Protein AF-A0A5M3WM70-F1 (afdb_monomer_lite)

InterPro domains:
  IPR003540 ADP ribosyltransferase [PF03496] (918-1071)
  IPR009319 Lactococcus phage , Structural protein [PF06152] (4-349)

Foldseek 3Di:
DFLALQQLLQLLQQLLQLVLLLLLLLLQLLLVLCLPQLVDDDPVSVVVSLVLSLVLNVVSLVLSVVPNLVSLLSSLVSLLVSLLVQQLVQCPPQPVLNVLLVPDDRDPQLSVVLSVVLVVVLVVLSLQSSVLSSVLSVQLSVQLVVCVVVVPDHSQVSSLVSNLVCLLQESSWDADPVRDIDHSSRVSSLSSSLSSQVSSQVSSLSSCVSSVQFKKAKDADQLDDPQCVVRHLAIAGQDDDAAWDWDAAQNDPPDTDTDHHHYHPVVSVVSPPSHGPDSMGMYGDGHPPDDGDPDSYDPVVNVLVVVLQVLLSQLQSLVSQLSNRSDPVSNVVSVVSNVVSVVVNVVSCVVPVVDDDDVQSNHHSDHDRHNHPDPDDDDRSPDDSPVVSVVVVVVVVVVVVVVVVVVVVVVVVVVVVVCVVVVVPPVVPVVPPPPDDPPVPPPVVVVVVVVVVVVVVVCVVVVVVVVVVVVVVVVVVVVVVVVVVVVVVVVVVVVVVVVVVVVVVVVVVVVVVVVVVVVVVVVVVVVVVVVVVVVVVVVVVVVVVVVVPPQPPQAAQQQWAFDADDDDDFFWGWTAHPVGFIWTKGADPALVLLLQFQLLQLLCVLLVAAEWHKGWYANNPPGDGHIMIITTDDAFAQDQLVLCQVQVLLQQLSCLLQVQLQQCPPRSVQWGQHPVRHIYRYGRSCGHQAHPVGDGPPCVLALARPSLPQLCDCVRRVRSVSRRHPDFLLSLLSSLVSLVSQDLVNLQVSSVVSPHDNVSSVSSVSHNVNSVVVNVVSVVLLVVLVVVVVVVPPPPDPPDLVNVLCVVLVPDDDPVVNVVVVVLSVVVVVVVVPDDPPVVVVVLVVCLLPDPCSVVSCCVVSVPDDDDPVVVVSVSSSSSSLVCCCVVFLFNALSFAAAALFQVVQLVCCVPQFAQFDADPLLLVLVQCCLRDCVVQLQVCLVVNHDPDPVSNVVSVSSLVSPVVSLVGGWHQFKHKWKDADAQVVCVVLVAGLVDVVRQQVLAFDKDWRSGKDKTATHNYFPDDAAMEIEIDGGGFRWGQCLVRHPCHCVRNIIIHDGGWMKGWQDWDFDADSNDTHIYTYIYTGDNPRDGDPPDHRRHPVPRCNVVD

pLDDT: mean 76.97, std 16.87, range [31.73, 97.75]

Structure (mmCIF, N/CA/C/O backbone):
data_AF-A0A5M3WM70-F1
#
_entry.id   AF-A0A5M3WM70-F1
#
loop_
_atom_site.group_PDB
_atom_site.id
_atom_site.type_symbol
_atom_site.label_atom_id
_atom_site.label_alt_id
_atom_site.label_comp_id
_atom_site.label_asym_id
_atom_site.label_entity_id
_atom_site.label_seq_id
_atom_site.pdbx_PDB_ins_code
_atom_site.Cartn_x
_atom_site.Cartn_y
_atom_site.Cartn_z
_atom_site.occupancy
_atom_site.B_iso_or_equiv
_atom_site.auth_seq_id
_atom_site.auth_comp_id
_atom_site.auth_asym_id
_atom_site.auth_atom_id
_atom_site.pdbx_PDB_model_num
ATOM 1 N N . MET A 1 1 ? 26.117 14.681 -32.549 1.00 55.19 1 MET A N 1
ATOM 2 C CA . MET A 1 1 ? 27.162 14.791 -31.514 1.00 55.19 1 MET A CA 1
ATOM 3 C C . MET A 1 1 ? 26.660 14.063 -30.281 1.00 55.19 1 MET A C 1
ATOM 5 O O . MET A 1 1 ? 25.442 14.039 -30.114 1.00 55.19 1 MET A O 1
ATOM 9 N N . PRO A 1 2 ? 27.534 13.544 -29.400 1.00 67.50 2 PRO A N 1
ATOM 10 C CA . PRO A 1 2 ? 27.094 12.917 -28.154 1.00 67.50 2 PRO A CA 1
ATOM 11 C C . PRO A 1 2 ? 26.206 13.860 -27.340 1.00 67.50 2 PRO A C 1
ATOM 13 O O . PRO A 1 2 ? 26.405 15.078 -27.382 1.00 67.50 2 PRO A O 1
ATOM 16 N N . ALA A 1 3 ? 25.258 13.305 -26.577 1.00 72.94 3 ALA A N 1
ATOM 17 C CA . ALA A 1 3 ? 24.491 14.079 -25.605 1.00 72.94 3 ALA A CA 1
ATOM 18 C C . ALA A 1 3 ? 25.455 14.860 -24.697 1.00 72.94 3 ALA A C 1
ATOM 20 O O . ALA A 1 3 ? 26.377 14.270 -24.123 1.00 72.94 3 ALA A O 1
ATOM 21 N N . ASP A 1 4 ? 25.261 16.181 -24.614 1.00 82.44 4 ASP A N 1
ATOM 22 C CA . ASP A 1 4 ? 26.166 17.087 -23.906 1.00 82.44 4 ASP A CA 1
ATOM 23 C C . ASP A 1 4 ? 26.180 16.757 -22.399 1.00 82.44 4 ASP A C 1
ATOM 25 O O . ASP A 1 4 ? 25.160 16.922 -21.718 1.00 82.44 4 ASP A O 1
ATOM 29 N N . PRO A 1 5 ? 27.321 16.310 -21.839 1.00 79.94 5 PRO A N 1
ATOM 30 C CA . PRO A 1 5 ? 27.406 15.962 -20.426 1.00 79.94 5 PRO A CA 1
ATOM 31 C C . PRO A 1 5 ? 27.168 17.143 -19.478 1.00 79.94 5 PRO A C 1
ATOM 33 O O . PRO A 1 5 ? 26.804 16.912 -18.324 1.00 79.94 5 PRO A O 1
ATOM 36 N N . ASP A 1 6 ? 27.405 18.384 -19.917 1.00 82.62 6 ASP A N 1
ATOM 37 C CA . ASP A 1 6 ? 27.127 19.579 -19.112 1.00 82.62 6 ASP A CA 1
ATOM 38 C C . ASP A 1 6 ? 25.626 19.924 -19.116 1.00 82.62 6 ASP A C 1
ATOM 40 O O . ASP A 1 6 ? 25.099 20.362 -18.091 1.00 82.62 6 ASP A O 1
ATOM 44 N N . LEU A 1 7 ? 24.910 19.639 -20.210 1.00 83.69 7 LEU A N 1
ATOM 45 C CA . LEU A 1 7 ? 23.447 19.740 -20.265 1.00 83.69 7 LEU A CA 1
ATOM 46 C C . LEU A 1 7 ? 22.784 18.709 -19.343 1.00 83.69 7 LEU A C 1
ATOM 48 O O . LEU A 1 7 ? 21.906 19.061 -18.560 1.00 83.69 7 LEU A O 1
ATOM 52 N N . LEU A 1 8 ? 23.236 17.451 -19.381 1.00 85.06 8 LEU A N 1
ATOM 53 C CA . LEU A 1 8 ? 22.729 16.407 -18.480 1.00 85.06 8 LEU A CA 1
ATOM 54 C C . LEU A 1 8 ? 23.004 16.738 -17.005 1.00 85.06 8 LEU A C 1
ATOM 56 O O . LEU A 1 8 ? 22.190 16.420 -16.138 1.00 85.06 8 LEU A O 1
ATOM 60 N N . ASP A 1 9 ? 24.119 17.420 -16.723 1.00 85.00 9 ASP A N 1
ATOM 61 C CA . ASP A 1 9 ? 24.401 17.959 -15.394 1.00 85.00 9 ASP A CA 1
ATOM 62 C C . ASP A 1 9 ? 23.407 19.042 -14.991 1.00 85.00 9 ASP A C 1
ATOM 64 O O . ASP A 1 9 ? 22.893 18.994 -13.877 1.00 85.00 9 ASP A O 1
ATOM 68 N N . ALA A 1 10 ? 23.089 19.985 -15.879 1.00 82.06 10 ALA A N 1
ATOM 69 C CA . ALA A 1 10 ? 22.080 21.003 -15.601 1.00 82.06 10 ALA A CA 1
ATOM 70 C C . ALA A 1 10 ? 20.700 20.379 -15.322 1.00 82.06 10 ALA A C 1
ATOM 72 O O . ALA A 1 10 ? 20.076 20.713 -14.317 1.00 82.06 10 ALA A O 1
ATOM 73 N N . ILE A 1 11 ? 20.276 19.411 -16.142 1.00 82.56 11 ILE A N 1
ATOM 74 C CA . ILE A 1 11 ? 18.997 18.697 -15.996 1.00 82.56 11 ILE A CA 1
ATOM 75 C C . ILE A 1 11 ? 18.923 17.970 -14.640 1.00 82.56 11 ILE A C 1
ATOM 77 O O . ILE A 1 11 ? 17.954 18.116 -13.892 1.00 82.56 11 ILE A O 1
ATOM 81 N N . ALA A 1 12 ? 19.978 17.239 -14.262 1.00 84.69 12 ALA A N 1
ATOM 82 C CA . ALA A 1 12 ? 20.059 16.560 -12.964 1.00 84.69 12 ALA A CA 1
ATOM 83 C C . ALA A 1 12 ? 20.189 17.526 -11.766 1.00 84.69 12 ALA A C 1
ATOM 85 O O . ALA A 1 12 ? 19.861 17.167 -10.629 1.00 84.69 12 ALA A O 1
ATOM 86 N N . GLY A 1 13 ? 20.663 18.752 -12.006 1.00 82.25 13 GLY A N 1
ATOM 87 C CA . GLY A 1 13 ? 20.879 19.783 -10.993 1.00 82.25 13 GLY A CA 1
ATOM 88 C C . GLY A 1 13 ? 19.603 20.198 -10.268 1.00 82.25 13 GLY A C 1
ATOM 89 O O . GLY A 1 13 ? 19.628 20.318 -9.044 1.00 82.25 13 GLY A O 1
ATOM 90 N N . SER A 1 14 ? 18.483 20.316 -10.986 1.00 76.75 14 SER A N 1
ATOM 91 C CA . SER A 1 14 ? 17.190 20.738 -10.429 1.00 76.75 14 SER A CA 1
ATOM 92 C C . SER A 1 14 ? 16.712 19.832 -9.289 1.00 76.75 14 SER A C 1
ATOM 94 O O . SER A 1 14 ? 16.309 20.313 -8.230 1.00 76.75 14 SER A O 1
ATOM 96 N N . LEU A 1 15 ? 16.817 18.510 -9.462 1.00 83.56 15 LEU A N 1
ATOM 97 C CA . LEU A 1 15 ? 16.434 17.542 -8.431 1.00 83.56 15 LEU A CA 1
ATOM 98 C C . LEU A 1 15 ? 17.432 17.531 -7.266 1.00 83.56 15 LEU A C 1
ATOM 100 O O . LEU A 1 15 ? 17.027 17.481 -6.106 1.00 83.56 15 LEU A O 1
ATOM 104 N N . ALA A 1 16 ? 18.734 17.619 -7.551 1.00 84.19 16 ALA A N 1
ATOM 105 C CA . ALA A 1 16 ? 19.756 17.686 -6.509 1.00 84.19 16 ALA A CA 1
ATOM 106 C C . ALA A 1 16 ? 19.601 18.946 -5.634 1.00 84.19 16 ALA A C 1
ATOM 108 O O . ALA A 1 16 ? 19.763 18.870 -4.414 1.00 84.19 16 ALA A O 1
ATOM 109 N N . ASP A 1 17 ? 19.249 20.088 -6.229 1.00 82.50 17 ASP A N 1
ATOM 110 C CA . ASP A 1 17 ? 19.095 21.371 -5.538 1.00 82.50 17 ASP A CA 1
ATOM 111 C C . ASP A 1 17 ? 17.986 21.359 -4.479 1.00 82.50 17 ASP A C 1
ATOM 113 O O . ASP A 1 17 ? 18.212 21.858 -3.371 1.00 82.50 17 ASP A O 1
ATOM 117 N N . LEU A 1 18 ? 16.865 20.677 -4.739 1.00 83.50 18 LEU A N 1
ATOM 118 C CA . LEU A 1 18 ? 15.799 20.474 -3.749 1.00 83.50 18 LEU A CA 1
ATOM 119 C C . LEU A 1 18 ? 16.333 19.842 -2.453 1.00 83.50 18 LEU A C 1
ATOM 121 O O . LEU A 1 18 ? 16.070 20.319 -1.347 1.00 83.50 18 LEU A O 1
ATOM 125 N N . TYR A 1 19 ? 17.145 18.792 -2.579 1.00 85.81 19 TYR A N 1
ATOM 126 C CA . TYR A 1 19 ? 17.695 18.070 -1.430 1.00 85.81 19 TYR A CA 1
ATOM 127 C C . TYR A 1 19 ? 18.839 18.817 -0.746 1.00 85.81 19 TYR A C 1
ATOM 129 O O . TYR A 1 19 ? 18.999 18.719 0.474 1.00 85.81 19 TYR A O 1
ATOM 137 N N . ARG A 1 20 ? 19.619 19.600 -1.503 1.00 84.88 20 ARG A N 1
ATOM 138 C CA . ARG A 1 20 ? 20.634 20.507 -0.944 1.00 84.88 20 ARG A CA 1
ATOM 139 C C . ARG A 1 20 ? 19.997 21.532 -0.010 1.00 84.88 20 ARG A C 1
ATOM 141 O O . ARG A 1 20 ? 20.533 21.790 1.070 1.00 84.88 20 ARG A O 1
ATOM 148 N N . ASP A 1 21 ? 18.854 22.085 -0.403 1.00 81.44 21 ASP A N 1
ATOM 149 C CA . ASP A 1 21 ? 18.134 23.068 0.403 1.00 81.44 21 ASP A CA 1
ATOM 150 C C . ASP A 1 21 ? 17.490 22.445 1.646 1.00 81.44 21 ASP A C 1
ATOM 152 O O . ASP A 1 21 ? 17.527 23.050 2.724 1.00 81.44 21 ASP A O 1
ATOM 156 N N . VAL A 1 22 ? 16.964 21.220 1.537 1.00 84.19 22 VAL A N 1
ATOM 157 C CA . VAL A 1 22 ? 16.446 20.471 2.692 1.00 84.19 22 VAL A CA 1
ATOM 158 C C . VAL A 1 22 ? 17.559 20.199 3.704 1.00 84.19 22 VAL A C 1
ATOM 160 O O . VAL A 1 22 ? 17.396 20.528 4.878 1.00 84.19 22 VAL A O 1
ATOM 163 N N . GLU A 1 23 ? 18.717 19.679 3.282 1.00 84.12 23 GLU A N 1
ATOM 164 C CA . GLU A 1 23 ? 19.832 19.387 4.198 1.00 84.12 23 GLU A CA 1
ATOM 165 C C . GLU A 1 23 ? 20.335 20.657 4.909 1.00 84.12 23 GLU A C 1
ATOM 167 O O . GLU A 1 23 ? 20.511 20.664 6.131 1.00 84.12 23 GLU A O 1
ATOM 172 N N . ALA A 1 24 ? 20.485 21.767 4.177 1.00 84.12 24 ALA A N 1
ATOM 173 C CA . ALA A 1 24 ? 20.852 23.054 4.765 1.00 84.12 24 ALA A CA 1
ATOM 174 C C . ALA A 1 24 ? 19.796 23.571 5.763 1.00 84.12 24 ALA A C 1
ATOM 176 O O . ALA A 1 24 ? 20.148 24.118 6.814 1.00 84.12 24 ALA A O 1
ATOM 177 N N . SER A 1 25 ? 18.509 23.384 5.462 1.00 84.12 25 SER A N 1
ATOM 178 C CA . SER A 1 25 ? 17.402 23.778 6.339 1.00 84.12 25 SER A CA 1
ATOM 179 C C . SER A 1 25 ? 17.363 22.943 7.619 1.00 84.12 25 SER A C 1
ATOM 181 O O . SER A 1 25 ? 17.198 23.502 8.702 1.00 84.12 25 SER A O 1
ATOM 183 N N . LEU A 1 26 ? 17.611 21.633 7.532 1.00 85.62 26 LEU A N 1
ATOM 184 C CA . LEU A 1 26 ? 17.696 20.751 8.700 1.00 85.62 26 LEU A CA 1
ATOM 185 C C . LEU A 1 26 ? 18.837 21.160 9.640 1.00 85.62 26 LEU A C 1
ATOM 187 O O . LEU A 1 26 ? 18.613 21.276 10.847 1.00 85.62 26 LEU A O 1
ATOM 191 N N . ILE A 1 27 ? 20.029 21.462 9.100 1.00 86.31 27 ILE A N 1
ATOM 192 C CA . ILE A 1 27 ? 21.161 21.978 9.894 1.00 86.31 27 ILE A CA 1
ATOM 193 C C . ILE A 1 27 ? 20.737 23.234 10.667 1.00 86.31 27 ILE A C 1
ATOM 195 O O . ILE A 1 27 ? 20.966 23.317 11.875 1.00 86.31 27 ILE A O 1
ATOM 199 N N . LYS A 1 28 ? 20.103 24.202 9.989 1.00 84.75 28 LYS A N 1
ATOM 200 C CA . LYS A 1 28 ? 19.659 25.465 10.600 1.00 84.75 28 LYS A CA 1
ATOM 201 C C . LYS A 1 28 ? 18.609 25.236 11.691 1.00 84.75 28 LYS A C 1
ATOM 203 O O . LYS A 1 28 ? 18.764 25.757 12.792 1.00 84.75 28 LYS A O 1
ATOM 208 N N . VAL A 1 29 ? 17.563 24.458 11.405 1.00 83.19 29 VAL A N 1
ATOM 209 C CA . VAL A 1 29 ? 16.443 24.210 12.332 1.00 83.19 29 VAL A CA 1
ATOM 210 C C . VAL A 1 29 ? 16.922 23.492 13.594 1.00 83.19 29 VAL A C 1
ATOM 212 O O . VAL A 1 29 ? 16.581 23.906 14.704 1.00 83.19 29 VAL A O 1
ATOM 215 N N . ILE A 1 30 ? 17.751 22.455 13.445 1.00 85.94 30 ILE A N 1
ATOM 216 C CA . ILE A 1 30 ? 18.275 21.699 14.587 1.00 85.94 30 ILE A CA 1
ATOM 217 C C . ILE A 1 30 ? 19.238 22.564 15.406 1.00 85.94 30 ILE A C 1
ATOM 219 O O . ILE A 1 30 ? 19.105 22.617 16.629 1.00 85.94 30 ILE A O 1
ATOM 223 N N . ALA A 1 31 ? 20.161 23.290 14.763 1.00 84.38 31 ALA A N 1
ATOM 224 C CA . ALA A 1 31 ? 21.087 24.183 15.462 1.00 84.38 31 ALA A CA 1
ATOM 225 C C . ALA A 1 31 ? 20.350 25.299 16.224 1.00 84.38 31 ALA A C 1
ATOM 227 O O . ALA A 1 31 ? 20.677 25.574 17.379 1.00 84.38 31 ALA A O 1
ATOM 228 N N . TYR A 1 32 ? 19.317 25.890 15.614 1.00 82.69 32 TYR A N 1
ATOM 229 C CA . TYR A 1 32 ? 18.468 26.905 16.239 1.00 82.69 32 TYR A CA 1
ATOM 230 C C . TYR A 1 32 ? 17.766 26.373 17.496 1.00 82.69 32 TYR A C 1
ATOM 232 O O . TYR A 1 32 ? 17.844 26.995 18.557 1.00 82.69 32 TYR A O 1
ATOM 240 N N . ARG A 1 33 ? 17.129 25.195 17.408 1.00 79.56 33 ARG A N 1
ATOM 241 C CA . ARG A 1 33 ? 16.437 24.572 18.550 1.00 79.56 33 ARG A CA 1
ATOM 242 C C . ARG A 1 33 ? 17.418 24.174 19.655 1.00 79.56 33 ARG A C 1
ATOM 244 O O . ARG A 1 33 ? 17.219 24.540 20.810 1.00 79.56 33 ARG A O 1
ATOM 251 N N . LEU A 1 34 ? 18.534 23.528 19.307 1.00 81.62 34 LEU A N 1
ATOM 252 C CA . LEU A 1 34 ? 19.590 23.193 20.270 1.00 81.62 34 LEU A CA 1
ATOM 253 C C . LEU A 1 34 ? 20.120 24.438 20.997 1.00 81.62 34 LEU A C 1
ATOM 255 O O . LEU A 1 34 ? 20.295 24.403 22.213 1.00 81.62 34 LEU A O 1
ATOM 259 N N . GLY A 1 35 ? 20.327 25.554 20.293 1.00 76.75 35 GLY A N 1
ATOM 260 C CA . GLY A 1 35 ? 20.764 26.812 20.904 1.00 76.75 35 GLY A CA 1
ATOM 261 C C . GLY A 1 35 ? 19.817 27.336 21.994 1.00 76.75 35 GLY A C 1
ATOM 262 O O . GLY A 1 35 ? 20.287 27.887 22.991 1.00 76.75 35 GLY A O 1
ATOM 263 N N . ARG A 1 36 ? 18.502 27.121 21.842 1.00 73.94 36 ARG A N 1
ATOM 264 C CA . ARG A 1 36 ? 17.467 27.556 22.799 1.00 73.94 36 ARG A CA 1
ATOM 265 C C . ARG A 1 36 ? 17.259 26.583 23.958 1.00 73.94 36 ARG A C 1
ATOM 267 O O . ARG A 1 36 ? 17.057 27.034 25.081 1.00 73.94 36 ARG A O 1
ATOM 274 N N . ASP A 1 37 ? 17.339 25.278 23.704 1.00 71.94 37 ASP A N 1
ATOM 275 C CA . ASP A 1 37 ? 16.954 24.248 24.682 1.00 71.94 37 ASP A CA 1
ATOM 276 C C . ASP A 1 37 ? 18.111 23.797 25.590 1.00 71.94 37 ASP A C 1
ATOM 278 O O . ASP A 1 37 ? 17.905 23.329 26.715 1.00 71.94 37 ASP A O 1
ATOM 282 N N . LEU A 1 38 ? 19.360 23.943 25.134 1.00 69.12 38 LEU A N 1
ATOM 283 C CA . LEU A 1 38 ? 20.545 23.542 25.900 1.00 69.12 38 LEU A CA 1
ATOM 284 C C . LEU A 1 38 ? 20.707 24.239 27.268 1.00 69.12 38 LEU A C 1
ATOM 286 O O . LEU A 1 38 ? 21.192 23.573 28.187 1.00 69.12 38 LEU A O 1
ATOM 290 N N . PRO A 1 39 ? 20.327 25.519 27.458 1.00 65.19 39 PRO A N 1
ATOM 291 C CA . PRO A 1 39 ? 20.372 26.180 28.763 1.00 65.19 39 PRO A CA 1
ATOM 292 C C . PRO A 1 39 ? 19.335 25.685 29.786 1.00 65.19 39 PRO A C 1
ATOM 294 O O . PRO A 1 39 ? 19.473 25.996 30.964 1.00 65.19 39 PRO A O 1
ATOM 297 N N . THR A 1 40 ? 18.294 24.945 29.387 1.00 60.84 40 THR A N 1
ATOM 298 C CA . THR A 1 40 ? 17.169 24.605 30.279 1.00 60.84 40 THR A CA 1
ATOM 299 C C . THR A 1 40 ? 17.359 23.250 30.987 1.00 60.84 40 THR A C 1
ATOM 301 O O . THR A 1 40 ? 17.824 22.264 30.399 1.00 60.84 40 THR A O 1
ATOM 304 N N . GLU A 1 41 ? 16.987 23.170 32.272 1.00 56.97 41 GLU A N 1
ATOM 305 C CA . GLU A 1 41 ? 17.084 21.943 33.093 1.00 56.97 41 GLU A CA 1
ATOM 306 C C . GLU A 1 41 ? 15.773 21.145 33.191 1.00 56.97 41 GLU A C 1
ATOM 308 O O . GLU A 1 41 ? 15.793 19.946 33.461 1.00 56.97 41 GLU A O 1
ATOM 313 N N . ARG A 1 42 ? 14.629 21.768 32.885 1.00 58.31 42 ARG A N 1
ATOM 314 C CA . ARG A 1 42 ? 13.301 21.143 32.999 1.00 58.31 42 ARG A CA 1
ATOM 315 C C . ARG A 1 42 ? 13.052 20.097 31.908 1.00 58.31 42 ARG A C 1
ATOM 317 O O . ARG A 1 42 ? 13.097 20.412 30.721 1.00 58.31 42 ARG A O 1
ATOM 324 N N . GLN A 1 43 ? 12.683 18.878 32.303 1.00 54.41 43 GLN A N 1
ATOM 325 C CA . GLN A 1 43 ? 12.333 17.783 31.382 1.00 54.41 43 GLN A CA 1
ATOM 326 C C . GLN A 1 43 ? 11.151 18.129 30.453 1.00 54.41 43 GLN A C 1
ATOM 328 O O . GLN A 1 43 ? 11.194 17.805 29.269 1.00 54.41 43 GLN A O 1
ATOM 333 N N . ALA A 1 44 ? 10.154 18.879 30.939 1.00 47.28 44 ALA A N 1
ATOM 334 C CA . ALA A 1 44 ? 9.011 19.326 30.132 1.00 47.28 44 ALA A CA 1
ATOM 335 C C . ALA A 1 44 ? 9.403 20.263 28.967 1.00 47.28 44 ALA A C 1
ATOM 337 O O . ALA A 1 44 ? 8.788 20.224 27.901 1.00 47.28 44 ALA A O 1
ATOM 338 N N . ALA A 1 45 ? 10.454 21.077 29.135 1.00 55.97 45 ALA A N 1
ATOM 339 C CA . ALA A 1 45 ? 10.982 21.918 28.058 1.00 55.97 45 ALA A CA 1
ATOM 340 C C . ALA A 1 45 ? 11.681 21.069 26.980 1.00 55.97 45 ALA A C 1
ATOM 342 O O . ALA A 1 45 ? 11.509 21.317 25.790 1.00 55.97 45 ALA A O 1
ATOM 343 N N . LYS A 1 46 ? 12.379 20.000 27.394 1.00 60.03 46 LYS A N 1
ATOM 344 C CA . LYS A 1 46 ? 13.062 19.061 26.490 1.00 60.03 46 LYS A CA 1
ATOM 345 C C . LYS A 1 46 ? 12.083 18.252 25.634 1.00 60.03 46 LYS A C 1
ATOM 347 O O . LYS A 1 46 ? 12.343 18.057 24.450 1.00 60.03 46 LYS A O 1
ATOM 352 N N . LEU A 1 47 ? 10.953 17.819 26.205 1.00 62.41 47 LEU A N 1
ATOM 353 C CA . LEU A 1 47 ? 9.909 17.092 25.468 1.00 62.41 47 LEU A CA 1
ATOM 354 C C . LEU A 1 47 ? 9.223 17.991 24.421 1.00 62.41 47 LEU A C 1
ATOM 356 O O . LEU A 1 47 ? 9.020 17.576 23.281 1.00 62.41 47 LEU A O 1
ATOM 360 N N . GLY A 1 48 ? 8.943 19.250 24.785 1.00 67.56 48 GLY A N 1
ATOM 361 C CA . GLY A 1 48 ? 8.385 20.244 23.863 1.00 67.56 48 GLY A CA 1
ATOM 362 C C . GLY A 1 48 ? 9.317 20.575 22.691 1.00 67.56 48 GLY A C 1
ATOM 363 O O . GLY A 1 48 ? 8.847 20.686 21.560 1.00 67.56 48 GLY A O 1
ATOM 364 N N . GLY A 1 49 ? 10.631 20.659 22.930 1.00 69.44 49 GLY A N 1
ATOM 365 C CA . GLY A 1 49 ? 11.627 20.898 21.878 1.00 69.44 49 GLY A CA 1
ATOM 366 C C . GLY A 1 49 ? 11.672 19.789 20.818 1.00 69.44 49 GLY A C 1
ATOM 367 O O . GLY A 1 49 ? 11.735 20.080 19.624 1.00 69.44 49 GLY A O 1
ATOM 368 N N . VAL A 1 50 ? 11.534 18.517 21.223 1.00 78.81 50 VAL A N 1
ATOM 369 C CA . VAL A 1 50 ? 11.457 17.373 20.287 1.00 78.81 50 VAL A CA 1
ATOM 370 C C . VAL A 1 50 ? 10.193 17.433 19.427 1.00 78.81 50 VAL A C 1
ATOM 372 O O . VAL A 1 50 ? 10.264 17.223 18.215 1.00 78.81 50 VAL A O 1
ATOM 375 N N . GLN A 1 51 ? 9.039 17.733 20.028 1.00 77.19 51 GLN A N 1
ATOM 376 C CA . GLN A 1 51 ? 7.771 17.847 19.297 1.00 77.19 51 GLN A CA 1
ATOM 377 C C . GLN A 1 51 ? 7.816 18.987 18.271 1.00 77.19 51 GLN A C 1
ATOM 379 O O . GLN A 1 51 ? 7.403 18.812 17.126 1.00 77.19 51 GLN A O 1
ATOM 384 N N . GLN A 1 52 ? 8.366 20.141 18.653 1.00 73.38 52 GLN A N 1
ATOM 385 C CA . GLN A 1 52 ? 8.515 21.293 17.761 1.00 73.38 52 GLN A CA 1
ATOM 386 C C . GLN A 1 52 ? 9.506 21.027 16.623 1.00 73.38 52 GLN A C 1
ATOM 388 O O . GLN A 1 52 ? 9.236 21.396 15.480 1.00 73.38 52 GLN A O 1
ATOM 393 N N . LEU A 1 53 ? 10.632 20.364 16.912 1.00 82.94 53 LEU A N 1
ATOM 394 C CA . LEU A 1 53 ? 11.567 19.926 15.878 1.00 82.94 53 LEU A CA 1
ATOM 395 C C . LEU A 1 53 ? 10.880 18.976 14.892 1.00 82.94 53 LEU A C 1
ATOM 397 O O . LEU A 1 53 ? 10.993 19.173 13.687 1.00 82.94 53 LEU A O 1
ATOM 401 N N . SER A 1 54 ? 10.132 17.994 15.398 1.00 83.62 54 SER A N 1
ATOM 402 C CA . SER A 1 54 ? 9.430 17.014 14.560 1.00 83.62 54 SER A CA 1
ATOM 403 C C . SER A 1 54 ? 8.444 17.699 13.610 1.00 83.62 54 SER A C 1
ATOM 405 O O . SER A 1 54 ? 8.475 17.429 12.413 1.00 83.62 54 SER A O 1
ATOM 407 N N . LYS A 1 55 ? 7.654 18.666 14.104 1.00 80.00 55 LYS A N 1
ATOM 408 C CA . LYS A 1 55 ? 6.750 19.479 13.268 1.00 80.00 55 LYS A CA 1
ATOM 409 C C . LYS A 1 55 ? 7.501 20.267 12.188 1.00 80.00 55 LYS A C 1
ATOM 411 O O . LYS A 1 55 ? 7.100 20.256 11.028 1.00 80.00 55 LYS A O 1
ATOM 416 N N . ALA A 1 56 ? 8.604 20.927 12.546 1.00 78.00 56 ALA A N 1
ATOM 417 C CA . ALA A 1 56 ? 9.399 21.700 11.591 1.00 78.00 56 ALA A CA 1
ATOM 418 C C . ALA A 1 56 ? 10.004 20.815 10.484 1.00 78.00 56 ALA A C 1
ATOM 420 O O . ALA A 1 56 ? 9.999 21.195 9.315 1.00 78.00 56 ALA A O 1
ATOM 421 N N . VAL A 1 57 ? 10.483 19.619 10.839 1.00 82.81 57 VAL A N 1
ATOM 422 C CA . VAL A 1 57 ? 11.030 18.646 9.881 1.00 82.81 57 VAL A CA 1
ATOM 423 C C . VAL A 1 57 ? 9.928 18.062 8.987 1.00 82.81 57 VAL A C 1
ATOM 425 O O . VAL A 1 57 ? 10.134 17.942 7.784 1.00 82.81 57 VAL A O 1
ATOM 428 N N . GLN A 1 58 ? 8.739 17.779 9.526 1.00 82.81 58 GLN A N 1
ATOM 429 C CA . GLN A 1 58 ? 7.589 17.304 8.743 1.00 82.81 58 GLN A CA 1
ATOM 430 C C . GLN A 1 58 ? 7.134 18.313 7.680 1.00 82.81 58 GLN A C 1
ATOM 432 O O . GLN A 1 58 ? 6.816 17.912 6.563 1.00 82.81 58 GLN A O 1
ATOM 437 N N . ILE A 1 59 ? 7.158 19.619 7.977 1.00 79.12 59 ILE A N 1
ATOM 438 C CA . ILE A 1 59 ? 6.862 20.667 6.983 1.00 79.12 59 ILE A CA 1
ATOM 439 C C . ILE A 1 59 ? 7.863 20.610 5.817 1.00 79.12 59 ILE A C 1
ATOM 441 O O . ILE A 1 59 ? 7.462 20.698 4.655 1.00 79.12 59 ILE A O 1
ATOM 445 N N . LEU A 1 60 ? 9.156 20.428 6.115 1.00 79.94 60 LEU A N 1
ATOM 446 C CA . LEU A 1 60 ? 10.197 20.294 5.091 1.00 79.94 60 LEU A CA 1
ATOM 447 C C . LEU A 1 60 ? 10.000 19.028 4.242 1.00 79.94 60 LEU A C 1
ATOM 449 O O . LEU A 1 60 ? 10.099 19.109 3.020 1.00 79.94 60 LEU A O 1
ATOM 453 N N . ILE A 1 61 ? 9.663 17.893 4.865 1.00 83.38 61 ILE A N 1
ATOM 454 C CA . ILE A 1 61 ? 9.373 16.631 4.161 1.00 83.38 61 ILE A CA 1
ATOM 455 C C . ILE A 1 61 ? 8.139 16.778 3.264 1.00 83.38 61 ILE A C 1
ATOM 457 O O . ILE A 1 61 ? 8.189 16.386 2.103 1.00 83.38 61 ILE A O 1
ATOM 461 N N . LYS A 1 62 ? 7.052 17.396 3.749 1.00 80.75 62 LYS A N 1
ATOM 462 C CA . LYS A 1 62 ? 5.830 17.610 2.955 1.00 80.75 62 LYS A CA 1
ATOM 463 C C . LYS A 1 62 ? 6.098 18.474 1.721 1.00 80.75 62 LYS A C 1
ATOM 465 O O . LYS A 1 62 ? 5.625 18.158 0.631 1.00 80.75 62 LYS A O 1
ATOM 470 N N . ARG A 1 63 ? 6.892 19.543 1.871 1.00 79.94 63 ARG A N 1
ATOM 471 C CA . ARG A 1 63 ? 7.301 20.392 0.741 1.00 79.94 63 ARG A CA 1
ATOM 472 C C . ARG A 1 63 ? 8.166 19.620 -0.259 1.00 79.94 63 ARG A C 1
ATOM 474 O O . ARG A 1 63 ? 7.929 19.727 -1.458 1.00 79.94 63 ARG A O 1
ATOM 481 N N . LEU A 1 64 ? 9.121 18.826 0.228 1.00 83.50 64 LEU A N 1
ATOM 482 C CA . LEU A 1 64 ? 9.968 17.974 -0.608 1.00 83.50 64 LEU A CA 1
ATOM 483 C C . LEU A 1 64 ? 9.136 16.944 -1.390 1.00 83.50 64 LEU A C 1
ATOM 485 O O . LEU A 1 64 ? 9.300 16.823 -2.602 1.00 83.50 64 LEU A O 1
ATOM 489 N N . ALA A 1 65 ? 8.205 16.258 -0.722 1.00 79.69 65 ALA A N 1
ATOM 490 C CA . ALA A 1 65 ? 7.335 15.255 -1.330 1.00 79.69 65 ALA A CA 1
ATOM 491 C C . ALA A 1 65 ? 6.469 15.836 -2.461 1.00 79.69 65 ALA A C 1
ATOM 493 O O . ALA A 1 65 ? 6.334 15.207 -3.508 1.00 79.69 65 ALA A O 1
ATOM 494 N N . GLY A 1 66 ? 5.950 17.059 -2.293 1.00 77.31 66 GLY A N 1
ATOM 495 C CA . GLY A 1 66 ? 5.169 17.741 -3.331 1.00 77.31 66 GLY A CA 1
ATOM 496 C C . GLY A 1 66 ? 5.984 18.185 -4.554 1.00 77.31 66 GLY A C 1
ATOM 497 O O . GLY A 1 66 ? 5.429 18.308 -5.641 1.00 77.31 66 GLY A O 1
ATOM 498 N N . GLN A 1 67 ? 7.293 18.413 -4.404 1.00 79.56 67 GLN A N 1
ATOM 499 C CA . GLN A 1 67 ? 8.155 18.921 -5.482 1.00 79.56 67 GLN A CA 1
ATOM 500 C C . GLN A 1 67 ? 8.955 17.818 -6.194 1.00 79.56 67 GLN A C 1
ATOM 502 O O . GLN A 1 67 ? 9.265 17.959 -7.377 1.00 79.56 67 GLN A O 1
ATOM 507 N N . LYS A 1 68 ? 9.273 16.706 -5.514 1.00 81.56 68 LYS A N 1
ATOM 508 C CA . LYS A 1 68 ? 10.180 15.673 -6.045 1.00 81.56 68 LYS A CA 1
ATOM 509 C C . LYS A 1 68 ? 9.631 14.926 -7.261 1.00 81.56 68 LYS A C 1
ATOM 511 O O . LYS A 1 68 ? 10.381 14.689 -8.198 1.00 81.56 68 LYS A O 1
ATOM 516 N N . GLY A 1 69 ? 8.345 14.563 -7.254 1.00 77.62 69 GLY A N 1
ATOM 517 C CA . GLY A 1 69 ? 7.734 13.761 -8.320 1.00 77.62 69 GLY A CA 1
ATOM 518 C C . GLY A 1 69 ? 7.752 14.497 -9.662 1.00 77.62 69 GLY A C 1
ATOM 519 O O . GLY A 1 69 ? 8.327 13.986 -10.625 1.00 77.62 69 GLY A O 1
ATOM 520 N N . PRO A 1 70 ? 7.216 15.733 -9.722 1.00 78.44 70 PRO A N 1
ATOM 521 C CA . PRO A 1 70 ? 7.333 16.580 -10.904 1.00 78.44 70 PRO A CA 1
ATOM 522 C C . PRO A 1 70 ? 8.789 16.817 -11.324 1.00 78.44 70 PRO A C 1
ATOM 524 O O . PRO A 1 70 ? 9.107 16.666 -12.499 1.00 78.44 70 PRO A O 1
ATOM 527 N N . ALA A 1 71 ? 9.690 17.112 -10.378 1.00 80.62 71 ALA A N 1
ATOM 528 C CA . ALA A 1 71 ? 11.098 17.359 -10.688 1.00 80.62 71 ALA A CA 1
ATOM 529 C C . ALA A 1 71 ? 11.810 16.128 -11.282 1.00 80.62 71 ALA A C 1
ATOM 531 O O . ALA A 1 71 ? 12.584 16.273 -12.223 1.00 80.62 71 ALA A O 1
ATOM 532 N N . ALA A 1 72 ? 11.533 14.920 -10.779 1.00 83.81 72 ALA A N 1
ATOM 533 C CA . ALA A 1 72 ? 12.097 13.679 -11.307 1.00 83.81 72 ALA A CA 1
ATOM 534 C C . ALA A 1 72 ? 11.588 13.377 -12.723 1.00 83.81 72 ALA A C 1
ATOM 536 O O . ALA A 1 72 ? 12.386 13.042 -13.597 1.00 83.81 72 ALA A O 1
ATOM 537 N N . ARG A 1 73 ? 10.284 13.552 -12.977 1.00 82.94 73 ARG A N 1
ATOM 538 C CA . ARG A 1 73 ? 9.705 13.370 -14.319 1.00 82.94 73 ARG A CA 1
ATOM 539 C C . ARG A 1 73 ? 10.263 14.369 -15.324 1.00 82.94 73 ARG A C 1
ATOM 541 O O . ARG A 1 73 ? 10.661 13.959 -16.408 1.00 82.94 73 ARG A O 1
ATOM 548 N N . VAL A 1 74 ? 10.335 15.650 -14.956 1.00 83.50 74 VAL A N 1
ATOM 549 C CA . VAL A 1 74 ? 10.918 16.699 -15.808 1.00 83.50 74 VAL A CA 1
ATOM 550 C C . VAL A 1 74 ? 12.380 16.384 -16.109 1.00 83.50 74 VAL A C 1
ATOM 552 O O . VAL A 1 74 ? 12.753 16.350 -17.275 1.00 83.50 74 VAL A O 1
ATOM 555 N N . MET A 1 75 ? 13.177 16.044 -15.091 1.00 88.00 75 MET A N 1
ATOM 556 C CA . MET A 1 75 ? 14.583 15.665 -15.265 1.00 88.00 75 MET A CA 1
ATOM 557 C C . MET A 1 75 ? 14.746 14.506 -16.260 1.00 88.00 75 MET A C 1
ATOM 559 O O . MET A 1 75 ? 15.566 14.574 -17.173 1.00 88.00 75 MET A O 1
ATOM 563 N N . VAL A 1 76 ? 13.980 13.426 -16.096 1.00 88.00 76 VAL A N 1
ATOM 564 C CA . VAL A 1 76 ? 14.083 12.254 -16.977 1.00 88.00 76 VAL A CA 1
ATOM 565 C C . VAL A 1 76 ? 13.591 12.573 -18.385 1.00 88.00 76 VAL A C 1
ATOM 567 O O . VAL A 1 76 ? 14.244 12.182 -19.349 1.00 88.00 76 VAL A O 1
ATOM 570 N N . ALA A 1 77 ? 12.483 13.303 -18.519 1.00 83.25 77 ALA A N 1
ATOM 571 C CA . ALA A 1 77 ? 11.937 13.685 -19.815 1.00 83.25 77 ALA A CA 1
ATOM 572 C C . ALA A 1 77 ? 12.895 14.601 -20.588 1.00 83.25 77 ALA A C 1
ATOM 574 O O . ALA A 1 77 ? 13.148 14.368 -21.767 1.00 83.25 77 ALA A O 1
ATOM 575 N N . GLU A 1 78 ? 13.478 15.607 -19.934 1.00 86.31 78 GLU A N 1
ATOM 576 C CA . GLU A 1 78 ? 14.480 16.488 -20.539 1.00 86.31 78 GLU A CA 1
ATOM 577 C C . GLU A 1 78 ? 15.738 15.718 -20.942 1.00 86.31 78 GLU A C 1
ATOM 579 O O . GLU A 1 78 ? 16.238 15.903 -22.051 1.00 86.31 78 GLU A O 1
ATOM 584 N N . ALA A 1 79 ? 16.223 14.812 -20.087 1.00 89.50 79 ALA A N 1
ATOM 585 C CA . ALA A 1 79 ? 17.394 13.997 -20.393 1.00 89.50 79 ALA A CA 1
ATOM 586 C C . ALA A 1 79 ? 17.138 13.027 -21.558 1.00 89.50 79 ALA A C 1
ATOM 588 O O . ALA A 1 79 ? 17.976 12.903 -22.453 1.00 89.50 79 ALA A O 1
ATOM 589 N N . TYR A 1 80 ? 15.966 12.388 -21.588 1.00 88.62 80 TYR A N 1
ATOM 590 C CA . TYR A 1 80 ? 15.542 11.524 -22.688 1.00 88.62 80 TYR A CA 1
ATOM 591 C C . TYR A 1 80 ? 15.420 12.325 -23.989 1.00 88.62 80 TYR A C 1
ATOM 593 O O . TYR A 1 80 ? 15.974 11.928 -25.008 1.00 88.62 80 TYR A O 1
ATOM 601 N N . ASN A 1 81 ? 14.790 13.503 -23.959 1.00 84.38 81 ASN A N 1
ATOM 602 C CA . ASN A 1 81 ? 14.682 14.386 -25.124 1.00 84.38 81 ASN A CA 1
ATOM 603 C C . ASN A 1 81 ? 16.052 14.879 -25.618 1.00 84.38 81 ASN A C 1
ATOM 605 O O . ASN A 1 81 ? 16.290 14.946 -26.828 1.00 84.38 81 ASN A O 1
ATOM 609 N N . ALA A 1 82 ? 16.978 15.192 -24.710 1.00 86.19 82 ALA A N 1
ATOM 610 C CA . ALA A 1 82 ? 18.348 15.560 -25.060 1.00 86.19 82 ALA A CA 1
ATOM 611 C C . ALA A 1 82 ? 19.082 14.395 -25.751 1.00 86.19 82 ALA A C 1
ATOM 613 O O . ALA A 1 82 ? 19.693 14.585 -26.803 1.00 86.19 82 ALA A O 1
ATOM 614 N N . GLY A 1 83 ? 18.961 13.174 -25.220 1.00 86.19 83 GLY A N 1
ATOM 615 C CA . GLY A 1 83 ? 19.478 11.962 -25.863 1.00 86.19 83 GLY A CA 1
ATOM 616 C C . GLY A 1 83 ? 18.856 11.724 -27.240 1.00 86.19 83 GLY A C 1
ATOM 617 O O . GLY A 1 83 ? 19.571 11.601 -28.236 1.00 86.19 83 GLY A O 1
ATOM 618 N N . TRP A 1 84 ? 17.528 11.779 -27.320 1.00 84.56 84 TRP A N 1
ATOM 619 C CA . TRP A 1 84 ? 16.754 11.595 -28.544 1.00 84.56 84 TRP A CA 1
ATOM 620 C C . TRP A 1 84 ? 17.187 12.561 -29.649 1.00 84.56 84 TRP A C 1
ATOM 622 O O . TRP A 1 84 ? 17.452 12.148 -30.777 1.00 84.56 84 TRP A O 1
ATOM 632 N N . THR A 1 85 ? 17.290 13.855 -29.341 1.00 82.56 85 THR A N 1
ATOM 633 C CA . THR A 1 85 ? 17.701 14.889 -30.307 1.00 82.56 85 THR A CA 1
ATOM 634 C C . THR A 1 85 ? 19.171 14.773 -30.707 1.00 82.56 85 THR A C 1
ATOM 636 O O . THR A 1 85 ? 19.496 14.981 -31.876 1.00 82.56 85 THR A O 1
ATOM 639 N N . SER A 1 86 ? 20.055 14.387 -29.783 1.00 82.44 86 SER A N 1
ATOM 640 C CA . SER A 1 86 ? 21.487 14.233 -30.066 1.00 82.44 86 SER A CA 1
ATOM 641 C C . SER A 1 86 ? 21.783 13.154 -31.117 1.00 82.44 86 SER A C 1
ATOM 643 O O . SER A 1 86 ? 22.635 13.371 -31.980 1.00 82.44 86 SER A O 1
ATOM 645 N N . ALA A 1 87 ? 21.011 12.058 -31.123 1.00 79.75 87 ALA A N 1
ATOM 646 C CA . ALA A 1 87 ? 21.164 10.964 -32.082 1.00 79.75 87 ALA A CA 1
ATOM 647 C C . ALA A 1 87 ? 20.921 11.406 -33.540 1.00 79.75 87 ALA A C 1
ATOM 649 O O . ALA A 1 87 ? 21.627 10.962 -34.440 1.00 79.75 87 ALA A O 1
ATOM 650 N N . LEU A 1 88 ? 19.999 12.350 -33.784 1.00 75.62 88 LEU A N 1
ATOM 651 C CA . LEU A 1 88 ? 19.794 12.949 -35.116 1.00 75.62 88 LEU A CA 1
ATOM 652 C C . LEU A 1 88 ? 21.033 13.711 -35.597 1.00 75.62 88 LEU A C 1
ATOM 654 O O . LEU A 1 88 ? 21.398 13.644 -36.768 1.00 75.62 88 LEU A O 1
ATOM 658 N N . ALA A 1 89 ? 21.679 14.444 -34.688 1.00 73.06 89 ALA A N 1
ATOM 659 C CA . ALA A 1 89 ? 22.831 15.274 -35.012 1.00 73.06 89 ALA A CA 1
ATOM 660 C C . ALA A 1 89 ? 24.091 14.457 -35.355 1.00 73.06 89 ALA A C 1
ATOM 662 O O . ALA A 1 89 ? 25.079 15.040 -35.803 1.00 73.06 89 ALA A O 1
ATOM 663 N N . ASP A 1 90 ? 24.097 13.142 -35.117 1.00 72.50 90 ASP A N 1
ATOM 664 C CA . ASP A 1 90 ? 25.173 12.232 -35.539 1.00 72.50 90 ASP A CA 1
ATOM 665 C C . ASP A 1 90 ? 24.977 11.673 -36.957 1.00 72.50 90 ASP A C 1
ATOM 667 O O . ASP A 1 90 ? 25.934 11.196 -37.556 1.00 72.50 90 ASP A O 1
ATOM 671 N N . LEU A 1 91 ? 23.774 11.774 -37.534 1.00 74.31 91 LEU A N 1
ATOM 672 C CA . LEU A 1 91 ? 23.445 11.212 -38.855 1.00 74.31 91 LEU A CA 1
ATOM 673 C C . LEU A 1 91 ? 23.726 12.181 -40.020 1.00 74.31 91 LEU A C 1
ATOM 675 O O . LEU A 1 91 ? 23.349 11.922 -41.166 1.00 74.31 91 LEU A O 1
ATOM 679 N N . HIS A 1 92 ? 24.370 13.321 -39.748 1.00 63.72 92 HIS A N 1
ATOM 680 C CA . HIS A 1 92 ? 24.685 14.331 -40.757 1.00 63.72 92 HIS A CA 1
ATOM 681 C C . HIS A 1 92 ? 25.541 13.734 -41.888 1.00 63.72 92 HIS A C 1
ATOM 683 O O . HIS A 1 92 ? 26.696 13.374 -41.685 1.00 63.72 92 HIS A O 1
ATOM 689 N N . GLY A 1 93 ? 24.966 13.663 -43.092 1.00 61.53 93 GLY A N 1
ATOM 690 C CA . GLY A 1 93 ? 25.602 13.091 -44.285 1.00 61.53 93 GLY A CA 1
ATOM 691 C C . GLY A 1 93 ? 24.796 11.961 -44.931 1.00 61.53 93 GLY A C 1
ATOM 692 O O . GLY A 1 93 ? 24.872 11.805 -46.146 1.00 61.53 93 GLY A O 1
ATOM 693 N N . ASN A 1 94 ? 23.948 11.255 -44.171 1.00 69.12 94 ASN A N 1
ATOM 694 C CA . ASN A 1 94 ? 23.084 10.190 -44.689 1.00 69.12 94 ASN A CA 1
ATOM 695 C C . ASN A 1 94 ? 21.602 10.615 -44.637 1.00 69.12 94 ASN A C 1
ATOM 697 O O . ASN A 1 94 ? 20.910 10.464 -43.630 1.00 69.12 94 ASN A O 1
ATOM 701 N N . LYS A 1 95 ? 21.110 11.192 -45.745 1.00 72.38 95 LYS A N 1
ATOM 702 C CA . LYS A 1 95 ? 19.742 11.744 -45.849 1.00 72.38 95 LYS A CA 1
ATOM 703 C C . LYS A 1 95 ? 18.642 10.695 -45.632 1.00 72.38 95 LYS A C 1
ATOM 705 O O . LYS A 1 95 ? 17.577 11.054 -45.139 1.00 72.38 95 LYS A O 1
ATOM 710 N N . ALA A 1 96 ? 18.893 9.432 -45.983 1.00 70.44 96 ALA A N 1
ATOM 711 C CA . ALA A 1 96 ? 17.926 8.346 -45.836 1.00 70.44 96 ALA A CA 1
ATOM 712 C C . ALA A 1 96 ? 17.715 7.971 -44.359 1.00 70.44 96 ALA A C 1
ATOM 714 O O . ALA A 1 96 ? 16.575 7.862 -43.908 1.00 70.44 96 ALA A O 1
ATOM 715 N N . LEU A 1 97 ? 18.800 7.866 -43.584 1.00 70.25 97 LEU A N 1
ATOM 716 C CA . LEU A 1 97 ? 18.728 7.607 -42.142 1.00 70.25 97 LEU A CA 1
ATOM 717 C C . LEU A 1 97 ? 18.082 8.767 -41.376 1.00 70.25 97 LEU A C 1
ATOM 719 O O . LEU A 1 97 ? 17.290 8.534 -40.467 1.00 70.25 97 LEU A O 1
ATOM 723 N N . VAL A 1 98 ? 18.358 10.016 -41.769 1.00 72.25 98 VAL A N 1
ATOM 724 C CA . VAL A 1 98 ? 17.697 11.191 -41.174 1.00 72.25 98 VAL A CA 1
ATOM 725 C C . VAL A 1 98 ? 16.182 11.153 -41.402 1.00 72.25 98 VAL A C 1
ATOM 727 O O . VAL A 1 98 ? 15.435 11.434 -40.469 1.00 72.25 98 VAL A O 1
ATOM 730 N N . ALA A 1 99 ? 15.718 10.774 -42.599 1.00 70.12 99 ALA A N 1
ATOM 731 C CA . ALA A 1 99 ? 14.288 10.660 -42.892 1.00 70.12 99 ALA A CA 1
ATOM 732 C C . ALA A 1 99 ? 13.607 9.591 -42.017 1.00 70.12 99 ALA A C 1
ATOM 734 O O . ALA A 1 99 ? 12.632 9.907 -41.336 1.00 70.12 99 ALA A O 1
ATOM 735 N N . LYS A 1 100 ? 14.183 8.380 -41.933 1.00 71.00 100 LYS A N 1
ATOM 736 C CA . LYS A 1 100 ? 13.693 7.315 -41.036 1.00 71.00 100 LYS A CA 1
ATOM 737 C C . LYS A 1 100 ? 13.684 7.752 -39.563 1.00 71.00 100 LYS A C 1
ATOM 739 O O . LYS A 1 100 ? 12.731 7.494 -38.836 1.00 71.00 100 LYS A O 1
ATOM 744 N N . ALA A 1 101 ? 14.722 8.462 -39.116 1.00 66.00 101 ALA A N 1
ATOM 745 C CA . ALA A 1 101 ? 14.846 8.900 -37.726 1.00 66.00 101 ALA A CA 1
ATOM 746 C C . ALA A 1 101 ? 13.800 9.949 -37.329 1.00 66.00 101 ALA A C 1
ATOM 748 O O . ALA A 1 101 ? 13.476 10.054 -36.145 1.00 66.00 101 ALA A O 1
ATOM 749 N N . VAL A 1 102 ? 13.314 10.763 -38.274 1.00 68.81 102 VAL A N 1
ATOM 750 C CA . VAL A 1 102 ? 12.265 11.774 -38.041 1.00 68.81 102 VAL A CA 1
ATOM 751 C C . VAL A 1 102 ? 10.885 11.131 -37.869 1.00 68.81 102 VAL A C 1
ATOM 753 O O . VAL A 1 102 ? 10.070 11.674 -37.129 1.00 68.81 102 VAL A O 1
ATOM 756 N N . GLU A 1 103 ? 10.641 9.975 -38.488 1.00 67.94 103 GLU A N 1
ATOM 757 C CA . GLU A 1 103 ? 9.379 9.226 -38.372 1.00 67.94 103 GLU A CA 1
ATOM 758 C C . GLU A 1 103 ? 9.257 8.441 -37.052 1.00 67.94 103 GLU A C 1
ATOM 760 O O . GLU A 1 103 ? 8.148 8.136 -36.613 1.00 67.94 103 GLU A O 1
ATOM 765 N N . ALA A 1 104 ? 10.378 8.150 -36.383 1.00 67.81 104 ALA A N 1
ATOM 766 C CA . ALA A 1 104 ? 10.386 7.478 -35.087 1.00 67.81 104 ALA A CA 1
ATOM 767 C C . ALA A 1 104 ? 9.775 8.358 -33.976 1.00 67.81 104 ALA A C 1
ATOM 769 O O . ALA A 1 104 ? 10.073 9.551 -33.862 1.00 67.81 104 ALA A O 1
ATOM 770 N N . ILE A 1 105 ? 8.956 7.752 -33.110 1.00 68.38 105 ILE A N 1
ATOM 771 C CA . ILE A 1 105 ? 8.269 8.434 -32.001 1.00 68.38 105 ILE A CA 1
ATOM 772 C C . ILE A 1 105 ? 8.993 8.133 -30.673 1.00 68.38 105 ILE A C 1
ATOM 774 O O . ILE A 1 105 ? 9.303 6.969 -30.413 1.00 68.38 105 ILE A O 1
ATOM 778 N N . PRO A 1 106 ? 9.236 9.141 -29.808 1.00 69.06 106 PRO A N 1
ATOM 779 C CA . PRO A 1 106 ? 9.820 8.940 -28.481 1.00 69.06 106 PRO A CA 1
ATOM 780 C C . PRO A 1 106 ? 9.031 7.947 -27.614 1.00 69.06 106 PRO A C 1
ATOM 782 O O . PRO A 1 106 ? 7.802 8.022 -27.523 1.00 69.06 106 PRO A O 1
ATOM 785 N N . ASN A 1 107 ? 9.735 7.057 -26.910 1.00 73.94 107 ASN A N 1
ATOM 786 C CA . ASN A 1 107 ? 9.110 6.051 -26.055 1.00 73.94 107 ASN A CA 1
ATOM 787 C C . ASN A 1 107 ? 8.708 6.634 -24.686 1.00 73.94 107 ASN A C 1
ATOM 789 O O . ASN A 1 107 ? 9.492 6.651 -23.735 1.00 73.94 107 ASN A O 1
ATOM 793 N N . ALA A 1 108 ? 7.453 7.072 -24.562 1.00 66.94 108 ALA A N 1
ATOM 794 C CA . ALA A 1 108 ? 6.910 7.608 -23.309 1.00 66.94 108 ALA A CA 1
ATOM 795 C C . ALA A 1 108 ? 6.984 6.611 -22.130 1.00 66.94 108 ALA A C 1
ATOM 797 O O . ALA A 1 108 ? 7.190 7.025 -20.988 1.00 66.94 108 ALA A O 1
ATOM 798 N N . ALA A 1 109 ? 6.901 5.302 -22.397 1.00 69.38 109 ALA A N 1
ATOM 799 C CA . ALA A 1 109 ? 7.020 4.262 -21.374 1.00 69.38 109 ALA A CA 1
ATOM 800 C C . ALA A 1 109 ? 8.458 4.119 -20.839 1.00 69.38 109 ALA A C 1
ATOM 802 O O . ALA A 1 109 ? 8.662 3.660 -19.715 1.00 69.38 109 ALA A O 1
ATOM 803 N N . ALA A 1 110 ? 9.484 4.516 -21.603 1.00 68.81 110 ALA A N 1
ATOM 804 C CA . ALA A 1 110 ? 10.865 4.548 -21.116 1.00 68.81 110 ALA A CA 1
ATOM 805 C C . ALA A 1 110 ? 11.089 5.697 -20.117 1.00 68.81 110 ALA A C 1
ATOM 807 O O . ALA A 1 110 ? 11.740 5.496 -19.090 1.00 68.81 110 ALA A O 1
ATOM 808 N N . ILE A 1 111 ? 10.490 6.865 -20.377 1.00 73.25 111 ILE A N 1
ATOM 809 C CA . ILE A 1 111 ? 10.542 8.035 -19.486 1.00 73.25 111 ILE A CA 1
ATOM 810 C C . ILE A 1 111 ? 9.882 7.713 -18.139 1.00 73.25 111 ILE A C 1
ATOM 812 O O . ILE A 1 111 ? 10.504 7.920 -17.095 1.00 73.25 111 ILE A O 1
ATOM 816 N N . GLU A 1 112 ? 8.667 7.151 -18.133 1.00 75.25 112 GLU A N 1
ATOM 817 C CA . GLU A 1 112 ? 7.963 6.882 -16.868 1.00 75.25 112 GLU A CA 1
ATOM 818 C C . GLU A 1 112 ? 8.637 5.770 -16.049 1.00 75.25 112 GLU A C 1
ATOM 820 O O . GLU A 1 112 ? 8.683 5.859 -14.822 1.00 75.25 112 GLU A O 1
ATOM 825 N N . ARG A 1 113 ? 9.264 4.778 -16.703 1.00 77.38 113 ARG A N 1
ATOM 826 C CA . ARG A 1 113 ? 10.077 3.742 -16.035 1.00 77.38 113 ARG A CA 1
ATOM 827 C C . ARG A 1 113 ? 11.251 4.332 -15.265 1.00 77.38 113 ARG A C 1
ATOM 829 O O . ARG A 1 113 ? 11.434 4.038 -14.084 1.00 77.38 113 ARG A O 1
ATOM 836 N N . VAL A 1 114 ? 12.045 5.174 -15.929 1.00 74.94 114 VAL A N 1
ATOM 837 C CA . VAL A 1 114 ? 13.224 5.787 -15.305 1.00 74.94 114 VAL A CA 1
ATOM 838 C C . VAL A 1 114 ? 12.792 6.785 -14.223 1.00 74.94 114 VAL A C 1
ATOM 840 O O . VAL A 1 114 ? 13.385 6.805 -13.146 1.00 74.94 114 VAL A O 1
ATOM 843 N N . ALA A 1 115 ? 11.718 7.553 -14.441 1.00 73.94 115 ALA A N 1
ATOM 844 C CA . ALA A 1 115 ? 11.179 8.478 -13.439 1.00 73.94 115 ALA A CA 1
ATOM 845 C C . ALA A 1 115 ? 10.623 7.760 -12.193 1.00 73.94 115 ALA A C 1
ATOM 847 O O . ALA A 1 115 ? 10.855 8.206 -11.062 1.00 73.94 115 ALA A O 1
ATOM 848 N N . SER A 1 116 ? 9.939 6.630 -12.384 1.00 76.19 116 SER A N 1
ATOM 849 C CA . SER A 1 116 ? 9.434 5.785 -11.297 1.00 76.19 116 SER A CA 1
ATOM 850 C C . SER A 1 116 ? 10.576 5.153 -10.500 1.00 76.19 116 SER A C 1
ATOM 852 O O . SER A 1 116 ? 10.566 5.217 -9.271 1.00 76.19 116 SER A O 1
ATOM 854 N N . SER A 1 117 ? 11.617 4.646 -11.174 1.00 76.50 117 SER A N 1
ATOM 855 C CA . SER A 1 117 ? 12.823 4.116 -10.517 1.00 76.50 117 SER A CA 1
ATOM 856 C C . SER A 1 117 ? 13.541 5.177 -9.677 1.00 76.50 117 SER A C 1
ATOM 858 O O . SER A 1 117 ? 13.899 4.905 -8.532 1.00 76.50 117 SER A O 1
ATOM 860 N N . VAL A 1 118 ? 13.696 6.401 -10.199 1.00 78.44 118 VAL A N 1
ATOM 861 C CA . VAL A 1 118 ? 14.265 7.529 -9.440 1.00 78.44 118 VAL A CA 1
ATOM 862 C C . VAL A 1 118 ? 13.412 7.837 -8.209 1.00 78.44 118 VAL A C 1
ATOM 864 O O . VAL A 1 118 ? 13.948 8.033 -7.120 1.00 78.44 118 VAL A O 1
ATOM 867 N N . SER A 1 119 ? 12.087 7.858 -8.355 1.00 79.19 119 SER A N 1
ATOM 868 C CA . SER A 1 119 ? 11.174 8.155 -7.246 1.00 79.19 119 SER A CA 1
ATOM 869 C C . SER A 1 119 ? 11.214 7.081 -6.151 1.00 79.19 119 SER A C 1
ATOM 871 O O . SER A 1 119 ? 11.221 7.423 -4.966 1.00 79.19 119 SER A O 1
ATOM 873 N N . ALA A 1 120 ? 11.305 5.803 -6.530 1.00 74.00 120 ALA A N 1
ATOM 874 C CA . ALA A 1 120 ? 11.428 4.677 -5.604 1.00 74.00 120 ALA A CA 1
ATOM 875 C C . ALA A 1 120 ? 12.771 4.678 -4.849 1.00 74.00 120 ALA A C 1
ATOM 877 O O . ALA A 1 120 ? 12.803 4.497 -3.628 1.00 74.00 120 ALA A O 1
ATOM 878 N N . ASP A 1 121 ? 13.882 4.938 -5.546 1.00 76.25 121 ASP A N 1
ATOM 879 C CA . ASP A 1 121 ? 15.213 5.019 -4.932 1.00 76.25 121 ASP A CA 1
ATOM 880 C C . ASP A 1 121 ? 15.312 6.159 -3.916 1.00 76.25 121 ASP A C 1
ATOM 882 O O . ASP A 1 121 ? 15.896 5.993 -2.842 1.00 76.25 121 ASP A O 1
ATOM 886 N N . LEU A 1 122 ? 14.703 7.307 -4.221 1.00 81.12 122 LEU A N 1
ATOM 887 C CA . LEU A 1 122 ? 14.685 8.451 -3.314 1.00 81.12 122 LEU A CA 1
ATOM 888 C C . LEU A 1 122 ? 13.750 8.230 -2.116 1.00 81.12 122 LEU A C 1
ATOM 890 O O . LEU A 1 122 ? 14.147 8.521 -0.986 1.00 81.12 122 LEU A O 1
ATOM 894 N N . GLY A 1 123 ? 12.574 7.624 -2.321 1.00 76.25 123 GLY A N 1
ATOM 895 C CA . GLY A 1 123 ? 11.611 7.339 -1.249 1.00 76.25 123 GLY A CA 1
ATOM 896 C C . GLY A 1 123 ? 12.202 6.529 -0.089 1.00 76.25 123 GLY A C 1
ATOM 897 O O . GLY A 1 123 ? 11.994 6.880 1.074 1.00 76.25 123 GLY A O 1
ATOM 898 N N . ARG A 1 124 ? 13.023 5.512 -0.394 1.00 71.50 124 ARG A N 1
ATOM 899 C CA . ARG A 1 124 ? 13.713 4.676 0.611 1.00 71.50 124 ARG A CA 1
ATOM 900 C C . ARG A 1 124 ? 14.674 5.472 1.499 1.00 71.50 124 ARG A C 1
ATOM 902 O O . ARG A 1 124 ? 14.822 5.186 2.685 1.00 71.50 124 ARG A O 1
ATOM 909 N N . VAL A 1 125 ? 15.335 6.480 0.937 1.00 72.19 125 VAL A N 1
ATOM 910 C CA . VAL A 1 125 ? 16.300 7.309 1.672 1.00 72.19 125 VAL A CA 1
ATOM 911 C C . VAL A 1 125 ? 15.600 8.435 2.440 1.00 72.19 125 VAL A C 1
ATOM 913 O O . VAL A 1 125 ? 16.025 8.799 3.539 1.00 72.19 125 VAL A O 1
ATOM 916 N N . GLU A 1 126 ? 14.504 8.965 1.898 1.00 78.00 126 GLU A N 1
ATOM 917 C CA . GLU A 1 126 ? 13.720 10.044 2.503 1.00 78.00 126 GLU A CA 1
ATOM 918 C C . GLU A 1 126 ? 13.013 9.643 3.802 1.00 78.00 126 GLU A C 1
ATOM 920 O O . GLU A 1 126 ? 12.910 10.469 4.714 1.00 78.00 126 GLU A O 1
ATOM 925 N N . ALA A 1 127 ? 12.567 8.389 3.923 1.00 75.44 127 ALA A N 1
ATOM 926 C CA . ALA A 1 127 ? 11.867 7.910 5.116 1.00 75.44 127 ALA A CA 1
ATOM 927 C C . ALA A 1 127 ? 12.685 8.166 6.401 1.00 75.44 127 ALA A C 1
ATOM 929 O O . ALA A 1 127 ? 12.163 8.603 7.429 1.00 75.44 127 ALA A O 1
ATOM 930 N N . ASN A 1 128 ? 14.013 8.092 6.307 1.00 77.50 128 ASN A N 1
ATOM 931 C CA . ASN A 1 128 ? 14.916 8.305 7.432 1.00 77.50 128 ASN A CA 1
ATOM 932 C C . ASN A 1 128 ? 15.184 9.781 7.798 1.00 77.50 128 ASN A C 1
ATOM 934 O O . ASN A 1 128 ? 15.864 10.026 8.802 1.00 77.50 128 ASN A O 1
ATOM 938 N N . ILE A 1 129 ? 14.661 10.772 7.055 1.00 82.75 129 ILE A N 1
ATOM 939 C CA . ILE A 1 129 ? 14.885 12.212 7.316 1.00 82.75 129 ILE A CA 1
ATOM 940 C C . ILE A 1 129 ? 14.385 12.618 8.706 1.00 82.75 129 ILE A C 1
ATOM 942 O O . ILE A 1 129 ? 15.134 13.228 9.479 1.00 82.75 129 ILE A O 1
ATOM 946 N N . LEU A 1 130 ? 13.134 12.282 9.037 1.00 83.25 130 LEU A N 1
ATOM 947 C CA . LEU A 1 130 ? 12.521 12.667 10.309 1.00 83.25 130 LEU A CA 1
ATOM 948 C C . LEU A 1 130 ? 13.241 12.006 11.486 1.00 83.25 130 LEU A C 1
ATOM 950 O O . LEU A 1 130 ? 13.675 12.692 12.416 1.00 83.25 130 LEU A O 1
ATOM 954 N N . ARG A 1 131 ? 13.420 10.684 11.405 1.00 84.31 131 ARG A N 1
ATOM 955 C CA . ARG A 1 131 ? 14.078 9.878 12.436 1.00 84.31 131 ARG A CA 1
ATOM 956 C C . ARG A 1 131 ? 15.498 10.366 12.709 1.00 84.31 131 ARG A C 1
ATOM 958 O O . ARG A 1 131 ? 15.806 10.719 13.844 1.00 84.31 131 ARG A O 1
ATOM 965 N N . SER A 1 132 ? 16.330 10.473 11.674 1.00 84.94 132 SER A N 1
ATOM 966 C CA . SER A 1 132 ? 17.734 10.878 11.826 1.00 84.94 132 SER A CA 1
ATOM 967 C C . SER A 1 132 ? 17.870 12.292 12.401 1.00 84.94 132 SER A C 1
ATOM 969 O O . SER A 1 132 ? 18.742 12.547 13.230 1.00 84.94 132 SER A O 1
ATOM 971 N N . SER A 1 133 ? 16.961 13.204 12.039 1.00 84.94 133 SER A N 1
ATOM 972 C CA . SER A 1 133 ? 16.932 14.570 12.582 1.00 84.94 133 SER A CA 1
ATOM 973 C C . SER A 1 133 ? 16.592 14.599 14.078 1.00 84.94 133 SER A C 1
ATOM 975 O O . SER A 1 133 ? 17.245 15.303 14.855 1.00 84.94 133 SER A O 1
ATOM 977 N N . VAL A 1 134 ? 15.591 13.818 14.499 1.00 84.94 134 VAL A N 1
ATOM 978 C CA . VAL A 1 134 ? 15.189 13.698 15.910 1.00 84.94 134 VAL A CA 1
ATOM 979 C C . VAL A 1 134 ? 16.267 12.988 16.732 1.00 84.94 134 VAL A C 1
ATOM 981 O O . VAL A 1 134 ? 16.596 13.442 17.831 1.00 84.94 134 VAL A O 1
ATOM 984 N N . ASP A 1 135 ? 16.858 11.921 16.198 1.00 85.19 135 ASP A N 1
ATOM 985 C CA . ASP A 1 135 ? 17.922 11.162 16.857 1.00 85.19 135 ASP A CA 1
ATOM 986 C C . ASP A 1 135 ? 19.197 11.998 17.006 1.00 85.19 135 ASP A C 1
ATOM 988 O O . ASP A 1 135 ? 19.792 12.017 18.085 1.00 85.19 135 ASP A O 1
ATOM 992 N N . ALA A 1 136 ? 19.569 12.781 15.987 1.00 85.19 136 ALA A N 1
ATOM 993 C CA . ALA A 1 136 ? 20.672 13.733 16.078 1.00 85.19 136 ALA A CA 1
ATOM 994 C C . ALA A 1 136 ? 20.440 14.761 17.199 1.00 85.19 136 ALA A C 1
ATOM 996 O O . ALA A 1 136 ? 21.325 15.003 18.023 1.00 85.19 136 ALA A O 1
ATOM 997 N N . TYR A 1 137 ? 19.234 15.326 17.285 1.00 85.06 137 TYR A N 1
ATOM 998 C CA . TYR A 1 137 ? 18.874 16.275 18.338 1.00 85.06 137 TYR A CA 1
ATOM 999 C C . TYR A 1 137 ? 18.916 15.636 19.741 1.00 85.06 137 TYR A C 1
ATOM 1001 O O . TYR A 1 137 ? 19.502 16.206 20.668 1.00 85.06 137 TYR A O 1
ATOM 1009 N N . ARG A 1 138 ? 18.376 14.419 19.900 1.00 84.88 138 ARG A N 1
ATOM 1010 C CA . ARG A 1 138 ? 18.428 13.652 21.160 1.00 84.88 138 ARG A CA 1
ATOM 1011 C C . ARG A 1 138 ? 19.860 13.301 21.564 1.00 84.88 138 ARG A C 1
ATOM 1013 O O . ARG A 1 138 ? 20.218 13.474 22.729 1.00 84.88 138 ARG A O 1
ATOM 1020 N N . ALA A 1 139 ? 20.692 12.870 20.619 1.00 86.31 139 ALA A N 1
ATOM 1021 C CA . ALA A 1 139 ? 22.090 12.522 20.863 1.00 86.31 139 ALA A CA 1
ATOM 1022 C C . ALA A 1 139 ? 22.901 13.725 21.365 1.00 86.31 139 ALA A C 1
ATOM 1024 O O . ALA A 1 139 ? 23.703 13.589 22.293 1.00 86.31 139 ALA A O 1
ATOM 1025 N N . VAL A 1 140 ? 22.665 14.921 20.811 1.00 84.75 140 VAL A N 1
ATOM 1026 C CA . VAL A 1 140 ? 23.302 16.154 21.299 1.00 84.75 140 VAL A CA 1
ATOM 1027 C C . VAL A 1 140 ? 22.851 16.491 22.721 1.00 84.75 140 VAL A C 1
ATOM 1029 O O . VAL A 1 140 ? 23.695 16.792 23.568 1.00 84.75 140 VAL A O 1
ATOM 1032 N N . GLN A 1 141 ? 21.550 16.393 23.017 1.00 81.12 141 GLN A N 1
ATOM 1033 C CA . GLN A 1 141 ? 21.045 16.621 24.374 1.00 81.12 141 GLN A CA 1
ATOM 1034 C C . GLN A 1 141 ? 21.630 15.633 25.394 1.00 81.12 141 GLN A C 1
ATOM 1036 O O . GLN A 1 141 ? 22.047 16.045 26.480 1.00 81.12 141 GLN A O 1
ATOM 1041 N N . ALA A 1 142 ? 21.699 14.347 25.041 1.00 81.25 142 ALA A N 1
ATOM 1042 C CA . ALA A 1 142 ? 22.266 13.302 25.889 1.00 81.25 142 ALA A CA 1
ATOM 1043 C C . ALA A 1 142 ? 23.766 13.527 26.148 1.00 81.25 142 ALA A C 1
ATOM 1045 O O . ALA A 1 142 ? 24.220 13.434 27.289 1.00 81.25 142 ALA A O 1
ATOM 1046 N N . ALA A 1 143 ? 24.530 13.910 25.118 1.00 78.38 143 ALA A N 1
ATOM 1047 C CA . ALA A 1 143 ? 25.954 14.220 25.247 1.00 78.38 143 ALA A CA 1
ATOM 1048 C C . ALA A 1 143 ? 26.220 15.410 26.184 1.00 78.38 143 ALA A C 1
ATOM 1050 O O . ALA A 1 143 ? 27.195 15.399 26.940 1.00 78.38 143 ALA A O 1
ATOM 1051 N N . GLY A 1 144 ? 25.344 16.421 26.159 1.00 71.25 144 GLY A N 1
ATOM 1052 C CA . GLY A 1 144 ? 25.389 17.545 27.090 1.00 71.25 144 GLY A CA 1
ATOM 1053 C C . GLY A 1 144 ? 25.151 17.134 28.548 1.00 71.25 144 GLY A C 1
ATOM 1054 O O . GLY A 1 144 ? 25.779 17.704 29.436 1.00 71.25 144 GLY A O 1
ATOM 1055 N N . ALA A 1 145 ? 24.286 16.143 28.797 1.00 68.31 145 ALA A N 1
ATOM 1056 C CA . ALA A 1 145 ? 23.970 15.651 30.140 1.00 68.31 145 ALA A CA 1
ATOM 1057 C C . ALA A 1 145 ? 25.058 14.721 30.711 1.00 68.31 145 ALA A C 1
ATOM 1059 O O . ALA A 1 145 ? 25.481 14.894 31.851 1.00 68.31 145 ALA A O 1
ATOM 1060 N N . ALA A 1 146 ? 25.562 13.775 29.911 1.00 61.56 146 ALA A N 1
ATOM 1061 C CA . ALA A 1 146 ? 26.511 12.753 30.364 1.00 61.56 146 ALA A CA 1
ATOM 1062 C C . ALA A 1 146 ? 27.872 13.320 30.813 1.00 61.56 146 ALA A C 1
ATOM 1064 O O . ALA A 1 146 ? 28.502 12.784 31.721 1.00 61.56 146 ALA A O 1
ATOM 1065 N N . ARG A 1 147 ? 28.343 14.419 30.206 1.00 63.38 147 ARG A N 1
ATOM 1066 C CA . ARG A 1 147 ? 29.660 15.004 30.527 1.00 63.38 147 ARG A CA 1
ATOM 1067 C C . ARG A 1 147 ? 29.669 15.938 31.737 1.00 63.38 147 ARG A C 1
ATOM 1069 O O . ARG A 1 147 ? 30.749 16.205 32.256 1.00 63.38 147 ARG A O 1
ATOM 1076 N N . ILE A 1 148 ? 28.500 16.365 32.223 1.00 58.84 148 ILE A N 1
ATOM 1077 C CA . ILE A 1 148 ? 28.369 17.065 33.514 1.00 58.84 148 ILE A CA 1
ATOM 1078 C C . ILE A 1 148 ? 28.790 16.132 34.655 1.00 58.84 148 ILE A C 1
ATOM 1080 O O . ILE A 1 148 ? 29.534 16.543 35.536 1.00 58.84 148 ILE A O 1
ATOM 1084 N N . LEU A 1 149 ? 28.399 14.856 34.577 1.00 57.66 149 LEU A N 1
ATOM 1085 C CA . LEU A 1 149 ? 28.753 13.828 35.563 1.00 57.66 149 LEU A CA 1
ATOM 1086 C C . LEU A 1 149 ? 30.256 13.496 35.573 1.00 57.66 149 LEU A C 1
ATOM 1088 O O . LEU A 1 149 ? 30.764 12.992 36.566 1.00 57.66 149 LEU A O 1
ATOM 1092 N N . ALA A 1 150 ? 30.967 13.794 34.480 1.00 60.84 150 ALA A N 1
ATOM 1093 C CA . ALA A 1 150 ? 32.385 13.486 34.308 1.00 60.84 150 ALA A CA 1
ATOM 1094 C C . ALA A 1 150 ? 33.330 14.688 34.533 1.00 60.84 150 ALA A C 1
ATOM 1096 O O . ALA A 1 150 ? 34.540 14.517 34.419 1.00 60.84 150 ALA A O 1
ATOM 1097 N N . GLY A 1 151 ? 32.820 15.905 34.784 1.00 58.16 151 GLY A N 1
ATOM 1098 C CA . GLY A 1 151 ? 33.609 17.092 35.175 1.00 58.16 151 GLY A CA 1
ATOM 1099 C C . GLY A 1 151 ? 34.605 17.672 34.148 1.00 58.16 151 GLY A C 1
ATOM 1100 O O . GLY A 1 151 ? 35.299 18.636 34.451 1.00 58.16 151 GLY A O 1
ATOM 1101 N N . THR A 1 152 ? 34.696 17.126 32.931 1.00 63.16 152 THR A N 1
ATOM 1102 C CA . THR A 1 152 ? 35.771 17.435 31.957 1.00 63.16 152 THR A CA 1
ATOM 1103 C C . THR A 1 152 ? 35.444 18.531 30.934 1.00 63.16 152 THR A C 1
ATOM 1105 O O . THR A 1 152 ? 36.335 18.979 30.214 1.00 63.16 152 THR A O 1
ATOM 1108 N N . SER A 1 153 ? 34.183 18.961 30.803 1.00 71.94 153 SER A N 1
ATOM 1109 C CA . SER A 1 153 ? 33.778 20.014 29.850 1.00 71.94 153 SER A CA 1
ATOM 1110 C C . SER A 1 153 ? 32.425 20.632 30.206 1.00 71.94 153 SER A C 1
ATOM 1112 O O . SER A 1 153 ? 31.606 20.007 30.877 1.00 71.94 153 SER A O 1
ATOM 1114 N N . THR A 1 154 ? 32.152 21.848 29.720 1.00 75.44 154 THR A N 1
ATOM 1115 C CA . THR A 1 154 ? 30.832 22.479 29.900 1.00 75.44 154 THR A CA 1
ATOM 1116 C C . THR A 1 154 ? 29.768 21.827 29.006 1.00 75.44 154 THR A C 1
ATOM 1118 O O . THR A 1 154 ? 30.060 21.367 27.897 1.00 75.44 154 THR A O 1
ATOM 1121 N N . ARG A 1 155 ? 28.495 21.854 29.432 1.00 72.44 155 ARG A N 1
ATOM 1122 C CA . ARG A 1 155 ? 27.342 21.330 28.665 1.00 72.44 155 ARG A CA 1
ATOM 1123 C C . ARG A 1 155 ? 27.306 21.840 27.222 1.00 72.44 155 ARG A C 1
ATOM 1125 O O . ARG A 1 155 ? 27.061 21.064 26.298 1.00 72.44 155 ARG A O 1
ATOM 1132 N N . ARG A 1 156 ? 27.579 23.135 27.017 1.00 77.19 156 ARG A N 1
ATOM 1133 C CA . ARG A 1 156 ? 27.609 23.756 25.682 1.00 77.19 156 ARG A CA 1
ATOM 1134 C C . ARG A 1 156 ? 28.756 23.218 24.829 1.00 77.19 156 ARG A C 1
ATOM 1136 O O . ARG A 1 156 ? 28.520 22.873 23.678 1.00 77.19 156 ARG A O 1
ATOM 1143 N N . GLN A 1 157 ? 29.960 23.072 25.386 1.00 79.75 157 GLN A N 1
ATOM 1144 C CA . GLN A 1 157 ? 31.107 22.502 24.665 1.00 79.75 157 GLN A CA 1
ATOM 1145 C C . GLN A 1 157 ? 30.870 21.034 24.285 1.00 79.75 157 GLN A C 1
ATOM 1147 O O . GLN A 1 157 ? 31.129 20.642 23.148 1.00 79.75 157 GLN A O 1
ATOM 1152 N N . ALA A 1 158 ? 30.320 20.232 25.201 1.00 79.94 158 ALA A N 1
ATOM 1153 C CA . ALA A 1 158 ? 29.983 18.834 24.945 1.00 79.94 158 ALA A CA 1
ATOM 1154 C C . ALA A 1 158 ? 28.939 18.681 23.826 1.00 79.94 158 ALA A C 1
ATOM 1156 O O . ALA A 1 158 ? 29.121 17.874 22.911 1.00 79.94 158 ALA A O 1
ATOM 1157 N N . SER A 1 159 ? 27.888 19.502 23.879 1.00 83.88 159 SER A N 1
ATOM 1158 C CA . SER A 1 159 ? 26.809 19.525 22.887 1.00 83.88 159 SER A CA 1
ATOM 1159 C C . SER A 1 159 ? 27.310 20.011 21.525 1.00 83.88 159 SER A C 1
ATOM 1161 O O . SER A 1 159 ? 27.025 19.394 20.504 1.00 83.88 159 SER A O 1
ATOM 1163 N N . GLN A 1 160 ? 28.144 21.055 21.504 1.00 87.44 160 GLN A N 1
ATOM 1164 C CA . GLN A 1 160 ? 28.777 21.570 20.291 1.00 87.44 160 GLN A CA 1
ATOM 1165 C C . GLN A 1 160 ? 29.690 20.532 19.625 1.00 87.44 160 GLN A C 1
ATOM 1167 O O . GLN A 1 160 ? 29.677 20.415 18.399 1.00 87.44 160 GLN A O 1
ATOM 1172 N N . ALA A 1 161 ? 30.466 19.775 20.407 1.00 84.69 161 ALA A N 1
ATOM 1173 C CA . ALA A 1 161 ? 31.336 18.722 19.891 1.00 84.69 161 ALA A CA 1
ATOM 1174 C C . ALA A 1 161 ? 30.537 17.543 19.309 1.00 84.69 161 ALA A C 1
ATOM 1176 O O . ALA A 1 161 ? 30.882 17.037 18.241 1.00 84.69 161 ALA A O 1
ATOM 1177 N N . MET A 1 162 ? 29.451 17.127 19.975 1.00 86.50 162 MET A N 1
ATOM 1178 C CA . MET A 1 162 ? 28.563 16.083 19.448 1.00 86.50 162 MET A CA 1
ATOM 1179 C C . MET A 1 162 ? 27.863 16.545 18.166 1.00 86.50 162 MET A C 1
ATOM 1181 O O . MET A 1 162 ? 27.857 15.829 17.168 1.00 86.50 162 MET A O 1
ATOM 1185 N N . TRP A 1 163 ? 27.349 17.774 18.159 1.00 89.00 163 TRP A N 1
ATOM 1186 C CA . TRP A 1 163 ? 26.682 18.345 16.995 1.00 89.00 163 TRP A CA 1
ATOM 1187 C C . TRP A 1 163 ? 27.610 18.466 15.780 1.00 89.00 163 TRP A C 1
ATOM 1189 O O . TRP A 1 163 ? 27.215 18.134 14.664 1.00 89.00 163 TRP A O 1
ATOM 1199 N N . GLN A 1 164 ? 28.874 18.850 15.989 1.00 86.75 164 GLN A N 1
ATOM 1200 C CA . GLN A 1 164 ? 29.879 18.859 14.919 1.00 86.75 164 GLN A CA 1
ATOM 1201 C C . GLN A 1 164 ? 30.117 17.465 14.343 1.00 86.75 164 GLN A C 1
ATOM 1203 O O . GLN A 1 164 ? 30.158 17.320 13.125 1.00 86.75 164 GLN A O 1
ATOM 1208 N N . ARG A 1 165 ? 30.229 16.440 15.198 1.00 85.25 165 ARG A N 1
ATOM 1209 C CA . ARG A 1 165 ? 30.410 15.054 14.749 1.00 85.25 165 ARG A CA 1
ATOM 1210 C C . ARG A 1 165 ? 29.234 14.577 13.893 1.00 85.25 165 ARG A C 1
ATOM 1212 O O . ARG A 1 165 ? 29.467 13.947 12.868 1.00 85.25 165 ARG A O 1
ATOM 1219 N N . LEU A 1 166 ? 28.004 14.892 14.293 1.00 85.50 166 LEU A N 1
ATOM 1220 C CA . LEU A 1 166 ? 26.796 14.530 13.542 1.00 85.50 166 LEU A CA 1
ATOM 1221 C C . LEU A 1 166 ? 26.698 15.297 12.217 1.00 85.50 166 LEU A C 1
ATOM 1223 O O . LEU A 1 166 ? 26.423 14.706 11.179 1.00 85.50 166 LEU A O 1
ATOM 1227 N N . THR A 1 167 ? 27.027 16.590 12.224 1.00 84.38 167 THR A N 1
ATOM 1228 C CA . THR A 1 167 ? 27.080 17.409 11.000 1.00 84.38 167 THR A CA 1
ATOM 1229 C C . THR A 1 167 ? 28.127 16.873 10.013 1.00 84.38 167 THR A C 1
ATOM 1231 O O . THR A 1 167 ? 27.863 16.771 8.818 1.00 84.38 167 THR A O 1
ATOM 1234 N N . ASP A 1 168 ? 29.301 16.454 10.503 1.00 83.19 168 ASP A N 1
ATOM 1235 C CA . ASP A 1 168 ? 30.359 15.866 9.670 1.00 83.19 168 ASP A CA 1
ATOM 1236 C C . ASP A 1 168 ? 29.945 14.546 9.011 1.00 83.19 168 ASP A C 1
ATOM 1238 O O . ASP A 1 168 ? 30.374 14.252 7.893 1.00 83.19 168 ASP A O 1
ATOM 1242 N N . GLN A 1 169 ? 29.149 13.743 9.718 1.00 78.00 169 GLN A N 1
ATOM 1243 C CA . GLN A 1 169 ? 28.648 12.453 9.247 1.00 78.00 169 GLN A CA 1
ATOM 1244 C C . GLN A 1 169 ? 27.453 12.597 8.290 1.00 78.00 169 GLN A C 1
ATOM 1246 O O . GLN A 1 169 ? 27.163 11.656 7.557 1.00 78.00 169 GLN A O 1
ATOM 1251 N N . GLY A 1 170 ? 26.831 13.780 8.242 1.00 78.12 170 GLY A N 1
ATOM 1252 C CA . GLY A 1 170 ? 25.549 14.018 7.586 1.00 78.12 170 GLY A CA 1
ATOM 1253 C C . GLY A 1 170 ? 24.408 13.724 8.556 1.00 78.12 170 GLY A C 1
ATOM 1254 O O . GLY A 1 170 ? 24.262 12.597 9.018 1.00 78.12 170 GLY A O 1
ATOM 1255 N N . ILE A 1 171 ? 23.593 14.738 8.864 1.00 76.31 171 ILE A N 1
ATOM 1256 C CA . ILE A 1 171 ? 22.469 14.606 9.812 1.00 76.31 171 ILE A CA 1
ATOM 1257 C C . ILE A 1 171 ? 21.458 13.570 9.321 1.00 76.31 171 ILE A C 1
ATOM 1259 O O . ILE A 1 171 ? 20.913 12.829 10.127 1.00 76.31 171 ILE A O 1
ATOM 1263 N N . VAL A 1 172 ? 21.249 13.509 8.003 1.00 72.00 172 VAL A N 1
ATOM 1264 C CA . VAL A 1 172 ? 20.446 12.483 7.321 1.00 72.00 172 VAL A CA 1
ATOM 1265 C C . VAL A 1 172 ? 21.357 11.563 6.505 1.00 72.00 172 VAL A C 1
ATOM 1267 O O . VAL A 1 172 ? 21.131 11.283 5.329 1.00 72.00 172 VAL A O 1
ATOM 1270 N N . GLY A 1 173 ? 22.490 11.193 7.093 1.00 75.31 173 GLY A N 1
ATOM 1271 C CA . GLY A 1 173 ? 23.406 10.254 6.474 1.00 75.31 173 GLY A CA 1
ATOM 1272 C C . GLY A 1 173 ? 22.907 8.822 6.623 1.00 75.31 173 GLY A C 1
ATOM 1273 O O . GLY A 1 173 ? 22.329 8.463 7.646 1.00 75.31 173 GLY A O 1
ATOM 1274 N N . PHE A 1 174 ? 23.177 7.986 5.629 1.00 80.31 174 PHE A N 1
ATOM 1275 C CA . PHE A 1 174 ? 22.895 6.555 5.697 1.00 80.31 174 PHE A CA 1
ATOM 1276 C C . PHE A 1 174 ? 24.081 5.754 5.164 1.00 80.31 174 PHE A C 1
ATOM 1278 O O . PHE A 1 174 ? 25.016 6.301 4.571 1.00 80.31 174 PHE A O 1
ATOM 1285 N N . THR A 1 175 ? 24.073 4.452 5.433 1.00 82.12 175 THR A N 1
ATOM 1286 C CA . THR A 1 175 ? 25.070 3.522 4.899 1.00 82.12 175 THR A CA 1
ATOM 1287 C C . THR A 1 175 ? 24.376 2.629 3.887 1.00 82.12 175 THR A C 1
ATOM 1289 O O . THR A 1 175 ? 23.324 2.079 4.197 1.00 82.12 175 THR A O 1
ATOM 1292 N N . ASP A 1 176 ? 24.921 2.527 2.679 1.00 78.88 176 ASP A N 1
ATOM 1293 C CA . ASP A 1 176 ? 24.372 1.620 1.672 1.00 78.88 176 ASP A CA 1
ATOM 1294 C C . ASP A 1 176 ? 24.776 0.158 1.930 1.00 78.88 176 ASP A C 1
ATOM 1296 O O . ASP A 1 176 ? 25.601 -0.134 2.799 1.00 78.88 176 ASP A O 1
ATOM 1300 N N . SER A 1 177 ? 24.215 -0.773 1.156 1.00 74.75 177 SER A N 1
ATOM 1301 C CA . SER A 1 177 ? 24.524 -2.209 1.246 1.00 74.75 177 SER A CA 1
ATOM 1302 C C . SER A 1 177 ? 26.004 -2.539 1.012 1.00 74.75 177 SER A C 1
ATOM 1304 O O . SER A 1 177 ? 26.494 -3.556 1.493 1.00 74.75 177 SER A O 1
ATOM 1306 N N . ALA A 1 178 ? 26.744 -1.660 0.330 1.00 78.31 178 ALA A N 1
ATOM 1307 C CA . ALA A 1 178 ? 28.183 -1.780 0.109 1.00 78.31 178 ALA A CA 1
ATOM 1308 C C . ALA A 1 178 ? 29.025 -1.163 1.248 1.00 78.31 178 ALA A C 1
ATOM 1310 O O . ALA A 1 178 ? 30.245 -1.040 1.123 1.00 78.31 178 ALA A O 1
ATOM 1311 N N . GLY A 1 179 ? 28.401 -0.739 2.353 1.00 78.25 179 GLY A N 1
ATOM 1312 C CA . GLY A 1 179 ? 29.079 -0.157 3.513 1.00 78.25 179 GLY A CA 1
ATOM 1313 C C . GLY A 1 179 ? 29.552 1.289 3.314 1.00 78.25 179 GLY A C 1
ATOM 1314 O O . GLY A 1 179 ? 30.276 1.829 4.159 1.00 78.25 179 GLY A O 1
ATOM 1315 N N . ARG A 1 180 ? 29.172 1.947 2.212 1.00 81.88 180 ARG A N 1
ATOM 1316 C CA . ARG A 1 180 ? 29.559 3.333 1.920 1.00 81.88 180 ARG A CA 1
ATOM 1317 C C . ARG A 1 180 ? 28.631 4.286 2.659 1.00 81.88 180 ARG A C 1
ATOM 1319 O O . ARG A 1 180 ? 27.415 4.135 2.641 1.00 81.88 180 ARG A O 1
ATOM 1326 N N . LYS A 1 181 ? 29.219 5.304 3.288 1.00 83.31 181 LYS A N 1
ATOM 1327 C CA . LYS A 1 181 ? 28.482 6.343 4.015 1.00 83.31 181 LYS A CA 1
ATOM 1328 C C . LYS A 1 181 ? 28.132 7.487 3.079 1.00 83.31 181 LYS A C 1
ATOM 1330 O O . LYS A 1 181 ? 29.029 8.118 2.515 1.00 83.31 181 LYS A O 1
ATOM 1335 N N . TRP A 1 182 ? 26.846 7.771 2.966 1.00 84.00 182 TRP A N 1
ATOM 1336 C CA . TRP A 1 182 ? 26.302 8.794 2.091 1.00 84.00 182 TRP A CA 1
ATOM 1337 C C . TRP A 1 182 ? 25.706 9.938 2.893 1.00 84.00 182 TRP A C 1
ATOM 1339 O O . TRP A 1 182 ? 25.031 9.718 3.893 1.00 84.00 182 TRP A O 1
ATOM 1349 N N . LYS A 1 183 ? 25.923 11.165 2.411 1.00 85.19 183 LYS A N 1
ATOM 1350 C CA . LYS A 1 183 ? 25.056 12.299 2.741 1.00 85.19 183 LYS A CA 1
ATOM 1351 C C . LYS A 1 183 ? 23.893 12.325 1.762 1.00 85.19 183 LYS A C 1
ATOM 1353 O O . LYS A 1 183 ? 24.107 12.042 0.582 1.00 85.19 183 LYS A O 1
ATOM 1358 N N . LEU A 1 184 ? 22.718 12.737 2.232 1.00 85.00 184 LEU A N 1
ATOM 1359 C CA . LEU A 1 184 ? 21.491 12.782 1.439 1.00 85.00 184 LEU A CA 1
ATOM 1360 C C . LEU A 1 184 ? 21.680 13.523 0.106 1.00 85.00 184 LEU A C 1
ATOM 1362 O O . LEU A 1 184 ? 21.512 12.922 -0.950 1.00 85.00 184 LEU A O 1
ATOM 1366 N N . SER A 1 185 ? 22.129 14.783 0.134 1.00 83.69 185 SER A N 1
ATOM 1367 C CA . SER A 1 185 ? 22.340 15.589 -1.082 1.00 83.69 185 SER A CA 1
ATOM 1368 C C . SER A 1 185 ? 23.332 14.966 -2.071 1.00 83.69 185 SER A C 1
ATOM 1370 O O . SER A 1 185 ? 23.146 15.043 -3.282 1.00 83.69 185 SER A O 1
ATOM 1372 N N . THR A 1 186 ? 24.382 14.311 -1.566 1.00 84.94 186 THR A N 1
ATOM 1373 C CA . THR A 1 186 ? 25.416 13.677 -2.400 1.00 84.94 186 THR A CA 1
ATOM 1374 C C . THR A 1 186 ? 24.915 12.385 -3.043 1.00 84.94 186 THR A C 1
ATOM 1376 O O . THR A 1 186 ? 25.289 12.083 -4.174 1.00 84.94 186 THR A O 1
ATOM 1379 N N . TYR A 1 187 ? 24.076 11.626 -2.336 1.00 87.00 187 TYR A N 1
ATOM 1380 C CA . TYR A 1 187 ? 23.435 10.440 -2.890 1.00 87.00 187 TYR A CA 1
ATOM 1381 C C . TYR A 1 187 ? 22.395 10.812 -3.943 1.00 87.00 187 TYR A C 1
ATOM 1383 O O . TYR A 1 187 ? 22.444 10.273 -5.043 1.00 87.00 187 TYR A O 1
ATOM 1391 N N . VAL A 1 188 ? 21.522 11.781 -3.647 1.00 87.56 188 VAL A N 1
ATOM 1392 C CA . VAL A 1 188 ? 20.511 12.250 -4.605 1.00 87.56 188 VAL A CA 1
ATOM 1393 C C . VAL A 1 188 ? 21.166 12.768 -5.875 1.00 87.56 188 VAL A C 1
ATOM 1395 O O . VAL A 1 188 ? 20.714 12.430 -6.959 1.00 87.56 188 VAL A O 1
ATOM 1398 N N . GLU A 1 189 ? 22.257 13.529 -5.775 1.00 88.50 189 GLU A N 1
ATOM 1399 C CA . GLU A 1 189 ? 22.981 13.975 -6.966 1.00 88.50 189 GLU A CA 1
ATOM 1400 C C . GLU A 1 189 ? 23.509 12.800 -7.801 1.00 88.50 189 GLU A C 1
ATOM 1402 O O . GLU A 1 189 ? 23.397 12.809 -9.027 1.00 88.50 189 GLU A O 1
ATOM 1407 N N . MET A 1 190 ? 24.061 11.775 -7.143 1.00 89.00 190 MET A N 1
ATOM 1408 C CA . MET A 1 190 ? 24.516 10.562 -7.818 1.00 89.00 190 MET A CA 1
ATOM 1409 C C . MET A 1 190 ? 23.362 9.856 -8.533 1.00 89.00 190 MET A C 1
ATOM 1411 O O . MET A 1 190 ? 23.507 9.526 -9.712 1.00 89.00 190 MET A O 1
ATOM 1415 N N . VAL A 1 191 ? 22.225 9.671 -7.858 1.00 88.50 191 VAL A N 1
ATOM 1416 C CA . VAL A 1 191 ? 21.022 9.042 -8.424 1.00 88.50 191 VAL A CA 1
ATOM 1417 C C . VAL A 1 191 ? 20.484 9.864 -9.595 1.00 88.50 191 VAL A C 1
ATOM 1419 O O . VAL A 1 191 ? 20.268 9.311 -10.671 1.00 88.50 191 VAL A O 1
ATOM 1422 N N . ALA A 1 192 ? 20.326 11.177 -9.417 1.00 88.75 192 ALA A N 1
ATOM 1423 C CA . ALA A 1 192 ? 19.809 12.095 -10.427 1.00 88.75 192 ALA A CA 1
ATOM 1424 C C . ALA A 1 192 ? 20.670 12.070 -11.694 1.00 88.75 192 ALA A C 1
ATOM 1426 O O . ALA A 1 192 ? 20.164 11.804 -12.782 1.00 88.75 192 ALA A O 1
ATOM 1427 N N . ARG A 1 193 ? 21.991 12.246 -11.559 1.00 88.94 193 ARG A N 1
ATOM 1428 C CA . ARG A 1 193 ? 22.909 12.240 -12.707 1.00 88.94 193 ARG A CA 1
ATOM 1429 C C . ARG A 1 193 ? 22.946 10.892 -13.410 1.00 88.94 193 ARG A C 1
ATOM 1431 O O . ARG A 1 193 ? 22.935 10.836 -14.634 1.00 88.94 193 ARG A O 1
ATOM 1438 N N . THR A 1 194 ? 23.028 9.808 -12.640 1.00 89.94 194 THR A N 1
ATOM 1439 C CA . THR A 1 194 ? 23.128 8.457 -13.205 1.00 89.94 194 THR A CA 1
ATOM 1440 C C . THR A 1 194 ? 21.870 8.122 -14.000 1.00 89.94 194 THR A C 1
ATOM 1442 O O . THR A 1 194 ? 21.971 7.597 -15.104 1.00 89.94 194 THR A O 1
ATOM 1445 N N . ASN A 1 195 ? 20.692 8.483 -13.489 1.00 89.25 195 ASN A N 1
ATOM 1446 C CA . ASN A 1 195 ? 19.437 8.239 -14.191 1.00 89.25 195 ASN A CA 1
ATOM 1447 C C . ASN A 1 195 ? 19.200 9.204 -15.359 1.00 89.25 195 ASN A C 1
ATOM 1449 O O . ASN A 1 195 ? 18.697 8.762 -16.385 1.00 89.25 195 ASN A O 1
ATOM 1453 N N . ALA A 1 196 ? 19.633 10.466 -15.275 1.00 90.00 196 ALA A N 1
ATOM 1454 C CA . ALA A 1 196 ? 19.634 11.372 -16.426 1.00 90.00 196 ALA A CA 1
ATOM 1455 C C . ALA A 1 196 ? 20.530 10.836 -17.561 1.00 90.00 196 ALA A C 1
ATOM 1457 O O . ALA A 1 196 ? 20.107 10.772 -18.712 1.00 90.00 196 ALA A O 1
ATOM 1458 N N . ALA A 1 197 ? 21.740 10.363 -17.239 1.00 89.25 197 ALA A N 1
ATOM 1459 C CA . ALA A 1 197 ? 22.633 9.750 -18.222 1.00 89.25 197 ALA A CA 1
ATOM 1460 C C . ALA A 1 197 ? 22.032 8.474 -18.835 1.00 89.25 197 ALA A C 1
ATOM 1462 O O . ALA A 1 197 ? 22.049 8.317 -20.052 1.00 89.25 197 ALA A O 1
ATOM 1463 N N . ARG A 1 198 ? 21.442 7.593 -18.015 1.00 89.25 198 ARG A N 1
ATOM 1464 C CA . ARG A 1 198 ? 20.745 6.389 -18.497 1.00 89.25 198 ARG A CA 1
ATOM 1465 C C . ARG A 1 198 ? 19.565 6.723 -19.402 1.00 89.25 198 ARG A C 1
ATOM 1467 O O . ARG A 1 198 ? 19.430 6.093 -20.440 1.00 89.25 198 ARG A O 1
ATOM 1474 N N . ALA A 1 199 ? 18.749 7.716 -19.046 1.00 90.00 199 ALA A N 1
ATOM 1475 C CA . ALA A 1 199 ? 17.628 8.163 -19.870 1.00 90.00 199 ALA A CA 1
ATOM 1476 C C . ALA A 1 199 ? 18.103 8.676 -21.235 1.00 90.00 199 ALA A C 1
ATOM 1478 O O . ALA A 1 199 ? 17.542 8.299 -22.260 1.00 90.00 199 ALA A O 1
ATOM 1479 N N . ALA A 1 200 ? 19.167 9.484 -21.255 1.00 90.75 200 ALA A N 1
ATOM 1480 C CA . ALA A 1 200 ? 19.747 9.988 -22.495 1.00 90.75 200 ALA A CA 1
ATOM 1481 C C . ALA A 1 200 ? 20.326 8.862 -23.367 1.00 90.75 200 ALA A C 1
ATOM 1483 O O . ALA A 1 200 ? 20.062 8.826 -24.565 1.00 90.75 200 ALA A O 1
ATOM 1484 N N . ILE A 1 201 ? 21.068 7.923 -22.771 1.00 90.31 201 ILE A N 1
ATOM 1485 C CA . ILE A 1 201 ? 21.635 6.769 -23.486 1.00 90.31 201 ILE A CA 1
ATOM 1486 C C . ILE A 1 201 ? 20.518 5.872 -24.023 1.00 90.31 201 ILE A C 1
ATOM 1488 O O . ILE A 1 201 ? 20.561 5.499 -25.189 1.00 90.31 201 ILE A O 1
ATOM 1492 N N . GLN A 1 202 ? 19.492 5.576 -23.221 1.00 89.12 202 GLN A N 1
ATOM 1493 C CA . GLN A 1 202 ? 18.350 4.776 -23.666 1.00 89.12 202 GLN A CA 1
ATOM 1494 C C . GLN A 1 202 ? 17.636 5.439 -24.846 1.00 89.12 202 GLN A C 1
ATOM 1496 O O . GLN A 1 202 ? 17.329 4.764 -25.817 1.00 89.12 202 GLN A O 1
ATOM 1501 N N . ALA A 1 203 ? 17.432 6.758 -24.808 1.00 88.00 203 ALA A N 1
ATOM 1502 C CA . ALA A 1 203 ? 16.833 7.488 -25.922 1.00 88.00 203 ALA A CA 1
ATOM 1503 C C . ALA A 1 203 ? 17.676 7.417 -27.204 1.00 88.00 203 ALA A C 1
ATOM 1505 O O . ALA A 1 203 ? 17.129 7.336 -28.302 1.00 88.00 203 ALA A O 1
ATOM 1506 N N . GLN A 1 204 ? 19.006 7.456 -27.071 1.00 89.88 204 GLN A N 1
ATOM 1507 C CA . GLN A 1 204 ? 19.918 7.273 -28.199 1.00 89.88 204 GLN A CA 1
ATOM 1508 C C . GLN A 1 204 ? 19.821 5.846 -28.753 1.00 89.88 204 GLN A C 1
ATOM 1510 O O . GLN A 1 204 ? 19.685 5.691 -29.961 1.00 89.88 204 GLN A O 1
ATOM 1515 N N . VAL A 1 205 ? 19.825 4.824 -27.892 1.00 90.38 205 VAL A N 1
ATOM 1516 C CA . VAL A 1 205 ? 19.657 3.416 -28.292 1.00 90.38 205 VAL A CA 1
ATOM 1517 C C . VAL A 1 205 ? 18.315 3.206 -28.991 1.00 90.38 205 VAL A C 1
ATOM 1519 O O . VAL A 1 205 ? 18.303 2.749 -30.126 1.00 90.38 205 VAL A O 1
ATOM 1522 N N . ASP A 1 206 ? 17.203 3.612 -28.370 1.00 87.56 206 ASP A N 1
ATOM 1523 C CA . ASP A 1 206 ? 15.849 3.468 -28.922 1.00 87.56 206 ASP A CA 1
ATOM 1524 C C . ASP A 1 206 ? 15.763 4.061 -30.334 1.00 87.56 206 ASP A C 1
ATOM 1526 O O . ASP A 1 206 ? 15.213 3.449 -31.251 1.00 87.56 206 ASP A O 1
ATOM 1530 N N . ARG A 1 207 ? 16.342 5.253 -30.523 1.00 86.62 207 ARG A N 1
ATOM 1531 C CA . ARG A 1 207 ? 16.302 5.949 -31.807 1.00 86.62 207 ARG A CA 1
ATOM 1532 C C . ARG A 1 207 ? 17.204 5.321 -32.863 1.00 86.62 207 ARG A C 1
ATOM 1534 O O . ARG A 1 207 ? 16.814 5.291 -34.026 1.00 86.62 207 ARG A O 1
ATOM 1541 N N . LEU A 1 208 ? 18.398 4.867 -32.487 1.00 88.38 208 LEU A N 1
ATOM 1542 C CA . LEU A 1 208 ? 19.340 4.233 -33.412 1.00 88.38 208 LEU A CA 1
ATOM 1543 C C . LEU A 1 208 ? 18.844 2.846 -33.841 1.00 88.38 208 LEU A C 1
ATOM 1545 O O . LEU A 1 208 ? 18.859 2.542 -35.031 1.00 88.38 208 LEU A O 1
ATOM 1549 N N . THR A 1 209 ? 18.284 2.067 -32.915 1.00 88.12 209 THR A N 1
ATOM 1550 C CA . THR A 1 209 ? 17.627 0.792 -33.227 1.00 88.12 209 THR A CA 1
ATOM 1551 C C . THR A 1 209 ? 16.433 0.989 -34.163 1.00 88.12 209 THR A C 1
ATOM 1553 O O . THR A 1 209 ? 16.275 0.227 -35.109 1.00 88.12 209 THR A O 1
ATOM 1556 N N . ALA A 1 210 ? 15.624 2.040 -33.970 1.00 84.00 210 ALA A N 1
ATOM 1557 C CA . ALA A 1 210 ? 14.468 2.327 -34.830 1.00 84.00 210 ALA A CA 1
ATOM 1558 C C . ALA A 1 210 ? 14.825 2.634 -36.299 1.00 84.00 210 ALA A C 1
ATOM 1560 O O . ALA A 1 210 ? 13.943 2.625 -37.156 1.00 84.00 210 ALA A O 1
ATOM 1561 N N . ILE A 1 211 ? 16.094 2.929 -36.594 1.00 84.62 211 ILE A N 1
ATOM 1562 C CA . ILE A 1 211 ? 16.588 3.176 -37.955 1.00 84.62 211 ILE A CA 1
ATOM 1563 C C . ILE A 1 211 ? 17.579 2.110 -38.434 1.00 84.62 211 ILE A C 1
ATOM 1565 O O . ILE A 1 211 ? 18.284 2.352 -39.413 1.00 84.62 211 ILE A O 1
ATOM 1569 N N . ASP A 1 212 ? 17.627 0.962 -37.754 1.00 85.06 212 ASP A N 1
ATOM 1570 C CA . ASP A 1 212 ? 18.523 -0.165 -38.038 1.00 85.06 212 ASP A CA 1
ATOM 1571 C C . ASP A 1 212 ? 20.023 0.187 -37.944 1.00 85.06 212 ASP A C 1
ATOM 1573 O O . ASP A 1 212 ? 20.861 -0.413 -38.617 1.00 85.06 212 ASP A O 1
ATOM 1577 N N . GLN A 1 213 ? 20.385 1.164 -37.103 1.00 88.19 213 GLN A N 1
ATOM 1578 C CA . GLN A 1 213 ? 21.773 1.569 -36.882 1.00 88.19 213 GLN A CA 1
ATOM 1579 C C . GLN A 1 213 ? 22.342 0.907 -35.622 1.00 88.19 213 GLN A C 1
ATOM 1581 O O . GLN A 1 213 ? 22.102 1.360 -34.505 1.00 88.19 213 GLN A O 1
ATOM 1586 N N . ASP A 1 214 ? 23.137 -0.148 -35.807 1.00 91.00 214 ASP A N 1
ATOM 1587 C CA . ASP A 1 214 ? 23.637 -0.988 -34.707 1.00 91.00 214 ASP A CA 1
ATOM 1588 C C . ASP A 1 214 ? 24.993 -0.539 -34.128 1.00 91.00 214 ASP A C 1
ATOM 1590 O O . ASP A 1 214 ? 25.309 -0.846 -32.980 1.00 91.00 214 ASP A O 1
ATOM 1594 N N . LEU A 1 215 ? 25.806 0.209 -34.882 1.00 92.94 215 LEU A N 1
ATOM 1595 C CA . LEU A 1 215 ? 27.143 0.610 -34.432 1.00 92.94 215 LEU A CA 1
ATOM 1596 C C . LEU A 1 215 ? 27.139 1.978 -33.747 1.00 92.94 215 LEU A C 1
ATOM 1598 O O . LEU A 1 215 ? 26.679 2.983 -34.301 1.00 92.94 215 LEU A O 1
ATOM 1602 N N . VAL A 1 216 ? 27.744 2.031 -32.561 1.00 93.81 216 VAL A N 1
ATOM 1603 C CA . VAL A 1 216 ? 27.917 3.248 -31.762 1.00 93.81 216 VAL A CA 1
ATOM 1604 C C . VAL A 1 216 ? 29.371 3.437 -31.350 1.00 93.81 216 VAL A C 1
ATOM 1606 O O . VAL A 1 216 ? 30.137 2.488 -31.241 1.00 93.81 216 VAL A O 1
ATOM 1609 N N . ILE A 1 217 ? 29.767 4.679 -31.101 1.00 91.94 217 ILE A N 1
ATOM 1610 C CA . ILE A 1 217 ? 31.080 5.033 -30.562 1.00 91.94 217 ILE A CA 1
ATOM 1611 C C . ILE A 1 217 ? 30.912 5.696 -29.198 1.00 91.94 217 ILE A C 1
ATOM 1613 O O . ILE A 1 217 ? 30.037 6.544 -29.005 1.00 91.94 217 ILE A O 1
ATOM 1617 N N . VAL A 1 218 ? 31.749 5.306 -28.241 1.00 91.38 218 VAL A N 1
ATOM 1618 C CA . VAL A 1 218 ? 31.767 5.908 -26.902 1.00 91.38 218 VAL A CA 1
ATOM 1619 C C . VAL A 1 218 ? 32.515 7.237 -26.943 1.00 91.38 218 VAL A C 1
ATOM 1621 O O . VAL A 1 218 ? 33.588 7.343 -27.545 1.00 91.38 218 VAL A O 1
ATOM 1624 N N . SER A 1 219 ? 31.967 8.250 -26.271 1.00 87.50 219 SER A N 1
ATOM 1625 C CA . SER A 1 219 ? 32.594 9.565 -26.168 1.00 87.50 219 SER A CA 1
ATOM 1626 C C . SER A 1 219 ? 33.983 9.501 -25.518 1.00 87.50 219 SER A C 1
ATOM 1628 O O . SER A 1 219 ? 34.304 8.600 -24.745 1.00 87.50 219 SER A O 1
ATOM 1630 N N . ASP A 1 220 ? 34.818 10.487 -25.827 1.00 81.81 220 ASP A N 1
ATOM 1631 C CA . ASP A 1 220 ? 36.143 10.647 -25.234 1.00 81.81 220 ASP A CA 1
ATOM 1632 C C . ASP A 1 220 ? 36.156 11.869 -24.308 1.00 81.81 220 ASP A C 1
ATOM 1634 O O . ASP A 1 220 ? 35.732 12.970 -24.689 1.00 81.81 220 ASP A O 1
ATOM 1638 N N . HIS A 1 221 ? 36.608 11.686 -23.066 1.00 71.25 221 HIS A N 1
ATOM 1639 C CA . HIS A 1 221 ? 36.620 12.742 -22.064 1.00 71.25 221 HIS A CA 1
ATOM 1640 C C . HIS A 1 221 ? 37.898 12.693 -21.231 1.00 71.25 221 HIS A C 1
ATOM 1642 O O . HIS A 1 221 ? 38.052 11.827 -20.383 1.00 71.25 221 HIS A O 1
ATOM 1648 N N . GLY A 1 222 ? 38.720 13.751 -21.280 1.00 61.16 222 GLY A N 1
ATOM 1649 C CA . GLY A 1 222 ? 39.963 13.849 -20.486 1.00 61.16 222 GLY A CA 1
ATOM 1650 C C . GLY A 1 222 ? 39.801 13.847 -18.949 1.00 61.16 222 GLY A C 1
ATOM 1651 O O . GLY A 1 222 ? 40.761 14.109 -18.223 1.00 61.16 222 GLY A O 1
ATOM 1652 N N . GLY A 1 223 ? 38.585 13.613 -18.439 1.00 63.47 223 GLY A N 1
ATOM 1653 C CA . GLY A 1 223 ? 38.212 13.375 -17.045 1.00 63.47 223 GLY A CA 1
ATOM 1654 C C . GLY A 1 223 ? 37.909 11.906 -16.716 1.00 63.47 223 GLY A C 1
ATOM 1655 O O . GLY A 1 223 ? 37.195 11.666 -15.742 1.00 63.47 223 GLY A O 1
ATOM 1656 N N . GLU A 1 224 ? 38.390 10.964 -17.525 1.00 69.62 224 GLU A N 1
ATOM 1657 C CA . GLU A 1 224 ? 38.071 9.537 -17.458 1.00 69.62 224 GLU A CA 1
ATOM 1658 C C . GLU A 1 224 ? 38.459 8.867 -16.122 1.00 69.62 224 GLU A C 1
ATOM 1660 O O . GLU A 1 224 ? 39.412 9.257 -15.437 1.00 69.62 224 GLU A O 1
ATOM 1665 N N . CYS A 1 225 ? 37.723 7.818 -15.753 1.00 75.44 225 CYS A N 1
ATOM 1666 C CA . CYS A 1 225 ? 38.085 6.936 -14.649 1.00 75.44 225 CYS A CA 1
ATOM 1667 C C . CYS A 1 225 ? 38.739 5.651 -15.187 1.00 75.44 225 CYS A C 1
ATOM 1669 O O . CYS A 1 225 ? 38.638 5.329 -16.371 1.00 75.44 225 CYS A O 1
ATOM 1671 N N . ALA A 1 226 ? 39.353 4.864 -14.301 1.00 79.12 226 ALA A N 1
ATOM 1672 C CA . ALA A 1 226 ? 39.985 3.599 -14.681 1.00 79.12 226 ALA A CA 1
ATOM 1673 C C . ALA A 1 226 ? 39.022 2.582 -15.335 1.00 79.12 226 ALA A C 1
ATOM 1675 O O . ALA A 1 226 ? 39.470 1.774 -16.140 1.00 79.12 226 ALA A O 1
ATOM 1676 N N . LEU A 1 227 ? 37.724 2.625 -15.003 1.00 83.56 227 LEU A N 1
ATOM 1677 C CA . LEU A 1 227 ? 36.710 1.705 -15.539 1.00 83.56 227 LEU A CA 1
ATOM 1678 C C . LEU A 1 227 ? 36.309 2.051 -16.980 1.00 83.56 227 LEU A C 1
ATOM 1680 O O . LEU A 1 227 ? 36.155 1.150 -17.802 1.00 83.56 227 LEU A O 1
ATOM 1684 N N . CYS A 1 228 ? 36.161 3.344 -17.289 1.00 83.06 228 CYS A N 1
ATOM 1685 C CA . CYS A 1 228 ? 35.727 3.805 -18.609 1.00 83.06 228 CYS A CA 1
ATOM 1686 C C . CYS A 1 228 ? 36.863 3.900 -19.624 1.00 83.06 228 CYS A C 1
ATOM 1688 O O . CYS A 1 228 ? 36.604 3.740 -20.809 1.00 83.06 228 CYS A O 1
ATOM 1690 N N . ARG A 1 229 ? 38.107 4.123 -19.177 1.00 83.12 229 ARG A N 1
ATOM 1691 C CA . ARG A 1 229 ? 39.268 4.366 -20.052 1.00 83.12 229 ARG A CA 1
ATOM 1692 C C . ARG A 1 229 ? 39.403 3.366 -21.202 1.00 83.12 229 ARG A C 1
ATOM 1694 O O . ARG A 1 229 ? 39.771 3.749 -22.301 1.00 83.12 229 ARG A O 1
ATOM 1701 N N . ARG A 1 230 ? 39.135 2.078 -20.962 1.00 84.06 230 ARG A N 1
ATOM 1702 C CA . ARG A 1 230 ? 39.290 1.044 -22.003 1.00 84.06 230 ARG A CA 1
ATOM 1703 C C . ARG A 1 230 ? 38.261 1.137 -23.133 1.00 84.06 230 ARG A C 1
ATOM 1705 O O . ARG A 1 230 ? 38.475 0.544 -24.176 1.00 84.06 230 ARG A O 1
ATOM 1712 N N . PHE A 1 231 ? 37.144 1.819 -22.896 1.00 89.12 231 PHE A N 1
ATOM 1713 C CA . PHE A 1 231 ? 36.051 1.942 -23.852 1.00 89.12 231 PHE A CA 1
ATOM 1714 C C . PHE A 1 231 ? 36.036 3.301 -24.545 1.00 89.12 231 PHE A C 1
ATOM 1716 O O . PHE A 1 231 ? 35.214 3.506 -25.424 1.00 89.12 231 PHE A O 1
ATOM 1723 N N . GLU A 1 232 ? 36.902 4.243 -24.170 1.00 87.75 232 GLU A N 1
ATOM 1724 C CA . GLU A 1 232 ? 36.924 5.558 -24.811 1.00 87.75 232 GLU A CA 1
ATOM 1725 C C . GLU A 1 232 ? 37.306 5.443 -26.281 1.00 87.75 232 GLU A C 1
ATOM 1727 O O . GLU A 1 232 ? 38.298 4.804 -26.631 1.00 87.75 232 GLU A O 1
ATOM 1732 N N . SER A 1 233 ? 36.508 6.075 -27.145 1.00 88.62 233 SER A N 1
ATOM 1733 C CA . SER A 1 233 ? 36.617 5.953 -28.605 1.00 88.62 233 SER A CA 1
ATOM 1734 C C . SER A 1 233 ? 36.446 4.527 -29.152 1.00 88.62 233 SER A C 1
ATOM 1736 O O . SER A 1 233 ? 36.654 4.321 -30.349 1.00 88.62 233 SER A O 1
ATOM 1738 N N . ALA A 1 234 ? 36.063 3.551 -28.319 1.00 90.62 234 ALA A N 1
ATOM 1739 C CA . ALA A 1 234 ? 35.769 2.200 -28.770 1.00 90.62 234 ALA A CA 1
ATOM 1740 C C . ALA A 1 234 ? 34.450 2.184 -29.547 1.00 90.62 234 ALA A C 1
ATOM 1742 O O . ALA A 1 234 ? 33.479 2.852 -29.169 1.00 90.62 234 ALA A O 1
ATOM 1743 N N . VAL A 1 235 ? 34.431 1.408 -30.630 1.00 93.56 235 VAL A N 1
ATOM 1744 C CA . VAL A 1 235 ? 33.207 1.104 -31.370 1.00 93.56 235 VAL A CA 1
ATOM 1745 C C . VAL A 1 235 ? 32.537 -0.077 -30.682 1.00 93.56 235 VAL A C 1
ATOM 1747 O O . VAL A 1 235 ? 33.167 -1.110 -30.455 1.00 93.56 235 VAL A O 1
ATOM 1750 N N . LEU A 1 236 ? 31.272 0.102 -30.325 1.00 95.12 236 LEU A N 1
ATOM 1751 C CA . LEU A 1 236 ? 30.420 -0.909 -29.722 1.00 95.12 236 LEU A CA 1
ATOM 1752 C C . LEU A 1 236 ? 29.268 -1.226 -30.671 1.00 95.12 236 LEU A C 1
ATOM 1754 O O . LEU A 1 236 ? 28.854 -0.385 -31.469 1.00 95.12 236 LEU A O 1
ATOM 1758 N N . SER A 1 237 ? 28.736 -2.430 -30.545 1.00 94.81 237 SER A N 1
ATOM 1759 C CA . SER A 1 237 ? 27.502 -2.840 -31.210 1.00 94.81 237 SER A CA 1
ATOM 1760 C C . SER A 1 237 ? 26.339 -2.822 -30.210 1.00 94.81 237 SER A C 1
ATOM 1762 O O . SER A 1 237 ? 26.542 -3.088 -29.022 1.00 94.81 237 SER A O 1
ATOM 1764 N N . LEU A 1 238 ? 25.127 -2.477 -30.648 1.00 92.62 238 LEU A N 1
ATOM 1765 C CA . LEU A 1 238 ? 23.934 -2.525 -29.798 1.00 92.62 238 LEU A CA 1
ATOM 1766 C C . LEU A 1 238 ? 23.465 -3.968 -29.562 1.00 92.62 238 LEU A C 1
ATOM 1768 O O . LEU A 1 238 ? 23.051 -4.284 -28.449 1.00 92.62 238 LEU A O 1
ATOM 1772 N N . SER A 1 239 ? 23.544 -4.832 -30.578 1.00 85.94 239 SER A N 1
ATOM 1773 C CA . SER A 1 239 ? 23.008 -6.207 -30.534 1.00 85.94 239 SER A CA 1
ATOM 1774 C C . SER A 1 239 ? 23.725 -7.231 -31.433 1.00 85.94 239 SER A C 1
ATOM 1776 O O . SER A 1 239 ? 23.422 -8.423 -31.384 1.00 85.94 239 SER A O 1
ATOM 1778 N N . GLY A 1 240 ? 24.654 -6.777 -32.268 1.00 84.19 240 GLY A N 1
ATOM 1779 C CA . GLY A 1 240 ? 25.377 -7.547 -33.275 1.00 84.19 240 GLY A CA 1
ATOM 1780 C C . GLY A 1 240 ? 26.715 -8.162 -32.820 1.00 84.19 240 GLY A C 1
ATOM 1781 O O . GLY A 1 240 ? 27.078 -8.135 -31.641 1.00 84.19 240 GLY A O 1
ATOM 1782 N N . PRO A 1 241 ? 27.456 -8.776 -33.764 1.00 85.19 241 PRO A N 1
ATOM 1783 C CA . PRO A 1 241 ? 28.692 -9.503 -33.480 1.00 85.19 241 PRO A CA 1
ATOM 1784 C C . PRO A 1 241 ? 29.849 -8.587 -33.048 1.00 85.19 241 PRO A C 1
ATOM 1786 O O . PRO A 1 241 ? 29.988 -7.458 -33.518 1.00 85.19 241 PRO A O 1
ATOM 1789 N N . THR A 1 242 ? 30.714 -9.109 -32.175 1.00 91.75 242 THR A N 1
ATOM 1790 C CA . THR A 1 242 ? 31.940 -8.446 -31.699 1.00 91.75 242 THR A CA 1
ATOM 1791 C C . THR A 1 242 ? 33.179 -8.946 -32.453 1.00 91.75 242 THR A C 1
ATOM 1793 O O . THR A 1 242 ? 33.158 -10.008 -33.078 1.00 91.75 242 THR A O 1
ATOM 1796 N N . GLY A 1 243 ? 34.276 -8.187 -32.403 1.00 91.19 243 GLY A N 1
ATOM 1797 C CA . GLY A 1 243 ? 35.501 -8.447 -33.163 1.00 91.19 243 GLY A CA 1
ATOM 1798 C C . GLY A 1 243 ? 35.529 -7.733 -34.516 1.00 91.19 243 GLY A C 1
ATOM 1799 O O . GLY A 1 243 ? 34.895 -6.695 -34.697 1.00 91.19 243 GLY A O 1
ATOM 1800 N N . ASP A 1 244 ? 36.301 -8.261 -35.465 1.00 92.81 244 ASP A N 1
ATOM 1801 C CA . ASP A 1 244 ? 36.406 -7.678 -36.805 1.00 92.81 244 ASP A CA 1
ATOM 1802 C C . ASP A 1 244 ? 35.181 -8.060 -37.644 1.00 92.81 244 ASP A C 1
ATOM 1804 O O . ASP A 1 244 ? 35.021 -9.216 -38.043 1.00 92.81 244 ASP A O 1
ATOM 1808 N N . VAL A 1 245 ? 34.323 -7.079 -37.923 1.00 91.44 245 VAL A N 1
ATOM 1809 C CA . VAL A 1 245 ? 33.094 -7.253 -38.704 1.00 91.44 245 VAL A CA 1
ATOM 1810 C C . VAL A 1 245 ? 33.199 -6.520 -40.038 1.00 91.44 245 VAL A C 1
ATOM 1812 O O . VAL A 1 245 ? 33.732 -5.413 -40.118 1.00 91.44 245 VAL A O 1
ATOM 1815 N N . GLN A 1 246 ? 32.703 -7.153 -41.103 1.00 90.25 246 GLN A N 1
ATOM 1816 C CA . GLN A 1 246 ? 32.557 -6.520 -42.414 1.00 90.25 246 GLN A CA 1
ATOM 1817 C C . GLN A 1 246 ? 31.214 -5.800 -42.456 1.00 90.25 246 GLN A C 1
ATOM 1819 O O . GLN A 1 246 ? 30.171 -6.441 -42.339 1.00 90.25 246 GLN A O 1
ATOM 1824 N N . VAL A 1 247 ? 31.246 -4.484 -42.629 1.00 88.69 247 VAL A N 1
ATOM 1825 C CA . VAL A 1 247 ? 30.053 -3.637 -42.722 1.00 88.69 247 VAL A CA 1
ATOM 1826 C C . VAL A 1 247 ? 30.146 -2.742 -43.947 1.00 88.69 247 VAL A C 1
ATOM 1828 O O . VAL A 1 247 ? 31.238 -2.350 -44.353 1.00 88.69 247 VAL A O 1
ATOM 1831 N N . GLU A 1 248 ? 29.007 -2.430 -44.550 1.00 86.69 248 GLU A N 1
ATOM 1832 C CA . GLU A 1 248 ? 28.952 -1.534 -45.702 1.00 86.69 248 GLU A CA 1
ATOM 1833 C C . GLU A 1 248 ? 29.295 -0.093 -45.294 1.00 86.69 248 GLU A C 1
ATOM 1835 O O . GLU A 1 248 ? 28.970 0.368 -44.193 1.00 86.69 248 GLU A O 1
ATOM 1840 N N . HIS A 1 249 ? 29.981 0.627 -46.176 1.00 87.88 249 HIS A N 1
ATOM 1841 C CA . HIS A 1 249 ? 30.329 2.024 -45.989 1.00 87.88 249 HIS A CA 1
ATOM 1842 C C . HIS A 1 249 ? 29.060 2.887 -45.934 1.00 87.88 249 HIS A C 1
ATOM 1844 O O . HIS A 1 249 ? 28.209 2.842 -46.812 1.00 87.88 249 HIS A O 1
ATOM 1850 N N . ALA A 1 250 ? 28.957 3.793 -44.959 1.00 82.00 250 ALA A N 1
ATOM 1851 C CA . ALA A 1 250 ? 27.714 4.521 -44.663 1.00 82.00 250 ALA A CA 1
ATOM 1852 C C . ALA A 1 250 ? 27.208 5.503 -45.750 1.00 82.00 250 ALA A C 1
ATOM 1854 O O . ALA A 1 250 ? 26.166 6.134 -45.556 1.00 82.00 250 ALA A O 1
ATOM 1855 N N . ILE A 1 251 ? 27.972 5.707 -46.828 1.00 80.56 251 ILE A N 1
ATOM 1856 C CA . ILE A 1 251 ? 27.695 6.674 -47.911 1.00 80.56 251 ILE A CA 1
ATOM 1857 C C . ILE A 1 251 ? 28.162 6.195 -49.297 1.00 80.56 251 ILE A C 1
ATOM 1859 O O . ILE A 1 251 ? 27.869 6.876 -50.277 1.00 80.56 251 ILE A O 1
ATOM 1863 N N . ASN A 1 252 ? 28.895 5.080 -49.380 1.00 80.12 252 ASN A N 1
ATOM 1864 C CA . ASN A 1 252 ? 29.374 4.512 -50.636 1.00 80.12 252 ASN A CA 1
ATOM 1865 C C . ASN A 1 252 ? 28.752 3.121 -50.762 1.00 80.12 252 ASN A C 1
ATOM 1867 O O . ASN A 1 252 ? 29.151 2.209 -50.040 1.00 80.12 252 ASN A O 1
ATOM 1871 N N . ASP A 1 253 ? 27.768 2.989 -51.646 1.00 77.56 253 ASP A N 1
ATOM 1872 C CA . ASP A 1 253 ? 27.070 1.721 -51.869 1.00 77.56 253 ASP A CA 1
ATOM 1873 C C . ASP A 1 253 ? 28.050 0.649 -52.395 1.00 77.56 253 ASP A C 1
ATOM 1875 O O . ASP A 1 253 ? 28.981 0.965 -53.146 1.00 77.56 253 ASP A O 1
ATOM 1879 N N . ASP A 1 254 ? 27.844 -0.611 -51.998 1.00 79.75 254 ASP A N 1
ATOM 1880 C CA . ASP A 1 254 ? 28.640 -1.791 -52.387 1.00 79.75 254 ASP A CA 1
ATOM 1881 C C . ASP A 1 254 ? 30.119 -1.796 -51.918 1.00 79.75 254 ASP A C 1
ATOM 1883 O O . ASP A 1 254 ? 30.902 -2.676 -52.299 1.00 79.75 254 ASP A O 1
ATOM 1887 N N . GLU A 1 255 ? 30.535 -0.855 -51.062 1.00 88.75 255 GLU A N 1
ATOM 1888 C CA . GLU A 1 255 ? 31.874 -0.830 -50.458 1.00 88.75 255 GLU A CA 1
ATOM 1889 C C . GLU A 1 255 ? 31.853 -1.437 -49.046 1.00 88.75 255 GLU A C 1
ATOM 1891 O O . GLU A 1 255 ? 31.349 -0.833 -48.102 1.00 88.75 255 GLU A O 1
ATOM 1896 N N . MET A 1 256 ? 32.449 -2.620 -48.868 1.00 88.44 256 MET A N 1
ATOM 1897 C CA . MET A 1 256 ? 32.600 -3.249 -47.548 1.00 88.44 256 MET A CA 1
ATOM 1898 C C . MET A 1 256 ? 33.882 -2.782 -46.856 1.00 88.44 256 MET A C 1
ATOM 1900 O O . MET A 1 256 ? 34.968 -2.833 -47.440 1.00 88.44 256 MET A O 1
ATOM 1904 N N . ILE A 1 257 ? 33.771 -2.389 -45.589 1.00 91.38 257 ILE A N 1
ATOM 1905 C CA . ILE A 1 257 ? 34.907 -2.030 -44.743 1.00 91.38 257 ILE A CA 1
ATOM 1906 C C . ILE A 1 257 ? 34.947 -2.883 -43.472 1.00 91.38 257 ILE A C 1
ATOM 1908 O O . ILE A 1 257 ? 33.921 -3.227 -42.883 1.00 91.38 257 ILE A O 1
ATOM 1912 N N . THR A 1 258 ? 36.160 -3.176 -43.005 1.00 91.81 258 THR A N 1
ATOM 1913 C CA . THR A 1 258 ? 36.365 -3.855 -41.722 1.00 91.81 258 THR A CA 1
ATOM 1914 C C . THR A 1 258 ? 36.297 -2.849 -40.575 1.00 91.81 258 THR A C 1
ATOM 1916 O O . THR A 1 258 ? 37.106 -1.919 -40.516 1.00 91.81 258 THR A O 1
ATOM 1919 N N . VAL A 1 259 ? 35.382 -3.062 -39.631 1.00 91.81 259 VAL A N 1
ATOM 1920 C CA . VAL A 1 259 ? 35.282 -2.301 -38.378 1.00 91.81 259 VAL A CA 1
ATOM 1921 C C . VAL A 1 259 ? 35.553 -3.244 -37.211 1.00 91.81 259 VAL A C 1
ATOM 1923 O O . VAL A 1 259 ? 34.994 -4.333 -37.149 1.00 91.81 259 VAL A O 1
ATOM 1926 N N . HIS A 1 260 ? 36.413 -2.828 -36.281 1.00 92.75 260 HIS A N 1
ATOM 1927 C CA . HIS A 1 260 ? 36.659 -3.578 -35.051 1.00 92.75 260 HIS A CA 1
ATOM 1928 C C . HIS A 1 260 ? 35.651 -3.167 -33.973 1.00 92.75 260 HIS A C 1
ATOM 1930 O O . HIS A 1 260 ? 35.676 -2.022 -33.515 1.00 92.75 260 HIS A O 1
ATOM 1936 N N . VAL A 1 261 ? 34.784 -4.093 -33.570 1.00 94.31 261 VAL A N 1
ATOM 1937 C CA . VAL A 1 261 ? 33.789 -3.914 -32.506 1.00 94.31 261 VAL A CA 1
ATOM 1938 C C . VAL A 1 261 ? 34.340 -4.493 -31.204 1.00 94.31 261 VAL A C 1
ATOM 1940 O O . VAL A 1 261 ? 34.504 -5.704 -31.075 1.00 94.31 261 VAL A O 1
ATOM 1943 N N . GLU A 1 262 ? 34.611 -3.633 -30.223 1.00 93.56 262 GLU A N 1
ATOM 1944 C CA . GLU A 1 262 ? 35.272 -4.009 -28.960 1.00 93.56 262 GLU A CA 1
ATOM 1945 C C . GLU A 1 262 ? 34.385 -4.906 -28.079 1.00 93.56 262 GLU A C 1
ATOM 1947 O O . GLU A 1 262 ? 34.858 -5.850 -27.443 1.00 93.56 262 GLU A O 1
ATOM 1952 N N . ALA A 1 263 ? 33.095 -4.580 -28.003 1.00 93.94 263 ALA A N 1
ATOM 1953 C CA . ALA A 1 263 ? 32.097 -5.293 -27.215 1.00 93.94 263 ALA A CA 1
ATOM 1954 C C . ALA A 1 263 ? 30.687 -4.880 -27.655 1.00 93.94 263 ALA A C 1
ATOM 1956 O O . ALA A 1 263 ? 30.503 -3.859 -28.326 1.00 93.94 263 ALA A O 1
ATOM 1957 N N . THR A 1 264 ? 29.683 -5.626 -27.212 1.00 94.81 264 THR A N 1
ATOM 1958 C CA . THR A 1 264 ? 28.314 -5.099 -27.204 1.00 94.81 264 THR A CA 1
ATOM 1959 C C . THR A 1 264 ? 28.170 -3.997 -26.145 1.00 94.81 264 THR A C 1
ATOM 1961 O O . THR A 1 264 ? 28.939 -3.928 -25.176 1.00 94.81 264 THR A O 1
ATOM 1964 N N . LEU A 1 265 ? 27.180 -3.114 -26.304 1.00 93.50 265 LEU A N 1
ATOM 1965 C CA . LEU A 1 265 ? 26.881 -2.055 -25.336 1.00 93.50 265 LEU A CA 1
ATOM 1966 C C . LEU A 1 265 ? 26.597 -2.632 -23.942 1.00 93.50 265 LEU A C 1
ATOM 1968 O O . LEU A 1 265 ? 27.081 -2.099 -22.941 1.00 93.50 265 LEU A O 1
ATOM 1972 N N . GLU A 1 266 ? 25.857 -3.737 -23.886 1.00 92.12 266 GLU A N 1
ATOM 1973 C CA . GLU A 1 266 ? 25.524 -4.447 -22.652 1.00 92.12 266 GLU A CA 1
ATOM 1974 C C . GLU A 1 266 ? 26.771 -5.039 -21.979 1.00 92.12 266 GLU A C 1
ATOM 1976 O O . GLU A 1 266 ? 27.020 -4.795 -20.796 1.00 92.12 266 GLU A O 1
ATOM 1981 N N . GLU A 1 267 ? 27.632 -5.736 -22.725 1.00 91.50 267 GLU A N 1
ATOM 1982 C CA . GLU A 1 267 ? 28.902 -6.241 -22.189 1.00 91.50 267 GLU A CA 1
ATOM 1983 C C . GLU A 1 267 ? 29.800 -5.104 -21.688 1.00 91.50 267 GLU A C 1
ATOM 1985 O O . GLU A 1 267 ? 30.458 -5.227 -20.647 1.00 91.50 267 GLU A O 1
ATOM 1990 N N . ALA A 1 268 ? 29.832 -3.975 -22.401 1.00 92.06 268 ALA A N 1
ATOM 1991 C CA . ALA A 1 268 ? 30.602 -2.815 -21.982 1.00 92.06 268 ALA A CA 1
ATOM 1992 C C . ALA A 1 268 ? 30.077 -2.239 -20.656 1.00 92.06 268 ALA A C 1
ATOM 1994 O O . ALA A 1 268 ? 30.869 -1.942 -19.750 1.00 92.06 268 ALA A O 1
ATOM 1995 N N . GLN A 1 269 ? 28.753 -2.146 -20.507 1.00 91.88 269 GLN A N 1
ATOM 1996 C CA . GLN A 1 269 ? 28.081 -1.739 -19.271 1.00 91.88 269 GLN A CA 1
ATOM 1997 C C . GLN A 1 269 ? 28.382 -2.693 -18.112 1.00 91.88 269 GLN A C 1
ATOM 1999 O O . GLN A 1 269 ? 28.815 -2.239 -17.050 1.00 91.88 269 GLN A O 1
ATOM 2004 N N . LEU A 1 270 ? 28.255 -4.007 -18.324 1.00 89.44 270 LEU A N 1
ATOM 2005 C CA . LEU A 1 270 ? 28.558 -5.035 -17.320 1.00 89.44 270 LEU A CA 1
ATOM 2006 C C . LEU A 1 270 ? 30.001 -4.957 -16.829 1.00 89.44 270 LEU A C 1
ATOM 2008 O O . LEU A 1 270 ? 30.289 -5.161 -15.649 1.00 89.44 270 LEU A O 1
ATOM 2012 N N . ARG A 1 271 ? 30.930 -4.613 -17.721 1.00 90.06 271 ARG A N 1
ATOM 2013 C CA . ARG A 1 271 ? 32.331 -4.451 -17.346 1.00 90.06 271 ARG A CA 1
ATOM 2014 C C . ARG A 1 271 ? 32.620 -3.080 -16.702 1.00 90.06 271 ARG A C 1
ATOM 2016 O O . ARG A 1 271 ? 33.741 -2.881 -16.227 1.00 90.06 271 ARG A O 1
ATOM 2023 N N . GLY A 1 272 ? 31.667 -2.145 -16.654 1.00 87.88 272 GLY A N 1
ATOM 2024 C CA . GLY A 1 272 ? 31.756 -0.895 -15.883 1.00 87.88 272 GLY A CA 1
ATOM 2025 C C . GLY A 1 272 ? 31.637 0.412 -16.676 1.00 87.88 272 GLY A C 1
ATOM 2026 O O . GLY A 1 272 ? 31.878 1.478 -16.099 1.00 87.88 272 GLY A O 1
ATOM 2027 N N . LEU A 1 273 ? 31.288 0.367 -17.968 1.00 90.06 273 LEU A N 1
ATOM 2028 C CA . LEU A 1 273 ? 30.908 1.567 -18.723 1.00 90.06 273 LEU A CA 1
ATOM 2029 C C . LEU A 1 273 ? 29.597 2.147 -18.159 1.00 90.06 273 LEU A C 1
ATOM 2031 O O . LEU A 1 273 ? 28.719 1.406 -17.733 1.00 90.06 273 LEU A O 1
ATOM 2035 N N . PHE A 1 274 ? 29.472 3.477 -18.119 1.00 90.31 274 PHE A N 1
ATOM 2036 C CA . PHE A 1 274 ? 28.334 4.187 -17.501 1.00 90.31 274 PHE A CA 1
ATOM 2037 C C . PHE A 1 274 ? 28.105 3.873 -16.013 1.00 90.31 274 PHE A C 1
ATOM 2039 O O . PHE A 1 274 ? 26.977 3.882 -15.516 1.00 90.31 274 PHE A O 1
ATOM 2046 N N . HIS A 1 275 ? 29.191 3.649 -15.268 1.00 88.12 275 HIS A N 1
ATOM 2047 C CA . HIS A 1 275 ? 29.147 3.557 -13.808 1.00 88.12 275 HIS A CA 1
ATOM 2048 C C . HIS A 1 275 ? 28.490 4.805 -13.165 1.00 88.12 275 HIS A C 1
ATOM 2050 O O . HIS A 1 275 ? 28.400 5.868 -13.787 1.00 88.12 275 HIS A O 1
ATOM 2056 N N . PRO A 1 276 ? 28.092 4.758 -11.880 1.00 87.88 276 PRO A N 1
ATOM 2057 C CA . PRO A 1 276 ? 27.513 5.922 -11.212 1.00 87.88 276 PRO A CA 1
ATOM 2058 C C . PRO A 1 276 ? 28.392 7.177 -11.324 1.00 87.88 276 PRO A C 1
ATOM 2060 O O . PRO A 1 276 ? 29.607 7.106 -11.123 1.00 87.88 276 PRO A O 1
ATOM 2063 N N . MET A 1 277 ? 27.783 8.326 -11.630 1.00 84.44 277 MET A N 1
ATOM 2064 C CA . MET A 1 277 ? 28.463 9.605 -11.926 1.00 84.44 277 MET A CA 1
ATOM 2065 C C . MET A 1 277 ? 29.374 9.623 -13.169 1.00 84.44 277 MET A C 1
ATOM 2067 O O . MET A 1 277 ? 30.186 10.544 -13.318 1.00 84.44 277 MET A O 1
ATOM 2071 N N . CYS A 1 278 ? 29.264 8.638 -14.060 1.00 86.88 278 CYS A N 1
ATOM 2072 C CA . CYS A 1 278 ? 29.951 8.665 -15.346 1.00 86.88 278 CYS A CA 1
ATOM 2073 C C . CYS A 1 278 ? 29.506 9.881 -16.185 1.00 86.88 278 CYS A C 1
ATOM 2075 O O . CYS A 1 278 ? 28.381 10.372 -16.054 1.00 86.88 278 CYS A O 1
ATOM 2077 N N . ARG A 1 279 ? 30.424 10.406 -17.006 1.00 85.75 279 ARG A N 1
ATOM 2078 C CA . ARG A 1 279 ? 30.153 11.508 -17.950 1.00 85.75 279 ARG A CA 1
ATOM 2079 C C . ARG A 1 279 ? 30.139 11.053 -19.405 1.00 85.75 279 ARG A C 1
ATOM 2081 O O . ARG A 1 279 ? 29.878 11.881 -20.264 1.00 85.75 279 ARG A O 1
ATOM 2088 N N . HIS A 1 280 ? 30.462 9.787 -19.658 1.00 88.19 280 HIS A N 1
ATOM 2089 C CA . HIS A 1 280 ? 30.483 9.222 -20.996 1.00 88.19 280 HIS A CA 1
ATOM 2090 C C . HIS A 1 280 ? 29.071 9.106 -21.554 1.00 88.19 280 HIS A C 1
ATOM 2092 O O . HIS A 1 280 ? 28.118 8.843 -20.821 1.00 88.19 280 HIS A O 1
ATOM 2098 N N . SER A 1 281 ? 28.973 9.275 -22.860 1.00 89.12 281 SER A N 1
ATOM 2099 C CA . SER A 1 281 ? 27.770 9.087 -23.661 1.00 89.12 281 SER A CA 1
ATOM 2100 C C . SER A 1 281 ? 28.138 8.311 -24.924 1.00 89.12 281 SER A C 1
ATOM 2102 O O . SER A 1 281 ? 29.310 7.992 -25.148 1.00 89.12 281 SER A O 1
ATOM 2104 N N . ILE A 1 282 ? 27.136 7.966 -25.727 1.00 91.31 282 ILE A N 1
ATOM 2105 C CA . ILE A 1 282 ? 27.337 7.304 -27.017 1.00 91.31 282 ILE A CA 1
ATOM 2106 C C . ILE A 1 282 ? 26.949 8.235 -28.165 1.00 91.31 282 ILE A C 1
ATOM 2108 O O . ILE A 1 282 ? 26.246 9.236 -27.991 1.00 91.31 282 ILE A O 1
ATOM 2112 N N . SER A 1 283 ? 27.444 7.910 -29.350 1.00 89.31 283 SER A N 1
ATOM 2113 C CA . SER A 1 283 ? 27.107 8.561 -30.617 1.00 89.31 283 SER A CA 1
ATOM 2114 C C . SER A 1 283 ? 27.010 7.512 -31.713 1.00 89.31 283 SER A C 1
ATOM 2116 O O . SER A 1 283 ? 27.626 6.453 -31.594 1.00 89.31 283 SER A O 1
ATOM 2118 N N . SER A 1 284 ? 26.272 7.796 -32.785 1.00 89.81 284 SER A N 1
ATOM 2119 C CA . SER A 1 284 ? 26.245 6.893 -33.944 1.00 89.81 284 SER A CA 1
ATOM 2120 C C . SER A 1 284 ? 27.646 6.742 -34.544 1.00 89.81 284 SER A C 1
ATOM 2122 O O . SER A 1 284 ? 28.358 7.731 -34.756 1.00 89.81 284 SER A O 1
ATOM 2124 N N . TYR A 1 285 ? 28.048 5.505 -34.826 1.00 90.44 285 TYR A N 1
ATOM 2125 C CA . TYR A 1 285 ? 29.245 5.218 -35.601 1.00 90.44 285 TYR A CA 1
ATOM 2126 C C . TYR A 1 285 ? 28.841 4.910 -37.041 1.00 90.44 285 TYR A C 1
ATOM 2128 O O . TYR A 1 285 ? 28.210 3.893 -37.306 1.00 90.44 285 TYR A O 1
ATOM 2136 N N . LEU A 1 286 ? 29.208 5.787 -37.975 1.00 89.25 286 LEU A N 1
ATOM 2137 C CA . LEU A 1 286 ? 28.976 5.617 -39.404 1.00 89.25 286 LEU A CA 1
ATOM 2138 C C . LEU A 1 286 ? 30.241 5.019 -40.046 1.00 89.25 286 LEU A C 1
ATOM 2140 O O . LEU A 1 286 ? 31.262 5.720 -40.108 1.00 89.25 286 LEU A O 1
ATOM 2144 N N . PRO A 1 287 ? 30.203 3.758 -40.527 1.00 89.25 287 PRO A N 1
ATOM 2145 C CA . PRO A 1 287 ? 31.337 3.115 -41.188 1.00 89.25 287 PRO A CA 1
ATOM 2146 C C . PRO A 1 287 ? 31.937 3.990 -42.299 1.00 89.25 287 PRO A C 1
ATOM 2148 O O . PRO A 1 287 ? 31.226 4.460 -43.187 1.00 89.25 287 PRO A O 1
ATOM 2151 N N . GLY A 1 288 ? 33.245 4.258 -42.216 1.00 83.69 288 GLY A N 1
ATOM 2152 C CA . GLY A 1 288 ? 33.999 5.030 -43.215 1.00 83.69 288 GLY A CA 1
ATOM 2153 C C . GLY A 1 288 ? 33.878 6.556 -43.090 1.00 83.69 288 GLY A C 1
ATOM 2154 O O . GLY A 1 288 ? 34.687 7.291 -43.654 1.00 83.69 288 GLY A O 1
ATOM 2155 N N . VAL A 1 289 ? 32.933 7.050 -42.281 1.00 86.44 289 VAL A N 1
ATOM 2156 C CA . VAL A 1 289 ? 32.690 8.488 -42.062 1.00 86.44 289 VAL A CA 1
ATOM 2157 C C . VAL A 1 289 ? 33.150 8.936 -40.671 1.00 86.44 289 VAL A C 1
ATOM 2159 O O . VAL A 1 289 ? 33.803 9.976 -40.532 1.00 86.44 289 VAL A O 1
ATOM 2162 N N . THR A 1 290 ? 32.840 8.164 -39.626 1.00 87.19 290 THR A N 1
ATOM 2163 C CA . THR A 1 290 ? 33.162 8.527 -38.240 1.00 87.19 290 THR A CA 1
ATOM 2164 C C . THR A 1 290 ? 34.659 8.369 -37.953 1.00 87.19 290 THR A C 1
ATOM 2166 O O . THR A 1 290 ? 35.244 7.303 -38.137 1.00 87.19 290 THR A O 1
ATOM 2169 N N . LYS A 1 291 ? 35.297 9.432 -37.444 1.00 82.00 291 LYS A N 1
ATOM 2170 C CA . LYS A 1 291 ? 36.713 9.419 -37.037 1.00 82.00 291 LYS A CA 1
ATOM 2171 C C . LYS A 1 291 ? 36.853 9.042 -35.562 1.00 82.00 291 LYS A C 1
ATOM 2173 O O . LYS A 1 291 ? 36.300 9.726 -34.708 1.00 82.00 291 LYS A O 1
ATOM 2178 N N . THR A 1 292 ? 37.655 8.021 -35.264 1.00 77.81 292 THR A N 1
ATOM 2179 C CA . THR A 1 292 ? 37.980 7.585 -33.894 1.00 77.81 292 THR A CA 1
ATOM 2180 C C . THR A 1 292 ? 39.232 8.310 -33.368 1.00 77.81 292 THR A C 1
ATOM 2182 O O . THR A 1 292 ? 40.314 8.133 -33.948 1.00 77.81 292 THR A O 1
ATOM 2185 N N . PRO A 1 293 ? 39.146 9.103 -32.286 1.00 69.94 293 PRO A N 1
ATOM 2186 C CA . PRO A 1 293 ? 40.326 9.600 -31.577 1.00 69.94 293 PRO A CA 1
ATOM 2187 C C . PRO A 1 293 ? 41.202 8.444 -31.051 1.00 69.94 293 PRO A C 1
ATOM 2189 O O . PRO A 1 293 ? 40.707 7.352 -30.790 1.00 69.94 293 PRO A O 1
ATOM 2192 N N . LYS A 1 294 ? 42.518 8.661 -30.901 1.00 63.72 294 LYS A N 1
ATOM 2193 C CA . LYS A 1 294 ? 43.463 7.681 -30.321 1.00 63.72 294 LYS A CA 1
ATOM 2194 C C . LYS A 1 294 ? 44.313 8.345 -29.226 1.00 63.72 294 LYS A C 1
ATOM 2196 O O . LYS A 1 294 ? 44.737 9.483 -29.407 1.00 63.72 294 LYS A O 1
ATOM 2201 N N . ASN A 1 295 ? 44.641 7.605 -28.157 1.00 61.97 295 ASN A N 1
ATOM 2202 C CA . ASN A 1 295 ? 45.586 7.974 -27.079 1.00 61.97 295 ASN A CA 1
ATOM 2203 C C . ASN A 1 295 ? 45.205 9.189 -26.206 1.00 61.97 295 ASN A C 1
ATOM 2205 O O . ASN A 1 295 ? 46.001 10.114 -26.043 1.00 61.97 295 ASN A O 1
ATOM 2209 N N . THR A 1 296 ? 44.021 9.180 -25.601 1.00 65.75 296 THR A N 1
ATOM 2210 C CA . THR A 1 296 ? 43.492 10.327 -24.835 1.00 65.75 296 THR A CA 1
ATOM 2211 C C . THR A 1 296 ? 43.681 10.227 -23.319 1.00 65.75 296 THR A C 1
ATOM 2213 O O . THR A 1 296 ? 43.402 11.185 -22.599 1.00 65.75 296 THR A O 1
ATOM 2216 N N . ALA A 1 297 ? 44.271 9.126 -22.839 1.00 68.00 297 ALA A N 1
ATOM 2217 C CA . ALA A 1 297 ? 44.330 8.827 -21.417 1.00 68.00 297 ALA A CA 1
ATOM 2218 C C . ALA A 1 297 ? 45.181 9.804 -20.571 1.00 68.00 297 ALA A C 1
ATOM 2220 O O . ALA A 1 297 ? 46.377 9.979 -20.823 1.00 68.00 297 ALA A O 1
ATOM 2221 N N . ASP A 1 298 ? 44.609 10.357 -19.486 1.00 76.31 298 ASP A N 1
ATOM 2222 C CA . ASP A 1 298 ? 45.292 11.274 -18.537 1.00 76.31 298 ASP A CA 1
ATOM 2223 C C . ASP A 1 298 ? 45.231 10.816 -17.053 1.00 76.31 298 ASP A C 1
ATOM 2225 O O . ASP A 1 298 ? 44.518 11.404 -16.223 1.00 76.31 298 ASP A O 1
ATOM 2229 N N . PRO A 1 299 ? 46.010 9.786 -16.650 1.00 76.38 299 PRO A N 1
ATOM 2230 C CA . PRO A 1 299 ? 46.028 9.290 -15.268 1.00 76.38 299 PRO A CA 1
ATOM 2231 C C . PRO A 1 299 ? 46.539 10.314 -14.238 1.00 76.38 299 PRO A C 1
ATOM 2233 O O . PRO A 1 299 ? 46.091 10.332 -13.087 1.00 76.38 299 PRO A O 1
ATOM 2236 N N . ALA A 1 300 ? 47.492 11.167 -14.629 1.00 79.62 300 ALA A N 1
ATOM 2237 C CA . ALA A 1 300 ? 48.059 12.184 -13.746 1.00 79.62 300 ALA A CA 1
ATOM 2238 C C . ALA A 1 300 ? 47.035 13.293 -13.453 1.00 79.62 300 ALA A C 1
ATOM 2240 O O . ALA A 1 300 ? 46.893 13.719 -12.300 1.00 79.62 300 ALA A O 1
ATOM 2241 N N . GLY A 1 301 ? 46.278 13.714 -14.471 1.00 81.56 301 GLY A N 1
ATOM 2242 C CA . GLY A 1 301 ? 45.155 14.628 -14.318 1.00 81.56 301 GLY A CA 1
ATOM 2243 C C . GLY A 1 301 ? 44.041 14.055 -13.448 1.00 81.56 301 GLY A C 1
ATOM 2244 O O . GLY A 1 301 ? 43.507 14.787 -12.612 1.00 81.56 301 GLY A O 1
ATOM 2245 N N . ASP A 1 302 ? 43.726 12.758 -13.557 1.00 78.88 302 ASP A N 1
ATOM 2246 C CA . ASP A 1 302 ? 42.709 12.117 -12.707 1.00 78.88 302 ASP A CA 1
ATOM 2247 C C . ASP A 1 302 ? 43.086 12.208 -11.221 1.00 78.88 302 ASP A C 1
ATOM 2249 O O . ASP A 1 302 ? 42.328 12.750 -10.409 1.00 78.88 302 ASP A O 1
ATOM 2253 N N . LYS A 1 303 ? 44.318 11.827 -10.864 1.00 83.88 303 LYS A N 1
ATOM 2254 C CA . LYS A 1 303 ? 44.817 11.945 -9.483 1.00 83.88 303 LYS A CA 1
ATOM 2255 C C . LYS A 1 303 ? 44.762 13.390 -8.967 1.00 83.88 303 LYS A C 1
ATOM 2257 O O . LYS A 1 303 ? 44.374 13.631 -7.817 1.00 83.88 303 LYS A O 1
ATOM 2262 N N . ALA A 1 304 ? 45.103 14.365 -9.811 1.00 87.25 304 ALA A N 1
ATOM 2263 C CA . ALA A 1 304 ? 45.036 15.782 -9.462 1.00 87.25 304 ALA A CA 1
ATOM 2264 C C . ALA A 1 304 ? 43.584 16.271 -9.264 1.00 87.25 304 ALA A C 1
ATOM 2266 O O . ALA A 1 304 ? 43.308 17.007 -8.310 1.00 87.25 304 ALA A O 1
ATOM 2267 N N . ARG A 1 305 ? 42.631 15.819 -10.091 1.00 86.25 305 ARG A N 1
ATOM 2268 C CA . ARG A 1 305 ? 41.190 16.098 -9.937 1.00 86.25 305 ARG A CA 1
ATOM 2269 C C . ARG A 1 305 ? 40.617 15.458 -8.674 1.00 86.25 305 ARG A C 1
ATOM 2271 O O . ARG A 1 305 ? 39.856 16.105 -7.954 1.00 86.25 305 ARG A O 1
ATOM 2278 N N . GLN A 1 306 ? 41.004 14.225 -8.348 1.00 86.81 306 GLN A N 1
ATOM 2279 C CA . GLN A 1 306 ? 40.591 13.560 -7.108 1.00 86.81 306 GLN A CA 1
ATOM 2280 C C . GLN A 1 306 ? 41.070 14.326 -5.869 1.00 86.81 306 GLN A C 1
ATOM 2282 O O . GLN A 1 306 ? 40.307 14.509 -4.912 1.00 86.81 306 GLN A O 1
ATOM 2287 N N . ARG A 1 307 ? 42.308 14.843 -5.903 1.00 91.12 307 ARG A N 1
ATOM 2288 C CA . ARG A 1 307 ? 42.839 15.704 -4.840 1.00 91.12 307 ARG A CA 1
ATOM 2289 C C . ARG A 1 307 ? 42.069 17.021 -4.733 1.00 91.12 307 ARG A C 1
ATOM 2291 O O . ARG A 1 307 ? 41.715 17.399 -3.616 1.00 91.12 307 ARG A O 1
ATOM 2298 N N . GLN A 1 308 ? 41.742 17.663 -5.856 1.00 92.62 308 GLN A N 1
ATOM 2299 C CA . GLN A 1 308 ? 40.887 18.855 -5.872 1.00 92.62 308 GLN A CA 1
ATOM 2300 C C . GLN A 1 308 ? 39.532 18.569 -5.199 1.00 92.62 308 GLN A C 1
ATOM 2302 O O . GLN A 1 308 ? 39.162 19.267 -4.256 1.00 92.62 308 GLN A O 1
ATOM 2307 N N . ARG A 1 309 ? 38.843 17.481 -5.579 1.00 89.69 309 ARG A N 1
ATOM 2308 C CA . ARG A 1 309 ? 37.559 17.075 -4.970 1.00 89.69 309 ARG A CA 1
ATOM 2309 C C . ARG A 1 309 ? 37.676 16.805 -3.464 1.00 89.69 309 ARG A C 1
ATOM 2311 O O . ARG A 1 309 ? 36.743 17.083 -2.712 1.00 89.69 309 ARG A O 1
ATOM 2318 N N . ALA A 1 310 ? 38.808 16.272 -2.996 1.00 90.56 310 ALA A N 1
ATOM 2319 C CA . ALA A 1 310 ? 39.058 16.071 -1.566 1.00 90.56 310 ALA A CA 1
ATOM 2320 C C . ALA A 1 310 ? 39.169 17.398 -0.797 1.00 90.56 310 ALA A C 1
ATOM 2322 O O . ALA A 1 310 ? 38.637 17.506 0.309 1.00 90.56 310 ALA A O 1
ATOM 2323 N N . ILE A 1 311 ? 39.811 18.409 -1.389 1.00 94.12 311 ILE A N 1
ATOM 2324 C CA . ILE A 1 311 ? 39.894 19.762 -0.821 1.00 94.12 311 ILE A CA 1
ATOM 2325 C C . ILE A 1 311 ? 38.504 20.417 -0.814 1.00 94.12 311 ILE A C 1
ATOM 2327 O O . ILE A 1 311 ? 38.095 20.953 0.214 1.00 94.12 311 ILE A O 1
ATOM 2331 N N . GLU A 1 312 ? 37.741 20.310 -1.908 1.00 93.69 312 GLU A N 1
ATOM 2332 C CA . GLU A 1 312 ? 36.362 20.827 -2.005 1.00 93.69 312 GLU A CA 1
ATOM 2333 C C . GLU A 1 312 ? 35.466 20.240 -0.903 1.00 93.69 312 GLU A C 1
ATOM 2335 O O . GLU A 1 312 ? 34.806 20.991 -0.185 1.00 93.69 312 GLU A O 1
ATOM 2340 N N . ARG A 1 313 ? 35.519 18.914 -0.680 1.00 89.81 313 ARG A N 1
ATOM 2341 C CA . ARG A 1 313 ? 34.797 18.244 0.421 1.00 89.81 313 ARG A CA 1
ATOM 2342 C C . ARG A 1 313 ? 35.157 18.814 1.792 1.00 89.81 313 ARG A C 1
ATOM 2344 O O . ARG A 1 313 ? 34.273 18.982 2.628 1.00 89.81 313 ARG A O 1
ATOM 2351 N N . LYS A 1 314 ? 36.435 19.130 2.032 1.00 92.12 314 LYS A N 1
ATOM 2352 C CA . LYS A 1 314 ? 36.876 19.742 3.294 1.00 92.12 314 LYS A CA 1
ATOM 2353 C C . LYS A 1 314 ? 36.369 21.168 3.452 1.00 92.12 314 LYS A C 1
ATOM 2355 O O . LYS A 1 314 ? 35.920 21.520 4.538 1.00 92.12 314 LYS A O 1
ATOM 2360 N N . ILE A 1 315 ? 36.370 21.969 2.389 1.00 93.56 315 ILE A N 1
ATOM 2361 C CA . ILE A 1 315 ? 35.796 23.320 2.428 1.00 93.56 315 ILE A CA 1
ATOM 2362 C C . ILE A 1 315 ? 34.302 23.251 2.780 1.00 93.56 315 ILE A C 1
ATOM 2364 O O . ILE A 1 315 ? 33.870 23.959 3.690 1.00 93.56 315 ILE A O 1
ATOM 2368 N N . ARG A 1 316 ? 33.537 22.361 2.130 1.00 90.56 316 ARG A N 1
ATOM 2369 C CA . ARG A 1 316 ? 32.107 22.152 2.426 1.00 90.56 316 ARG A CA 1
ATOM 2370 C C . ARG A 1 316 ? 31.865 21.728 3.870 1.00 90.56 316 ARG A C 1
ATOM 2372 O O . ARG A 1 316 ? 31.063 22.357 4.552 1.00 90.56 316 ARG A O 1
ATOM 2379 N N . GLN A 1 317 ? 32.630 20.745 4.351 1.00 89.44 317 GLN A N 1
ATOM 2380 C CA . GLN A 1 317 ? 32.572 20.271 5.736 1.00 89.44 317 GLN A CA 1
ATOM 2381 C C . GLN A 1 317 ? 32.683 21.432 6.739 1.00 89.44 317 GLN A C 1
ATOM 2383 O O . GLN A 1 317 ? 31.907 21.520 7.687 1.00 89.44 317 GLN A O 1
ATOM 2388 N N . TYR A 1 318 ? 33.626 22.359 6.540 1.00 92.50 318 TYR A N 1
ATOM 2389 C CA . TYR A 1 318 ? 33.779 23.494 7.456 1.00 92.50 318 TYR A CA 1
ATOM 2390 C C . TYR A 1 318 ? 32.721 24.589 7.275 1.00 92.50 318 TYR A C 1
ATOM 2392 O O . TYR A 1 318 ? 32.382 25.236 8.263 1.00 92.50 318 TYR A O 1
ATOM 2400 N N . LYS A 1 319 ? 32.150 24.771 6.078 1.00 91.50 319 LYS A N 1
ATOM 2401 C CA . LYS A 1 319 ? 31.006 25.679 5.884 1.00 91.50 319 LYS A CA 1
ATOM 2402 C C . LYS A 1 319 ? 29.730 25.159 6.545 1.00 91.50 319 LYS A C 1
ATOM 2404 O O . LYS A 1 319 ? 28.994 25.939 7.133 1.00 91.50 319 LYS A O 1
ATOM 2409 N N . GLU A 1 320 ? 29.487 23.852 6.513 1.00 89.12 320 GLU A N 1
ATOM 2410 C CA . GLU A 1 320 ? 28.379 23.227 7.251 1.00 89.12 320 GLU A CA 1
ATOM 2411 C C . GLU A 1 320 ? 28.555 23.381 8.766 1.00 89.12 320 GLU A C 1
ATOM 2413 O O . GLU A 1 320 ? 27.605 23.720 9.468 1.00 89.12 320 GLU A O 1
ATOM 2418 N N . ARG A 1 321 ? 29.784 23.215 9.278 1.00 89.94 321 ARG A N 1
ATOM 2419 C CA . ARG A 1 321 ? 30.098 23.495 10.690 1.00 89.94 321 ARG A CA 1
ATOM 2420 C C . ARG A 1 321 ? 29.884 24.961 11.058 1.00 89.94 321 ARG A C 1
ATOM 2422 O O . ARG A 1 321 ? 29.462 25.237 12.175 1.00 89.94 321 ARG A O 1
ATOM 2429 N N . GLU A 1 322 ? 30.196 25.888 10.153 1.00 90.62 322 GLU A N 1
ATOM 2430 C CA . GLU A 1 322 ? 29.916 27.316 10.339 1.00 90.62 322 GLU A CA 1
ATOM 2431 C C . GLU A 1 322 ? 28.404 27.584 10.369 1.00 90.62 322 GLU A C 1
ATOM 2433 O O . GLU A 1 322 ? 27.941 28.343 11.220 1.00 90.62 322 GLU A O 1
ATOM 2438 N N . LEU A 1 323 ? 27.636 26.928 9.489 1.00 87.62 323 LEU A N 1
ATOM 2439 C CA . LEU A 1 323 ? 26.177 27.040 9.418 1.00 87.62 323 LEU A CA 1
ATOM 2440 C C . LEU A 1 323 ? 25.489 26.496 10.676 1.00 87.62 323 LEU A C 1
ATOM 2442 O O . LEU A 1 323 ? 24.577 27.128 11.200 1.00 87.62 323 LEU A O 1
ATOM 2446 N N . GLY A 1 324 ? 25.933 25.334 11.156 1.00 85.38 324 GLY A N 1
ATOM 2447 C CA . GLY A 1 324 ? 25.382 24.662 12.330 1.00 85.38 324 GLY A CA 1
ATOM 2448 C C . GLY A 1 324 ? 26.009 25.088 13.660 1.00 85.38 324 GLY A C 1
ATOM 2449 O O . GLY A 1 324 ? 25.730 24.464 14.677 1.00 85.38 324 GLY A O 1
ATOM 2450 N N . ALA A 1 325 ? 26.895 26.082 13.707 1.00 88.62 325 ALA A N 1
ATOM 2451 C CA . ALA A 1 325 ? 27.556 26.453 14.957 1.00 88.62 325 ALA A CA 1
ATOM 2452 C C . ALA A 1 325 ? 26.541 26.908 16.028 1.00 88.62 325 ALA A C 1
ATOM 2454 O O . ALA A 1 325 ? 25.741 27.809 15.790 1.00 88.62 325 ALA A O 1
ATOM 2455 N N . LEU A 1 326 ? 26.607 26.312 17.224 1.00 85.25 326 LEU A N 1
ATOM 2456 C CA . LEU A 1 326 ? 25.762 26.661 18.374 1.00 85.25 326 LEU A CA 1
ATOM 2457 C C . LEU A 1 326 ? 26.319 27.864 19.148 1.00 85.25 326 LEU A C 1
ATOM 2459 O O . LEU A 1 326 ? 25.593 28.481 19.924 1.00 85.25 326 LEU A O 1
ATOM 2463 N N . THR A 1 327 ? 27.611 28.178 18.978 1.00 83.12 327 THR A N 1
ATOM 2464 C CA . THR A 1 327 ? 28.279 29.300 19.654 1.00 83.12 327 THR A CA 1
ATOM 2465 C C . THR A 1 327 ? 29.055 30.197 18.679 1.00 83.12 327 THR A C 1
ATOM 2467 O O . THR A 1 327 ? 29.529 29.715 17.638 1.00 83.12 327 THR A O 1
ATOM 2470 N N . PRO A 1 328 ? 29.237 31.494 19.002 1.00 84.56 328 PRO A N 1
ATOM 2471 C CA . PRO A 1 328 ? 30.042 32.411 18.194 1.00 84.56 328 PRO A CA 1
ATOM 2472 C C . PRO A 1 328 ? 31.495 31.949 18.011 1.00 84.56 328 PRO A C 1
ATOM 2474 O O . PRO A 1 328 ? 32.053 32.081 16.921 1.00 84.56 328 PRO A O 1
ATOM 2477 N N . GLU A 1 329 ? 32.099 31.351 19.040 1.00 86.50 329 GLU A N 1
ATOM 2478 C CA . GLU A 1 329 ? 33.486 30.871 19.012 1.00 86.50 329 GLU A CA 1
ATOM 2479 C C . GLU A 1 329 ? 33.636 29.695 18.042 1.00 86.50 329 GLU A C 1
ATOM 2481 O O . GLU A 1 329 ? 34.564 29.663 17.231 1.00 86.50 329 GLU A O 1
ATOM 2486 N N . ALA A 1 330 ? 32.689 28.748 18.070 1.00 87.50 330 ALA A N 1
ATOM 2487 C CA . ALA A 1 330 ? 32.664 27.621 17.142 1.00 87.50 330 ALA A CA 1
ATOM 2488 C C . ALA A 1 330 ? 32.474 28.089 15.689 1.00 87.50 330 ALA A C 1
ATOM 2490 O O . ALA A 1 330 ? 33.138 27.576 14.783 1.00 87.50 330 ALA A O 1
ATOM 2491 N N . LYS A 1 331 ? 31.626 29.104 15.474 1.00 89.69 331 LYS A N 1
ATOM 2492 C CA . LYS A 1 331 ? 31.419 29.733 14.162 1.00 89.69 331 LYS A CA 1
ATOM 2493 C C . LYS A 1 331 ? 32.701 30.391 13.645 1.00 89.69 331 LYS A C 1
ATOM 2495 O O . LYS A 1 331 ? 33.103 30.152 12.506 1.00 89.69 331 LYS A O 1
ATOM 2500 N N . ALA A 1 332 ? 33.388 31.164 14.490 1.00 91.75 332 ALA A N 1
ATOM 2501 C CA . ALA A 1 332 ? 34.661 31.798 14.148 1.00 91.75 332 ALA A CA 1
ATOM 2502 C C . ALA A 1 332 ? 35.755 30.763 13.826 1.00 91.75 332 ALA A C 1
ATOM 2504 O O . ALA A 1 332 ? 36.451 30.892 12.815 1.00 91.75 332 ALA A O 1
ATOM 2505 N N . ALA A 1 333 ? 35.863 29.696 14.626 1.00 90.88 333 ALA A N 1
ATOM 2506 C CA . ALA A 1 333 ? 36.818 28.612 14.400 1.00 90.88 333 ALA A CA 1
ATOM 2507 C C . ALA A 1 333 ? 36.571 27.881 13.066 1.00 90.88 333 ALA A C 1
ATOM 2509 O O . ALA A 1 333 ? 37.518 27.607 12.320 1.00 90.88 333 ALA A O 1
ATOM 2510 N N . ALA A 1 334 ? 35.307 27.608 12.727 1.00 92.12 334 ALA A N 1
ATOM 2511 C CA . ALA A 1 334 ? 34.934 27.016 11.444 1.00 92.12 334 ALA A CA 1
ATOM 2512 C C . ALA A 1 334 ? 35.300 27.938 10.266 1.00 92.12 334 ALA A C 1
ATOM 2514 O O . ALA A 1 334 ? 35.949 27.492 9.317 1.00 92.12 334 ALA A O 1
ATOM 2515 N N . LYS A 1 335 ? 35.008 29.241 10.372 1.00 93.62 335 LYS A N 1
ATOM 2516 C CA . LYS A 1 335 ? 35.339 30.251 9.353 1.00 93.62 335 LYS A CA 1
ATOM 2517 C C . LYS A 1 335 ? 36.844 30.354 9.075 1.00 93.62 335 LYS A C 1
ATOM 2519 O O . LYS A 1 335 ? 37.258 30.477 7.920 1.00 93.62 335 LYS A O 1
ATOM 2524 N N . VAL A 1 336 ? 37.687 30.262 10.109 1.00 96.12 336 VAL A N 1
ATOM 2525 C CA . VAL A 1 336 ? 39.155 30.208 9.948 1.00 96.12 336 VAL A CA 1
ATOM 2526 C C . VAL A 1 336 ? 39.569 28.975 9.140 1.00 96.12 336 VAL A C 1
ATOM 2528 O O . VAL A 1 336 ? 40.385 29.079 8.222 1.00 96.12 336 VAL A O 1
ATOM 2531 N N . LYS A 1 337 ? 38.970 27.812 9.420 1.00 95.19 337 LYS A N 1
ATOM 2532 C CA . LYS A 1 337 ? 39.253 26.574 8.682 1.00 95.19 337 LYS A CA 1
ATOM 2533 C C . LYS A 1 337 ? 38.783 26.626 7.230 1.00 95.19 337 LYS A C 1
ATOM 2535 O O . LYS A 1 337 ? 39.519 26.156 6.364 1.00 95.19 337 LYS A O 1
ATOM 2540 N N . VAL A 1 338 ? 37.638 27.248 6.939 1.00 95.25 338 VAL A N 1
ATOM 2541 C CA . VAL A 1 338 ? 37.195 27.500 5.554 1.00 95.25 338 VAL A CA 1
ATOM 2542 C C . VAL A 1 338 ? 38.270 28.274 4.785 1.00 95.25 338 VAL A C 1
ATOM 2544 O O . VAL A 1 338 ? 38.704 27.824 3.724 1.00 95.25 338 VAL A O 1
ATOM 2547 N N . LYS A 1 339 ? 38.777 29.381 5.349 1.00 95.56 339 LYS A N 1
ATOM 2548 C CA . LYS A 1 339 ? 39.850 30.178 4.725 1.00 95.56 339 LYS A CA 1
ATOM 2549 C C . LYS A 1 339 ? 41.136 29.371 4.520 1.00 95.56 339 LYS A C 1
ATOM 2551 O O . LYS A 1 339 ? 41.754 29.485 3.462 1.00 95.56 339 LYS A O 1
ATOM 2556 N N . GLN A 1 340 ? 41.518 28.546 5.500 1.00 96.44 340 GLN A N 1
ATOM 2557 C CA . GLN A 1 340 ? 42.701 27.683 5.420 1.00 96.44 340 GLN A CA 1
ATOM 2558 C C . GLN A 1 340 ? 42.599 26.698 4.245 1.00 96.44 340 GLN A C 1
ATOM 2560 O O . GLN A 1 340 ? 43.507 26.626 3.418 1.00 96.44 340 GLN A O 1
ATOM 2565 N N . TRP A 1 341 ? 41.482 25.976 4.124 1.00 96.31 341 TRP A N 1
ATOM 2566 C CA . TRP A 1 341 ? 41.285 25.009 3.039 1.00 96.31 341 TRP A CA 1
ATOM 2567 C C . TRP A 1 341 ? 41.111 25.667 1.668 1.00 96.31 341 TRP A C 1
ATOM 2569 O O . TRP A 1 341 ? 41.581 25.126 0.669 1.00 96.31 341 TRP A O 1
ATOM 2579 N N . GLN A 1 342 ? 40.525 26.864 1.605 1.00 95.31 342 GLN A N 1
ATOM 2580 C CA . GLN A 1 342 ? 40.524 27.671 0.381 1.00 95.31 342 GLN A CA 1
ATOM 2581 C C . GLN A 1 342 ? 41.934 28.131 -0.020 1.00 95.31 342 GLN A C 1
ATOM 2583 O O . GLN A 1 342 ? 42.199 28.294 -1.209 1.00 95.31 342 GLN A O 1
ATOM 2588 N N . GLY A 1 343 ? 42.846 28.318 0.941 1.00 95.94 343 GLY A N 1
ATOM 2589 C CA . GLY A 1 343 ? 44.280 28.491 0.682 1.00 95.94 343 GLY A CA 1
ATOM 2590 C C . GLY A 1 343 ? 44.886 27.266 0.007 1.00 95.94 343 GLY A C 1
ATOM 2591 O O . GLY A 1 343 ? 45.399 27.380 -1.100 1.00 95.94 343 GLY A O 1
ATOM 2592 N N . ILE A 1 344 ? 44.688 26.089 0.607 1.00 96.19 344 ILE A N 1
ATOM 2593 C CA . ILE A 1 344 ? 45.154 24.801 0.062 1.00 96.19 344 ILE A CA 1
ATOM 2594 C C . ILE A 1 344 ? 44.612 24.561 -1.360 1.00 96.19 344 ILE A C 1
ATOM 2596 O O . ILE A 1 344 ? 45.332 24.052 -2.214 1.00 96.19 344 ILE A O 1
ATOM 2600 N N . MET A 1 345 ? 43.364 24.957 -1.646 1.00 95.62 345 MET A N 1
ATOM 2601 C CA . MET A 1 345 ? 42.795 24.893 -2.998 1.00 95.62 345 MET A CA 1
ATOM 2602 C C . MET A 1 345 ? 43.577 25.754 -3.998 1.00 95.62 345 MET A C 1
ATOM 2604 O O . MET A 1 345 ? 43.878 25.300 -5.098 1.00 95.62 345 MET A O 1
ATOM 2608 N N . ARG A 1 346 ? 43.921 26.994 -3.628 1.00 95.38 346 ARG A N 1
ATOM 2609 C CA . ARG A 1 346 ? 44.700 27.888 -4.498 1.00 95.38 346 ARG A CA 1
ATOM 2610 C C . ARG A 1 346 ? 46.091 27.326 -4.779 1.00 95.38 346 ARG A C 1
ATOM 2612 O O . ARG A 1 346 ? 46.534 27.390 -5.923 1.00 95.38 346 ARG A O 1
ATOM 2619 N N . ASP A 1 347 ? 46.740 26.751 -3.771 1.00 95.31 347 ASP A N 1
ATOM 2620 C CA . ASP A 1 347 ? 48.064 26.142 -3.924 1.00 95.31 347 ASP A CA 1
ATOM 2621 C C . ASP A 1 347 ? 48.008 24.905 -4.834 1.00 95.31 347 ASP A C 1
ATOM 2623 O O . ASP A 1 347 ? 48.837 24.762 -5.733 1.00 95.31 347 ASP A O 1
ATOM 2627 N N . HIS A 1 348 ? 46.978 24.063 -4.681 1.00 95.25 348 HIS A N 1
ATOM 2628 C CA . HIS A 1 348 ? 46.741 22.903 -5.550 1.00 95.25 348 HIS A CA 1
ATOM 2629 C C . HIS A 1 348 ? 46.520 23.311 -7.013 1.00 95.25 348 HIS A C 1
ATOM 2631 O O . HIS A 1 348 ? 47.125 22.741 -7.914 1.00 95.25 348 HIS A O 1
ATOM 2637 N N . LEU A 1 349 ? 45.700 24.333 -7.269 1.00 93.44 349 LEU A N 1
ATOM 2638 C CA . LEU A 1 349 ? 45.452 24.823 -8.630 1.00 93.44 349 LEU A CA 1
ATOM 2639 C C . LEU A 1 349 ? 46.696 25.466 -9.258 1.00 93.44 349 LEU A C 1
ATOM 2641 O O . LEU A 1 349 ? 46.929 25.302 -10.451 1.00 93.44 349 LEU A O 1
ATOM 2645 N N . ARG A 1 350 ? 47.532 26.146 -8.461 1.00 93.75 350 ARG A N 1
ATOM 2646 C CA . ARG A 1 350 ? 48.818 26.685 -8.932 1.00 93.75 350 ARG A CA 1
ATOM 2647 C C . ARG A 1 350 ? 49.778 25.569 -9.355 1.00 93.75 350 ARG A C 1
ATOM 2649 O O . ARG A 1 350 ? 50.472 25.721 -10.354 1.00 93.75 350 ARG A O 1
ATOM 2656 N N . ALA A 1 351 ? 49.796 24.456 -8.622 1.00 92.44 351 ALA A N 1
ATOM 2657 C CA . ALA A 1 351 ? 50.602 23.280 -8.953 1.00 92.44 351 ALA A CA 1
ATOM 2658 C C . ALA A 1 351 ? 50.069 22.494 -10.170 1.00 92.44 351 ALA A C 1
ATOM 2660 O O . ALA A 1 351 ? 50.812 21.724 -10.775 1.00 92.44 351 ALA A O 1
ATOM 2661 N N . HIS A 1 352 ? 48.802 22.696 -10.554 1.00 91.31 352 HIS A N 1
ATOM 2662 C CA . HIS A 1 352 ? 48.143 21.980 -11.649 1.00 91.31 352 HIS A CA 1
ATOM 2663 C C . HIS A 1 352 ? 47.398 22.941 -12.600 1.00 91.31 352 HIS A C 1
ATOM 2665 O O . HIS A 1 352 ? 46.168 22.997 -12.566 1.00 91.31 352 HIS A O 1
ATOM 2671 N N . PRO A 1 353 ? 48.102 23.648 -13.510 1.00 87.94 353 PRO A N 1
ATOM 2672 C CA . PRO A 1 353 ? 47.525 24.718 -14.342 1.00 87.94 353 PRO A CA 1
ATOM 2673 C C . PRO A 1 353 ? 46.374 24.301 -15.272 1.00 87.94 353 PRO A C 1
ATOM 2675 O O . PRO A 1 353 ? 45.598 25.144 -15.709 1.00 87.94 353 PRO A O 1
ATOM 2678 N N . LYS A 1 354 ? 46.248 23.001 -15.579 1.00 84.06 354 LYS A N 1
ATOM 2679 C CA . LYS A 1 354 ? 45.136 22.447 -16.373 1.00 84.06 354 LYS A CA 1
ATOM 2680 C C . LYS A 1 354 ? 43.813 22.378 -15.592 1.00 84.06 354 LYS A C 1
ATOM 2682 O O . LYS A 1 354 ? 42.759 22.191 -16.195 1.00 84.06 354 LYS A O 1
ATOM 2687 N N . LEU A 1 355 ? 43.849 22.494 -14.262 1.00 86.44 355 LEU A N 1
ATOM 2688 C CA . LEU A 1 355 ? 42.662 22.444 -13.412 1.00 86.44 355 LEU A CA 1
ATOM 2689 C C . LEU A 1 355 ? 42.038 23.831 -13.245 1.00 86.44 355 LEU A C 1
ATOM 2691 O O . LEU A 1 355 ? 42.724 24.828 -13.038 1.00 86.44 355 LEU A O 1
ATOM 2695 N N . LYS A 1 356 ? 40.704 23.876 -13.264 1.00 88.06 356 LYS A N 1
ATOM 2696 C CA . LYS A 1 356 ? 39.922 25.088 -12.995 1.00 88.06 356 LYS A CA 1
ATOM 2697 C C . LYS A 1 356 ? 39.282 25.000 -11.611 1.00 88.06 356 LYS A C 1
ATOM 2699 O O . LYS A 1 356 ? 38.749 23.952 -11.231 1.00 88.06 356 LYS A O 1
ATOM 2704 N N . ARG A 1 357 ? 39.294 26.110 -10.863 1.00 89.44 357 ARG A N 1
ATOM 2705 C CA . ARG A 1 357 ? 38.532 26.217 -9.609 1.00 89.44 357 ARG A CA 1
ATOM 2706 C C . ARG A 1 357 ? 37.044 26.115 -9.915 1.00 89.44 357 ARG A C 1
ATOM 2708 O O . ARG A 1 357 ? 36.573 26.753 -10.850 1.00 89.44 357 ARG A O 1
ATOM 2715 N N . GLN A 1 358 ? 36.305 25.390 -9.083 1.00 88.25 358 GLN A N 1
ATOM 2716 C CA . GLN A 1 358 ? 34.854 25.271 -9.203 1.00 88.25 358 GLN A CA 1
ATOM 2717 C C . GLN A 1 358 ? 34.177 25.747 -7.909 1.00 88.25 358 GLN A C 1
ATOM 2719 O O . GLN A 1 358 ? 33.873 24.932 -7.040 1.00 88.25 358 GLN A O 1
ATOM 2724 N N . PRO A 1 359 ? 33.956 27.069 -7.740 1.00 86.44 359 PRO A N 1
ATOM 2725 C CA . PRO A 1 359 ? 33.450 27.630 -6.484 1.00 86.44 359 PRO A CA 1
ATOM 2726 C C . PRO A 1 359 ? 32.105 27.050 -6.035 1.00 86.44 359 PRO A C 1
ATOM 2728 O O . PRO A 1 359 ? 31.880 26.909 -4.835 1.00 86.44 359 PRO A O 1
ATOM 2731 N N . HIS A 1 360 ? 31.234 26.666 -6.974 1.00 84.75 360 HIS A N 1
ATOM 2732 C CA . HIS A 1 360 ? 29.941 26.050 -6.661 1.00 84.75 360 HIS A CA 1
ATOM 2733 C C . HIS A 1 360 ? 30.101 24.735 -5.879 1.00 84.75 360 HIS A C 1
ATOM 2735 O O . HIS A 1 360 ? 29.350 24.496 -4.939 1.00 84.75 360 HIS A O 1
ATOM 2741 N N . ARG A 1 361 ? 31.141 23.934 -6.163 1.00 86.06 361 ARG A N 1
ATOM 2742 C CA . ARG A 1 361 ? 31.452 22.702 -5.416 1.00 86.06 361 ARG A CA 1
ATOM 2743 C C . ARG A 1 361 ? 31.886 22.977 -3.986 1.00 86.06 361 ARG A C 1
ATOM 2745 O O . ARG A 1 361 ? 31.975 22.061 -3.183 1.00 86.06 361 ARG A O 1
ATOM 2752 N N . GLU A 1 362 ? 32.193 24.217 -3.631 1.00 89.44 362 GLU A N 1
ATOM 2753 C CA . GLU A 1 362 ? 32.498 24.588 -2.254 1.00 89.44 362 GLU A CA 1
ATOM 2754 C C . GLU A 1 362 ? 31.234 24.960 -1.459 1.00 89.44 362 GLU A C 1
ATOM 2756 O O . GLU A 1 362 ? 31.372 25.277 -0.281 1.00 89.44 362 GLU A O 1
ATOM 2761 N N . ALA A 1 363 ? 30.035 25.010 -2.053 1.00 84.31 363 ALA A N 1
ATOM 2762 C CA . ALA A 1 363 ? 28.798 25.398 -1.365 1.00 84.31 363 ALA A CA 1
ATOM 2763 C C . ALA A 1 363 ? 28.214 24.268 -0.491 1.00 84.31 363 ALA A C 1
ATOM 2765 O O . ALA A 1 363 ? 28.553 23.098 -0.652 1.00 84.31 363 ALA A O 1
ATOM 2766 N N . ILE A 1 364 ? 27.360 24.620 0.474 1.00 82.12 364 ILE A N 1
ATOM 2767 C CA . ILE A 1 364 ? 26.736 23.655 1.398 1.00 82.12 364 ILE A CA 1
ATOM 2768 C C . ILE A 1 364 ? 25.793 22.734 0.618 1.00 82.12 364 ILE A C 1
ATOM 2770 O O . ILE A 1 364 ? 25.065 23.203 -0.254 1.00 82.12 364 ILE A O 1
ATOM 2774 N N . GLY A 1 365 ? 25.859 21.428 0.889 1.00 73.50 365 GLY A N 1
ATOM 2775 C CA . GLY A 1 365 ? 25.114 20.403 0.148 1.00 73.50 365 GLY A CA 1
ATOM 2776 C C . GLY A 1 365 ? 25.586 20.186 -1.298 1.00 73.50 365 GLY A C 1
ATOM 2777 O O . GLY A 1 365 ? 25.223 19.194 -1.918 1.00 73.50 365 GLY A O 1
ATOM 2778 N N . ALA A 1 366 ? 26.421 21.066 -1.861 1.00 74.06 366 ALA A N 1
ATOM 2779 C CA . ALA A 1 366 ? 26.840 20.945 -3.252 1.00 74.06 366 ALA A CA 1
ATOM 2780 C C . ALA A 1 366 ? 27.707 19.699 -3.485 1.00 74.06 366 ALA A C 1
ATOM 2782 O O . ALA A 1 366 ? 28.624 19.399 -2.713 1.00 74.06 366 ALA A O 1
ATOM 2783 N N . GLY A 1 367 ? 27.461 19.000 -4.589 1.00 74.62 367 GLY A N 1
ATOM 2784 C CA . GLY A 1 367 ? 28.366 17.983 -5.107 1.00 74.62 367 GLY A CA 1
ATOM 2785 C C . GLY A 1 367 ? 29.095 18.482 -6.349 1.00 74.62 367 GLY A C 1
ATOM 2786 O O . GLY A 1 367 ? 29.749 19.523 -6.319 1.00 74.62 367 GLY A O 1
ATOM 2787 N N . SER A 1 368 ? 29.071 17.688 -7.407 1.00 74.75 368 SER A N 1
ATOM 2788 C CA . SER A 1 368 ? 29.771 17.899 -8.674 1.00 74.75 368 SER A CA 1
ATOM 2789 C C . SER A 1 368 ? 29.004 18.778 -9.662 1.00 74.75 368 SER A C 1
ATOM 2791 O O . SER A 1 368 ? 29.649 19.305 -10.571 1.00 74.75 368 SER A O 1
ATOM 2793 N N . ILE A 1 369 ? 27.685 18.913 -9.477 1.00 77.81 369 ILE A N 1
ATOM 2794 C CA . ILE A 1 369 ? 26.757 19.631 -10.363 1.00 77.81 369 ILE A CA 1
ATOM 2795 C C . ILE A 1 369 ? 26.521 21.069 -9.851 1.00 77.81 369 ILE A C 1
ATOM 2797 O O . ILE A 1 369 ? 26.218 21.229 -8.662 1.00 77.81 369 ILE A O 1
ATOM 2801 N N . PRO A 1 370 ? 26.653 22.121 -10.682 1.00 76.19 370 PRO A N 1
ATOM 2802 C CA . PRO A 1 370 ? 26.338 23.498 -10.285 1.00 76.19 370 PRO A CA 1
ATOM 2803 C C . PRO A 1 370 ? 24.844 23.687 -9.987 1.00 76.19 370 PRO A C 1
ATOM 2805 O O . PRO A 1 370 ? 24.018 22.903 -10.436 1.00 76.19 370 PRO A O 1
ATOM 2808 N N . ARG A 1 371 ? 24.494 24.723 -9.212 1.00 74.06 371 ARG A N 1
ATOM 2809 C CA . ARG A 1 371 ? 23.083 25.110 -9.066 1.00 74.06 371 ARG A CA 1
ATOM 2810 C C . ARG A 1 371 ? 22.569 25.671 -10.386 1.00 74.06 371 ARG A C 1
ATOM 2812 O O . ARG A 1 371 ? 23.288 26.452 -11.017 1.00 74.06 371 ARG A O 1
ATOM 2819 N N . VAL A 1 372 ? 21.346 25.322 -10.760 1.00 65.19 372 VAL A N 1
ATOM 2820 C CA . VAL A 1 372 ? 20.674 25.930 -11.914 1.00 65.19 372 VAL A CA 1
ATOM 2821 C C . VAL A 1 372 ? 20.081 27.268 -11.462 1.00 65.19 372 VAL A C 1
ATOM 2823 O O . VAL A 1 372 ? 19.404 27.333 -10.438 1.00 65.19 372 VAL A O 1
ATOM 2826 N N . ALA A 1 373 ? 20.367 28.359 -12.177 1.00 51.72 373 ALA A N 1
ATOM 2827 C CA . ALA A 1 373 ? 19.650 29.616 -11.968 1.00 51.72 373 ALA A CA 1
ATOM 2828 C C . ALA A 1 373 ? 18.236 29.430 -12.538 1.00 51.72 373 ALA A C 1
ATOM 2830 O O . ALA A 1 373 ? 18.091 29.286 -13.748 1.00 51.72 373 ALA A O 1
ATOM 2831 N N . SER A 1 374 ? 17.212 29.323 -11.692 1.00 42.50 374 SER A N 1
ATOM 2832 C CA . SER A 1 374 ? 15.848 29.098 -12.166 1.00 42.50 374 SER A CA 1
ATOM 2833 C C . SER A 1 374 ? 15.202 30.408 -12.628 1.00 42.50 374 SER A C 1
ATOM 2835 O O . SER A 1 374 ? 14.966 31.308 -11.828 1.00 42.50 374 SER A O 1
ATOM 2837 N N . ASP A 1 375 ? 14.835 30.472 -13.909 1.00 38.38 375 ASP A N 1
ATOM 2838 C CA . ASP A 1 375 ? 13.840 31.429 -14.427 1.00 38.38 375 ASP A CA 1
ATOM 2839 C C . ASP A 1 375 ? 12.391 30.935 -14.180 1.00 38.38 375 ASP A C 1
ATOM 2841 O O . ASP A 1 375 ? 11.420 31.643 -14.443 1.00 38.38 375 ASP A O 1
ATOM 2845 N N . ALA A 1 376 ? 12.218 29.726 -13.626 1.00 35.62 376 ALA A N 1
ATOM 2846 C CA . ALA A 1 376 ? 10.925 29.097 -13.359 1.00 35.62 376 ALA A CA 1
ATOM 2847 C C . ALA A 1 376 ? 10.625 28.982 -11.850 1.00 35.62 376 ALA A C 1
ATOM 2849 O O . ALA A 1 376 ? 11.294 28.243 -11.134 1.00 35.62 376 ALA A O 1
ATOM 2850 N N . GLN A 1 377 ? 9.614 29.738 -11.403 1.00 36.81 377 GLN A N 1
ATOM 2851 C CA . GLN A 1 377 ? 8.544 29.499 -10.403 1.00 36.81 377 GLN A CA 1
ATOM 2852 C C . GLN A 1 377 ? 8.657 28.468 -9.244 1.00 36.81 377 GLN A C 1
ATOM 2854 O O . GLN A 1 377 ? 7.656 28.239 -8.566 1.00 36.81 377 GLN A O 1
ATOM 2859 N N . VAL A 1 378 ? 9.806 27.882 -8.910 1.00 37.81 378 VAL A N 1
ATOM 2860 C CA . VAL A 1 378 ? 9.974 27.121 -7.660 1.00 37.81 378 VAL A CA 1
ATOM 2861 C C . VAL A 1 378 ? 10.703 28.015 -6.670 1.00 37.81 378 VAL A C 1
ATOM 2863 O O . VAL A 1 378 ? 11.913 28.213 -6.763 1.00 37.81 378 VAL A O 1
ATOM 2866 N N . ALA A 1 379 ? 9.950 28.600 -5.736 1.00 36.56 379 ALA A N 1
ATOM 2867 C CA . ALA A 1 379 ? 10.537 29.359 -4.641 1.00 36.56 379 ALA A CA 1
ATOM 2868 C C . ALA A 1 379 ? 11.572 28.474 -3.917 1.00 36.56 379 ALA A C 1
ATOM 2870 O O . ALA A 1 379 ? 11.250 27.318 -3.610 1.00 36.56 379 ALA A O 1
ATOM 2871 N N . PRO A 1 380 ? 12.793 28.975 -3.646 1.00 42.56 380 PRO A N 1
ATOM 2872 C CA . PRO A 1 380 ? 13.807 28.200 -2.947 1.00 42.56 380 PRO A CA 1
ATOM 2873 C C . PRO A 1 380 ? 13.220 27.662 -1.641 1.00 42.56 380 PRO A C 1
ATOM 2875 O O . PRO A 1 380 ? 12.580 28.387 -0.874 1.00 42.56 380 PRO A O 1
ATOM 2878 N N . VAL A 1 381 ? 13.432 26.370 -1.366 1.00 48.12 381 VAL A N 1
ATOM 2879 C CA . VAL A 1 381 ? 13.029 25.777 -0.077 1.00 48.12 381 VAL A CA 1
ATOM 2880 C C . VAL A 1 381 ? 13.742 26.513 1.067 1.00 48.12 381 VAL A C 1
ATOM 2882 O O . VAL A 1 381 ? 13.205 26.634 2.170 1.00 48.12 381 VAL A O 1
ATOM 2885 N N . ALA A 1 382 ? 14.922 27.059 0.769 1.00 42.81 382 ALA A N 1
ATOM 2886 C CA . ALA A 1 382 ? 15.718 27.905 1.631 1.00 42.81 382 ALA A CA 1
ATOM 2887 C C . ALA A 1 382 ? 15.357 29.393 1.473 1.00 42.81 382 ALA A C 1
ATOM 2889 O O . ALA A 1 382 ? 15.938 30.057 0.627 1.00 42.81 382 ALA A O 1
ATOM 2890 N N . ASP A 1 383 ? 14.468 29.916 2.328 1.00 41.38 383 ASP A N 1
ATOM 2891 C CA . ASP A 1 383 ? 14.744 31.212 2.991 1.00 41.38 383 ASP A CA 1
ATOM 2892 C C . ASP A 1 383 ? 13.846 31.610 4.169 1.00 41.38 383 ASP A C 1
ATOM 2894 O O . ASP A 1 383 ? 13.970 32.705 4.708 1.00 41.38 383 ASP A O 1
ATOM 2898 N N . VAL A 1 384 ? 13.026 30.709 4.702 1.00 43.16 384 VAL A N 1
ATOM 2899 C CA . VAL A 1 384 ? 12.310 30.994 5.948 1.00 43.16 384 VAL A CA 1
ATOM 2900 C C . VAL A 1 384 ? 12.461 29.763 6.831 1.00 43.16 384 VAL A C 1
ATOM 2902 O O . VAL A 1 384 ? 12.052 28.673 6.435 1.00 43.16 384 VAL A O 1
ATOM 2905 N N . ILE A 1 385 ? 13.039 29.903 8.036 1.00 51.16 385 ILE A N 1
ATOM 2906 C CA . ILE A 1 385 ? 12.544 29.090 9.164 1.00 51.16 385 ILE A CA 1
ATOM 2907 C C . ILE A 1 385 ? 11.040 29.319 9.078 1.00 51.16 385 ILE A C 1
ATOM 2909 O O . ILE A 1 385 ? 10.694 30.485 9.242 1.00 51.16 385 ILE A O 1
ATOM 2913 N N . PRO A 1 386 ? 10.189 28.341 8.699 1.00 50.44 386 PRO A N 1
ATOM 2914 C CA . PRO A 1 386 ? 8.816 28.650 8.307 1.00 50.44 386 PRO A CA 1
ATOM 2915 C C . PRO A 1 386 ? 8.228 29.622 9.326 1.00 50.44 386 PRO A C 1
ATOM 2917 O O . PRO A 1 386 ? 8.445 29.395 10.513 1.00 50.44 386 PRO A O 1
ATOM 2920 N N . GLN A 1 387 ? 7.595 30.725 8.913 1.00 48.47 387 GLN A N 1
ATOM 2921 C CA . GLN A 1 387 ? 7.065 31.715 9.868 1.00 48.47 387 GLN A CA 1
ATOM 2922 C C . GLN A 1 387 ? 6.227 30.998 10.944 1.00 48.47 387 GLN A C 1
ATOM 2924 O O . GLN A 1 387 ? 6.453 31.179 12.127 1.00 48.47 387 GLN A O 1
ATOM 2929 N N . GLN A 1 388 ? 5.502 29.960 10.521 1.00 48.75 388 GLN A N 1
ATOM 2930 C CA . GLN A 1 388 ? 4.813 28.950 11.332 1.00 48.75 388 GLN A CA 1
ATOM 2931 C C . GLN A 1 388 ? 5.657 28.279 12.446 1.00 48.75 388 GLN A C 1
ATOM 2933 O O . GLN A 1 388 ? 5.146 27.966 13.514 1.00 48.75 388 GLN A O 1
ATOM 2938 N N . VAL A 1 389 ? 6.952 28.029 12.237 1.00 47.03 389 VAL A N 1
ATOM 2939 C CA . VAL A 1 389 ? 7.905 27.501 13.236 1.00 47.03 389 VAL A CA 1
ATOM 2940 C C . VAL A 1 389 ? 8.301 28.563 14.273 1.00 47.03 389 VAL A C 1
ATOM 2942 O O . VAL A 1 389 ? 8.610 28.187 15.409 1.00 47.03 389 VAL A O 1
ATOM 2945 N N . LEU A 1 390 ? 8.282 29.851 13.907 1.00 49.00 390 LEU A N 1
ATOM 2946 C CA . LEU A 1 390 ? 8.437 30.994 14.818 1.00 49.00 390 LEU A CA 1
ATOM 2947 C C . LEU A 1 390 ? 7.107 31.330 15.532 1.00 49.00 390 LEU A C 1
ATOM 2949 O O . LEU A 1 390 ? 7.125 31.621 16.726 1.00 49.00 390 LEU A O 1
ATOM 2953 N N . ASP A 1 391 ? 5.966 31.183 14.854 1.00 51.53 391 ASP A N 1
ATOM 2954 C CA . ASP A 1 391 ? 4.613 31.442 15.375 1.00 51.53 391 ASP A CA 1
ATOM 2955 C C . ASP A 1 391 ? 4.202 30.427 16.460 1.00 51.53 391 ASP A C 1
ATOM 2957 O O . ASP A 1 391 ? 3.555 30.785 17.443 1.00 51.53 391 ASP A O 1
ATOM 2961 N N . LEU A 1 392 ? 4.694 29.182 16.377 1.00 52.66 392 LEU A N 1
ATOM 2962 C CA . LEU A 1 392 ? 4.524 28.158 17.424 1.00 52.66 392 LEU A CA 1
ATOM 2963 C C . LEU A 1 392 ? 5.089 28.570 18.803 1.00 52.66 392 LEU A C 1
ATOM 2965 O O . LEU A 1 392 ? 4.702 27.986 19.820 1.00 52.66 392 LEU A O 1
ATOM 2969 N N . ASP A 1 393 ? 6.009 29.541 18.860 1.00 50.38 393 ASP A N 1
ATOM 2970 C CA . ASP A 1 393 ? 6.510 30.108 20.119 1.00 50.38 393 ASP A CA 1
ATOM 2971 C C . ASP A 1 393 ? 5.630 31.284 20.617 1.00 50.38 393 ASP A C 1
ATOM 2973 O O . ASP A 1 393 ? 5.587 31.535 21.826 1.00 50.38 393 ASP A O 1
ATOM 2977 N N . VAL A 1 394 ? 4.874 31.954 19.734 1.00 50.59 394 VAL A N 1
ATOM 2978 C CA . VAL A 1 394 ? 3.949 33.062 20.061 1.00 50.59 394 VAL A CA 1
ATOM 2979 C C . VAL A 1 394 ? 2.681 32.539 20.745 1.00 50.59 394 VAL A C 1
ATOM 2981 O O . VAL A 1 394 ? 2.281 33.076 21.781 1.00 50.59 394 VAL A O 1
ATOM 2984 N N . ASP A 1 395 ? 2.122 31.426 20.266 1.00 49.28 395 ASP A N 1
ATOM 2985 C CA . ASP A 1 395 ? 0.946 30.781 20.877 1.00 49.28 395 ASP A CA 1
ATOM 2986 C C . ASP A 1 395 ? 1.235 30.285 22.300 1.00 49.28 395 ASP A C 1
ATOM 2988 O O . ASP A 1 395 ? 0.410 30.385 23.212 1.00 49.28 395 ASP A O 1
ATOM 2992 N N . ARG A 1 396 ? 2.465 29.812 22.533 1.00 49.16 396 ARG A N 1
ATOM 2993 C CA . ARG A 1 396 ? 2.914 29.377 23.859 1.00 49.16 396 ARG A CA 1
ATOM 2994 C C . ARG A 1 396 ? 3.231 30.556 24.773 1.00 49.16 396 ARG A C 1
ATOM 2996 O O . ARG A 1 396 ? 3.020 30.440 25.976 1.00 49.16 396 ARG A O 1
ATOM 3003 N N . ALA A 1 397 ? 3.709 31.681 24.235 1.00 50.75 397 ALA A N 1
ATOM 3004 C CA . ALA A 1 397 ? 3.872 32.918 24.996 1.00 50.75 397 ALA A CA 1
ATOM 3005 C C . ALA A 1 397 ? 2.512 33.483 25.437 1.00 50.75 397 ALA A C 1
ATOM 3007 O O . ALA A 1 397 ? 2.402 33.919 26.580 1.00 50.75 397 ALA A O 1
ATOM 3008 N N . ARG A 1 398 ? 1.475 33.391 24.590 1.00 53.50 398 ARG A N 1
ATOM 3009 C CA . ARG A 1 398 ? 0.088 33.758 24.925 1.00 53.50 398 ARG A CA 1
ATOM 3010 C C . ARG A 1 398 ? -0.491 32.848 26.017 1.00 53.50 398 ARG A C 1
ATOM 3012 O O . ARG A 1 398 ? -0.853 33.351 27.077 1.00 53.50 398 ARG A O 1
ATOM 3019 N N . ALA A 1 399 ? -0.420 31.526 25.843 1.00 52.47 399 ALA A N 1
ATOM 3020 C CA . ALA A 1 399 ? -0.894 30.560 26.842 1.00 52.47 399 ALA A CA 1
ATOM 3021 C C . ALA A 1 399 ? -0.116 30.638 28.174 1.00 52.47 399 ALA A C 1
ATOM 3023 O O . ALA A 1 399 ? -0.682 30.502 29.256 1.00 52.47 399 ALA A O 1
ATOM 3024 N N . ARG A 1 400 ? 1.200 30.902 28.127 1.00 56.59 400 ARG A N 1
ATOM 3025 C CA . ARG A 1 400 ? 2.034 31.113 29.323 1.00 56.59 400 ARG A CA 1
ATOM 3026 C C . ARG A 1 400 ? 1.676 32.413 30.039 1.00 56.59 400 ARG A C 1
ATOM 3028 O O . ARG A 1 400 ? 1.781 32.456 31.261 1.00 56.59 400 ARG A O 1
ATOM 3035 N N . ARG A 1 401 ? 1.290 33.458 29.303 1.00 56.94 401 ARG A N 1
ATOM 3036 C CA . ARG A 1 401 ? 0.864 34.743 29.863 1.00 56.94 401 ARG A CA 1
ATOM 3037 C C . ARG A 1 401 ? -0.468 34.580 30.592 1.00 56.94 401 ARG A C 1
ATOM 3039 O O . ARG A 1 401 ? -0.522 34.936 31.758 1.00 56.94 401 ARG A O 1
ATOM 3046 N N . GLU A 1 402 ? -1.438 33.897 29.986 1.00 62.84 402 GLU A N 1
ATOM 3047 C CA . GLU A 1 402 ? -2.729 33.549 30.606 1.00 62.84 402 GLU A CA 1
ATOM 3048 C C . GLU A 1 402 ? -2.561 32.660 31.853 1.00 62.84 402 GLU A C 1
ATOM 3050 O O . GLU A 1 402 ? -3.171 32.907 32.892 1.00 62.84 402 GLU A O 1
ATOM 3055 N N . GLN A 1 403 ? -1.661 31.672 31.803 1.00 61.47 403 GLN A N 1
ATOM 3056 C CA . GLN A 1 403 ? -1.389 30.781 32.935 1.00 61.47 403 GLN A CA 1
ATOM 3057 C C . GLN A 1 403 ? -0.648 31.489 34.088 1.00 61.47 403 GLN A C 1
ATOM 3059 O O . GLN A 1 403 ? -0.960 31.260 35.254 1.00 61.47 403 GLN A O 1
ATOM 3064 N N . LEU A 1 404 ? 0.307 32.379 33.783 1.00 59.91 404 LEU A N 1
ATOM 3065 C CA . LEU A 1 404 ? 1.000 33.204 34.786 1.00 59.91 404 LEU A CA 1
ATOM 3066 C C . LEU A 1 404 ? 0.094 34.291 35.379 1.00 59.91 404 LEU A C 1
ATOM 3068 O O . LEU A 1 404 ? 0.311 34.715 36.513 1.00 59.91 404 LEU A O 1
ATOM 3072 N N . GLU A 1 405 ? -0.899 34.755 34.625 1.00 66.19 405 GLU A N 1
ATOM 3073 C CA . GLU A 1 405 ? -1.907 35.712 35.077 1.00 66.19 405 GLU A CA 1
ATOM 3074 C C . GLU A 1 405 ? -2.908 35.028 36.021 1.00 66.19 405 GLU A C 1
ATOM 3076 O O . GLU A 1 405 ? -3.161 35.548 37.107 1.00 66.19 405 GLU A O 1
ATOM 3081 N N . ALA A 1 406 ? -3.329 33.795 35.714 1.00 64.62 406 ALA A N 1
ATOM 3082 C CA . ALA A 1 406 ? -4.103 32.945 36.623 1.00 64.62 406 ALA A CA 1
ATOM 3083 C C . ALA A 1 406 ? -3.329 32.582 37.910 1.00 64.62 406 ALA A C 1
ATOM 3085 O O . ALA A 1 406 ? -3.860 32.717 39.014 1.00 64.62 406 ALA A O 1
ATOM 3086 N N . GLU A 1 407 ? -2.046 32.209 37.803 1.00 70.44 407 GLU A N 1
ATOM 3087 C CA . GLU A 1 407 ? -1.184 31.955 38.971 1.00 70.44 407 GLU A CA 1
ATOM 3088 C C . GLU A 1 407 ? -0.930 33.225 39.803 1.00 70.44 407 GLU A C 1
ATOM 3090 O O . GLU A 1 407 ? -0.794 33.143 41.023 1.00 70.44 407 GLU A O 1
ATOM 3095 N N . ARG A 1 408 ? -0.868 34.411 39.179 1.00 67.81 408 ARG A N 1
ATOM 3096 C CA . ARG A 1 408 ? -0.729 35.699 39.883 1.00 67.81 408 ARG A CA 1
ATOM 3097 C C . ARG A 1 408 ? -1.989 36.083 40.650 1.00 67.81 408 ARG A C 1
ATOM 3099 O O . ARG A 1 408 ? -1.857 36.637 41.739 1.00 67.81 408 ARG A O 1
ATOM 3106 N N . VAL A 1 409 ? -3.171 35.802 40.105 1.00 71.44 409 VAL A N 1
ATOM 3107 C CA . VAL A 1 409 ? -4.456 36.040 40.781 1.00 71.44 409 VAL A CA 1
ATOM 3108 C C . VAL A 1 409 ? -4.590 35.130 42.005 1.00 71.44 409 VAL A C 1
ATOM 3110 O O . VAL A 1 409 ? -4.900 35.616 43.092 1.00 71.44 409 VAL A O 1
ATOM 3113 N N . GLU A 1 410 ? -4.239 33.851 41.873 1.00 67.12 410 GLU A N 1
ATOM 3114 C CA . GLU A 1 410 ? -4.292 32.900 42.989 1.00 67.12 410 GLU A CA 1
ATOM 3115 C C . GLU A 1 410 ? -3.211 33.179 44.046 1.00 67.12 410 GLU A C 1
ATOM 3117 O O . GLU A 1 410 ? -3.478 33.166 45.248 1.00 67.12 410 GLU A O 1
ATOM 3122 N N . ARG A 1 411 ? -1.996 33.550 43.620 1.00 65.06 411 ARG A N 1
ATOM 3123 C CA . ARG A 1 411 ? -0.926 33.967 44.537 1.00 65.06 411 ARG A CA 1
ATOM 3124 C C . ARG A 1 411 ? -1.273 35.258 45.280 1.00 65.06 411 ARG A C 1
ATOM 3126 O O . ARG A 1 411 ? -0.969 35.339 46.462 1.00 65.06 411 ARG A O 1
ATOM 3133 N N . ARG A 1 412 ? -1.938 36.237 44.649 1.00 70.69 412 ARG A N 1
ATOM 3134 C CA . ARG A 1 412 ? -2.432 37.445 45.345 1.00 70.69 412 ARG A CA 1
ATOM 3135 C C . ARG A 1 412 ? -3.471 37.103 46.406 1.00 70.69 412 ARG A C 1
ATOM 3137 O O . ARG A 1 412 ? -3.388 37.634 47.506 1.00 70.69 412 ARG A O 1
ATOM 3144 N N . ARG A 1 413 ? -4.391 36.187 46.097 1.00 70.31 413 ARG A N 1
ATOM 3145 C CA . ARG A 1 413 ? -5.423 35.721 47.031 1.00 70.31 413 ARG A CA 1
ATOM 3146 C C . ARG A 1 413 ? -4.817 35.020 48.254 1.00 70.31 413 ARG A C 1
ATOM 3148 O O . ARG A 1 413 ? -5.240 35.274 49.379 1.00 70.31 413 ARG A O 1
ATOM 3155 N N . LEU A 1 414 ? -3.788 34.197 48.041 1.00 66.81 414 LEU A N 1
ATOM 3156 C CA . LEU A 1 414 ? -3.048 33.509 49.106 1.00 66.81 414 LEU A CA 1
ATOM 3157 C C . LEU A 1 414 ? -2.116 34.456 49.889 1.00 66.81 414 LEU A C 1
ATOM 3159 O O . LEU A 1 414 ? -2.000 34.340 51.107 1.00 66.81 414 LEU A O 1
ATOM 3163 N N . GLU A 1 415 ? -1.479 35.427 49.223 1.00 64.94 415 GLU A N 1
ATOM 3164 C CA . GLU A 1 415 ? -0.627 36.440 49.864 1.00 64.94 415 GLU A CA 1
ATOM 3165 C C . GLU A 1 415 ? -1.436 37.462 50.678 1.00 64.94 415 GLU A C 1
ATOM 3167 O O . GLU A 1 415 ? -0.956 37.898 51.720 1.00 64.94 415 GLU A O 1
ATOM 3172 N N . GLU A 1 416 ? -2.659 37.822 50.276 1.00 64.81 416 GLU A N 1
ATOM 3173 C CA . GLU A 1 416 ? -3.566 38.652 51.087 1.00 64.81 416 GLU A CA 1
ATOM 3174 C C . GLU A 1 416 ? -4.044 37.910 52.346 1.00 64.81 416 GLU A C 1
ATOM 3176 O O . GLU A 1 416 ? -4.075 38.502 53.427 1.00 64.81 416 GLU A O 1
ATOM 3181 N N . GLN A 1 417 ? -4.309 36.601 52.248 1.00 62.34 417 GLN A N 1
ATOM 3182 C CA . GLN A 1 417 ? -4.621 35.754 53.408 1.00 62.34 417 GLN A CA 1
ATOM 3183 C C . GLN A 1 417 ? -3.422 35.589 54.360 1.00 62.34 417 GLN A C 1
ATOM 3185 O O . GLN A 1 417 ? -3.595 35.641 55.578 1.00 62.34 417 GLN A O 1
ATOM 3190 N N . ALA A 1 418 ? -2.200 35.458 53.832 1.00 57.94 418 ALA A N 1
ATOM 3191 C CA . ALA A 1 418 ? -0.982 35.321 54.635 1.00 57.94 418 ALA A CA 1
ATOM 3192 C C . ALA A 1 418 ? -0.497 36.653 55.246 1.00 57.94 418 ALA A C 1
ATOM 3194 O O . ALA A 1 418 ? -0.033 36.678 56.387 1.00 57.94 418 ALA A O 1
ATOM 3195 N N . ARG A 1 419 ? -0.636 37.785 54.536 1.00 62.28 419 ARG A N 1
ATOM 3196 C CA . ARG A 1 419 ? -0.284 39.127 55.049 1.00 62.28 419 ARG A CA 1
ATOM 3197 C C . ARG A 1 419 ? -1.202 39.571 56.188 1.00 62.28 419 ARG A C 1
ATOM 3199 O O . ARG A 1 419 ? -0.719 40.218 57.114 1.00 62.28 419 ARG A O 1
ATOM 3206 N N . ALA A 1 420 ? -2.475 39.170 56.167 1.00 57.28 420 ALA A N 1
ATOM 3207 C CA . ALA A 1 420 ? -3.404 39.390 57.276 1.00 57.28 420 ALA A CA 1
ATOM 3208 C C . ALA A 1 420 ? -3.015 38.611 58.552 1.00 57.28 420 ALA A C 1
ATOM 3210 O O . ALA A 1 420 ? -3.317 39.062 59.653 1.00 57.28 420 ALA A O 1
ATOM 3211 N N . GLN A 1 421 ? -2.304 37.481 58.423 1.00 55.44 421 GLN A N 1
ATOM 3212 C CA . GLN A 1 421 ? -1.820 36.676 59.555 1.00 55.44 421 GLN A CA 1
ATOM 3213 C C . GLN A 1 421 ? -0.409 37.080 60.033 1.00 55.44 421 GLN A C 1
ATOM 3215 O O . GLN A 1 421 ? -0.135 37.029 61.228 1.00 55.44 421 GLN A O 1
ATOM 3220 N N . ALA A 1 422 ? 0.479 37.530 59.137 1.00 53.91 422 ALA A N 1
ATOM 3221 C CA . ALA A 1 422 ? 1.868 37.883 59.468 1.00 53.91 422 ALA A CA 1
ATOM 3222 C C . ALA A 1 422 ? 2.052 39.313 60.025 1.00 53.91 422 ALA A C 1
ATOM 3224 O O . ALA A 1 422 ? 2.986 39.558 60.790 1.00 53.91 422 ALA A O 1
ATOM 3225 N N . ALA A 1 423 ? 1.158 40.257 59.703 1.00 56.44 423 ALA A N 1
ATOM 3226 C CA . ALA A 1 423 ? 1.215 41.628 60.228 1.00 56.44 423 ALA A CA 1
ATOM 3227 C C . ALA A 1 423 ? 0.917 41.722 61.742 1.00 56.44 423 ALA A C 1
ATOM 3229 O O . ALA A 1 423 ? 1.311 42.694 62.378 1.00 56.44 423 ALA A O 1
ATOM 3230 N N . ALA A 1 424 ? 0.289 40.698 62.331 1.00 54.81 424 ALA A N 1
ATOM 3231 C CA . ALA A 1 424 ? 0.050 40.605 63.773 1.00 54.81 424 ALA A CA 1
ATOM 3232 C C . ALA A 1 424 ? 1.277 40.116 64.577 1.00 54.81 424 ALA A C 1
ATOM 3234 O O . ALA A 1 424 ? 1.311 40.307 65.787 1.00 54.81 424 ALA A O 1
ATOM 3235 N N . LEU A 1 425 ? 2.286 39.514 63.923 1.00 52.09 425 LEU A N 1
ATOM 3236 C CA . LEU A 1 425 ? 3.445 38.885 64.584 1.00 52.09 425 LEU A CA 1
ATOM 3237 C C . LEU A 1 425 ? 4.751 39.708 64.470 1.00 52.09 425 LEU A C 1
ATOM 3239 O O . LEU A 1 425 ? 5.684 39.502 65.238 1.00 52.09 425 LEU A O 1
ATOM 3243 N N . ALA A 1 426 ? 4.832 40.655 63.525 1.00 55.00 426 ALA A N 1
ATOM 3244 C CA . ALA A 1 426 ? 6.058 41.410 63.212 1.00 55.00 426 ALA A CA 1
ATOM 3245 C C . ALA A 1 426 ? 6.206 42.762 63.954 1.00 55.00 426 ALA A C 1
ATOM 3247 O O . ALA A 1 426 ? 7.243 43.418 63.839 1.00 55.00 426 ALA A O 1
ATOM 3248 N N . GLU A 1 427 ? 5.199 43.185 64.725 1.00 53.47 427 GLU A N 1
ATOM 3249 C CA . GLU A 1 427 ? 5.258 44.402 65.559 1.00 53.47 427 GLU A CA 1
ATOM 3250 C C . GLU A 1 427 ? 6.015 44.155 66.887 1.00 53.47 427 GLU A C 1
ATOM 3252 O O . GLU A 1 427 ? 6.536 45.089 67.493 1.00 53.47 427 GLU A O 1
ATOM 3257 N N . GLU A 1 428 ? 6.153 42.891 67.312 1.00 51.56 428 GLU A N 1
ATOM 3258 C CA . GLU A 1 428 ? 6.793 42.494 68.578 1.00 51.56 428 GLU A CA 1
ATOM 3259 C C . GLU A 1 428 ? 8.325 42.316 68.463 1.00 51.56 428 GLU A C 1
ATOM 3261 O O . GLU A 1 428 ? 9.046 42.480 69.443 1.00 51.56 428 GLU A O 1
ATOM 3266 N N . GLN A 1 429 ? 8.860 42.065 67.259 1.00 51.38 429 GLN A N 1
ATOM 3267 C CA . GLN A 1 429 ? 10.279 41.717 67.054 1.00 51.38 429 GLN A CA 1
ATOM 3268 C C . GLN A 1 429 ? 11.191 42.886 66.634 1.00 51.38 429 GLN A C 1
ATOM 3270 O O . GLN A 1 429 ? 12.408 42.776 66.740 1.00 51.38 429 GLN A O 1
ATOM 3275 N N . ARG A 1 430 ? 10.647 44.048 66.239 1.00 54.25 430 ARG A N 1
ATOM 3276 C CA . ARG A 1 430 ? 11.460 45.238 65.885 1.00 54.25 430 ARG A CA 1
ATOM 3277 C C . ARG A 1 430 ? 12.018 46.019 67.084 1.00 54.25 430 ARG A C 1
ATOM 3279 O O . ARG A 1 430 ? 12.735 46.988 66.877 1.00 54.25 430 ARG A O 1
ATOM 3286 N N . ARG A 1 431 ? 11.708 45.631 68.327 1.00 51.66 431 ARG A N 1
ATOM 3287 C CA . ARG A 1 431 ? 12.222 46.293 69.547 1.00 51.66 431 ARG A CA 1
ATOM 3288 C C . ARG A 1 431 ? 13.538 45.703 70.087 1.00 51.66 431 ARG A C 1
ATOM 3290 O O . ARG A 1 431 ? 13.963 46.120 71.157 1.00 51.66 431 ARG A O 1
ATOM 3297 N N . ALA A 1 432 ? 14.173 44.748 69.396 1.00 48.81 432 ALA A N 1
ATOM 3298 C CA . ALA A 1 432 ? 15.248 43.933 69.984 1.00 48.81 432 ALA A CA 1
ATOM 3299 C C . ALA A 1 432 ? 16.649 44.023 69.334 1.00 48.81 432 ALA A C 1
ATOM 3301 O O . ALA A 1 432 ? 17.579 43.468 69.907 1.00 48.81 432 ALA A O 1
ATOM 3302 N N . GLU A 1 433 ? 16.864 44.716 68.209 1.00 45.09 433 GLU A N 1
ATOM 3303 C CA . GLU A 1 433 ? 18.160 44.662 67.486 1.00 45.09 433 GLU A CA 1
ATOM 3304 C C . GLU A 1 433 ? 18.752 46.050 67.155 1.00 45.09 433 GLU A C 1
ATOM 3306 O O . GLU A 1 433 ? 19.403 46.249 66.136 1.00 45.09 433 GLU A O 1
ATOM 3311 N N . GLU A 1 434 ? 18.558 47.027 68.047 1.00 51.12 434 GLU A N 1
ATOM 3312 C CA . GLU A 1 434 ? 19.157 48.377 67.980 1.00 51.12 434 GLU A CA 1
ATOM 3313 C C . GLU A 1 434 ? 20.561 48.488 68.640 1.00 51.12 434 GLU A C 1
ATOM 3315 O O . GLU A 1 434 ? 20.995 49.591 68.963 1.00 51.12 434 GLU A O 1
ATOM 3320 N N . ALA A 1 435 ? 21.310 47.396 68.867 1.00 48.53 435 ALA A N 1
ATOM 3321 C CA . ALA A 1 435 ? 22.457 47.428 69.798 1.00 48.53 435 ALA A CA 1
ATOM 3322 C C . ALA A 1 435 ? 23.888 47.203 69.244 1.00 48.53 435 ALA A C 1
ATOM 3324 O O . ALA A 1 435 ? 24.822 47.448 70.001 1.00 48.53 435 ALA A O 1
ATOM 3325 N N . ASP A 1 436 ? 24.119 46.823 67.976 1.00 49.59 436 ASP A N 1
ATOM 3326 C CA . ASP A 1 436 ? 25.448 46.298 67.554 1.00 49.59 436 ASP A CA 1
ATOM 3327 C C . ASP A 1 436 ? 26.135 47.013 66.361 1.00 49.59 436 ASP A C 1
ATOM 3329 O O . ASP A 1 436 ? 27.082 46.497 65.766 1.00 49.59 436 ASP A O 1
ATOM 3333 N N . GLU A 1 437 ? 25.716 48.233 66.001 1.00 50.12 437 GLU A N 1
ATOM 3334 C CA . GLU A 1 437 ? 26.229 48.945 64.806 1.00 50.12 437 GLU A CA 1
ATOM 3335 C C . GLU A 1 437 ? 27.187 50.126 65.109 1.00 50.12 437 GLU A C 1
ATOM 3337 O O . GLU A 1 437 ? 27.592 50.877 64.218 1.00 50.12 437 GLU A O 1
ATOM 3342 N N . ALA A 1 438 ? 27.618 50.280 66.366 1.00 48.84 438 ALA A N 1
ATOM 3343 C CA . ALA A 1 438 ? 28.387 51.442 66.834 1.00 48.84 438 ALA A CA 1
ATOM 3344 C C . ALA A 1 438 ? 29.927 51.343 66.686 1.00 48.84 438 ALA A C 1
ATOM 3346 O O . ALA A 1 438 ? 30.620 52.345 66.869 1.00 48.84 438 ALA A O 1
ATOM 3347 N N . GLU A 1 439 ? 30.499 50.191 66.310 1.00 49.38 439 GLU A N 1
ATOM 3348 C CA . GLU A 1 439 ? 31.967 50.013 66.210 1.00 49.38 439 GLU A CA 1
ATOM 3349 C C . GLU A 1 439 ? 32.507 50.045 64.764 1.00 49.38 439 GLU A C 1
ATOM 3351 O O . GLU A 1 439 ? 33.671 50.367 64.524 1.00 49.38 439 GLU A O 1
ATOM 3356 N N . ARG A 1 440 ? 31.648 49.847 63.753 1.00 50.81 440 ARG A N 1
ATOM 3357 C CA . ARG A 1 440 ? 32.033 49.988 62.332 1.00 50.81 440 ARG A CA 1
ATOM 3358 C C . ARG A 1 440 ? 32.178 51.440 61.868 1.00 50.81 440 ARG A C 1
ATOM 3360 O O . ARG A 1 440 ? 32.822 51.702 60.852 1.00 50.81 440 ARG A O 1
ATOM 3367 N N . GLN A 1 441 ? 31.613 52.389 62.611 1.00 53.34 441 GLN A N 1
ATOM 3368 C CA . GLN A 1 441 ? 31.461 53.785 62.189 1.00 53.34 441 GLN A CA 1
ATOM 3369 C C . GLN A 1 441 ? 32.704 54.676 62.381 1.00 53.34 441 GLN A C 1
ATOM 3371 O O . GLN A 1 441 ? 32.675 55.832 61.971 1.00 53.34 441 GLN A O 1
ATOM 3376 N N . ARG A 1 442 ? 33.825 54.181 62.934 1.00 53.59 442 ARG A N 1
ATOM 3377 C CA . ARG A 1 442 ? 35.037 55.009 63.152 1.00 53.59 442 ARG A CA 1
ATOM 3378 C C . ARG A 1 442 ? 36.189 54.815 62.159 1.00 53.59 442 ARG A C 1
ATOM 3380 O O . ARG A 1 442 ? 37.045 55.686 62.097 1.00 53.59 442 ARG A O 1
ATOM 3387 N N . LEU A 1 443 ? 36.199 53.761 61.337 1.00 54.97 443 LEU A N 1
ATOM 3388 C CA . LEU A 1 443 ? 37.250 53.531 60.320 1.00 54.97 443 LEU A CA 1
ATOM 3389 C C . LEU A 1 443 ? 36.809 53.852 58.874 1.00 54.97 443 LEU A C 1
ATOM 3391 O O . LEU A 1 443 ? 37.633 53.841 57.964 1.00 54.97 443 LEU A O 1
ATOM 3395 N N . LEU A 1 444 ? 35.530 54.187 58.653 1.00 55.28 444 LEU A N 1
ATOM 3396 C CA . LEU A 1 444 ? 34.982 54.565 57.337 1.00 55.28 444 LEU A CA 1
ATOM 3397 C C . LEU A 1 444 ? 35.111 56.068 57.017 1.00 55.28 444 LEU A C 1
ATOM 3399 O O . LEU A 1 444 ? 35.162 56.445 55.850 1.00 55.28 444 LEU A O 1
ATOM 3403 N N . VAL A 1 445 ? 35.225 56.925 58.036 1.00 60.44 445 VAL A N 1
ATOM 3404 C CA . VAL A 1 445 ? 35.079 58.387 57.894 1.00 60.44 445 VAL A CA 1
ATOM 3405 C C . VAL A 1 445 ? 36.290 59.070 57.228 1.00 60.44 445 VAL A C 1
ATOM 3407 O O . VAL A 1 445 ? 36.122 60.092 56.564 1.00 60.44 445 VAL A O 1
ATOM 3410 N N . GLU A 1 446 ? 37.499 58.502 57.303 1.00 58.19 446 GLU A N 1
ATOM 3411 C CA . GLU A 1 446 ? 38.693 59.083 56.653 1.00 58.19 446 GLU A CA 1
ATOM 3412 C C . GLU A 1 446 ? 38.895 58.631 55.193 1.00 58.19 446 GLU A C 1
ATOM 3414 O O . GLU A 1 446 ? 39.425 59.394 54.386 1.00 58.19 446 GLU A O 1
ATOM 3419 N N . ALA A 1 447 ? 38.393 57.452 54.802 1.00 56.84 447 ALA A N 1
ATOM 3420 C CA . ALA A 1 447 ? 38.425 56.978 53.411 1.00 56.84 447 ALA A CA 1
ATOM 3421 C C . ALA A 1 447 ? 37.310 57.595 52.537 1.00 56.84 447 ALA A C 1
ATOM 3423 O O . ALA A 1 447 ? 37.434 57.679 51.314 1.00 56.84 447 ALA A O 1
ATOM 3424 N N . GLU A 1 448 ? 36.218 58.059 53.151 1.00 59.78 448 GLU A N 1
ATOM 3425 C CA . GLU A 1 448 ? 35.051 58.600 52.447 1.00 59.78 448 GLU A CA 1
ATOM 3426 C C . GLU A 1 448 ? 35.255 60.046 51.959 1.00 59.78 448 GLU A C 1
ATOM 3428 O O . GLU A 1 448 ? 34.682 60.457 50.948 1.00 59.78 448 GLU A O 1
ATOM 3433 N N . LYS A 1 449 ? 36.129 60.818 52.617 1.00 62.81 449 LYS A N 1
ATOM 3434 C CA . LYS A 1 449 ? 36.349 62.232 52.284 1.00 62.81 449 LYS A CA 1
ATOM 3435 C C . LYS A 1 449 ? 37.120 62.430 50.970 1.00 62.81 449 LYS A C 1
ATOM 3437 O O . LYS A 1 449 ? 36.731 63.273 50.172 1.00 62.81 449 LYS A O 1
ATOM 3442 N N . ALA A 1 450 ? 38.143 61.616 50.698 1.00 60.81 450 ALA A N 1
ATOM 3443 C CA . ALA A 1 450 ? 38.931 61.701 49.459 1.00 60.81 450 ALA A CA 1
ATOM 3444 C C . ALA A 1 450 ? 38.212 61.105 48.228 1.00 60.81 450 ALA A C 1
ATOM 3446 O O . ALA A 1 450 ? 38.500 61.469 47.091 1.00 60.81 450 ALA A O 1
ATOM 3447 N N . ARG A 1 451 ? 37.243 60.207 48.444 1.00 61.75 451 ARG A N 1
ATOM 3448 C CA . ARG A 1 451 ? 36.440 59.575 47.386 1.00 61.75 451 ARG A CA 1
ATOM 3449 C C . ARG A 1 451 ? 35.256 60.448 46.936 1.00 61.75 451 ARG A C 1
ATOM 3451 O O . ARG A 1 451 ? 34.928 60.460 45.751 1.00 61.75 451 ARG A O 1
ATOM 3458 N N . ARG A 1 452 ? 34.659 61.230 47.846 1.00 63.84 452 ARG A N 1
ATOM 3459 C CA . ARG A 1 452 ? 33.505 62.106 47.556 1.00 63.84 452 ARG A CA 1
ATOM 3460 C C . ARG A 1 452 ? 33.810 63.255 46.590 1.00 63.84 452 ARG A C 1
ATOM 3462 O O . ARG A 1 452 ? 32.934 63.618 45.812 1.00 63.84 452 ARG A O 1
ATOM 3469 N N . GLU A 1 453 ? 35.026 63.797 46.592 1.00 65.19 453 GLU A N 1
ATOM 3470 C CA . GLU A 1 453 ? 35.390 64.910 45.697 1.00 65.19 453 GLU A CA 1
ATOM 3471 C C . GLU A 1 453 ? 35.614 64.451 44.241 1.00 65.19 453 GLU A C 1
ATOM 3473 O O . GLU A 1 453 ? 35.268 65.177 43.310 1.00 65.19 453 GLU A O 1
ATOM 3478 N N . ALA A 1 454 ? 36.083 63.215 44.022 1.00 60.00 454 ALA A N 1
ATOM 3479 C CA . ALA A 1 454 ? 36.232 62.626 42.685 1.00 60.00 454 ALA A CA 1
ATOM 3480 C C . ALA A 1 454 ? 34.914 62.035 42.130 1.00 60.00 454 ALA A C 1
ATOM 3482 O O . ALA A 1 454 ? 34.641 62.139 40.934 1.00 60.00 454 ALA A O 1
ATOM 3483 N N . GLU A 1 455 ? 34.063 61.452 42.985 1.00 61.06 455 GLU A N 1
ATOM 3484 C CA . GLU A 1 455 ? 32.759 60.899 42.581 1.00 61.06 455 GLU A CA 1
ATOM 3485 C C . GLU A 1 455 ? 31.714 61.984 42.253 1.00 61.06 455 GLU A C 1
ATOM 3487 O O . GLU A 1 455 ? 30.863 61.757 41.393 1.00 61.06 455 GLU A O 1
ATOM 3492 N N . ALA A 1 456 ? 31.774 63.167 42.878 1.00 66.81 456 ALA A N 1
ATOM 3493 C CA . ALA A 1 456 ? 30.818 64.251 42.620 1.00 66.81 456 ALA A CA 1
ATOM 3494 C C . ALA A 1 456 ? 30.951 64.847 41.204 1.00 66.81 456 ALA A C 1
ATOM 3496 O O . ALA A 1 456 ? 29.943 65.134 40.558 1.00 66.81 456 ALA A O 1
ATOM 3497 N N . ALA A 1 457 ? 32.178 64.975 40.687 1.00 65.00 457 ALA A N 1
ATOM 3498 C CA . ALA A 1 457 ? 32.425 65.473 39.332 1.00 65.00 457 ALA A CA 1
ATOM 3499 C C . ALA A 1 457 ? 32.060 64.442 38.242 1.00 65.00 457 ALA A C 1
ATOM 3501 O O . ALA A 1 457 ? 31.570 64.819 37.179 1.00 65.00 457 ALA A O 1
ATOM 3502 N N . ALA A 1 458 ? 32.239 63.143 38.513 1.00 62.91 458 ALA A N 1
ATOM 3503 C CA . ALA A 1 458 ? 31.878 62.067 37.587 1.00 62.91 458 ALA A CA 1
ATOM 3504 C C . ALA A 1 458 ? 30.360 61.789 37.540 1.00 62.91 458 ALA A C 1
ATOM 3506 O O . ALA A 1 458 ? 29.823 61.507 36.469 1.00 62.91 458 ALA A O 1
ATOM 3507 N N . ARG A 1 459 ? 29.646 61.915 38.672 1.00 66.50 459 ARG A N 1
ATOM 3508 C CA . ARG A 1 459 ? 28.180 61.742 38.733 1.00 66.50 459 ARG A CA 1
ATOM 3509 C C . ARG A 1 459 ? 27.418 62.817 37.962 1.00 66.50 459 ARG A C 1
ATOM 3511 O O . ARG A 1 459 ? 26.488 62.480 37.245 1.00 66.50 459 ARG A O 1
ATOM 3518 N N . ALA A 1 460 ? 27.848 64.078 38.024 1.00 70.06 460 ALA A N 1
ATOM 3519 C CA . ALA A 1 460 ? 27.159 65.171 37.330 1.00 70.06 460 ALA A CA 1
ATOM 3520 C C . ALA A 1 460 ? 27.224 65.069 35.788 1.00 70.06 460 ALA A C 1
ATOM 3522 O O . ALA A 1 460 ? 26.314 65.533 35.100 1.00 70.06 460 ALA A O 1
ATOM 3523 N N . LEU A 1 461 ? 28.283 64.457 35.238 1.00 67.06 461 LEU A N 1
ATOM 3524 C CA . LEU A 1 461 ? 28.419 64.202 33.799 1.00 67.06 461 LEU A CA 1
ATOM 3525 C C . LEU A 1 461 ? 27.592 62.977 33.368 1.00 67.06 461 LEU A C 1
ATOM 3527 O O . LEU A 1 461 ? 26.848 63.053 32.394 1.00 67.06 461 LEU A O 1
ATOM 3531 N N . ALA A 1 462 ? 27.647 61.891 34.147 1.00 67.88 462 ALA A N 1
ATOM 3532 C CA . ALA A 1 462 ? 26.884 60.671 33.888 1.00 67.88 462 ALA A CA 1
ATOM 3533 C C . ALA A 1 462 ? 25.360 60.871 34.021 1.00 67.88 462 ALA A C 1
ATOM 3535 O O . ALA A 1 462 ? 24.602 60.311 33.236 1.00 67.88 462 ALA A O 1
ATOM 3536 N N . GLU A 1 463 ? 24.895 61.704 34.960 1.00 72.69 463 GLU A N 1
ATOM 3537 C CA . GLU A 1 463 ? 23.464 61.996 35.151 1.00 72.69 463 GLU A CA 1
ATOM 3538 C C . GLU A 1 463 ? 22.863 62.814 33.996 1.00 72.69 463 GLU A C 1
ATOM 3540 O O . GLU A 1 463 ? 21.700 62.612 33.647 1.00 72.69 463 GLU A O 1
ATOM 3545 N N . ARG A 1 464 ? 23.646 63.695 33.354 1.00 72.69 464 ARG A N 1
ATOM 3546 C CA . ARG A 1 464 ? 23.213 64.430 32.151 1.00 72.69 464 ARG A CA 1
ATOM 3547 C C . ARG A 1 464 ? 23.119 63.523 30.923 1.00 72.69 464 ARG A C 1
ATOM 3549 O O . ARG A 1 464 ? 22.105 63.558 30.232 1.00 72.69 464 ARG A O 1
ATOM 3556 N N . GLU A 1 465 ? 24.125 62.681 30.695 1.00 73.44 465 GLU A N 1
ATOM 3557 C CA . GLU A 1 465 ? 24.141 61.732 29.572 1.00 73.44 465 GLU A CA 1
ATOM 3558 C C . GLU A 1 465 ? 23.076 60.630 29.730 1.00 73.44 465 GLU A C 1
ATOM 3560 O O . GLU A 1 465 ? 22.453 60.210 28.756 1.00 73.44 465 GLU A O 1
ATOM 3565 N N . GLU A 1 466 ? 22.806 60.175 30.958 1.00 69.31 466 GLU A N 1
ATOM 3566 C CA . GLU A 1 466 ? 21.755 59.192 31.238 1.00 69.31 466 GLU A CA 1
ATOM 3567 C C . GLU A 1 466 ? 20.342 59.789 31.113 1.00 69.31 466 GLU A C 1
ATOM 3569 O O . GLU A 1 466 ? 19.431 59.097 30.654 1.00 69.31 466 GLU A O 1
ATOM 3574 N N . ALA A 1 467 ? 20.149 61.065 31.466 1.00 73.69 467 ALA A N 1
ATOM 3575 C CA . ALA A 1 467 ? 18.873 61.759 31.290 1.00 73.69 467 ALA A CA 1
ATOM 3576 C C . ALA A 1 467 ? 18.527 61.988 29.808 1.00 73.69 467 ALA A C 1
ATOM 3578 O O . ALA A 1 467 ? 17.386 61.751 29.411 1.00 73.69 467 ALA A O 1
ATOM 3579 N N . GLU A 1 468 ? 19.500 62.371 28.973 1.00 74.56 468 GLU A N 1
ATOM 3580 C CA . GLU A 1 468 ? 19.296 62.516 27.522 1.00 74.56 468 GLU A CA 1
ATOM 3581 C C . GLU A 1 468 ? 18.998 61.170 26.850 1.00 74.56 468 GLU A C 1
ATOM 3583 O O . GLU A 1 468 ? 18.069 61.069 26.047 1.00 74.56 468 GLU A O 1
ATOM 3588 N N . ARG A 1 469 ? 19.706 60.103 27.242 1.00 74.50 469 ARG A N 1
ATOM 3589 C CA . ARG A 1 469 ? 19.485 58.760 26.689 1.00 74.50 469 ARG A CA 1
ATOM 3590 C C . ARG A 1 469 ? 18.130 58.171 27.094 1.00 74.50 469 ARG A C 1
ATOM 3592 O O . ARG A 1 469 ? 17.479 57.532 26.273 1.00 74.50 469 ARG A O 1
ATOM 3599 N N . LYS A 1 470 ? 17.677 58.41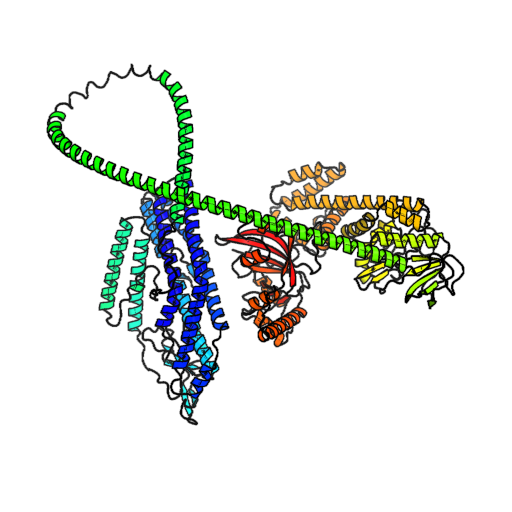7 28.332 1.00 71.19 470 LYS A N 1
ATOM 3600 C CA . LYS A 1 470 ? 16.337 58.016 28.798 1.00 71.19 470 LYS A CA 1
ATOM 3601 C C . LYS A 1 470 ? 15.228 58.795 28.093 1.00 71.19 470 LYS A C 1
ATOM 3603 O O . LYS A 1 470 ? 14.227 58.190 27.727 1.00 71.19 470 LYS A O 1
ATOM 3608 N N . ALA A 1 471 ? 15.416 60.093 27.853 1.00 76.88 471 ALA A N 1
ATOM 3609 C CA . ALA A 1 471 ? 14.452 60.905 27.113 1.00 76.88 471 ALA A CA 1
ATOM 3610 C C . ALA A 1 471 ? 14.333 60.469 25.638 1.00 76.88 471 ALA A C 1
ATOM 3612 O O . ALA A 1 471 ? 13.237 60.462 25.077 1.00 76.88 471 ALA A O 1
ATOM 3613 N N . GLU A 1 472 ? 15.439 60.062 25.010 1.00 74.62 472 GLU A N 1
ATOM 3614 C CA . GLU A 1 472 ? 15.437 59.528 23.644 1.00 74.62 472 GLU A CA 1
ATOM 3615 C C . GLU A 1 472 ? 14.843 58.110 23.556 1.00 74.62 472 GLU A C 1
ATOM 3617 O O . GLU A 1 472 ? 14.035 57.846 22.663 1.00 74.62 472 GLU A O 1
ATOM 3622 N N . GLU A 1 473 ? 15.156 57.220 24.507 1.00 73.19 473 GLU A N 1
ATOM 3623 C CA . GLU A 1 473 ? 14.515 55.899 24.617 1.00 73.19 473 GLU A CA 1
ATOM 3624 C C . GLU A 1 473 ? 13.008 56.009 24.873 1.00 73.19 473 GLU A C 1
ATOM 3626 O O . GLU A 1 473 ? 12.232 55.252 24.293 1.00 73.19 473 GLU A O 1
ATOM 3631 N N . GLU A 1 474 ? 12.570 56.954 25.707 1.00 78.19 474 GLU A N 1
ATOM 3632 C CA . GLU A 1 474 ? 11.151 57.184 25.982 1.00 78.19 474 GLU A CA 1
ATOM 3633 C C . GLU A 1 474 ? 10.421 57.735 24.751 1.00 78.19 474 GLU A C 1
ATOM 3635 O O . GLU A 1 474 ? 9.336 57.254 24.421 1.00 78.19 474 GLU A O 1
ATOM 3640 N N . ARG A 1 475 ? 11.045 58.651 23.997 1.00 75.06 475 ARG A N 1
ATOM 3641 C CA . ARG A 1 475 ? 10.496 59.162 22.731 1.00 75.06 475 ARG A CA 1
ATOM 3642 C C . ARG A 1 475 ? 10.336 58.051 21.689 1.00 75.06 475 ARG A C 1
ATOM 3644 O O . ARG A 1 475 ? 9.253 57.904 21.129 1.00 75.06 475 ARG A O 1
ATOM 3651 N N . LEU A 1 476 ? 11.369 57.231 21.479 1.00 74.19 476 LEU A N 1
ATOM 3652 C CA . LEU A 1 476 ? 11.328 56.101 20.540 1.00 74.19 476 LEU A CA 1
ATOM 3653 C C . LEU A 1 476 ? 10.348 55.006 20.986 1.00 74.19 476 LEU A C 1
ATOM 3655 O O . LEU A 1 476 ? 9.695 54.375 20.156 1.00 74.19 476 LEU A O 1
ATOM 3659 N N . ARG A 1 477 ? 10.206 54.789 22.299 1.00 75.50 477 ARG A N 1
ATOM 3660 C CA . ARG A 1 477 ? 9.239 53.839 22.859 1.00 75.50 477 ARG A CA 1
ATOM 3661 C C . ARG A 1 477 ? 7.800 54.296 22.633 1.00 75.50 477 ARG A C 1
ATOM 3663 O O . ARG A 1 477 ? 6.973 53.465 22.270 1.00 75.50 477 ARG A O 1
ATOM 3670 N N . LEU A 1 478 ? 7.511 55.581 22.828 1.00 76.25 478 LEU A N 1
ATOM 3671 C CA . LEU A 1 478 ? 6.186 56.155 22.579 1.00 76.25 478 LEU A CA 1
ATOM 3672 C C . LEU A 1 478 ? 5.832 56.135 21.086 1.00 76.25 478 LEU A C 1
ATOM 3674 O O . LEU A 1 478 ? 4.692 55.848 20.733 1.00 76.25 478 LEU A O 1
ATOM 3678 N N . GLU A 1 479 ? 6.809 56.365 20.208 1.00 72.94 479 GLU A N 1
ATOM 3679 C CA . GLU A 1 479 ? 6.630 56.312 18.752 1.00 72.94 479 GLU A CA 1
ATOM 3680 C C . GLU A 1 479 ? 6.370 54.874 18.260 1.00 72.94 479 GLU A C 1
ATOM 3682 O O . GLU A 1 479 ? 5.410 54.626 17.528 1.00 72.94 479 GLU A O 1
ATOM 3687 N N . ALA A 1 480 ? 7.127 53.892 18.765 1.00 70.62 480 ALA A N 1
ATOM 3688 C CA . ALA A 1 480 ? 6.900 52.472 18.483 1.00 70.62 480 ALA A CA 1
ATOM 3689 C C . ALA A 1 480 ? 5.583 51.942 19.083 1.00 70.62 480 ALA A C 1
ATOM 3691 O O . ALA A 1 480 ? 4.946 51.050 18.519 1.00 70.62 480 ALA A O 1
ATOM 3692 N N . GLU A 1 481 ? 5.156 52.470 20.231 1.00 74.06 481 GLU A N 1
ATOM 3693 C CA . GLU A 1 481 ? 3.871 52.138 20.846 1.00 74.06 481 GLU A CA 1
ATOM 3694 C C . GLU A 1 481 ? 2.694 52.722 20.058 1.00 74.06 481 GLU A C 1
ATOM 3696 O O . GLU A 1 481 ? 1.718 52.009 19.823 1.00 74.06 481 GLU A O 1
ATOM 3701 N N . ALA A 1 482 ? 2.809 53.957 19.565 1.00 73.31 482 ALA A N 1
ATOM 3702 C CA . ALA A 1 482 ? 1.810 54.565 18.690 1.00 73.31 482 ALA A CA 1
ATOM 3703 C C . ALA A 1 482 ? 1.668 53.804 17.359 1.00 73.31 482 ALA A C 1
ATOM 3705 O O . ALA A 1 482 ? 0.551 53.563 16.898 1.00 73.31 482 ALA A O 1
ATOM 3706 N N . GLU A 1 483 ? 2.780 53.362 16.766 1.00 75.69 483 GLU A N 1
ATOM 3707 C CA . GLU A 1 483 ? 2.757 52.563 15.537 1.00 75.69 483 GLU A CA 1
ATOM 3708 C C . GLU A 1 483 ? 2.190 51.153 15.762 1.00 75.69 483 GLU A C 1
ATOM 3710 O O . GLU A 1 483 ? 1.390 50.676 14.956 1.00 75.69 483 GLU A O 1
ATOM 3715 N N . ARG A 1 484 ? 2.503 50.516 16.899 1.00 73.19 484 ARG A N 1
ATOM 3716 C CA . ARG A 1 484 ? 1.915 49.224 17.287 1.00 73.19 484 ARG A CA 1
ATOM 3717 C C . ARG A 1 484 ? 0.400 49.320 17.465 1.00 73.19 484 ARG A C 1
ATOM 3719 O O . ARG A 1 484 ? -0.320 48.457 16.978 1.00 73.19 484 ARG A O 1
ATOM 3726 N N . VAL A 1 485 ? -0.090 50.378 18.111 1.00 75.69 485 VAL A N 1
ATOM 3727 C CA . VAL A 1 485 ? -1.534 50.607 18.289 1.00 75.69 485 VAL A CA 1
ATOM 3728 C C . VAL A 1 485 ? -2.229 50.858 16.945 1.00 75.69 485 VAL A C 1
ATOM 3730 O O . VAL A 1 485 ? -3.333 50.356 16.738 1.00 75.69 485 VAL A O 1
ATOM 3733 N N . ARG A 1 486 ? -1.587 51.573 16.008 1.00 75.88 486 ARG A N 1
ATOM 3734 C CA . ARG A 1 486 ? -2.119 51.778 14.648 1.00 75.88 486 ARG A CA 1
ATOM 3735 C C . ARG A 1 486 ? -2.246 50.455 13.885 1.00 75.88 486 ARG A C 1
ATOM 3737 O O . ARG A 1 486 ? -3.300 50.183 13.321 1.00 75.88 486 ARG A O 1
ATOM 3744 N N . LEU A 1 487 ? -1.208 49.619 13.923 1.00 70.00 487 LEU A N 1
ATOM 3745 C CA . LEU A 1 487 ? -1.196 48.314 13.253 1.00 70.00 487 LEU A CA 1
ATOM 3746 C C . LEU A 1 487 ? -2.186 47.324 13.887 1.00 70.00 487 LEU A C 1
ATOM 3748 O O . LEU A 1 487 ? -2.893 46.628 13.166 1.00 70.00 487 LEU A O 1
ATOM 3752 N N . GLU A 1 488 ? -2.310 47.305 15.219 1.00 72.44 488 GLU A N 1
ATOM 3753 C CA . GLU A 1 488 ? -3.309 46.479 15.915 1.00 72.44 488 GLU A CA 1
ATOM 3754 C C . GLU A 1 488 ? -4.750 46.916 15.595 1.00 72.44 488 GLU A C 1
ATOM 3756 O O . GLU A 1 488 ? -5.650 46.077 15.545 1.00 72.44 488 GLU A O 1
ATOM 3761 N N . ALA A 1 489 ? -4.993 48.211 15.365 1.00 71.69 489 ALA A N 1
ATOM 3762 C CA . ALA A 1 489 ? -6.303 48.708 14.948 1.00 71.69 489 ALA A CA 1
ATOM 3763 C C . ALA A 1 489 ? -6.645 48.291 13.505 1.00 71.69 489 ALA A C 1
ATOM 3765 O O . ALA A 1 489 ? -7.749 47.802 13.263 1.00 71.69 489 ALA A O 1
ATOM 3766 N N . GLU A 1 490 ? -5.691 48.407 12.574 1.00 74.25 490 GLU A N 1
ATOM 3767 C CA . GLU A 1 490 ? -5.845 47.953 11.183 1.00 74.25 490 GLU A CA 1
ATOM 3768 C C . GLU A 1 490 ? -6.040 46.431 11.094 1.00 74.25 490 GLU A C 1
ATOM 3770 O O . GLU A 1 490 ? -6.877 45.943 10.331 1.00 74.25 490 GLU A O 1
ATOM 3775 N N . GLU A 1 491 ? -5.317 45.664 11.912 1.00 68.06 491 GLU A N 1
ATOM 3776 C CA . GLU A 1 491 ? -5.433 44.207 11.964 1.00 68.06 491 GLU A CA 1
ATOM 3777 C C . GLU A 1 491 ? -6.783 43.767 12.544 1.00 68.06 491 GLU A C 1
ATOM 3779 O O . GLU A 1 491 ? -7.427 42.884 11.980 1.00 68.06 491 GLU A O 1
ATOM 3784 N N . ARG A 1 492 ? -7.281 44.436 13.594 1.00 74.56 492 ARG A N 1
ATOM 3785 C CA . ARG A 1 492 ? -8.632 44.190 14.132 1.00 74.56 492 ARG A CA 1
ATOM 3786 C C . ARG A 1 492 ? -9.726 44.504 13.120 1.00 74.56 492 ARG A C 1
ATOM 3788 O O . ARG A 1 492 ? -10.702 43.764 13.036 1.00 74.56 492 ARG A O 1
ATOM 3795 N N . GLU A 1 493 ? -9.577 45.573 12.345 1.00 73.75 493 GLU A N 1
ATOM 3796 C CA . GLU A 1 493 ? -10.555 45.932 11.317 1.00 73.75 493 GLU A CA 1
ATOM 3797 C C . GLU A 1 493 ? -10.545 44.937 10.146 1.00 73.75 493 GLU A C 1
ATOM 3799 O O . GLU A 1 493 ? -11.600 44.535 9.650 1.00 73.75 493 GLU A O 1
ATOM 3804 N N . ARG A 1 494 ? -9.355 44.475 9.747 1.00 72.31 494 ARG A N 1
ATOM 3805 C CA . ARG A 1 494 ? -9.190 43.420 8.743 1.00 72.31 494 ARG A CA 1
ATOM 3806 C C . ARG A 1 494 ? -9.761 42.088 9.224 1.00 72.31 494 ARG A C 1
ATOM 3808 O O . ARG A 1 494 ? -10.418 41.396 8.453 1.00 72.31 494 ARG A O 1
ATOM 3815 N N . GLN A 1 495 ? -9.542 41.743 10.489 1.00 68.44 495 GLN A N 1
ATOM 3816 C CA . GLN A 1 495 ? -10.041 40.507 11.079 1.00 68.44 495 GLN A CA 1
ATOM 3817 C C . GLN A 1 495 ? -11.564 40.522 11.219 1.00 68.44 495 GLN A C 1
ATOM 3819 O O . GLN A 1 495 ? -12.199 39.525 10.895 1.00 68.44 495 GLN A O 1
ATOM 3824 N N . ARG A 1 496 ? -12.157 41.674 11.558 1.00 76.12 496 ARG A N 1
ATOM 3825 C CA . ARG A 1 496 ? -13.615 41.836 11.573 1.00 76.12 496 ARG A CA 1
ATOM 3826 C C . ARG A 1 496 ? -14.234 41.669 10.182 1.00 76.12 496 ARG A C 1
ATOM 3828 O O . ARG A 1 496 ? -15.235 40.979 10.056 1.00 76.12 496 ARG A O 1
ATOM 3835 N N . ARG A 1 497 ? -13.612 42.225 9.131 1.00 75.69 497 ARG A N 1
ATOM 3836 C CA . ARG A 1 497 ? -14.060 42.012 7.739 1.00 75.69 497 ARG A CA 1
ATOM 3837 C C . ARG A 1 497 ? -13.978 40.548 7.313 1.00 75.69 497 ARG A C 1
ATOM 3839 O O . ARG A 1 497 ? -14.910 40.047 6.700 1.00 75.69 497 ARG A O 1
ATOM 3846 N N . LEU A 1 498 ? -12.897 39.856 7.671 1.00 69.25 498 LEU A N 1
ATOM 3847 C CA . LEU A 1 498 ? -12.736 38.432 7.365 1.00 69.25 498 LEU A CA 1
ATOM 3848 C C . LEU A 1 498 ? -13.718 37.552 8.150 1.00 69.25 498 LEU A C 1
ATOM 3850 O O . LEU A 1 498 ? -14.180 36.543 7.626 1.00 69.25 498 LEU A O 1
ATOM 3854 N N . GLU A 1 499 ? -14.051 37.916 9.390 1.00 70.38 499 GLU A N 1
ATOM 3855 C CA . GLU A 1 499 ? -15.068 37.223 10.187 1.00 70.38 499 GLU A CA 1
ATOM 3856 C C . GLU A 1 499 ? -16.478 37.448 9.630 1.00 70.38 499 GLU A C 1
ATOM 3858 O O . GLU A 1 499 ? -17.221 36.478 9.501 1.00 70.38 499 GLU A O 1
ATOM 3863 N N . GLU A 1 500 ? -16.811 38.677 9.220 1.00 76.06 500 GLU A N 1
ATOM 3864 C CA . GLU A 1 500 ? -18.079 39.011 8.556 1.00 76.06 500 GLU A CA 1
ATOM 3865 C C . GLU A 1 500 ? -18.218 38.260 7.210 1.00 76.06 500 GLU A C 1
ATOM 3867 O O . GLU A 1 500 ? -19.249 37.635 6.958 1.00 76.06 500 GLU A O 1
ATOM 3872 N N . GLU A 1 501 ? -17.162 38.212 6.386 1.00 72.44 501 GLU A N 1
ATOM 3873 C CA . GLU A 1 501 ? -17.136 37.439 5.130 1.00 72.44 501 GLU A CA 1
ATOM 3874 C C . GLU A 1 501 ? -17.226 35.922 5.372 1.00 72.44 501 GLU A C 1
ATOM 3876 O O . GLU A 1 501 ? -17.941 35.214 4.661 1.00 72.44 501 GLU A O 1
ATOM 3881 N N . ALA A 1 502 ? -16.548 35.401 6.399 1.00 69.75 502 ALA A N 1
ATOM 3882 C CA . ALA A 1 502 ? -16.594 33.982 6.746 1.00 69.75 502 ALA A CA 1
ATOM 3883 C C . ALA A 1 502 ? -17.933 33.568 7.374 1.00 69.75 502 ALA A C 1
ATOM 3885 O O . ALA A 1 502 ? -18.349 32.417 7.241 1.00 69.75 502 ALA A O 1
ATOM 3886 N N . GLU A 1 503 ? -18.610 34.462 8.092 1.00 71.75 503 GLU A N 1
ATOM 3887 C CA . GLU A 1 503 ? -19.963 34.226 8.599 1.00 71.75 503 GLU A CA 1
ATOM 3888 C C . GLU A 1 503 ? -20.990 34.261 7.463 1.00 71.75 503 GLU A C 1
ATOM 3890 O O . GLU A 1 503 ? -21.853 33.385 7.397 1.00 71.75 503 GLU A O 1
ATOM 3895 N N . GLN A 1 504 ? -20.849 35.188 6.512 1.00 72.62 504 GLN A N 1
ATOM 3896 C CA . GLN A 1 504 ? -21.702 35.237 5.326 1.00 72.62 504 GLN A CA 1
ATOM 3897 C C . GLN A 1 504 ? -21.528 33.989 4.446 1.00 72.62 504 GLN A C 1
ATOM 3899 O O . GLN A 1 504 ? -22.518 33.354 4.085 1.00 72.62 504 GLN A O 1
ATOM 3904 N N . ALA A 1 505 ? -20.288 33.559 4.199 1.00 68.19 505 ALA A N 1
ATOM 3905 C CA . ALA A 1 505 ? -20.005 32.336 3.449 1.00 68.19 505 ALA A CA 1
ATOM 3906 C C . ALA A 1 505 ? -20.524 31.073 4.163 1.00 68.19 505 ALA A C 1
ATOM 3908 O O . ALA A 1 505 ? -20.985 30.139 3.508 1.00 68.19 505 ALA A O 1
ATOM 3909 N N . ARG A 1 506 ? -20.492 31.042 5.505 1.00 71.00 506 ARG A N 1
ATOM 3910 C CA . ARG A 1 506 ? -21.075 29.947 6.298 1.00 71.00 506 ARG A CA 1
ATOM 3911 C C . ARG A 1 506 ? -22.593 29.905 6.191 1.00 71.00 506 ARG A C 1
ATOM 3913 O O . ARG A 1 506 ? -23.126 28.833 5.947 1.00 71.00 506 ARG A O 1
ATOM 3920 N N . ARG A 1 507 ? -23.276 31.050 6.283 1.00 73.44 507 ARG A N 1
ATOM 3921 C CA . ARG A 1 507 ? -24.737 31.120 6.114 1.00 73.44 507 ARG A CA 1
ATOM 3922 C C . ARG A 1 507 ? -25.174 30.734 4.701 1.00 73.44 507 ARG A C 1
ATOM 3924 O O . ARG A 1 507 ? -26.178 30.051 4.543 1.00 73.44 507 ARG A O 1
ATOM 3931 N N . GLU A 1 508 ? -24.415 31.123 3.678 1.00 71.19 508 GLU A N 1
ATOM 3932 C CA . GLU A 1 508 ? -24.681 30.723 2.290 1.00 71.19 508 GLU A CA 1
ATOM 3933 C C . GLU A 1 508 ? -24.417 29.226 2.058 1.00 71.19 508 GLU A C 1
ATOM 3935 O O . GLU A 1 508 ? -25.188 28.566 1.360 1.00 71.19 508 GLU A O 1
ATOM 3940 N N . ALA A 1 509 ? -23.376 28.663 2.680 1.00 64.25 509 ALA A N 1
ATOM 3941 C CA . ALA A 1 509 ? -23.080 27.233 2.622 1.00 64.25 509 ALA A CA 1
ATOM 3942 C C . ALA A 1 509 ? -24.104 26.386 3.395 1.00 64.25 509 ALA A C 1
ATOM 3944 O O . ALA A 1 509 ? -24.524 25.349 2.891 1.00 64.25 509 ALA A O 1
ATOM 3945 N N . GLU A 1 510 ? -24.545 26.833 4.573 1.00 70.94 510 GLU A N 1
ATOM 3946 C CA . GLU A 1 510 ? -25.597 26.179 5.361 1.00 70.94 510 GLU A CA 1
ATOM 3947 C C . GLU A 1 510 ? -26.944 26.241 4.641 1.00 70.94 510 GLU A C 1
ATOM 3949 O O . GLU A 1 510 ? -27.594 25.211 4.497 1.00 70.94 510 GLU A O 1
ATOM 3954 N N . ALA A 1 511 ? -27.320 27.395 4.079 1.00 72.25 511 ALA A N 1
ATOM 3955 C CA . ALA A 1 511 ? -28.542 27.519 3.286 1.00 72.25 511 ALA A CA 1
ATOM 3956 C C . ALA A 1 511 ? -28.499 26.650 2.018 1.00 72.25 511 ALA A C 1
ATOM 3958 O O . ALA A 1 511 ? -29.512 26.073 1.624 1.00 72.25 511 ALA A O 1
ATOM 3959 N N . LYS A 1 512 ? -27.330 26.522 1.377 1.00 71.38 512 LYS A N 1
ATOM 3960 C CA . LYS A 1 512 ? -27.143 25.632 0.226 1.00 71.38 512 LYS A CA 1
ATOM 3961 C C . LYS A 1 512 ? -27.237 24.158 0.632 1.00 71.38 512 LYS A C 1
ATOM 3963 O O . LYS A 1 512 ? -27.952 23.411 -0.028 1.00 71.38 512 LYS A O 1
ATOM 3968 N N . ALA A 1 513 ? -26.582 23.763 1.722 1.00 65.12 513 ALA A N 1
ATOM 3969 C CA . ALA A 1 513 ? -26.615 22.398 2.238 1.00 65.12 513 ALA A CA 1
ATOM 3970 C C . ALA A 1 513 ? -28.016 21.999 2.725 1.00 65.12 513 ALA A C 1
ATOM 3972 O O . ALA A 1 513 ? -28.449 20.874 2.497 1.00 65.12 513 ALA A O 1
ATOM 3973 N N . GLU A 1 514 ? -28.756 22.919 3.345 1.00 70.62 514 GLU A N 1
ATOM 3974 C CA . GLU A 1 514 ? -30.141 22.695 3.760 1.00 70.62 514 GLU A CA 1
ATOM 3975 C C . GLU A 1 514 ? -31.071 22.566 2.549 1.00 70.62 514 GLU A C 1
ATOM 3977 O O . GLU A 1 514 ? -31.914 21.672 2.522 1.00 70.62 514 GLU A O 1
ATOM 3982 N N . ARG A 1 515 ? -30.874 23.372 1.497 1.00 74.69 515 ARG A N 1
ATOM 3983 C CA . ARG A 1 515 ? -31.657 23.248 0.259 1.00 74.69 515 ARG A CA 1
ATOM 3984 C C . ARG A 1 515 ? -31.370 21.943 -0.479 1.00 74.69 515 ARG A C 1
ATOM 3986 O O . ARG A 1 515 ? -32.304 21.286 -0.918 1.00 74.69 515 ARG A O 1
ATOM 3993 N N . GLU A 1 516 ? -30.103 21.546 -0.569 1.00 73.69 516 GLU A N 1
ATOM 3994 C CA . GLU A 1 516 ? -29.692 20.268 -1.163 1.00 73.69 516 GLU A CA 1
ATOM 3995 C C . GLU A 1 516 ? -30.195 19.078 -0.336 1.00 73.69 516 GLU A C 1
ATOM 3997 O O . GLU A 1 516 ? -30.651 18.087 -0.904 1.00 73.69 516 GLU A O 1
ATOM 4002 N N . ARG A 1 517 ? -30.200 19.189 0.998 1.00 71.88 517 ARG A N 1
ATOM 4003 C CA . ARG A 1 517 ? -30.761 18.172 1.892 1.00 71.88 517 ARG A CA 1
ATOM 4004 C C . ARG A 1 517 ? -32.276 18.053 1.742 1.00 71.88 517 ARG A C 1
ATOM 4006 O O . ARG A 1 517 ? -32.767 16.938 1.637 1.00 71.88 517 ARG A O 1
ATOM 4013 N N . LEU A 1 518 ? -33.007 19.165 1.685 1.00 73.38 518 LEU A N 1
ATOM 4014 C CA . LEU A 1 518 ? -34.459 19.162 1.480 1.00 73.38 518 LEU A CA 1
ATOM 4015 C C . LEU A 1 518 ? -34.836 18.673 0.074 1.00 73.38 518 LEU A C 1
ATOM 4017 O O . LEU A 1 518 ? -35.820 17.955 -0.079 1.00 73.38 518 LEU A O 1
ATOM 4021 N N . GLU A 1 519 ? -34.050 19.008 -0.955 1.00 71.25 519 GLU A N 1
ATOM 4022 C CA . GLU A 1 519 ? -34.231 18.481 -2.315 1.00 71.25 519 GLU A CA 1
ATOM 4023 C C . GLU A 1 519 ? -33.924 16.970 -2.379 1.00 71.25 519 GLU A C 1
ATOM 4025 O O . GLU A 1 519 ? -34.635 16.233 -3.066 1.00 71.25 519 GLU A O 1
ATOM 4030 N N . ALA A 1 520 ? -32.928 16.485 -1.628 1.00 60.47 520 ALA A N 1
ATOM 4031 C CA . ALA A 1 520 ? -32.606 15.063 -1.510 1.00 60.47 520 ALA A CA 1
ATOM 4032 C C . ALA A 1 520 ? -33.651 14.283 -0.694 1.00 60.47 520 ALA A C 1
ATOM 4034 O O . ALA A 1 520 ? -34.058 13.206 -1.120 1.00 60.47 520 ALA A O 1
ATOM 4035 N N . GLU A 1 521 ? -34.134 14.828 0.426 1.00 70.44 521 GLU A N 1
ATOM 4036 C CA . GLU A 1 521 ? -35.216 14.246 1.232 1.00 70.44 521 GLU A CA 1
ATOM 4037 C C . GLU A 1 521 ? -36.523 14.204 0.424 1.00 70.44 521 GLU A C 1
ATOM 4039 O O . GLU A 1 521 ? -37.162 13.158 0.352 1.00 70.44 521 GLU A O 1
ATOM 4044 N N . ALA A 1 522 ? -36.867 15.273 -0.304 1.00 70.00 522 ALA A N 1
ATOM 4045 C CA . ALA A 1 522 ? -38.039 15.293 -1.179 1.00 70.00 522 ALA A CA 1
ATOM 4046 C C . ALA A 1 522 ? -37.914 14.335 -2.376 1.00 70.00 522 ALA A C 1
ATOM 4048 O O . ALA A 1 522 ? -38.917 13.781 -2.829 1.00 70.00 522 ALA A O 1
ATOM 4049 N N . ARG A 1 523 ? -36.702 14.129 -2.910 1.00 71.69 523 ARG A N 1
ATOM 4050 C CA . ARG A 1 523 ? -36.444 13.140 -3.965 1.00 71.69 523 ARG A CA 1
ATOM 4051 C C . ARG A 1 523 ? -36.547 11.716 -3.420 1.00 71.69 523 ARG A C 1
ATOM 4053 O O . ARG A 1 523 ? -37.237 10.911 -4.032 1.00 71.69 523 ARG A O 1
ATOM 4060 N N . ALA A 1 524 ? -35.942 11.435 -2.268 1.00 63.47 524 ALA A N 1
ATOM 4061 C CA . ALA A 1 524 ? -36.011 10.133 -1.613 1.00 63.47 524 ALA A CA 1
ATOM 4062 C C . ALA A 1 524 ? -37.445 9.783 -1.193 1.00 63.47 524 ALA A C 1
ATOM 4064 O O . ALA A 1 524 ? -37.869 8.644 -1.349 1.00 63.47 524 ALA A O 1
ATOM 4065 N N . GLU A 1 525 ? -38.225 10.756 -0.721 1.00 68.56 525 GLU A N 1
ATOM 4066 C CA . GLU A 1 525 ? -39.628 10.548 -0.362 1.00 68.56 525 GLU A CA 1
ATOM 4067 C C . GLU A 1 525 ? -40.518 10.360 -1.596 1.00 68.56 525 GLU A C 1
ATOM 4069 O O . GLU A 1 525 ? -41.391 9.498 -1.587 1.00 68.56 525 GLU A O 1
ATOM 4074 N N . ARG A 1 526 ? -40.259 11.067 -2.706 1.00 72.06 526 ARG A N 1
ATOM 4075 C CA . ARG A 1 526 ? -40.938 10.802 -3.989 1.00 72.06 526 ARG A CA 1
ATOM 4076 C C . ARG A 1 526 ? -40.587 9.435 -4.561 1.00 72.06 526 ARG A C 1
ATOM 4078 O O . ARG A 1 526 ? -41.486 8.742 -5.017 1.00 72.06 526 ARG A O 1
ATOM 4085 N N . GLU A 1 527 ? -39.318 9.043 -4.518 1.00 71.62 527 GLU A N 1
ATOM 4086 C CA . GLU A 1 527 ? -38.865 7.723 -4.967 1.00 71.62 527 GLU A CA 1
ATOM 4087 C C . GLU A 1 527 ? -39.428 6.618 -4.066 1.00 71.62 527 GLU A C 1
ATOM 4089 O O . GLU A 1 527 ? -39.860 5.586 -4.573 1.00 71.62 527 GLU A O 1
ATOM 4094 N N . ARG A 1 528 ? -39.529 6.852 -2.751 1.00 69.56 528 ARG A N 1
ATOM 4095 C CA . ARG A 1 528 ? -40.159 5.927 -1.803 1.00 69.56 528 ARG A CA 1
ATOM 4096 C C . ARG A 1 528 ? -41.667 5.815 -2.021 1.00 69.56 528 ARG A C 1
ATOM 4098 O O . ARG A 1 528 ? -42.169 4.700 -2.040 1.00 69.56 528 ARG A O 1
ATOM 4105 N N . LEU A 1 529 ? -42.375 6.924 -2.232 1.00 70.12 529 LEU A N 1
ATOM 4106 C CA . LEU A 1 529 ? -43.812 6.924 -2.527 1.00 70.12 529 LEU A CA 1
ATOM 4107 C C . LEU A 1 529 ? -44.109 6.332 -3.911 1.00 70.12 529 LEU A C 1
ATOM 4109 O O . LEU A 1 529 ? -45.116 5.652 -4.079 1.00 70.12 529 LEU A O 1
ATOM 4113 N N . GLU A 1 530 ? -43.240 6.537 -4.905 1.00 68.31 530 GLU A N 1
ATOM 4114 C CA . GLU A 1 530 ? -43.347 5.860 -6.201 1.00 68.31 530 GLU A CA 1
ATOM 4115 C C . GLU A 1 530 ? -43.008 4.371 -6.104 1.00 68.31 530 GLU A C 1
ATOM 4117 O O . GLU A 1 530 ? -43.644 3.580 -6.793 1.00 68.31 530 GLU A O 1
ATOM 4122 N N . ALA A 1 531 ? -42.058 3.969 -5.258 1.00 60.97 531 ALA A N 1
ATOM 4123 C CA . ALA A 1 531 ? -41.740 2.566 -5.007 1.00 60.97 531 ALA A CA 1
ATOM 4124 C C . ALA A 1 531 ? -42.844 1.862 -4.206 1.00 60.97 531 ALA A C 1
ATOM 4126 O O . ALA A 1 531 ? -43.209 0.748 -4.563 1.00 60.97 531 ALA A O 1
ATOM 4127 N N . GLU A 1 532 ? -43.424 2.510 -3.190 1.00 65.88 532 GLU A N 1
ATOM 4128 C CA . GLU A 1 532 ? -44.594 2.010 -2.456 1.00 65.88 532 GLU A CA 1
ATOM 4129 C C . GLU A 1 532 ? -45.806 1.924 -3.387 1.00 65.88 532 GLU A C 1
ATOM 4131 O O . GLU A 1 532 ? -46.416 0.864 -3.455 1.00 65.88 532 GLU A O 1
ATOM 4136 N N . ARG A 1 533 ? -46.092 2.951 -4.203 1.00 68.19 533 ARG A N 1
ATOM 4137 C CA . ARG A 1 533 ? -47.186 2.895 -5.187 1.00 68.19 533 ARG A CA 1
ATOM 4138 C C . ARG A 1 533 ? -46.956 1.814 -6.243 1.00 68.19 533 ARG A C 1
ATOM 4140 O O . ARG A 1 533 ? -47.895 1.110 -6.579 1.00 68.19 533 ARG A O 1
ATOM 4147 N N . ARG A 1 534 ? -45.727 1.641 -6.746 1.00 69.12 534 ARG A N 1
ATOM 4148 C CA . ARG A 1 534 ? -45.393 0.561 -7.693 1.00 69.12 534 ARG A CA 1
ATOM 4149 C C . ARG A 1 534 ? -45.476 -0.810 -7.041 1.00 69.12 534 ARG A C 1
ATOM 4151 O O . ARG A 1 534 ? -45.971 -1.721 -7.679 1.00 69.12 534 ARG A O 1
ATOM 4158 N N . ALA A 1 535 ? -45.038 -0.965 -5.794 1.00 61.50 535 ALA A N 1
ATOM 4159 C CA . ALA A 1 535 ? -45.155 -2.219 -5.060 1.00 61.50 535 ALA A CA 1
ATOM 4160 C C . ALA A 1 535 ? -46.617 -2.542 -4.732 1.00 61.50 535 ALA A C 1
ATOM 4162 O O . ALA A 1 535 ? -46.999 -3.701 -4.785 1.00 61.50 535 ALA A O 1
ATOM 4163 N N . GLU A 1 536 ? -47.448 -1.543 -4.439 1.00 63.16 536 GLU A N 1
ATOM 4164 C CA . GLU A 1 536 ? -48.878 -1.708 -4.174 1.00 63.16 536 GLU A CA 1
ATOM 4165 C C . GLU A 1 536 ? -49.661 -1.976 -5.472 1.00 63.16 536 GLU A C 1
ATOM 4167 O O . GLU A 1 536 ? -50.494 -2.876 -5.502 1.00 63.16 536 GLU A O 1
ATOM 4172 N N . GLU A 1 537 ? -49.325 -1.299 -6.577 1.00 65.25 537 GLU A N 1
ATOM 4173 C CA . GLU A 1 537 ? -49.839 -1.578 -7.926 1.00 65.25 537 GLU A CA 1
ATOM 4174 C C . GLU A 1 537 ? -49.382 -2.953 -8.437 1.00 65.25 537 GLU A C 1
ATOM 4176 O O . GLU A 1 537 ? -50.174 -3.668 -9.039 1.00 65.25 537 GLU A O 1
ATOM 4181 N N . GLU A 1 538 ? -48.139 -3.362 -8.178 1.00 62.97 538 GLU A N 1
ATOM 4182 C CA . GLU A 1 538 ? -47.596 -4.676 -8.543 1.00 62.97 538 GLU A CA 1
ATOM 4183 C C . GLU A 1 538 ? -48.168 -5.778 -7.654 1.00 62.97 538 GLU A C 1
ATOM 4185 O O . GLU A 1 538 ? -48.488 -6.844 -8.156 1.00 62.97 538 GLU A O 1
ATOM 4190 N N . ARG A 1 539 ? -48.398 -5.525 -6.364 1.00 60.38 539 ARG A N 1
ATOM 4191 C CA . ARG A 1 539 ? -49.037 -6.479 -5.452 1.00 60.38 539 ARG A CA 1
ATOM 4192 C C . ARG A 1 539 ? -50.530 -6.619 -5.735 1.00 60.38 539 ARG A C 1
ATOM 4194 O O . ARG A 1 539 ? -51.011 -7.741 -5.758 1.00 60.38 539 ARG A O 1
ATOM 4201 N N . ALA A 1 540 ? -51.230 -5.533 -6.065 1.00 57.41 540 ALA A N 1
ATOM 4202 C CA . ALA A 1 540 ? -52.606 -5.578 -6.557 1.00 57.41 540 ALA A CA 1
ATOM 4203 C C . ALA A 1 540 ? -52.694 -6.209 -7.957 1.00 57.41 540 ALA A C 1
ATOM 4205 O O . ALA A 1 540 ? -53.648 -6.930 -8.233 1.00 57.41 540 ALA A O 1
ATOM 4206 N N . ARG A 1 541 ? -51.694 -6.004 -8.831 1.00 63.12 541 ARG A N 1
ATOM 4207 C CA . ARG A 1 541 ? -51.591 -6.688 -10.131 1.00 63.12 541 ARG A CA 1
ATOM 4208 C C . ARG A 1 541 ? -51.317 -8.175 -9.951 1.00 63.12 541 ARG A C 1
ATOM 4210 O O . ARG A 1 541 ? -51.965 -8.956 -10.622 1.00 63.12 541 ARG A O 1
ATOM 4217 N N . LEU A 1 542 ? -50.429 -8.567 -9.040 1.00 53.62 542 LEU A N 1
ATOM 4218 C CA . LEU A 1 542 ? -50.099 -9.960 -8.736 1.00 53.62 542 LEU A CA 1
ATOM 4219 C C . LEU A 1 542 ? -51.231 -10.664 -7.978 1.00 53.62 542 LEU A C 1
ATOM 4221 O O . LEU A 1 542 ? -51.478 -11.829 -8.253 1.00 53.62 542 LEU A O 1
ATOM 4225 N N . GLU A 1 543 ? -51.963 -9.985 -7.089 1.00 49.41 543 GLU A N 1
ATOM 4226 C CA . GLU A 1 543 ? -53.184 -10.511 -6.458 1.00 49.41 543 GLU A CA 1
ATOM 4227 C C . GLU A 1 543 ? -54.336 -10.612 -7.465 1.00 49.41 543 GLU A C 1
ATOM 4229 O O . GLU A 1 543 ? -55.059 -11.605 -7.455 1.00 49.41 543 GLU A O 1
ATOM 4234 N N . ALA A 1 544 ? -54.478 -9.655 -8.390 1.00 47.19 544 ALA A N 1
ATOM 4235 C CA . ALA A 1 544 ? -55.442 -9.738 -9.487 1.00 47.19 544 ALA A CA 1
ATOM 4236 C C . ALA A 1 544 ? -55.046 -10.789 -10.542 1.00 47.19 544 ALA A C 1
ATOM 4238 O O . ALA A 1 544 ? -55.920 -11.479 -11.053 1.00 47.19 544 ALA A O 1
ATOM 4239 N N . GLU A 1 545 ? -53.754 -10.968 -10.840 1.00 49.81 545 GLU A N 1
ATOM 4240 C CA . GLU A 1 545 ? -53.223 -12.020 -11.718 1.00 49.81 545 GLU A CA 1
ATOM 4241 C C . GLU A 1 545 ? -53.300 -13.395 -11.046 1.00 49.81 545 GLU A C 1
ATOM 4243 O O . GLU A 1 545 ? -53.613 -14.363 -11.727 1.00 49.81 545 GLU A O 1
ATOM 4248 N N . ALA A 1 546 ? -53.087 -13.510 -9.732 1.00 44.06 546 ALA A N 1
ATOM 4249 C CA . ALA A 1 546 ? -53.254 -14.755 -8.978 1.00 44.06 546 ALA A CA 1
ATOM 4250 C C . ALA A 1 546 ? -54.735 -15.136 -8.825 1.00 44.06 546 ALA A C 1
ATOM 4252 O O . ALA A 1 546 ? -55.086 -16.299 -9.008 1.00 44.06 546 ALA A O 1
ATOM 4253 N N . ALA A 1 547 ? -55.622 -14.163 -8.581 1.00 42.38 547 ALA A N 1
ATOM 4254 C CA . ALA A 1 547 ? -57.070 -14.378 -8.568 1.00 42.38 547 ALA A CA 1
ATOM 4255 C C . ALA A 1 547 ? -57.640 -14.663 -9.972 1.00 42.38 547 ALA A C 1
ATOM 4257 O O . ALA A 1 547 ? -58.629 -15.383 -10.090 1.00 42.38 547 ALA A O 1
ATOM 4258 N N . ALA A 1 548 ? -57.011 -14.148 -11.038 1.00 42.75 548 ALA A N 1
ATOM 4259 C CA . ALA A 1 548 ? -57.382 -14.425 -12.428 1.00 42.75 548 ALA A CA 1
ATOM 4260 C C . ALA A 1 548 ? -56.748 -15.708 -13.011 1.00 42.75 548 ALA A C 1
ATOM 4262 O O . ALA A 1 548 ? -57.234 -16.194 -14.029 1.00 42.75 548 ALA A O 1
ATOM 4263 N N . ARG A 1 549 ? -55.694 -16.268 -12.390 1.00 42.66 549 ARG A N 1
ATOM 4264 C CA . ARG A 1 549 ? -54.977 -17.490 -12.831 1.00 42.66 549 ARG A CA 1
ATOM 4265 C C . ARG A 1 549 ? -55.340 -18.768 -12.068 1.00 42.66 549 ARG A C 1
ATOM 4267 O O . ARG A 1 549 ? -54.745 -19.808 -12.330 1.00 42.66 549 ARG A O 1
ATOM 4274 N N . ALA A 1 550 ? -56.297 -18.737 -11.142 1.00 44.62 550 ALA A N 1
ATOM 4275 C CA . ALA A 1 550 ? -56.812 -19.962 -10.532 1.00 44.62 550 ALA A CA 1
ATOM 4276 C C . ALA A 1 550 ? -57.709 -20.714 -11.539 1.00 44.62 550 ALA A C 1
ATOM 4278 O O . ALA A 1 550 ? -58.929 -20.560 -11.534 1.00 44.62 550 ALA A O 1
ATOM 4279 N N . THR A 1 551 ? -57.107 -21.498 -12.438 1.00 48.22 551 THR A N 1
ATOM 4280 C CA . THR A 1 551 ? -57.811 -22.236 -13.505 1.00 48.22 551 THR A CA 1
ATOM 4281 C C . THR A 1 551 ? -58.126 -23.692 -13.179 1.00 48.22 551 THR A C 1
ATOM 4283 O O . THR A 1 551 ? -58.763 -24.370 -13.986 1.00 48.22 551 THR A O 1
ATOM 4286 N N . VAL A 1 552 ? -57.819 -24.150 -11.960 1.00 52.19 552 VAL A N 1
ATOM 4287 C CA . VAL A 1 552 ? -58.486 -25.317 -11.372 1.00 52.19 552 VAL A CA 1
ATOM 4288 C C . VAL A 1 552 ? -59.593 -24.805 -10.440 1.00 52.19 552 VAL A C 1
ATOM 4290 O O . VAL A 1 552 ? -59.284 -24.269 -9.374 1.00 52.19 552 VAL A O 1
ATOM 4293 N N . PRO A 1 553 ? -60.884 -24.909 -10.808 1.00 52.97 553 PRO A N 1
ATOM 4294 C CA . PRO A 1 553 ? -61.973 -24.556 -9.907 1.00 52.97 553 PRO A CA 1
ATOM 4295 C C . PRO A 1 553 ? -61.877 -25.415 -8.645 1.00 52.97 553 PRO A C 1
ATOM 4297 O O . PRO A 1 553 ? -61.820 -26.641 -8.739 1.00 52.97 553 PRO A O 1
ATOM 4300 N N . ASN A 1 554 ? -61.884 -24.781 -7.469 1.00 59.47 554 ASN A N 1
ATOM 4301 C CA . ASN A 1 554 ? -62.005 -25.473 -6.184 1.00 59.47 554 ASN A CA 1
ATOM 4302 C C . ASN A 1 554 ? -63.148 -26.502 -6.276 1.00 59.47 554 ASN A C 1
ATOM 4304 O O . ASN A 1 554 ? -64.315 -26.120 -6.377 1.00 59.47 554 ASN A O 1
ATOM 4308 N N . GLY A 1 555 ? -62.816 -27.796 -6.264 1.00 68.56 555 GLY A N 1
ATOM 4309 C CA . GLY A 1 555 ? -63.801 -28.877 -6.272 1.00 68.56 555 GLY A CA 1
ATOM 4310 C C . GLY A 1 555 ? -63.997 -29.661 -7.579 1.00 68.56 555 GLY A C 1
ATOM 4311 O O . GLY A 1 555 ? -64.470 -30.793 -7.475 1.00 68.56 555 GLY A O 1
ATOM 4312 N N . ASP A 1 556 ? -63.632 -29.150 -8.766 1.00 81.12 556 ASP A N 1
ATOM 4313 C CA . ASP A 1 556 ? -63.925 -29.814 -10.059 1.00 81.12 556 ASP A CA 1
ATOM 4314 C C . ASP A 1 556 ? -62.697 -29.945 -10.978 1.00 81.12 556 ASP A C 1
ATOM 4316 O O . ASP A 1 556 ? -62.164 -28.969 -11.503 1.00 81.12 556 ASP A O 1
ATOM 4320 N N . PHE A 1 557 ? -62.273 -31.189 -11.200 1.00 89.00 557 PHE A N 1
ATOM 4321 C CA . PHE A 1 557 ? -61.118 -31.576 -12.012 1.00 89.00 557 PHE A CA 1
ATOM 4322 C C . PHE A 1 557 ? -61.507 -32.151 -13.384 1.00 89.00 557 PHE A C 1
ATOM 4324 O O . PHE A 1 557 ? -60.636 -32.617 -14.119 1.00 89.00 557 PHE A O 1
ATOM 4331 N N . SER A 1 558 ? -62.788 -32.112 -13.763 1.00 84.50 558 SER A N 1
ATOM 4332 C CA . SER A 1 558 ? -63.293 -32.698 -15.018 1.00 84.50 558 SER A CA 1
ATOM 4333 C C . SER A 1 558 ? -62.691 -32.098 -16.293 1.00 84.50 558 SER A C 1
ATOM 4335 O O . SER A 1 558 ? -62.617 -32.778 -17.317 1.00 84.50 558 SER A O 1
ATOM 4337 N N . ASN A 1 559 ? -62.206 -30.855 -16.226 1.00 83.31 559 ASN A N 1
ATOM 4338 C CA . ASN A 1 559 ? -61.593 -30.145 -17.352 1.00 83.31 559 ASN A CA 1
ATOM 4339 C C . ASN A 1 559 ? -60.090 -30.429 -17.527 1.00 83.31 559 ASN A C 1
ATOM 4341 O O . ASN A 1 559 ? -59.480 -29.917 -18.466 1.00 83.31 559 ASN A O 1
ATOM 4345 N N . LEU A 1 560 ? -59.481 -31.226 -16.645 1.00 87.69 560 LEU A N 1
ATOM 4346 C CA . LEU A 1 560 ? -58.072 -31.588 -16.748 1.00 87.69 560 LEU A CA 1
ATOM 4347 C C . LEU A 1 560 ? -57.856 -32.662 -17.821 1.00 87.69 560 LEU A C 1
ATOM 4349 O O . LEU A 1 560 ? -58.533 -33.691 -17.849 1.00 87.69 560 LEU A O 1
ATOM 4353 N N . ARG A 1 561 ? -56.860 -32.464 -18.688 1.00 89.62 561 ARG A N 1
ATOM 4354 C CA . ARG A 1 561 ? -56.493 -33.432 -19.727 1.00 89.62 561 ARG A CA 1
ATOM 4355 C C . ARG A 1 561 ? -55.381 -34.343 -19.230 1.00 89.62 561 ARG A C 1
ATOM 4357 O O . ARG A 1 561 ? -54.297 -33.862 -18.925 1.00 89.62 561 ARG A O 1
ATOM 4364 N N . GLN A 1 562 ? -55.602 -35.656 -19.209 1.00 91.25 562 GLN A N 1
ATOM 4365 C CA . GLN A 1 562 ? -54.540 -36.602 -18.864 1.00 91.25 562 GLN A CA 1
ATOM 4366 C C . GLN A 1 562 ? -53.457 -36.614 -19.955 1.00 91.25 562 GLN A C 1
ATOM 4368 O O . GLN A 1 562 ? -53.749 -36.854 -21.126 1.00 91.25 562 GLN A O 1
ATOM 4373 N N . ILE A 1 563 ? -52.209 -36.359 -19.564 1.00 90.69 563 ILE A N 1
ATOM 4374 C CA . ILE A 1 563 ? -51.040 -36.276 -20.455 1.00 90.69 563 ILE A CA 1
ATOM 4375 C C . ILE A 1 563 ? -49.942 -37.289 -20.105 1.00 90.69 563 ILE A C 1
ATOM 4377 O O . ILE A 1 563 ? -49.005 -37.462 -20.881 1.00 90.69 563 ILE A O 1
ATOM 4381 N N . GLY A 1 564 ? -50.038 -37.979 -18.965 1.00 87.12 564 GLY A N 1
ATOM 4382 C CA . GLY A 1 564 ? -49.046 -38.974 -18.564 1.00 87.12 564 GLY A CA 1
ATOM 4383 C C . GLY A 1 564 ? -49.577 -40.059 -17.621 1.00 87.12 564 GLY A C 1
ATOM 4384 O O . GLY A 1 564 ? -50.706 -39.970 -17.123 1.00 87.12 564 GLY A O 1
ATOM 4385 N N . PRO A 1 565 ? -48.770 -41.114 -17.404 1.00 83.62 565 PRO A N 1
ATOM 4386 C CA . PRO A 1 565 ? -49.170 -42.299 -16.653 1.00 83.62 565 PRO A CA 1
ATOM 4387 C C . PRO A 1 565 ? -49.234 -42.046 -15.137 1.00 83.62 565 PRO A C 1
ATOM 4389 O O . PRO A 1 565 ? -48.850 -40.989 -14.639 1.00 83.62 565 PRO A O 1
ATOM 4392 N N . GLN A 1 566 ? -49.719 -43.047 -14.402 1.00 82.56 566 GLN A N 1
ATOM 4393 C CA . GLN A 1 566 ? -49.677 -43.096 -12.940 1.00 82.56 566 GLN A CA 1
ATOM 4394 C C . GLN A 1 566 ? -48.228 -43.242 -12.448 1.00 82.56 566 GLN A C 1
ATOM 4396 O O . GLN A 1 566 ? -47.506 -44.112 -12.932 1.00 82.56 566 GLN A O 1
ATOM 4401 N N . GLY A 1 567 ? -47.822 -42.422 -11.474 1.00 68.06 567 GLY A N 1
ATOM 4402 C CA . GLY A 1 567 ? -46.476 -42.429 -10.881 1.00 68.06 567 GLY A CA 1
ATOM 4403 C C . GLY A 1 567 ? -46.398 -42.927 -9.430 1.00 68.06 567 GLY A C 1
ATOM 4404 O O . GLY A 1 567 ? -45.302 -43.053 -8.906 1.00 68.06 567 GLY A O 1
ATOM 4405 N N . GLY A 1 568 ? -47.529 -43.224 -8.770 1.00 72.81 568 GLY A N 1
ATOM 4406 C CA . GLY A 1 568 ? -47.584 -43.574 -7.339 1.00 72.81 568 GLY A CA 1
ATOM 4407 C C . GLY A 1 568 ? -48.563 -44.703 -6.993 1.00 72.81 568 GLY A C 1
ATOM 4408 O O . GLY A 1 568 ? -49.232 -45.254 -7.864 1.00 72.81 568 GLY A O 1
ATOM 4409 N N . SER A 1 569 ? -48.659 -45.054 -5.705 1.00 69.56 569 SER A N 1
ATOM 4410 C CA . SER A 1 569 ? -49.443 -46.208 -5.217 1.00 69.56 569 SER A CA 1
ATOM 4411 C C . SER A 1 569 ? -50.964 -45.994 -5.211 1.00 69.56 569 SER A C 1
ATOM 4413 O O . SER A 1 569 ? -51.722 -46.952 -5.364 1.00 69.56 569 SER A O 1
ATOM 4415 N N . ASN A 1 570 ? -51.418 -44.746 -5.072 1.00 79.31 570 ASN A N 1
ATOM 4416 C CA . ASN A 1 570 ? -52.826 -44.383 -5.224 1.00 79.31 570 ASN A CA 1
ATOM 4417 C C . ASN A 1 570 ? -53.171 -44.186 -6.711 1.00 79.31 570 ASN A C 1
ATOM 4419 O O . ASN A 1 570 ? -52.339 -43.642 -7.444 1.00 79.31 570 ASN A O 1
ATOM 4423 N N . PRO A 1 571 ? -54.393 -44.548 -7.157 1.00 85.56 571 PRO A N 1
ATOM 4424 C CA . PRO A 1 571 ? -54.854 -44.265 -8.515 1.00 85.56 571 PRO A CA 1
ATOM 4425 C C . PRO A 1 571 ? -54.697 -42.778 -8.845 1.00 85.56 571 PRO A C 1
ATOM 4427 O O . PRO A 1 571 ? -55.256 -41.922 -8.151 1.00 85.56 571 PRO A O 1
ATOM 4430 N N . GLY A 1 572 ? -53.928 -42.474 -9.885 1.00 90.06 572 GLY A N 1
ATOM 4431 C CA . GLY A 1 572 ? -53.563 -41.110 -10.244 1.00 90.06 572 GLY A CA 1
ATOM 4432 C C . GLY A 1 572 ? -52.924 -41.017 -11.624 1.00 90.06 572 GLY A C 1
ATOM 4433 O O . GLY A 1 572 ? -52.787 -42.019 -12.323 1.00 90.06 572 GLY A O 1
ATOM 4434 N N . GLY A 1 573 ? -52.532 -39.814 -12.019 1.00 89.94 573 GLY A N 1
ATOM 4435 C CA . GLY A 1 573 ? -51.886 -39.566 -13.303 1.00 89.94 573 GLY A CA 1
ATOM 4436 C C . GLY A 1 573 ? -51.389 -38.135 -13.440 1.00 89.94 573 GLY A C 1
ATOM 4437 O O . GLY A 1 573 ? -51.694 -37.276 -12.612 1.00 89.94 573 GLY A O 1
ATOM 4438 N N . LEU A 1 574 ? -50.625 -37.887 -14.504 1.00 90.19 574 LEU A N 1
ATOM 4439 C CA . LEU A 1 574 ? -50.205 -36.543 -14.884 1.00 90.19 574 LEU A CA 1
ATOM 4440 C C . LEU A 1 574 ? -51.257 -35.915 -15.802 1.00 90.19 574 LEU A C 1
ATOM 4442 O O . LEU A 1 574 ? -51.636 -36.503 -16.818 1.00 90.19 574 LEU A O 1
ATOM 4446 N N . PHE A 1 575 ? -51.693 -34.714 -15.454 1.00 91.50 575 PHE A N 1
ATOM 4447 C CA . PHE A 1 575 ? -52.710 -33.939 -16.141 1.00 91.50 575 PHE A CA 1
ATOM 4448 C C . PHE A 1 575 ? -52.188 -32.554 -16.519 1.00 91.50 575 PHE A C 1
ATOM 4450 O O . PHE A 1 575 ? -51.211 -32.062 -15.959 1.00 91.50 575 PHE A O 1
ATOM 4457 N N . GLU A 1 576 ? -52.858 -31.933 -17.476 1.00 90.50 576 GLU A N 1
ATOM 4458 C CA . GLU A 1 576 ? -52.603 -30.578 -17.943 1.00 90.50 576 GLU A CA 1
ATOM 4459 C C . GLU A 1 576 ? -53.913 -29.788 -17.929 1.00 90.50 576 GLU A C 1
ATOM 4461 O O . GLU A 1 576 ? -54.956 -30.316 -18.333 1.00 90.50 576 GLU A O 1
ATOM 4466 N N . ASP A 1 577 ? -53.868 -28.553 -17.432 1.00 86.50 577 ASP A N 1
ATOM 4467 C CA . ASP A 1 577 ? -54.998 -27.626 -17.511 1.00 86.50 577 ASP A CA 1
ATOM 4468 C C . ASP A 1 577 ? -55.030 -26.865 -18.851 1.00 86.50 577 ASP A C 1
ATOM 4470 O O . ASP A 1 577 ? -54.187 -27.061 -19.729 1.00 86.50 577 ASP A O 1
ATOM 4474 N N . ALA A 1 578 ? -56.034 -26.004 -19.034 1.00 78.31 578 ALA A N 1
ATOM 4475 C CA . ALA A 1 578 ? -56.209 -25.234 -20.267 1.00 78.31 578 ALA A CA 1
ATOM 4476 C C . ALA A 1 578 ? -55.071 -24.229 -20.541 1.00 78.31 578 ALA A C 1
ATOM 4478 O O . ALA A 1 578 ? -54.883 -23.838 -21.694 1.00 78.31 578 ALA A O 1
ATOM 4479 N N . ASP A 1 579 ? -54.309 -23.845 -19.513 1.00 79.00 579 ASP A N 1
ATOM 4480 C CA . ASP A 1 579 ? -53.194 -22.897 -19.609 1.00 79.00 579 ASP A CA 1
ATOM 4481 C C . ASP A 1 579 ? -51.840 -23.596 -19.808 1.00 79.00 579 ASP A C 1
ATOM 4483 O O . ASP A 1 579 ? -50.807 -22.936 -19.933 1.00 79.00 579 ASP A O 1
ATOM 4487 N N . GLY A 1 580 ? -51.826 -24.931 -19.853 1.00 81.94 580 GLY A N 1
ATOM 4488 C CA . GLY A 1 580 ? -50.610 -25.723 -20.006 1.00 81.94 580 GLY A CA 1
ATOM 4489 C C . GLY A 1 580 ? -49.854 -25.973 -18.698 1.00 81.94 580 GLY A C 1
ATOM 4490 O O . GLY A 1 580 ? -48.716 -26.449 -18.746 1.00 81.94 580 GLY A O 1
ATOM 4491 N N . ASN A 1 581 ? -50.434 -25.685 -17.524 1.00 87.06 581 ASN A N 1
ATOM 4492 C CA . ASN A 1 581 ? -49.802 -26.094 -16.269 1.00 87.06 581 ASN A CA 1
ATOM 4493 C C . ASN A 1 581 ? -49.978 -27.598 -16.065 1.00 87.06 581 ASN A C 1
ATOM 4495 O O . ASN A 1 581 ? -51.050 -28.165 -16.286 1.00 87.06 581 ASN A O 1
ATOM 4499 N N . ARG A 1 582 ? -48.915 -28.241 -15.578 1.00 90.25 582 ARG A N 1
ATOM 4500 C CA . ARG A 1 582 ? -48.891 -29.676 -15.299 1.00 90.25 582 ARG A CA 1
ATOM 4501 C C . ARG A 1 582 ? -49.249 -29.946 -13.840 1.00 90.25 582 ARG A C 1
ATOM 4503 O O . ARG A 1 582 ? -48.642 -29.379 -12.930 1.00 90.25 582 ARG A O 1
ATOM 4510 N N . TRP A 1 583 ? -50.183 -30.864 -13.635 1.00 90.88 583 TRP A N 1
ATOM 4511 C CA . TRP A 1 583 ? -50.728 -31.262 -12.342 1.00 90.88 583 TRP A CA 1
ATOM 4512 C C . TRP A 1 583 ? -50.629 -32.774 -12.181 1.00 90.88 583 TRP A C 1
ATOM 4514 O O . TRP A 1 583 ? -51.038 -33.523 -13.064 1.00 90.88 583 TRP A O 1
ATOM 4524 N N . TYR A 1 584 ? -50.127 -33.251 -11.050 1.00 90.12 584 TYR A N 1
ATOM 4525 C CA . TYR A 1 584 ? -50.245 -34.655 -10.683 1.00 90.12 584 TYR A CA 1
ATOM 4526 C C . TYR A 1 584 ? -51.515 -34.844 -9.852 1.00 90.12 584 TYR A C 1
ATOM 4528 O O . TYR A 1 584 ? -51.609 -34.339 -8.732 1.00 90.12 584 TYR A O 1
ATOM 4536 N N . VAL A 1 585 ? -52.509 -35.541 -10.407 1.00 91.44 585 VAL A N 1
ATOM 4537 C CA . VAL A 1 585 ? -53.799 -35.762 -9.742 1.00 91.44 585 VAL A CA 1
ATOM 4538 C C . VAL A 1 585 ? -53.839 -37.172 -9.179 1.00 91.44 585 VAL A C 1
ATOM 4540 O O . VAL A 1 585 ? -53.604 -38.137 -9.908 1.00 91.44 585 VAL A O 1
ATOM 4543 N N . LYS A 1 586 ? -54.161 -37.308 -7.890 1.00 89.44 586 LYS A N 1
ATOM 4544 C CA . LYS A 1 586 ? -54.316 -38.609 -7.224 1.00 89.44 586 LYS A CA 1
ATOM 4545 C C . LYS A 1 586 ? -55.615 -38.700 -6.435 1.00 89.44 586 LYS A C 1
ATOM 4547 O O . LYS A 1 586 ? -56.084 -37.718 -5.864 1.00 89.44 586 LYS A O 1
ATOM 4552 N N . THR A 1 587 ? -56.179 -39.903 -6.393 1.00 90.56 587 THR A N 1
ATOM 4553 C CA . THR A 1 587 ? -57.375 -40.220 -5.606 1.00 90.56 587 THR A CA 1
ATOM 4554 C C . THR A 1 587 ? -56.985 -40.459 -4.152 1.00 90.56 587 THR A C 1
ATOM 4556 O O . THR A 1 587 ? -56.061 -41.219 -3.861 1.00 90.56 587 THR A O 1
ATOM 4559 N N . GLN A 1 588 ? -57.702 -39.818 -3.238 1.00 90.19 588 GLN A N 1
ATOM 4560 C CA . GLN A 1 588 ? -57.476 -39.865 -1.801 1.00 90.19 588 GLN A CA 1
ATOM 4561 C C . GLN A 1 588 ? -58.424 -40.850 -1.116 1.00 90.19 588 GLN A C 1
ATOM 4563 O O . GLN A 1 588 ? -59.538 -41.109 -1.570 1.00 90.19 588 GLN A O 1
ATOM 4568 N N . LYS A 1 589 ? -57.992 -41.389 0.029 1.00 88.06 589 LYS A N 1
ATOM 4569 C CA . LYS A 1 589 ? -58.790 -42.349 0.815 1.00 88.06 589 LYS A CA 1
ATOM 4570 C C . LYS A 1 589 ? -59.993 -41.704 1.506 1.00 88.06 589 LYS A C 1
ATOM 4572 O O . LYS A 1 589 ? -60.999 -42.368 1.737 1.00 88.06 589 LYS A O 1
ATOM 4577 N N . SER A 1 590 ? -59.883 -40.429 1.872 1.00 90.56 590 SER A N 1
ATOM 4578 C CA . SER A 1 590 ? -60.962 -39.632 2.459 1.00 90.56 590 SER A CA 1
ATOM 4579 C C . SER A 1 590 ? -60.681 -38.137 2.292 1.00 90.56 590 SER A C 1
ATOM 4581 O O . SER A 1 590 ? -59.548 -37.751 2.009 1.00 90.56 590 SER A O 1
ATOM 4583 N N . GLU A 1 591 ? -61.689 -37.296 2.531 1.00 89.31 591 GLU A N 1
ATOM 4584 C CA . GLU A 1 591 ? -61.525 -35.831 2.567 1.00 89.31 591 GLU A CA 1
ATOM 4585 C C . GLU A 1 591 ? -60.462 -35.398 3.582 1.00 89.31 591 GLU A C 1
ATOM 4587 O O . GLU A 1 591 ? -59.683 -34.489 3.331 1.00 89.31 591 GLU A O 1
ATOM 4592 N N . GLN A 1 592 ? -60.357 -36.114 4.705 1.00 91.06 592 GLN A N 1
ATOM 4593 C CA . GLN A 1 592 ? -59.343 -35.835 5.718 1.00 91.06 592 GLN A CA 1
ATOM 4594 C C . GLN A 1 592 ? -57.917 -36.143 5.230 1.00 91.06 592 GLN A C 1
ATOM 4596 O O . GLN A 1 592 ? -56.984 -35.465 5.645 1.00 91.06 592 GLN A O 1
ATOM 4601 N N . HIS A 1 593 ? -57.726 -37.122 4.333 1.00 90.56 593 HIS A N 1
ATOM 4602 C CA . HIS A 1 593 ? -56.415 -37.362 3.712 1.00 90.56 593 HIS A CA 1
ATOM 4603 C C . HIS A 1 593 ? -56.048 -36.236 2.739 1.00 90.56 593 HIS A C 1
ATOM 4605 O O . HIS A 1 593 ? -54.909 -35.779 2.757 1.00 90.56 593 HIS A O 1
ATOM 4611 N N . ALA A 1 594 ? -57.019 -35.747 1.956 1.00 90.38 594 ALA A N 1
ATOM 4612 C CA . ALA A 1 594 ? -56.824 -34.589 1.084 1.00 90.38 594 ALA A CA 1
ATOM 4613 C C . ALA A 1 594 ? -56.466 -33.330 1.898 1.00 90.38 594 ALA A C 1
ATOM 4615 O O . ALA A 1 594 ? -55.453 -32.688 1.634 1.00 90.38 594 ALA A O 1
ATOM 4616 N N . ALA A 1 595 ? -57.243 -33.042 2.947 1.00 92.19 595 ALA A N 1
ATOM 4617 C CA . ALA A 1 595 ? -57.010 -31.946 3.887 1.00 92.19 595 ALA A CA 1
ATOM 4618 C C . ALA A 1 595 ? -55.630 -32.022 4.563 1.00 92.19 595 ALA A C 1
ATOM 4620 O O . ALA A 1 595 ? -54.944 -31.011 4.699 1.00 92.19 595 ALA A O 1
ATOM 4621 N N . ASN A 1 596 ? -55.206 -33.225 4.965 1.00 94.38 596 ASN A N 1
ATOM 4622 C CA . ASN A 1 596 ? -53.912 -33.458 5.605 1.00 94.38 596 ASN A CA 1
ATOM 4623 C C . ASN A 1 596 ? -52.740 -33.102 4.688 1.00 94.38 596 ASN A C 1
ATOM 4625 O O . ASN A 1 596 ? -51.798 -32.445 5.123 1.00 94.38 596 ASN A O 1
ATOM 4629 N N . GLU A 1 597 ? -52.803 -33.526 3.429 1.00 92.06 597 GLU A N 1
ATOM 4630 C CA . GLU A 1 597 ? -51.750 -33.266 2.450 1.00 92.06 597 GLU A CA 1
ATOM 4631 C C . GLU A 1 597 ? -51.670 -31.778 2.076 1.00 92.06 597 GLU A C 1
ATOM 4633 O O . GLU A 1 597 ? -50.588 -31.195 2.054 1.00 92.06 597 GLU A O 1
ATOM 4638 N N . ILE A 1 598 ? -52.823 -31.125 1.889 1.00 92.94 598 ILE A N 1
ATOM 4639 C CA . ILE A 1 598 ? -52.898 -29.681 1.614 1.00 92.94 598 ILE A CA 1
ATOM 4640 C C . ILE A 1 598 ? -52.329 -28.874 2.785 1.00 92.94 598 ILE A C 1
ATOM 4642 O O . ILE A 1 598 ? -51.503 -27.981 2.577 1.00 92.94 598 ILE A O 1
ATOM 4646 N N . ALA A 1 599 ? -52.725 -29.205 4.018 1.00 95.19 599 ALA A N 1
ATOM 4647 C CA . ALA A 1 599 ? -52.216 -28.534 5.208 1.00 95.19 599 ALA A CA 1
ATOM 4648 C C . ALA A 1 599 ? -50.698 -28.703 5.335 1.00 95.19 599 ALA A C 1
ATOM 4650 O O . ALA A 1 599 ? -49.998 -27.731 5.605 1.00 95.19 599 ALA A O 1
ATOM 4651 N N . ALA A 1 600 ? -50.177 -29.911 5.103 1.00 95.50 600 ALA A N 1
ATOM 4652 C CA . ALA A 1 600 ? -48.747 -30.178 5.173 1.00 95.50 600 ALA A CA 1
ATOM 4653 C C . ALA A 1 600 ? -47.955 -29.373 4.130 1.00 95.50 600 ALA A C 1
ATOM 4655 O O . ALA A 1 600 ? -46.991 -28.702 4.495 1.00 95.50 600 ALA A O 1
ATOM 4656 N N . ALA A 1 601 ? -48.384 -29.361 2.865 1.00 94.31 601 ALA A N 1
ATOM 4657 C CA . ALA A 1 601 ? -47.729 -28.581 1.813 1.00 94.31 601 ALA A CA 1
ATOM 4658 C C . ALA A 1 601 ? -47.750 -27.067 2.096 1.00 94.31 601 ALA A C 1
ATOM 4660 O O . ALA A 1 601 ? -46.737 -26.380 1.933 1.00 94.31 601 ALA A O 1
ATOM 4661 N N . ARG A 1 602 ? -48.873 -26.542 2.603 1.00 95.44 602 ARG A N 1
ATOM 4662 C CA . ARG A 1 602 ? -48.990 -25.132 3.007 1.00 95.44 602 ARG A CA 1
ATOM 4663 C C . ARG A 1 602 ? -48.114 -24.792 4.213 1.00 95.44 602 ARG A C 1
ATOM 4665 O O . ARG A 1 602 ? -47.506 -23.728 4.223 1.00 95.44 602 ARG A O 1
ATOM 4672 N N . LEU A 1 603 ? -48.005 -25.683 5.202 1.00 96.62 603 LEU A N 1
ATOM 4673 C CA . LEU A 1 603 ? -47.137 -25.490 6.372 1.00 96.62 603 LEU A CA 1
ATOM 4674 C C . LEU A 1 603 ? -45.649 -25.545 6.003 1.00 96.62 603 LEU A C 1
ATOM 4676 O O . LEU A 1 603 ? -44.875 -24.738 6.515 1.00 96.62 603 LEU A O 1
ATOM 4680 N N . TYR A 1 604 ? -45.250 -26.432 5.084 1.00 95.88 604 TYR A N 1
ATOM 4681 C CA . TYR A 1 604 ? -43.902 -26.413 4.508 1.00 95.88 604 TYR A CA 1
ATOM 4682 C C . TYR A 1 604 ? -43.620 -25.087 3.798 1.00 95.88 604 TYR A C 1
ATOM 4684 O O . TYR A 1 604 ? -42.610 -24.446 4.085 1.00 95.88 604 TYR A O 1
ATOM 4692 N N . THR A 1 605 ? -44.549 -24.632 2.954 1.00 94.69 605 THR A N 1
ATOM 4693 C CA . THR A 1 605 ? -44.428 -23.352 2.239 1.00 94.69 605 THR A CA 1
ATOM 4694 C C . THR A 1 605 ? -44.319 -22.171 3.209 1.00 94.69 605 THR A C 1
ATOM 4696 O O . THR A 1 605 ? -43.455 -21.314 3.034 1.00 94.69 605 THR A O 1
ATOM 4699 N N . ALA A 1 606 ? -45.124 -22.149 4.278 1.00 93.12 606 ALA A N 1
ATOM 4700 C CA . ALA A 1 606 ? -45.067 -21.113 5.312 1.00 93.12 606 ALA A CA 1
ATOM 4701 C C . ALA A 1 606 ? -43.732 -21.113 6.080 1.00 93.12 606 ALA A C 1
ATOM 4703 O O . ALA A 1 606 ? -43.228 -20.054 6.447 1.00 93.12 606 ALA A O 1
ATOM 4704 N N . ALA A 1 607 ? -43.112 -22.283 6.265 1.00 92.44 607 ALA A N 1
ATOM 4705 C CA . ALA A 1 607 ? -41.759 -22.413 6.813 1.00 92.44 607 ALA A CA 1
ATOM 4706 C C . ALA A 1 607 ? -40.650 -22.073 5.788 1.00 92.44 607 ALA A C 1
ATOM 4708 O O . ALA A 1 607 ? -39.461 -22.236 6.070 1.00 92.44 607 ALA A O 1
ATOM 4709 N N . GLY A 1 608 ? -41.006 -21.615 4.584 1.00 92.38 608 GLY A N 1
ATOM 4710 C CA . GLY A 1 608 ? -40.058 -21.310 3.514 1.00 92.38 608 GLY A CA 1
ATOM 4711 C C . GLY A 1 608 ? -39.389 -22.553 2.923 1.00 92.38 608 GLY A C 1
ATOM 4712 O O . GLY A 1 608 ? -38.238 -22.474 2.494 1.00 92.38 608 GLY A O 1
ATOM 4713 N N . ILE A 1 609 ? -40.068 -23.703 2.955 1.00 93.12 609 ILE A N 1
ATOM 4714 C CA . ILE A 1 609 ? -39.650 -24.948 2.301 1.00 93.12 609 ILE A CA 1
ATOM 4715 C C . ILE A 1 609 ? -40.501 -25.139 1.050 1.00 93.12 609 ILE A C 1
ATOM 4717 O O . ILE A 1 609 ? -41.729 -25.119 1.124 1.00 93.12 609 ILE A O 1
ATOM 4721 N N . LEU A 1 610 ? -39.850 -25.327 -0.100 1.00 92.56 610 LEU A N 1
ATOM 4722 C CA . LEU A 1 610 ? -40.543 -25.535 -1.369 1.00 92.56 610 LEU A CA 1
ATOM 4723 C C . LEU A 1 610 ? -41.390 -26.813 -1.299 1.00 92.56 610 LEU A C 1
ATOM 4725 O O . LEU A 1 610 ? -40.870 -27.906 -1.083 1.00 92.56 610 LEU A O 1
ATOM 4729 N N . ALA A 1 611 ? -42.694 -26.668 -1.497 1.00 92.19 611 ALA A N 1
ATOM 4730 C CA . ALA A 1 611 ? -43.666 -27.751 -1.555 1.00 92.19 611 ALA A CA 1
ATOM 4731 C C . ALA A 1 611 ? -44.669 -27.460 -2.682 1.00 92.19 611 ALA A C 1
ATOM 4733 O O . ALA A 1 611 ? -44.849 -26.294 -3.050 1.00 92.19 611 ALA A O 1
ATOM 4734 N N . PRO A 1 612 ? -45.293 -28.488 -3.282 1.00 90.12 612 PRO A N 1
ATOM 4735 C CA . PRO A 1 612 ? -46.212 -28.284 -4.389 1.00 90.12 612 PRO A CA 1
ATOM 4736 C C . PRO A 1 612 ? -47.455 -27.534 -3.923 1.00 90.12 612 PRO A C 1
ATOM 4738 O O . PRO A 1 612 ? -47.944 -27.710 -2.809 1.00 90.12 612 PRO A O 1
ATOM 4741 N N . GLU A 1 613 ? -47.996 -26.716 -4.814 1.00 90.12 613 GLU A N 1
ATOM 4742 C CA . GLU A 1 613 ? -49.334 -26.165 -4.655 1.00 90.12 613 GLU A CA 1
ATOM 4743 C C . GLU A 1 613 ? -50.346 -27.310 -4.801 1.00 90.12 613 GLU A C 1
ATOM 4745 O O . GLU A 1 613 ? -50.351 -27.990 -5.829 1.00 90.12 613 GLU A O 1
ATOM 4750 N N . ILE A 1 614 ? -51.172 -27.552 -3.777 1.00 90.69 614 ILE A N 1
ATOM 4751 C CA . ILE A 1 614 ? -52.137 -28.662 -3.759 1.00 90.69 614 ILE A CA 1
ATOM 4752 C C . ILE A 1 614 ? -53.561 -28.129 -3.602 1.00 90.69 614 ILE A C 1
ATOM 4754 O O . ILE A 1 614 ? -53.852 -27.386 -2.662 1.00 90.69 614 ILE A O 1
ATOM 4758 N N . HIS A 1 615 ? -54.454 -28.582 -4.484 1.00 89.06 615 HIS A N 1
ATOM 4759 C CA . HIS A 1 615 ? -55.891 -28.291 -4.449 1.00 89.06 615 HIS A CA 1
ATOM 4760 C C . HIS A 1 615 ? -56.713 -29.559 -4.222 1.00 89.06 615 HIS A C 1
ATOM 4762 O O . HIS A 1 615 ? -56.361 -30.624 -4.732 1.00 89.06 615 HIS A O 1
ATOM 4768 N N . ALA A 1 616 ? -57.823 -29.447 -3.489 1.00 88.75 616 ALA A N 1
ATOM 4769 C CA . ALA A 1 616 ? -58.814 -30.516 -3.354 1.00 88.75 616 ALA A CA 1
ATOM 4770 C C . ALA A 1 616 ? -59.861 -30.432 -4.474 1.00 88.75 616 ALA A C 1
ATOM 4772 O O . ALA A 1 616 ? -60.301 -29.345 -4.855 1.00 88.75 616 ALA A O 1
ATOM 4773 N N . GLY A 1 617 ? -60.306 -31.582 -4.973 1.00 88.88 617 GLY A N 1
ATOM 4774 C CA . GLY A 1 617 ? -61.341 -31.645 -6.001 1.00 88.88 617 GLY A CA 1
ATOM 4775 C C . GLY A 1 617 ? -61.781 -33.060 -6.329 1.00 88.88 617 GLY A C 1
ATOM 4776 O O . GLY A 1 617 ? -61.479 -34.002 -5.595 1.00 88.88 617 GLY A O 1
ATOM 4777 N N . ARG A 1 618 ? -62.580 -33.205 -7.388 1.00 90.62 618 ARG A N 1
ATOM 4778 C CA . ARG A 1 618 ? -63.199 -34.468 -7.819 1.00 90.62 618 ARG A CA 1
ATOM 4779 C C . ARG A 1 618 ? -63.376 -34.483 -9.336 1.00 90.62 618 ARG A C 1
ATOM 4781 O O . ARG A 1 618 ? -63.413 -33.430 -9.961 1.00 90.62 618 ARG A O 1
ATOM 4788 N N . GLY A 1 619 ? -63.566 -35.666 -9.917 1.00 87.56 619 GLY A N 1
ATOM 4789 C CA . GLY A 1 619 ? -64.023 -35.802 -11.304 1.00 87.56 619 GLY A CA 1
ATOM 4790 C C . GLY A 1 619 ? -62.933 -35.747 -12.376 1.00 87.56 619 GLY A C 1
ATOM 4791 O O . GLY A 1 619 ? -63.272 -35.610 -13.548 1.00 87.56 619 GLY A O 1
ATOM 4792 N N . ALA A 1 620 ? -61.650 -35.879 -12.019 1.00 89.00 620 ALA A N 1
ATOM 4793 C CA . ALA A 1 620 ? -60.571 -35.966 -13.004 1.00 89.00 620 ALA A CA 1
ATOM 4794 C C . ALA A 1 620 ? -60.797 -37.139 -13.986 1.00 89.00 620 ALA A C 1
ATOM 4796 O O . ALA A 1 620 ? -61.019 -38.272 -13.535 1.00 89.00 620 ALA A O 1
ATOM 4797 N N . PRO A 1 621 ? -60.725 -36.912 -15.314 1.00 86.44 621 PRO A N 1
ATOM 4798 C CA . PRO A 1 621 ? -60.991 -37.951 -16.306 1.00 86.44 621 PRO A CA 1
ATOM 4799 C C . PRO A 1 621 ? -60.088 -39.179 -16.138 1.00 86.44 621 PRO A C 1
ATOM 4801 O O . PRO A 1 621 ? -58.872 -39.057 -16.017 1.00 86.44 621 PRO A O 1
ATOM 4804 N N . GLY A 1 622 ? -60.681 -40.376 -16.158 1.00 84.81 622 GLY A N 1
ATOM 4805 C CA . GLY A 1 622 ? -59.942 -41.643 -16.072 1.00 84.81 622 GLY A CA 1
ATOM 4806 C C . GLY A 1 622 ? -59.562 -42.089 -14.655 1.00 84.81 622 GLY A C 1
ATOM 4807 O O . GLY A 1 622 ? -59.018 -43.183 -14.506 1.00 84.81 622 GLY A O 1
ATOM 4808 N N . LEU A 1 623 ? -59.882 -41.303 -13.619 1.00 87.44 623 LEU A N 1
ATOM 4809 C CA . LEU A 1 623 ? -59.689 -41.684 -12.217 1.00 87.44 623 LEU A CA 1
ATOM 4810 C C . LEU A 1 623 ? -61.006 -42.112 -11.545 1.00 87.44 623 LEU A C 1
ATOM 4812 O O . LEU A 1 623 ? -62.079 -41.674 -11.961 1.00 87.44 623 LEU A O 1
ATOM 4816 N N . PRO A 1 624 ? -60.953 -42.968 -10.504 1.00 86.25 624 PRO A N 1
ATOM 4817 C CA . PRO A 1 624 ? -62.135 -43.341 -9.731 1.00 86.25 624 PRO A CA 1
ATOM 4818 C C . PRO A 1 624 ? -62.835 -42.139 -9.078 1.00 86.25 624 PRO A C 1
ATOM 4820 O O . PRO A 1 624 ? -62.182 -41.180 -8.654 1.00 86.25 624 PRO A O 1
ATOM 4823 N N . ASP A 1 625 ? -64.159 -42.238 -8.925 1.00 83.31 625 ASP A N 1
ATOM 4824 C CA . ASP A 1 625 ? -64.948 -41.292 -8.131 1.00 83.31 625 ASP A CA 1
ATOM 4825 C C . ASP A 1 625 ? -64.505 -41.314 -6.660 1.00 83.31 625 ASP A C 1
ATOM 4827 O O . ASP A 1 625 ? -64.377 -42.369 -6.036 1.00 83.31 625 ASP A O 1
ATOM 4831 N N . GLY A 1 626 ? -64.284 -40.132 -6.087 1.00 85.31 626 GLY A N 1
ATOM 4832 C CA . GLY A 1 626 ? -63.733 -39.981 -4.742 1.00 85.31 626 GLY A CA 1
ATOM 4833 C C . GLY A 1 626 ? -63.095 -38.607 -4.542 1.00 85.31 626 GLY A C 1
ATOM 4834 O O . GLY A 1 626 ? -63.037 -37.830 -5.495 1.00 85.31 626 GLY A O 1
ATOM 4835 N N . PRO A 1 627 ? -62.668 -38.264 -3.314 1.00 89.88 627 PRO A N 1
ATOM 4836 C CA . PRO A 1 627 ? -61.872 -37.063 -3.086 1.00 89.88 627 PRO A CA 1
ATOM 4837 C C . PRO A 1 627 ? -60.536 -37.208 -3.819 1.00 89.88 627 PRO A C 1
ATOM 4839 O O . PRO A 1 627 ? -59.915 -38.267 -3.775 1.00 89.88 627 PRO A O 1
ATOM 4842 N N . GLN A 1 628 ? -60.100 -36.167 -4.509 1.00 92.00 628 GLN A N 1
ATOM 4843 C CA . GLN A 1 628 ? -58.857 -36.130 -5.273 1.00 92.00 628 GLN A CA 1
ATOM 4844 C C . GLN A 1 628 ? -58.044 -34.903 -4.851 1.00 92.00 628 GLN A C 1
ATOM 4846 O O . GLN A 1 628 ? -58.597 -33.895 -4.408 1.00 92.00 628 GLN A O 1
ATOM 4851 N N . THR A 1 629 ? -56.727 -34.979 -5.012 1.00 91.44 629 THR A N 1
ATOM 4852 C CA . THR A 1 629 ? -55.828 -33.824 -4.880 1.00 91.44 629 THR A CA 1
ATOM 4853 C C . THR A 1 629 ? -55.064 -33.619 -6.172 1.00 91.44 629 THR A C 1
ATOM 4855 O O . THR A 1 629 ? -54.524 -34.586 -6.714 1.00 91.44 629 THR A O 1
ATOM 4858 N N . ALA A 1 630 ? -54.993 -32.374 -6.631 1.00 90.81 630 ALA A N 1
ATOM 4859 C CA . ALA A 1 630 ? -54.156 -31.958 -7.746 1.00 90.81 630 ALA A CA 1
ATOM 4860 C C . ALA A 1 630 ? -52.935 -31.214 -7.197 1.00 90.81 630 ALA A C 1
ATOM 4862 O O . ALA A 1 630 ? -53.083 -30.127 -6.642 1.00 90.81 630 ALA A O 1
ATOM 4863 N N . SER A 1 631 ? -51.749 -31.805 -7.346 1.00 91.25 631 SER A N 1
ATOM 4864 C CA . SER A 1 631 ? -50.475 -31.222 -6.916 1.00 91.25 631 SER A CA 1
ATOM 4865 C C . SER A 1 631 ? -49.739 -30.649 -8.121 1.00 91.25 631 SER A C 1
ATOM 4867 O O . SER A 1 631 ? -49.493 -31.363 -9.095 1.00 91.25 631 SER A O 1
ATOM 4869 N N . ARG A 1 632 ? -49.386 -29.365 -8.086 1.00 91.25 632 ARG A N 1
ATOM 4870 C CA . ARG A 1 632 ? -48.669 -28.715 -9.185 1.00 91.25 632 ARG A CA 1
ATOM 4871 C C . ARG A 1 632 ? -47.287 -29.335 -9.353 1.00 91.25 632 ARG A C 1
ATOM 4873 O O . ARG A 1 632 ? -46.551 -29.489 -8.379 1.00 91.25 632 ARG A O 1
ATOM 4880 N N . VAL A 1 633 ? -46.927 -29.679 -10.587 1.00 88.44 633 VAL A N 1
ATOM 4881 C CA . VAL A 1 633 ? -45.606 -30.245 -10.877 1.00 88.44 633 VAL A CA 1
ATOM 4882 C C . VAL A 1 633 ? -44.545 -29.166 -10.707 1.00 88.44 633 VAL A C 1
ATOM 4884 O O . VAL A 1 633 ? -44.566 -28.150 -11.402 1.00 88.44 633 VAL A O 1
ATOM 4887 N N . ILE A 1 634 ? -43.608 -29.413 -9.795 1.00 88.00 634 ILE A N 1
ATOM 4888 C CA . ILE A 1 634 ? -42.429 -28.575 -9.581 1.00 88.00 634 ILE A CA 1
ATOM 4889 C C . ILE A 1 634 ? -41.348 -28.970 -10.587 1.00 88.00 634 ILE A C 1
ATOM 4891 O O . ILE A 1 634 ? -41.110 -30.153 -10.830 1.00 88.00 634 ILE A O 1
ATOM 4895 N N . GLU A 1 635 ? -40.679 -27.977 -11.166 1.00 85.88 635 GLU A N 1
ATOM 4896 C CA . GLU A 1 635 ? -39.506 -28.201 -12.005 1.00 85.88 635 GLU A CA 1
ATOM 4897 C C . GLU A 1 635 ? -38.282 -28.529 -11.138 1.00 85.88 635 GLU A C 1
ATOM 4899 O O . GLU A 1 635 ? -37.820 -27.718 -10.335 1.00 85.88 635 GLU A O 1
ATOM 4904 N N . GLY A 1 636 ? -37.754 -29.738 -11.297 1.00 87.44 636 GLY A N 1
ATOM 4905 C CA . GLY A 1 636 ? -36.584 -30.218 -10.573 1.00 87.44 636 GLY A CA 1
ATOM 4906 C C . GLY A 1 636 ? -36.164 -31.599 -11.061 1.00 87.44 636 GLY A C 1
ATOM 4907 O O . GLY A 1 636 ? -36.870 -32.228 -11.852 1.00 87.44 636 GLY A O 1
ATOM 4908 N N . ARG A 1 637 ? -34.999 -32.060 -10.606 1.00 91.38 637 ARG A N 1
ATOM 4909 C CA . ARG A 1 637 ? -34.469 -33.394 -10.917 1.00 91.38 637 ARG A CA 1
ATOM 4910 C C . ARG A 1 637 ? -34.332 -34.240 -9.660 1.00 91.38 637 ARG A C 1
ATOM 4912 O O . ARG A 1 637 ? -34.055 -33.715 -8.581 1.00 91.38 637 ARG A O 1
ATOM 4919 N N . GLU A 1 638 ? -34.451 -35.549 -9.830 1.00 90.38 638 GLU A N 1
ATOM 4920 C CA . GLU A 1 638 ? -33.989 -36.508 -8.829 1.00 90.38 638 GLU A CA 1
ATOM 4921 C C . GLU A 1 638 ? -32.475 -36.338 -8.622 1.00 90.38 638 GLU A C 1
ATOM 4923 O O . GLU A 1 638 ? -31.719 -36.004 -9.548 1.00 90.38 638 GLU A O 1
ATOM 4928 N N . ALA A 1 639 ? -32.029 -36.516 -7.384 1.00 88.31 639 ALA A N 1
ATOM 4929 C CA . ALA A 1 639 ? -30.644 -36.301 -7.000 1.00 88.31 639 ALA A CA 1
ATOM 4930 C C . ALA A 1 639 ? -30.200 -37.350 -5.983 1.00 88.31 639 ALA A C 1
ATOM 4932 O O . ALA A 1 639 ? -30.999 -37.905 -5.230 1.00 88.31 639 ALA A O 1
ATOM 4933 N N . SER A 1 640 ? -28.900 -37.632 -5.971 1.00 89.00 640 SER A N 1
ATOM 4934 C CA . SER A 1 640 ? -28.334 -38.600 -5.041 1.00 89.00 640 SER A CA 1
ATOM 4935 C C . SER A 1 640 ? -28.406 -38.091 -3.591 1.00 89.00 640 SER A C 1
ATOM 4937 O O . SER A 1 640 ? -28.448 -36.880 -3.352 1.00 89.00 640 SER A O 1
ATOM 4939 N N . PRO A 1 641 ? -28.319 -38.982 -2.586 1.00 85.06 641 PRO A N 1
ATOM 4940 C CA . PRO A 1 641 ? -28.331 -38.574 -1.181 1.00 85.06 641 PRO A CA 1
ATOM 4941 C C . PRO A 1 641 ? -27.218 -37.581 -0.847 1.00 85.06 641 PRO A C 1
ATOM 4943 O O . PRO A 1 641 ? -27.411 -36.712 -0.008 1.00 85.06 641 PRO A O 1
ATOM 4946 N N . GLY A 1 642 ? -26.059 -37.692 -1.509 1.00 85.75 642 GLY A N 1
ATOM 4947 C CA . GLY A 1 642 ? -24.936 -36.774 -1.318 1.00 85.75 642 GLY A CA 1
ATOM 4948 C C . GLY A 1 642 ? -25.247 -35.353 -1.787 1.00 85.75 642 GLY A C 1
ATOM 4949 O O . GLY A 1 642 ? -24.923 -34.402 -1.084 1.00 85.75 642 GLY A O 1
ATOM 4950 N N . GLU A 1 643 ? -25.926 -35.214 -2.927 1.00 87.25 643 GLU A N 1
ATOM 4951 C CA . GLU A 1 643 ? -26.353 -33.917 -3.468 1.00 87.25 643 GLU A CA 1
ATOM 4952 C C . GLU A 1 643 ? -27.486 -33.296 -2.642 1.00 87.25 643 GLU A C 1
ATOM 4954 O O . GLU A 1 643 ? -27.514 -32.086 -2.442 1.00 87.25 643 GLU A O 1
ATOM 4959 N N . LEU A 1 644 ? -28.401 -34.121 -2.123 1.00 88.88 644 LEU A N 1
ATOM 4960 C CA . LEU A 1 644 ? -29.527 -33.659 -1.309 1.00 88.88 644 LEU A CA 1
ATOM 4961 C C . LEU A 1 644 ? -29.132 -33.332 0.134 1.00 88.88 644 LEU A C 1
ATOM 4963 O O . LEU A 1 644 ? -29.800 -32.523 0.772 1.00 88.88 644 LEU A O 1
ATOM 4967 N N . ARG A 1 645 ? -28.064 -33.942 0.666 1.00 90.12 645 ARG A N 1
ATOM 4968 C CA . ARG A 1 645 ? -27.716 -33.896 2.096 1.00 90.12 645 ARG A CA 1
ATOM 4969 C C . ARG A 1 645 ? -27.631 -32.479 2.648 1.00 90.12 645 ARG A C 1
ATOM 4971 O O . ARG A 1 645 ? -28.241 -32.206 3.674 1.00 90.12 645 ARG A O 1
ATOM 4978 N N . MET A 1 646 ? -26.893 -31.589 1.991 1.00 86.81 646 MET A N 1
ATOM 4979 C CA . MET A 1 646 ? -26.735 -30.209 2.463 1.00 86.81 646 MET A CA 1
ATOM 4980 C C . MET A 1 646 ? -28.011 -29.373 2.306 1.00 86.81 646 MET A C 1
ATOM 4982 O O . MET A 1 646 ? -28.508 -28.880 3.320 1.00 86.81 646 MET A O 1
ATOM 4986 N N . PRO A 1 647 ? -28.614 -29.249 1.111 1.00 88.12 647 PRO A N 1
ATOM 4987 C CA . PRO A 1 647 ? -29.788 -28.396 0.949 1.00 88.12 647 PRO A CA 1
ATOM 4988 C C . PRO A 1 647 ? -31.039 -28.941 1.665 1.00 88.12 647 PRO A C 1
ATOM 4990 O O . PRO A 1 647 ? -31.866 -28.161 2.135 1.00 88.12 647 PRO A O 1
ATOM 4993 N N . ALA A 1 648 ? -31.177 -30.262 1.853 1.00 91.00 648 ALA A N 1
ATOM 4994 C CA . ALA A 1 648 ? -32.316 -30.836 2.574 1.00 91.00 648 ALA A CA 1
ATOM 4995 C C . ALA A 1 648 ? -32.300 -30.533 4.081 1.00 91.00 648 ALA A C 1
ATOM 4997 O O . ALA A 1 648 ? -33.379 -30.447 4.674 1.00 91.00 648 ALA A O 1
ATOM 4998 N N . ARG A 1 649 ? -31.120 -30.354 4.699 1.00 94.88 649 ARG A N 1
ATOM 4999 C CA . ARG A 1 649 ? -30.966 -30.075 6.143 1.00 94.88 649 ARG A CA 1
ATOM 5000 C C . ARG A 1 649 ? -31.601 -28.761 6.572 1.00 94.88 649 ARG A C 1
ATOM 5002 O O . ARG A 1 649 ? -32.088 -28.672 7.696 1.00 94.88 649 ARG A O 1
ATOM 5009 N N . ALA A 1 650 ? -31.688 -27.786 5.669 1.00 88.00 650 ALA A N 1
ATOM 5010 C CA . ALA A 1 650 ? -32.374 -26.528 5.935 1.00 88.00 650 ALA A CA 1
ATOM 5011 C C . ALA A 1 650 ? -33.855 -26.738 6.311 1.00 88.00 650 ALA A C 1
ATOM 5013 O O . ALA A 1 650 ? -34.387 -25.986 7.120 1.00 88.00 650 ALA A O 1
ATOM 5014 N N . GLY A 1 651 ? -34.508 -27.776 5.774 1.00 92.38 651 GLY A N 1
ATOM 5015 C CA . GLY A 1 651 ? -35.902 -28.127 6.068 1.00 92.38 651 GLY A CA 1
ATOM 5016 C C . GLY A 1 651 ? -36.110 -29.110 7.221 1.00 92.38 651 GLY A C 1
ATOM 5017 O O . GLY A 1 651 ? -37.256 -29.433 7.528 1.00 92.38 651 GLY A 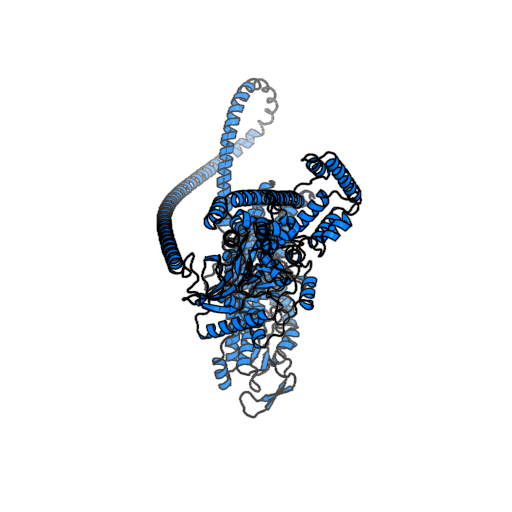O 1
ATOM 5018 N N . PHE A 1 652 ? -35.043 -29.563 7.884 1.00 96.94 652 PHE A N 1
ATOM 5019 C CA . PHE A 1 652 ? -35.106 -30.647 8.868 1.00 96.94 652 PHE A CA 1
ATOM 5020 C C . PHE A 1 652 ? -36.097 -30.390 10.011 1.00 96.94 652 PHE A C 1
ATOM 5022 O O . PHE A 1 652 ? -36.940 -31.239 10.300 1.00 96.94 652 PHE A O 1
ATOM 5029 N N . ALA A 1 653 ? -36.036 -29.227 10.669 1.00 96.50 653 ALA A N 1
ATOM 5030 C CA . ALA A 1 653 ? -36.949 -28.954 11.775 1.00 96.50 653 ALA A CA 1
ATOM 5031 C C . ALA A 1 653 ? -38.408 -28.866 11.316 1.00 96.50 653 ALA A C 1
ATOM 5033 O O . ALA A 1 653 ? -39.285 -29.191 12.107 1.00 96.50 653 ALA A O 1
ATOM 5034 N N . ALA A 1 654 ? -38.683 -28.478 10.063 1.00 96.44 654 ALA A N 1
ATOM 5035 C CA . ALA A 1 654 ? -40.032 -28.530 9.504 1.00 96.44 654 ALA A CA 1
ATOM 5036 C C . ALA A 1 654 ? -40.477 -29.985 9.274 1.00 96.44 654 ALA A C 1
ATOM 5038 O O . ALA A 1 654 ? -41.587 -30.345 9.660 1.00 96.44 654 ALA A O 1
ATOM 5039 N N . ASP A 1 655 ? -39.593 -30.846 8.755 1.00 96.56 655 ASP A N 1
ATOM 5040 C CA . ASP A 1 655 ? -39.848 -32.288 8.628 1.00 96.56 655 ASP A CA 1
ATOM 5041 C C . ASP A 1 655 ? -40.155 -32.924 10.000 1.00 96.56 655 ASP A C 1
ATOM 5043 O O . ASP A 1 655 ? -41.126 -33.672 10.149 1.00 96.56 655 ASP A O 1
ATOM 5047 N N . ALA A 1 656 ? -39.392 -32.562 11.037 1.00 96.75 656 ALA A N 1
ATOM 5048 C CA . ALA A 1 656 ? -39.620 -33.018 12.405 1.00 96.75 656 ALA A CA 1
ATOM 5049 C C . ALA A 1 656 ? -40.902 -32.421 13.016 1.00 96.75 656 ALA A C 1
ATOM 5051 O O . ALA A 1 656 ? -41.728 -33.141 13.583 1.00 96.75 656 ALA A O 1
ATOM 5052 N N . TRP A 1 657 ? -41.119 -31.113 12.872 1.00 97.75 657 TRP A N 1
ATOM 5053 C CA . TRP A 1 657 ? -42.296 -30.404 13.380 1.00 97.75 657 TRP A CA 1
ATOM 5054 C C . TRP A 1 657 ? -43.594 -30.989 12.824 1.00 97.75 657 TRP A C 1
ATOM 5056 O O . TRP A 1 657 ? -44.519 -31.262 13.591 1.00 97.75 657 TRP A O 1
ATOM 5066 N N . LEU A 1 658 ? -43.628 -31.275 11.523 1.00 96.81 658 LEU A N 1
ATOM 5067 C CA . LEU A 1 658 ? -44.773 -31.872 10.838 1.00 96.81 658 LEU A CA 1
ATOM 5068 C C . LEU A 1 658 ? -44.828 -33.400 10.977 1.00 96.81 658 LEU A C 1
ATOM 5070 O O . LEU A 1 658 ? -45.736 -34.028 10.436 1.00 96.81 658 LEU A O 1
ATOM 5074 N N . ALA A 1 659 ? -43.891 -34.009 11.708 1.00 95.81 659 ALA A N 1
ATOM 5075 C CA . ALA A 1 659 ? -43.760 -35.454 11.868 1.00 95.81 659 ALA A CA 1
ATOM 5076 C C . ALA A 1 659 ? -43.734 -36.207 10.527 1.00 95.81 659 ALA A C 1
ATOM 5078 O O . ALA A 1 659 ? -44.373 -37.252 10.390 1.00 95.81 659 ALA A O 1
ATOM 5079 N N . ASN A 1 660 ? -43.057 -35.672 9.510 1.00 94.88 660 ASN A N 1
ATOM 5080 C CA . ASN A 1 660 ? -42.992 -36.303 8.197 1.00 94.88 660 ASN A CA 1
ATOM 5081 C C . ASN A 1 660 ? -41.950 -37.428 8.188 1.00 94.88 660 ASN A C 1
ATOM 5083 O O . ASN A 1 660 ? -40.770 -37.216 7.919 1.00 94.88 660 ASN A O 1
ATOM 5087 N N . TRP A 1 661 ? -42.399 -38.645 8.497 1.00 90.12 661 TRP A N 1
ATOM 5088 C CA . TRP A 1 661 ? -41.531 -39.828 8.565 1.00 90.12 661 TRP A CA 1
ATOM 5089 C C . TRP A 1 661 ? -41.023 -40.296 7.200 1.00 90.12 661 TRP A C 1
ATOM 5091 O O . TRP A 1 661 ? -40.103 -41.104 7.147 1.00 90.12 661 TRP A O 1
ATOM 5101 N N . ASP A 1 662 ? -41.618 -39.796 6.118 1.00 87.69 662 ASP A N 1
ATOM 5102 C CA . ASP A 1 662 ? -41.306 -40.191 4.745 1.00 87.69 662 ASP A CA 1
ATOM 5103 C C . ASP A 1 662 ? -40.727 -39.029 3.928 1.00 87.69 662 ASP A C 1
ATOM 5105 O O . ASP A 1 662 ? -40.736 -39.061 2.706 1.00 87.69 662 ASP A O 1
ATOM 5109 N N . ALA A 1 663 ? -40.206 -37.987 4.588 1.00 87.50 663 ALA A N 1
ATOM 5110 C CA . ALA A 1 663 ? -39.717 -36.781 3.915 1.00 87.50 663 ALA A CA 1
ATOM 5111 C C . ALA A 1 663 ? -38.656 -37.064 2.836 1.00 87.50 663 ALA A C 1
ATOM 5113 O O . ALA A 1 663 ? -38.609 -36.362 1.831 1.00 87.50 663 ALA A O 1
ATOM 5114 N N . ALA A 1 664 ? -37.809 -38.080 3.042 1.00 86.31 664 ALA A N 1
ATOM 5115 C CA . ALA A 1 664 ? -36.825 -38.516 2.055 1.00 86.31 664 ALA A CA 1
ATOM 5116 C C . ALA A 1 664 ? -37.415 -39.468 1.004 1.00 86.31 664 ALA A C 1
ATOM 5118 O O . ALA A 1 664 ? -36.977 -39.430 -0.132 1.00 86.31 664 ALA A O 1
ATOM 5119 N N . GLY A 1 665 ? -38.411 -40.290 1.334 1.00 86.62 665 GLY A N 1
ATOM 5120 C CA . GLY A 1 665 ? -38.800 -41.422 0.491 1.00 86.62 665 GLY A CA 1
ATOM 5121 C C . GLY A 1 665 ? -37.787 -42.572 0.558 1.00 86.62 665 GLY A C 1
ATOM 5122 O O . GLY A 1 665 ? -36.749 -42.485 1.228 1.00 86.62 665 GLY A O 1
ATOM 5123 N N . LEU A 1 666 ? -38.097 -43.691 -0.101 1.00 84.19 666 LEU A N 1
ATOM 5124 C CA . LEU A 1 666 ? -37.254 -44.894 -0.049 1.00 84.19 666 LEU A CA 1
ATOM 5125 C C . LEU A 1 666 ? -35.988 -44.741 -0.897 1.00 84.19 666 LEU A C 1
ATOM 5127 O O . LEU A 1 666 ? -34.916 -45.171 -0.459 1.00 84.19 666 LEU A O 1
ATOM 5131 N N . ASP A 1 667 ? -36.125 -44.084 -2.050 1.00 84.31 667 ASP A N 1
ATOM 5132 C CA . ASP A 1 667 ? -35.067 -43.873 -3.041 1.00 84.31 667 ASP A CA 1
ATOM 5133 C C . ASP A 1 667 ? -34.734 -42.383 -3.226 1.00 84.31 667 ASP A C 1
ATOM 5135 O O . ASP A 1 667 ? -34.117 -42.000 -4.216 1.00 84.31 667 ASP A O 1
ATOM 5139 N N . PHE A 1 668 ? -35.065 -41.545 -2.234 1.00 89.12 668 PHE A N 1
ATOM 5140 C CA . PHE A 1 668 ? -34.907 -40.081 -2.286 1.00 89.12 668 PHE A CA 1
ATOM 5141 C C . PHE A 1 668 ? -35.871 -39.383 -3.258 1.00 89.12 668 PHE A C 1
ATOM 5143 O O . PHE A 1 668 ? -35.712 -38.210 -3.582 1.00 89.12 668 PHE A O 1
ATOM 5150 N N . ASP A 1 669 ? -36.906 -40.111 -3.669 1.00 85.12 669 ASP A N 1
ATOM 5151 C CA . ASP A 1 669 ? -37.928 -39.754 -4.646 1.00 85.12 669 ASP A CA 1
ATOM 5152 C C . ASP A 1 669 ? -38.928 -38.710 -4.134 1.00 85.12 669 ASP A C 1
ATOM 5154 O O . ASP A 1 669 ? -39.521 -37.991 -4.931 1.00 85.12 669 ASP A O 1
ATOM 5158 N N . ASN A 1 670 ? -39.054 -38.533 -2.814 1.00 91.12 670 ASN A N 1
ATOM 5159 C CA . ASN A 1 670 ? -39.899 -37.483 -2.231 1.00 91.12 670 ASN A CA 1
ATOM 5160 C C . ASN A 1 670 ? -39.217 -36.099 -2.197 1.00 91.12 670 ASN A C 1
ATOM 5162 O O . ASN A 1 670 ? -39.799 -35.127 -1.695 1.00 91.12 670 ASN A O 1
ATOM 5166 N N . MET A 1 671 ? -38.005 -35.986 -2.752 1.00 92.62 671 MET A N 1
ATOM 5167 C CA . MET A 1 671 ? -37.224 -34.755 -2.822 1.00 92.62 671 MET A CA 1
ATOM 5168 C C . MET A 1 671 ? -36.728 -34.473 -4.246 1.00 92.62 671 MET A C 1
ATOM 5170 O O . MET A 1 671 ? -36.083 -35.314 -4.863 1.00 92.62 671 MET A O 1
ATOM 5174 N N . LEU A 1 672 ? -36.947 -33.252 -4.747 1.00 92.00 672 LEU A N 1
ATOM 5175 C CA . LEU A 1 672 ? -36.367 -32.799 -6.019 1.00 92.00 672 LEU A CA 1
ATOM 5176 C C . LEU A 1 672 ? -35.389 -31.656 -5.798 1.00 92.00 672 LEU A C 1
ATOM 5178 O O . LEU A 1 672 ? -35.709 -30.693 -5.102 1.00 92.00 672 LEU A O 1
ATOM 5182 N N . LEU A 1 673 ? -34.226 -31.734 -6.443 1.00 90.69 673 LEU A N 1
ATOM 5183 C CA . LEU A 1 673 ? -33.285 -30.624 -6.515 1.00 90.69 673 LEU A CA 1
ATOM 5184 C C . LEU A 1 673 ? -33.697 -29.699 -7.665 1.00 90.69 673 LEU A C 1
ATOM 5186 O O . LEU A 1 673 ? -33.735 -30.108 -8.829 1.00 90.69 673 LEU A O 1
ATOM 5190 N N . THR A 1 674 ? -34.031 -28.457 -7.334 1.00 89.75 674 THR A N 1
ATOM 5191 C CA . THR A 1 674 ? -34.424 -27.436 -8.312 1.00 89.75 674 THR A CA 1
ATOM 5192 C C . THR A 1 674 ? -33.196 -26.877 -9.049 1.00 89.75 674 THR A C 1
ATOM 5194 O O . THR A 1 674 ? -32.077 -26.973 -8.536 1.00 89.75 674 THR A O 1
ATOM 5197 N N . PRO A 1 675 ? -33.359 -26.239 -10.225 1.00 78.62 675 PRO A N 1
ATOM 5198 C CA . PRO A 1 675 ? -32.254 -25.565 -10.918 1.00 78.62 675 PRO A CA 1
ATOM 5199 C C . PRO A 1 675 ? -31.545 -24.490 -10.077 1.00 78.62 675 PRO A C 1
ATOM 5201 O O . PRO A 1 675 ? -30.372 -24.217 -10.307 1.00 78.62 675 PRO A O 1
ATOM 5204 N N . GLY A 1 676 ? -32.245 -23.899 -9.100 1.00 75.62 676 GLY A N 1
ATOM 5205 C CA . GLY A 1 676 ? -31.699 -22.909 -8.166 1.00 75.62 676 GLY A CA 1
ATOM 5206 C C . GLY A 1 676 ? -30.911 -23.498 -6.989 1.00 75.62 676 GLY A C 1
ATOM 5207 O O . GLY A 1 676 ? -30.356 -22.736 -6.208 1.00 75.62 676 GLY A O 1
ATOM 5208 N N . GLY A 1 677 ? -30.846 -24.828 -6.850 1.00 83.44 677 GLY A N 1
ATOM 5209 C CA . GLY A 1 677 ? -30.114 -25.508 -5.773 1.00 83.44 677 GLY A CA 1
ATOM 5210 C C . GLY A 1 677 ? -30.929 -25.803 -4.506 1.00 83.44 677 GLY A C 1
ATOM 5211 O O . GLY A 1 677 ? -30.430 -26.490 -3.616 1.00 83.44 677 GLY A O 1
ATOM 5212 N N . ASP A 1 678 ? -32.188 -25.362 -4.432 1.00 86.25 678 ASP A N 1
ATOM 5213 C CA . ASP A 1 678 ? -33.102 -25.697 -3.334 1.00 86.25 678 ASP A CA 1
ATOM 5214 C C . ASP A 1 678 ? -33.703 -27.098 -3.493 1.00 86.25 678 ASP A C 1
ATOM 5216 O O . ASP A 1 678 ? -33.879 -27.585 -4.615 1.00 86.25 678 ASP A O 1
ATOM 5220 N N . VAL A 1 679 ? -34.093 -27.719 -2.373 1.00 91.62 679 VAL A N 1
ATOM 5221 C CA . VAL A 1 679 ? -34.799 -29.009 -2.369 1.00 91.62 679 VAL A CA 1
ATOM 5222 C C . VAL A 1 679 ? -36.290 -28.818 -2.110 1.00 91.62 679 VAL A C 1
ATOM 5224 O O . VAL A 1 679 ? -36.689 -28.338 -1.048 1.00 91.62 679 VAL A O 1
ATOM 5227 N N . ALA A 1 680 ? -37.113 -29.273 -3.052 1.00 91.38 680 ALA A N 1
ATOM 5228 C CA . ALA A 1 680 ? -38.562 -29.330 -2.913 1.00 91.38 680 ALA A CA 1
ATOM 5229 C C . ALA A 1 680 ? -39.019 -30.646 -2.266 1.00 91.38 680 ALA A C 1
ATOM 5231 O O . ALA A 1 680 ? -38.515 -31.712 -2.616 1.00 91.38 680 ALA A O 1
ATOM 5232 N N . ARG A 1 681 ? -39.992 -30.581 -1.349 1.00 92.50 681 ARG A N 1
ATOM 5233 C CA . ARG A 1 681 ? -40.689 -31.740 -0.762 1.00 92.50 681 ARG A CA 1
ATOM 5234 C C . ARG A 1 681 ? -41.930 -32.042 -1.594 1.00 92.50 681 ARG A C 1
ATOM 5236 O O . ARG A 1 681 ? -42.923 -31.327 -1.486 1.00 92.50 681 ARG A O 1
ATOM 5243 N N . ILE A 1 682 ? -41.866 -33.057 -2.452 1.00 88.62 682 ILE A N 1
ATOM 5244 C CA . ILE A 1 682 ? -42.918 -33.293 -3.454 1.00 88.62 682 ILE A CA 1
ATOM 5245 C C . ILE A 1 682 ? -44.059 -34.188 -2.962 1.00 88.62 682 ILE A C 1
ATOM 5247 O O . ILE A 1 682 ? -45.176 -34.050 -3.457 1.00 88.62 682 ILE A O 1
ATOM 5251 N N . ASP A 1 683 ? -43.813 -35.048 -1.967 1.00 83.06 683 ASP A N 1
ATOM 5252 C CA . ASP A 1 683 ? -44.863 -35.812 -1.287 1.00 83.06 683 ASP A CA 1
ATOM 5253 C C . ASP A 1 683 ? -44.927 -35.432 0.197 1.00 83.06 683 ASP A C 1
ATOM 5255 O O . ASP A 1 683 ? -43.961 -35.544 0.955 1.00 83.06 683 ASP A O 1
ATOM 5259 N N . THR A 1 684 ? -46.096 -34.952 0.612 1.00 87.44 684 THR A N 1
ATOM 5260 C CA . THR A 1 684 ? -46.375 -34.526 1.988 1.00 87.44 684 THR A CA 1
ATOM 5261 C C . THR A 1 684 ? -47.400 -35.428 2.678 1.00 87.44 684 THR A C 1
ATOM 5263 O O . THR A 1 684 ? -47.762 -35.193 3.832 1.00 87.44 684 THR A O 1
ATOM 5266 N N . GLY A 1 685 ? -47.835 -36.515 2.027 1.00 81.38 685 GLY A N 1
ATOM 5267 C CA . GLY A 1 685 ? -48.832 -37.446 2.563 1.00 81.38 685 GLY A CA 1
ATOM 5268 C C . GLY A 1 685 ? -48.376 -38.197 3.821 1.00 81.38 685 GLY A C 1
ATOM 5269 O O . GLY A 1 685 ? -49.207 -38.648 4.611 1.00 81.38 685 GLY A O 1
ATOM 5270 N N . GLY A 1 686 ? -47.061 -38.297 4.042 1.00 85.81 686 GLY A N 1
ATOM 5271 C CA . GLY A 1 686 ? -46.453 -38.851 5.254 1.00 85.81 686 GLY A CA 1
ATOM 5272 C C . GLY A 1 686 ? -46.386 -37.887 6.443 1.00 85.81 686 GLY A C 1
ATOM 5273 O O . GLY A 1 686 ? -45.934 -38.296 7.515 1.00 85.81 686 GLY A O 1
ATOM 5274 N N . ALA A 1 687 ? -46.822 -36.634 6.295 1.00 91.69 687 ALA A N 1
ATOM 5275 C CA . ALA A 1 687 ? -46.820 -35.621 7.348 1.00 91.69 687 ALA A CA 1
ATOM 5276 C C . ALA A 1 687 ? -48.126 -35.614 8.167 1.00 91.69 687 ALA A C 1
ATOM 5278 O O . ALA A 1 687 ? -49.153 -36.168 7.770 1.00 91.69 687 ALA A O 1
ATOM 5279 N N . LEU A 1 688 ? -48.086 -34.978 9.339 1.00 95.00 688 LEU A N 1
ATOM 5280 C CA . LEU A 1 688 ? -49.216 -34.776 10.248 1.00 95.00 688 LEU A CA 1
ATOM 5281 C C . LEU A 1 688 ? -49.870 -36.103 10.686 1.00 95.00 688 LEU A C 1
ATOM 5283 O O . LEU A 1 688 ? -49.204 -36.950 11.287 1.00 95.00 688 LEU A O 1
ATOM 5287 N N . LEU A 1 689 ? -51.161 -36.301 10.402 1.00 93.00 689 LEU A N 1
ATOM 5288 C CA . LEU A 1 689 ? -51.987 -37.363 10.981 1.00 93.00 689 LEU A CA 1
ATOM 5289 C C . LEU A 1 689 ? -51.671 -38.764 10.449 1.00 93.00 689 LEU A C 1
ATOM 5291 O O . LEU A 1 689 ? -51.979 -39.746 11.130 1.00 93.00 689 LEU A O 1
ATOM 5295 N N . TYR A 1 690 ? -51.070 -38.879 9.263 1.00 91.56 690 TYR A N 1
ATOM 5296 C CA . TYR A 1 690 ? -50.923 -40.150 8.551 1.00 91.56 690 TYR A CA 1
ATOM 5297 C C . TYR A 1 690 ? -49.460 -40.499 8.253 1.00 91.56 690 TYR A C 1
ATOM 5299 O O . TYR A 1 690 ? -48.599 -39.630 8.148 1.00 91.56 690 TYR A O 1
ATOM 5307 N N . ARG A 1 691 ? -49.168 -41.801 8.148 1.00 87.81 691 ARG A N 1
ATOM 5308 C CA . ARG A 1 691 ? -47.911 -42.332 7.577 1.00 87.81 691 ARG A CA 1
ATOM 5309 C C . ARG A 1 691 ? -48.011 -42.435 6.049 1.00 87.81 691 ARG A C 1
ATOM 5311 O O . ARG A 1 691 ? -49.125 -42.449 5.541 1.00 87.81 691 ARG A O 1
ATOM 5318 N N . ALA A 1 692 ? -46.894 -42.652 5.346 1.00 76.62 692 ALA A N 1
ATOM 5319 C CA . ALA A 1 692 ? -46.829 -42.775 3.876 1.00 76.62 692 ALA A CA 1
ATOM 5320 C C . ALA A 1 692 ? -47.895 -43.703 3.247 1.00 76.62 692 ALA A C 1
ATOM 5322 O O . ALA A 1 692 ? -48.460 -43.414 2.200 1.00 76.62 692 ALA A O 1
ATOM 5323 N N . GLN A 1 693 ? -48.255 -44.803 3.921 1.00 78.19 693 GLN A N 1
ATOM 5324 C CA . GLN A 1 693 ? -49.295 -45.739 3.459 1.00 78.19 693 GLN A CA 1
ATOM 5325 C C . GLN A 1 693 ? -50.739 -45.330 3.837 1.00 78.19 693 GLN A C 1
ATOM 5327 O O . GLN A 1 693 ? -51.684 -46.107 3.665 1.00 78.19 693 GLN A O 1
ATOM 5332 N N . GLY A 1 694 ? -50.950 -44.133 4.387 1.00 80.00 694 GLY A N 1
ATOM 5333 C CA . GLY A 1 694 ? -52.259 -43.583 4.749 1.00 80.00 694 GLY A CA 1
ATOM 5334 C C . GLY A 1 694 ? -52.928 -44.260 5.948 1.00 80.00 694 GLY A C 1
ATOM 5335 O O . GLY A 1 694 ? -54.143 -44.410 5.966 1.00 80.00 694 GLY A O 1
ATOM 5336 N N . SER A 1 695 ? -52.163 -44.764 6.923 1.00 85.06 695 SER A N 1
ATOM 5337 C CA . SER A 1 695 ? -52.739 -45.157 8.226 1.00 85.06 695 SER A CA 1
ATOM 5338 C C . SER A 1 695 ? -52.429 -44.098 9.286 1.00 85.06 695 SER A C 1
ATOM 5340 O O . SER A 1 695 ? -51.409 -43.418 9.163 1.00 85.06 695 SER A O 1
ATOM 5342 N N . PRO A 1 696 ? -53.271 -43.942 10.319 1.00 87.88 696 PRO A N 1
ATOM 5343 C CA . PRO A 1 696 ? -53.082 -42.894 11.315 1.00 87.88 696 PRO A CA 1
ATOM 5344 C C . PRO A 1 696 ? -51.822 -43.132 12.161 1.00 87.88 696 PRO A C 1
ATOM 5346 O O . PRO A 1 696 ? -51.543 -44.268 12.550 1.00 87.88 696 PRO A O 1
ATOM 5349 N N . LYS A 1 697 ? -51.092 -42.058 12.488 1.00 89.31 697 LYS A N 1
ATOM 5350 C CA . LYS A 1 697 ? -49.966 -42.076 13.444 1.00 89.31 697 LYS A CA 1
ATOM 5351 C C . LYS A 1 697 ? -50.429 -42.192 14.899 1.00 89.31 697 LYS A C 1
ATOM 5353 O O . LYS A 1 697 ? -49.669 -42.626 15.762 1.00 89.31 697 LYS A O 1
ATOM 5358 N N . GLY A 1 698 ? -51.680 -41.823 15.180 1.00 87.94 698 GLY A N 1
ATOM 5359 C CA . GLY A 1 698 ? -52.251 -41.880 16.525 1.00 87.94 698 GLY A CA 1
ATOM 5360 C C . GLY A 1 698 ? -51.435 -41.053 17.520 1.00 87.94 698 GLY A C 1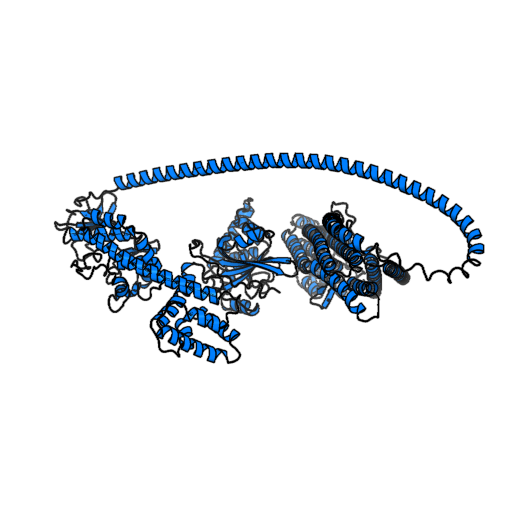
ATOM 5361 O O . GLY A 1 698 ? -51.056 -39.923 17.224 1.00 87.94 698 GLY A O 1
ATOM 5362 N N . SER A 1 699 ? -51.132 -41.634 18.683 1.00 83.62 699 SER A N 1
ATOM 5363 C CA . SER A 1 699 ? -50.353 -40.977 19.742 1.00 83.62 699 SER A CA 1
ATOM 5364 C C . SER A 1 699 ? -48.899 -40.679 19.365 1.00 83.62 699 SER A C 1
ATOM 5366 O O . SER A 1 699 ? -48.244 -39.939 20.091 1.00 83.62 699 SER A O 1
ATOM 5368 N N . ALA A 1 700 ? -48.385 -41.241 18.263 1.00 82.69 700 ALA A N 1
ATOM 5369 C CA . ALA A 1 700 ? -47.032 -40.948 17.795 1.00 82.69 700 ALA A CA 1
ATOM 5370 C C . ALA A 1 700 ? -46.909 -39.521 17.230 1.00 82.69 700 ALA A C 1
ATOM 5372 O O . ALA A 1 700 ? -45.849 -38.918 17.334 1.00 82.69 700 ALA A O 1
ATOM 5373 N N . PHE A 1 701 ? -48.001 -38.942 16.713 1.00 92.62 701 PHE A N 1
ATOM 5374 C CA . PHE A 1 701 ? -48.078 -37.504 16.452 1.00 92.62 701 PHE A CA 1
ATOM 5375 C C . PHE A 1 701 ? -48.609 -36.805 17.709 1.00 92.62 701 PHE A C 1
ATOM 5377 O O . PHE A 1 701 ? -49.814 -36.570 17.824 1.00 92.62 701 PHE A O 1
ATOM 5384 N N . GLY A 1 702 ? -47.716 -36.553 18.671 1.00 91.50 702 GLY A N 1
ATOM 5385 C CA . GLY A 1 702 ? -48.003 -35.912 19.963 1.00 91.50 702 GLY A CA 1
ATOM 5386 C C . GLY A 1 702 ? -47.445 -34.488 20.085 1.00 91.50 702 GLY A C 1
ATOM 5387 O O . GLY A 1 702 ? -46.916 -33.939 19.121 1.00 91.50 702 GLY A O 1
ATOM 5388 N N . ASP A 1 703 ? -47.544 -33.900 21.278 1.00 93.44 703 ASP A N 1
ATOM 5389 C CA . ASP A 1 703 ? -47.113 -32.518 21.563 1.00 93.44 703 ASP A CA 1
ATOM 5390 C C . ASP A 1 703 ? -45.584 -32.339 21.574 1.00 93.44 703 ASP A C 1
ATOM 5392 O O . ASP A 1 703 ? -45.086 -31.241 21.344 1.00 93.44 703 ASP A O 1
ATOM 5396 N N . THR A 1 704 ? -44.833 -33.416 21.816 1.00 92.44 704 THR A N 1
ATOM 5397 C CA . THR A 1 704 ? -43.362 -33.428 21.804 1.00 92.44 704 THR A CA 1
ATOM 5398 C C . THR A 1 704 ? -42.841 -33.888 20.448 1.00 92.44 704 THR A C 1
ATOM 5400 O O . THR A 1 704 ? -43.357 -34.847 19.868 1.00 92.44 704 THR A O 1
ATOM 5403 N N . VAL A 1 705 ? -41.787 -33.241 19.949 1.00 96.25 705 VAL A N 1
ATOM 5404 C CA . VAL A 1 705 ? -41.195 -33.561 18.646 1.00 96.25 705 VAL A CA 1
ATOM 5405 C C . VAL A 1 705 ? -40.129 -34.644 18.803 1.00 96.25 705 VAL A C 1
ATOM 5407 O O . VAL A 1 705 ? -38.939 -34.361 18.930 1.00 96.25 705 VAL A O 1
ATOM 5410 N N . THR A 1 706 ? -40.553 -35.910 18.821 1.00 93.62 706 THR A N 1
ATOM 5411 C CA . THR A 1 706 ? -39.639 -37.067 18.888 1.00 93.62 706 THR A CA 1
ATOM 5412 C C . THR A 1 706 ? -38.843 -37.252 17.596 1.00 93.62 706 THR A C 1
ATOM 5414 O O . THR A 1 706 ? -37.721 -37.751 17.618 1.00 93.62 706 THR A O 1
ATOM 5417 N N . GLU A 1 707 ? -39.380 -36.772 16.475 1.00 94.81 707 GLU A N 1
ATOM 5418 C CA . GLU A 1 707 ? -38.745 -36.787 15.154 1.00 94.81 707 GLU A CA 1
ATOM 5419 C C . GLU A 1 707 ? -37.453 -35.978 15.085 1.00 94.81 707 GLU A C 1
ATOM 5421 O O . GLU A 1 707 ? -36.606 -36.253 14.238 1.00 94.81 707 GLU A O 1
ATOM 5426 N N . TRP A 1 708 ? -37.267 -35.044 16.022 1.00 93.88 708 TRP A N 1
ATOM 5427 C CA . TRP A 1 708 ? -36.004 -34.343 16.219 1.00 93.88 708 TRP A CA 1
ATOM 5428 C C . TRP A 1 708 ? -34.829 -35.307 16.419 1.00 93.88 708 TRP A C 1
ATOM 5430 O O . TRP A 1 708 ? -33.703 -35.017 16.016 1.00 93.88 708 TRP A O 1
ATOM 5440 N N . ASP A 1 709 ? -35.079 -36.455 17.042 1.00 91.62 709 ASP A N 1
ATOM 5441 C CA . ASP A 1 709 ? -34.066 -37.464 17.326 1.00 91.62 709 ASP A CA 1
ATOM 5442 C C . ASP A 1 709 ? -34.186 -38.641 16.354 1.00 91.62 709 ASP A C 1
ATOM 5444 O O . ASP A 1 709 ? -33.189 -39.067 15.773 1.00 91.62 709 ASP A O 1
ATOM 5448 N N . THR A 1 710 ? -35.405 -39.112 16.076 1.00 93.56 710 THR A N 1
ATOM 5449 C CA . THR A 1 710 ? -35.594 -40.331 15.276 1.00 93.56 710 THR A CA 1
ATOM 5450 C C . THR A 1 710 ? -35.269 -40.165 13.792 1.00 93.56 710 THR A C 1
ATOM 5452 O O . THR A 1 710 ? -34.822 -41.128 13.178 1.00 93.56 710 THR A O 1
ATOM 5455 N N . LEU A 1 711 ? -35.442 -38.976 13.195 1.00 93.69 711 LEU A N 1
ATOM 5456 C CA . LEU A 1 711 ? -35.085 -38.742 11.783 1.00 93.69 711 LEU A CA 1
ATOM 5457 C C . LEU A 1 711 ? -33.567 -38.655 11.550 1.00 93.69 711 LEU A C 1
ATOM 5459 O O . LEU A 1 711 ? -33.116 -38.763 10.411 1.00 93.69 711 LEU A O 1
ATOM 5463 N N . ARG A 1 712 ? -32.780 -38.459 12.615 1.00 93.88 712 ARG A N 1
ATOM 5464 C CA . ARG A 1 712 ? -31.309 -38.408 12.570 1.00 93.88 712 ARG A CA 1
ATOM 5465 C C . ARG A 1 712 ? -30.654 -39.729 12.964 1.00 93.88 712 ARG A C 1
ATOM 5467 O O . ARG A 1 712 ? -29.442 -39.851 12.821 1.00 93.88 712 ARG A O 1
ATOM 5474 N N . ASP A 1 713 ? -31.433 -40.687 13.458 1.00 91.38 713 ASP A N 1
ATOM 5475 C CA . ASP A 1 713 ? -30.956 -41.983 13.929 1.00 91.38 713 ASP A CA 1
ATOM 5476 C C . ASP A 1 713 ? -31.020 -43.039 12.807 1.00 91.38 713 ASP A C 1
ATOM 5478 O O . ASP A 1 713 ? -32.123 -43.423 12.395 1.00 91.38 713 ASP A O 1
ATOM 5482 N N . PRO A 1 714 ? -29.872 -43.570 12.335 1.00 89.50 714 PRO A N 1
ATOM 5483 C CA . PRO A 1 714 ? -29.836 -44.630 11.327 1.00 89.50 714 PRO A CA 1
ATOM 5484 C C . PRO A 1 714 ? -30.582 -45.906 11.733 1.00 89.50 714 PRO A C 1
ATOM 5486 O O . PRO A 1 714 ? -31.018 -46.655 10.859 1.00 89.50 714 PRO A O 1
ATOM 5489 N N . GLY A 1 715 ? -30.730 -46.167 13.038 1.00 88.00 715 GLY A N 1
ATOM 5490 C CA . GLY A 1 715 ? -31.467 -47.320 13.555 1.00 88.00 715 GLY A CA 1
ATOM 5491 C C . GLY A 1 715 ? -32.985 -47.185 13.426 1.00 88.00 715 GLY A C 1
ATOM 5492 O O . GLY A 1 715 ? -33.675 -48.197 13.300 1.00 88.00 715 GLY A O 1
ATOM 5493 N N . THR A 1 716 ? -33.497 -45.951 13.418 1.00 87.06 716 THR A N 1
ATOM 5494 C CA . THR A 1 716 ? -34.938 -45.668 13.385 1.00 87.06 716 THR A CA 1
ATOM 5495 C C . THR A 1 716 ? -35.413 -45.209 12.004 1.00 87.06 716 THR A C 1
ATOM 5497 O O . THR A 1 716 ? -36.456 -45.668 11.538 1.00 87.06 716 THR A O 1
ATOM 5500 N N . ALA A 1 717 ? -34.655 -44.344 11.323 1.00 89.62 717 ALA A N 1
ATOM 5501 C CA . ALA A 1 717 ? -34.998 -43.812 10.003 1.00 89.62 717 ALA A CA 1
ATOM 5502 C C . ALA A 1 717 ? -33.773 -43.825 9.061 1.00 89.62 717 ALA A C 1
ATOM 5504 O O . ALA A 1 717 ? -33.195 -42.773 8.790 1.00 89.62 717 ALA A O 1
ATOM 5505 N N . PRO A 1 718 ? -33.357 -44.994 8.533 1.00 89.25 718 PRO A N 1
ATOM 5506 C CA . PRO A 1 718 ? -32.081 -45.136 7.825 1.00 89.25 718 PRO A CA 1
ATOM 5507 C C . PRO A 1 718 ? -31.941 -44.243 6.580 1.00 89.25 718 PRO A C 1
ATOM 5509 O O . PRO A 1 718 ? -30.843 -43.796 6.257 1.00 89.25 718 PRO A O 1
ATOM 5512 N N . GLN A 1 719 ? -33.036 -43.956 5.878 1.00 91.12 719 GLN A N 1
ATOM 5513 C CA . GLN A 1 719 ? -33.068 -43.096 4.693 1.00 91.12 719 GLN A CA 1
ATOM 5514 C C . GLN A 1 719 ? -32.976 -41.617 5.080 1.00 91.12 719 GLN A C 1
ATOM 5516 O O . GLN A 1 719 ? -32.164 -40.889 4.516 1.00 91.12 719 GLN A O 1
ATOM 5521 N N . ALA A 1 720 ? -33.740 -41.187 6.087 1.00 91.19 720 ALA A N 1
ATOM 5522 C CA . ALA A 1 720 ? -33.688 -39.818 6.596 1.00 91.19 720 ALA A CA 1
ATOM 5523 C C . ALA A 1 720 ? -32.335 -39.514 7.266 1.00 91.19 720 ALA A C 1
ATOM 5525 O O . ALA A 1 720 ? -31.751 -38.457 7.034 1.00 91.19 720 ALA A O 1
ATOM 5526 N N . ALA A 1 721 ? -31.767 -40.474 8.001 1.00 90.75 721 ALA A N 1
ATOM 5527 C CA . ALA A 1 721 ? -30.461 -40.347 8.641 1.00 90.75 721 ALA A CA 1
ATOM 5528 C C . ALA A 1 721 ? -29.330 -40.129 7.618 1.00 90.75 721 ALA A C 1
ATOM 5530 O O . ALA A 1 721 ? -28.426 -39.330 7.856 1.00 90.75 721 ALA A O 1
ATOM 5531 N N . LYS A 1 722 ? -29.420 -40.703 6.408 1.00 92.31 722 LYS A N 1
ATOM 5532 C CA . LYS A 1 722 ? -28.476 -40.387 5.314 1.00 92.31 722 LYS A CA 1
ATOM 5533 C C . LYS A 1 722 ? -28.467 -38.906 4.917 1.00 92.31 722 LYS A C 1
ATOM 5535 O O . LYS A 1 722 ? -27.491 -38.468 4.309 1.00 92.31 722 LYS A O 1
ATOM 5540 N N . LEU A 1 723 ? -29.488 -38.127 5.272 1.00 92.25 723 LEU A N 1
ATOM 5541 C CA . LEU A 1 723 ? -29.522 -36.674 5.086 1.00 92.25 723 LEU A CA 1
ATOM 5542 C C . LEU A 1 723 ? -29.210 -35.932 6.396 1.00 92.25 723 LEU A C 1
ATOM 5544 O O . LEU A 1 723 ? -28.400 -35.004 6.406 1.00 92.25 723 LEU A O 1
ATOM 5548 N N . PHE A 1 724 ? -29.804 -36.361 7.511 1.00 94.12 724 PHE A N 1
ATOM 5549 C CA . PHE A 1 724 ? -29.853 -35.573 8.748 1.00 94.12 724 PHE A CA 1
ATOM 5550 C C . PHE A 1 724 ? -28.926 -36.062 9.876 1.00 94.12 724 PHE A C 1
ATOM 5552 O O . PHE A 1 724 ? -28.707 -35.340 10.849 1.00 94.12 724 PHE A O 1
ATOM 5559 N N . GLU A 1 725 ? -28.340 -37.257 9.772 1.00 88.31 725 GLU A N 1
ATOM 5560 C CA . GLU A 1 725 ? -27.346 -37.733 10.743 1.00 88.31 725 GLU A CA 1
ATOM 5561 C C . GLU A 1 725 ? -26.143 -36.787 10.769 1.00 88.31 725 GLU A C 1
ATOM 5563 O O . GLU A 1 725 ? -25.640 -36.375 9.720 1.00 88.31 725 GLU A O 1
ATOM 5568 N N . GLY A 1 726 ? -25.659 -36.455 11.966 1.00 81.12 726 GLY A N 1
ATOM 5569 C CA . GLY A 1 726 ? -24.505 -35.571 12.132 1.00 81.12 726 GLY A CA 1
ATOM 5570 C C . GLY A 1 726 ? -24.776 -34.130 11.694 1.00 81.12 726 GLY A C 1
ATOM 5571 O O . GLY A 1 726 ? -23.863 -33.463 11.216 1.00 81.12 726 GLY A O 1
ATOM 5572 N N . MET A 1 727 ? -26.029 -33.669 11.773 1.00 84.69 727 MET A N 1
ATOM 5573 C CA . MET A 1 727 ? -26.317 -32.234 11.764 1.00 84.69 727 MET A CA 1
ATOM 5574 C C . MET A 1 727 ? -25.699 -31.569 12.994 1.00 84.69 727 MET A C 1
ATOM 5576 O O . MET A 1 727 ? -25.896 -32.033 14.119 1.00 84.69 727 MET A O 1
ATOM 5580 N N . THR A 1 728 ? -24.983 -30.480 12.753 1.00 78.56 728 THR A N 1
ATOM 5581 C CA . THR A 1 728 ? -24.363 -29.636 13.773 1.00 78.56 728 THR A CA 1
ATOM 5582 C C . THR A 1 728 ? -25.408 -28.832 14.541 1.00 78.56 728 THR A C 1
ATOM 5584 O O . THR A 1 728 ? -26.506 -28.573 14.044 1.00 78.56 728 THR A O 1
ATOM 5587 N N . SER A 1 729 ? -25.048 -28.358 15.735 1.00 73.50 729 SER A N 1
ATOM 5588 C CA . SER A 1 729 ? -25.886 -27.442 16.527 1.00 73.50 729 SER A CA 1
ATOM 5589 C C . SER A 1 729 ? -26.363 -26.208 15.737 1.00 73.50 729 SER A C 1
ATOM 5591 O O . SER A 1 729 ? -27.483 -25.745 15.941 1.00 73.50 729 SER A O 1
ATOM 5593 N N . ALA A 1 730 ? -25.551 -25.718 14.795 1.00 67.19 730 ALA A N 1
ATOM 5594 C CA . ALA A 1 730 ? -25.891 -24.597 13.924 1.00 67.19 730 ALA A CA 1
ATOM 5595 C C . ALA A 1 730 ? -26.898 -24.960 12.832 1.00 67.19 730 ALA A C 1
ATOM 5597 O O . ALA A 1 730 ? -27.904 -24.280 12.694 1.00 67.19 730 ALA A O 1
ATOM 5598 N N . GLU A 1 731 ? -26.699 -26.070 12.118 1.00 80.19 731 GLU A N 1
ATOM 5599 C CA . GLU A 1 731 ? -27.680 -26.547 11.129 1.00 80.19 731 GLU A CA 1
ATOM 5600 C C . GLU A 1 731 ? -29.034 -26.859 11.791 1.00 80.19 731 GLU A C 1
ATOM 5602 O O . GLU A 1 731 ? -30.099 -26.626 11.215 1.00 80.19 731 GLU A O 1
ATOM 5607 N N . LEU A 1 732 ? -29.004 -27.365 13.029 1.00 85.62 732 LEU A N 1
ATOM 5608 C CA . LEU A 1 732 ? -30.197 -27.572 13.845 1.00 85.62 732 LEU A CA 1
ATOM 5609 C C . LEU A 1 732 ? -30.878 -26.238 14.184 1.00 85.62 732 LEU A C 1
ATOM 5611 O O . LEU A 1 732 ? -32.092 -26.134 14.009 1.00 85.62 732 LEU A O 1
ATOM 5615 N N . GLN A 1 733 ? -30.120 -25.220 14.604 1.00 83.75 733 GLN A N 1
ATOM 5616 C CA . GLN A 1 733 ? -30.636 -23.870 14.841 1.00 83.75 733 GLN A CA 1
ATOM 5617 C C . GLN A 1 733 ? -31.246 -23.255 13.570 1.00 83.75 733 GLN A C 1
ATOM 5619 O O . GLN A 1 733 ? -32.399 -22.831 13.605 1.00 83.75 733 GLN A O 1
ATOM 5624 N N . ASP A 1 734 ? -30.530 -23.264 12.446 1.00 83.00 734 ASP A N 1
ATOM 5625 C CA . ASP A 1 734 ? -30.982 -22.659 11.185 1.00 83.00 734 ASP A CA 1
ATOM 5626 C C . ASP A 1 734 ? -32.289 -23.297 10.695 1.00 83.00 734 ASP A C 1
ATOM 5628 O O . ASP A 1 734 ? -33.207 -22.618 10.226 1.00 83.00 734 ASP A O 1
ATOM 5632 N N . SER A 1 735 ? -32.408 -24.621 10.844 1.00 91.88 735 SER A N 1
ATOM 5633 C CA . SER A 1 735 ? -33.647 -25.323 10.516 1.00 91.88 735 SER A CA 1
ATOM 5634 C C . SER A 1 735 ? -34.797 -24.943 11.467 1.00 91.88 735 SER A C 1
ATOM 5636 O O . SER A 1 735 ? -35.926 -24.757 11.011 1.00 91.88 735 SER A O 1
ATOM 5638 N N . LEU A 1 736 ? -34.531 -24.756 12.769 1.00 91.81 736 LEU A N 1
ATOM 5639 C CA . LEU A 1 736 ? -35.523 -24.337 13.773 1.00 91.81 736 LEU A CA 1
ATOM 5640 C C . LEU A 1 736 ? -36.053 -22.920 13.531 1.00 91.81 736 LEU A C 1
ATOM 5642 O O . LEU A 1 736 ? -37.246 -22.677 13.722 1.00 91.81 736 LEU A O 1
ATOM 5646 N N . GLU A 1 737 ? -35.206 -21.998 13.076 1.00 89.62 737 GLU A N 1
ATOM 5647 C CA . GLU A 1 737 ? -35.596 -20.611 12.789 1.00 89.62 737 GLU A CA 1
ATOM 5648 C C . GLU A 1 737 ? -36.635 -20.515 11.660 1.00 89.62 737 GLU A C 1
ATOM 5650 O O . GLU A 1 737 ? -37.473 -19.612 11.645 1.00 89.62 737 GLU A O 1
ATOM 5655 N N . ARG A 1 738 ? -36.668 -21.489 10.743 1.00 90.69 738 ARG A N 1
ATOM 5656 C CA . ARG A 1 738 ? -37.730 -21.588 9.728 1.00 90.69 738 ARG A CA 1
ATOM 5657 C C . ARG A 1 738 ? -39.096 -21.897 10.334 1.00 90.69 738 ARG A C 1
ATOM 5659 O O . ARG A 1 738 ? -40.096 -21.326 9.913 1.00 90.69 738 ARG A O 1
ATOM 5666 N N . VAL A 1 739 ? -39.133 -22.750 11.356 1.00 95.31 739 VAL A N 1
ATOM 5667 C CA . VAL A 1 739 ? -40.357 -23.059 12.113 1.00 95.31 739 VAL A CA 1
ATOM 5668 C C . VAL A 1 739 ? -40.734 -21.896 13.045 1.00 95.31 739 VAL A C 1
ATOM 5670 O O . VAL A 1 739 ? -41.918 -21.624 13.247 1.00 95.31 739 VAL A O 1
ATOM 5673 N N . GLU A 1 740 ? -39.747 -21.161 13.575 1.00 94.19 740 GLU A N 1
ATOM 5674 C CA . GLU A 1 740 ? -39.957 -19.943 14.378 1.00 94.19 740 GLU A CA 1
ATOM 5675 C C . GLU A 1 740 ? -40.717 -18.865 13.582 1.00 94.19 740 GLU A C 1
ATOM 5677 O O . GLU A 1 740 ? -41.619 -18.231 14.134 1.00 94.19 740 GLU A O 1
ATOM 5682 N N . ARG A 1 741 ? -40.426 -18.707 12.282 1.00 90.50 741 ARG A N 1
ATOM 5683 C CA . ARG A 1 741 ? -41.073 -17.711 11.402 1.00 90.50 741 ARG A CA 1
ATOM 5684 C C . ARG A 1 741 ? -42.561 -17.952 11.162 1.00 90.50 741 ARG A C 1
ATOM 5686 O O . ARG A 1 741 ? -43.281 -16.990 10.906 1.00 90.50 741 ARG A O 1
ATOM 5693 N N . VAL A 1 742 ? -43.032 -19.194 11.269 1.00 93.56 742 VAL A N 1
ATOM 5694 C CA . VAL A 1 742 ? -44.456 -19.500 11.092 1.00 93.56 742 VAL A CA 1
ATOM 5695 C C . VAL A 1 742 ? -45.221 -19.051 12.334 1.00 93.56 742 VAL A C 1
ATOM 5697 O O . VAL A 1 742 ? -45.022 -19.577 13.437 1.00 93.56 742 VAL A O 1
ATOM 5700 N N . SER A 1 743 ? -46.091 -18.055 12.164 1.00 94.75 743 SER A N 1
ATOM 5701 C CA . SER A 1 743 ? -46.846 -17.473 13.277 1.00 94.75 743 SER A CA 1
ATOM 5702 C C . SER A 1 743 ? -47.943 -18.422 13.788 1.00 94.75 743 SER A C 1
ATOM 5704 O O . SER A 1 743 ? -48.508 -19.200 13.012 1.00 94.75 743 SER A O 1
ATOM 5706 N N . PRO A 1 744 ? -48.293 -18.375 15.088 1.00 95.19 744 PRO A N 1
ATOM 5707 C CA . PRO A 1 744 ? -49.416 -19.140 15.622 1.00 95.19 744 PRO A CA 1
ATOM 5708 C C . PRO A 1 744 ? -50.741 -18.917 14.882 1.00 95.19 744 PRO A C 1
ATOM 5710 O O . PRO A 1 744 ? -51.519 -19.856 14.695 1.00 95.19 744 PRO A O 1
ATOM 5713 N N . GLU A 1 745 ? -50.988 -17.682 14.452 1.00 93.25 745 GLU A N 1
ATOM 5714 C CA . GLU A 1 745 ? -52.171 -17.267 13.704 1.00 93.25 745 GLU A CA 1
ATOM 5715 C C . GLU A 1 745 ? -52.203 -17.922 12.321 1.00 93.25 745 GLU A C 1
ATOM 5717 O O . GLU A 1 745 ? -53.239 -18.428 11.890 1.00 93.25 745 GLU A O 1
ATOM 5722 N N . GLU A 1 746 ? -51.055 -17.973 11.649 1.00 94.50 746 GLU A N 1
ATOM 5723 C CA . GLU A 1 746 ? -50.901 -18.623 10.351 1.00 94.50 746 GLU A CA 1
ATOM 5724 C C . GLU A 1 746 ? -51.075 -20.141 10.434 1.00 94.50 746 GLU A C 1
ATOM 5726 O O . GLU A 1 746 ? -51.752 -20.713 9.583 1.00 94.50 746 GLU A O 1
ATOM 5731 N N . ILE A 1 747 ? -50.569 -20.786 11.492 1.00 96.62 747 ILE A N 1
ATOM 5732 C CA . ILE A 1 747 ? -50.794 -22.221 11.738 1.00 96.62 747 ILE A CA 1
ATOM 5733 C C . ILE A 1 747 ? -52.293 -22.509 11.863 1.00 96.62 747 ILE A C 1
ATOM 5735 O O . ILE A 1 747 ? -52.808 -23.398 11.185 1.00 96.62 747 ILE A O 1
ATOM 5739 N N . ARG A 1 748 ? -53.009 -21.743 12.699 1.00 96.25 748 ARG A N 1
ATOM 5740 C CA . ARG A 1 748 ? -54.462 -21.911 12.873 1.00 96.25 748 ARG A CA 1
ATOM 5741 C C . ARG A 1 748 ? -55.214 -21.669 11.567 1.00 96.25 748 ARG A C 1
ATOM 5743 O O . ARG A 1 748 ? -56.084 -22.464 11.223 1.00 96.25 748 ARG A O 1
ATOM 5750 N N . ARG A 1 749 ? -54.851 -20.617 10.825 1.00 96.00 749 ARG A N 1
ATOM 5751 C CA . ARG A 1 749 ? -55.451 -20.297 9.523 1.00 96.00 749 ARG A CA 1
ATOM 5752 C C . ARG A 1 749 ? -55.266 -21.442 8.527 1.00 96.00 749 ARG A C 1
ATOM 5754 O O . ARG A 1 749 ? -56.250 -21.902 7.962 1.00 96.00 749 ARG A O 1
ATOM 5761 N N . ILE A 1 750 ? -54.038 -21.936 8.350 1.00 95.25 750 ILE A N 1
ATOM 5762 C CA . ILE A 1 750 ? -53.731 -23.007 7.389 1.00 95.25 750 ILE A CA 1
ATOM 5763 C C . ILE A 1 750 ? -54.488 -24.295 7.732 1.00 95.25 750 ILE A C 1
ATOM 5765 O O . ILE A 1 750 ? -55.053 -24.919 6.834 1.00 95.25 750 ILE A O 1
ATOM 5769 N N . VAL A 1 751 ? -54.530 -24.690 9.009 1.00 95.38 751 VAL A N 1
ATOM 5770 C CA . VAL A 1 751 ? -55.256 -25.894 9.453 1.00 95.38 751 VAL A CA 1
ATOM 5771 C C . VAL A 1 751 ? -56.757 -25.758 9.179 1.00 95.38 751 VAL A C 1
ATOM 5773 O O . VAL A 1 751 ? -57.343 -26.659 8.575 1.00 95.38 751 VAL A O 1
ATOM 5776 N N . ALA A 1 752 ? -57.352 -24.619 9.545 1.00 91.56 752 ALA A N 1
ATOM 5777 C CA . ALA A 1 752 ? -58.775 -24.358 9.347 1.00 91.56 752 ALA A CA 1
ATOM 5778 C C . ALA A 1 752 ? -59.158 -24.312 7.858 1.00 91.56 752 ALA A C 1
ATOM 5780 O O . ALA A 1 752 ? -60.099 -24.983 7.439 1.00 91.56 752 ALA A O 1
ATOM 5781 N N . GLU A 1 753 ? -58.404 -23.574 7.036 1.00 91.06 753 GLU A N 1
ATOM 5782 C CA . GLU A 1 753 ? -58.650 -23.458 5.591 1.00 91.06 753 GLU A CA 1
ATOM 5783 C C . GLU A 1 753 ? -58.456 -24.778 4.841 1.00 91.06 753 GLU A C 1
ATOM 5785 O O . GLU A 1 753 ? -59.087 -24.996 3.809 1.00 91.06 753 GLU A O 1
ATOM 5790 N N . SER A 1 754 ? -57.598 -25.665 5.351 1.00 89.75 754 SER A N 1
ATOM 5791 C CA . SER A 1 754 ? -57.383 -26.987 4.755 1.00 89.75 754 SER A CA 1
ATOM 5792 C C . SER A 1 754 ? -58.471 -27.994 5.146 1.00 89.75 754 SER A C 1
ATOM 5794 O O . SER A 1 754 ? -58.508 -29.080 4.578 1.00 89.75 754 SER A O 1
ATOM 5796 N N . GLY A 1 755 ? -59.357 -27.664 6.095 1.00 89.25 755 GLY A N 1
ATOM 5797 C CA . GLY A 1 755 ? -60.433 -28.547 6.559 1.00 89.25 755 GLY A CA 1
ATOM 5798 C C . GLY A 1 755 ? -60.005 -29.578 7.610 1.00 89.25 755 GLY A C 1
ATOM 5799 O O . GLY A 1 755 ? -60.688 -30.588 7.795 1.00 89.25 755 GLY A O 1
ATOM 5800 N N . LEU A 1 756 ? -58.877 -29.353 8.292 1.00 92.75 756 LEU A N 1
ATOM 5801 C CA . LEU A 1 756 ? -58.454 -30.170 9.430 1.00 92.75 756 LEU A CA 1
ATOM 5802 C C . LEU A 1 756 ? -59.064 -29.646 10.744 1.00 92.75 756 LEU A C 1
ATOM 5804 O O . LEU A 1 756 ? -59.343 -28.453 10.850 1.00 92.75 756 LEU A O 1
ATOM 5808 N N . PRO A 1 757 ? -59.269 -30.504 11.761 1.00 91.75 757 PRO A N 1
ATOM 5809 C CA . PRO A 1 757 ? -59.838 -30.057 13.028 1.00 91.75 757 PRO A CA 1
ATOM 5810 C C . PRO A 1 757 ? -58.855 -29.200 13.849 1.00 91.75 757 PRO A C 1
ATOM 5812 O O . PRO A 1 757 ? -57.636 -29.361 13.753 1.00 91.75 757 PRO A O 1
ATOM 5815 N N . ASP A 1 758 ? -59.391 -28.319 14.701 1.00 90.06 758 ASP A N 1
ATOM 5816 C CA . ASP A 1 758 ? -58.610 -27.362 15.507 1.00 90.06 758 ASP A CA 1
ATOM 5817 C C . ASP A 1 758 ? -57.596 -28.026 16.457 1.00 90.06 758 ASP A C 1
ATOM 5819 O O . ASP A 1 758 ? -56.559 -27.434 16.765 1.00 90.06 758 ASP A O 1
ATOM 5823 N N . ASP A 1 759 ? -57.838 -29.272 16.881 1.00 92.44 759 ASP A N 1
ATOM 5824 C CA . ASP A 1 759 ? -56.915 -30.020 17.745 1.00 92.44 759 ASP A CA 1
ATOM 5825 C C . ASP A 1 759 ? -55.570 -30.311 17.055 1.00 92.44 759 ASP A C 1
ATOM 5827 O O . ASP A 1 759 ? -54.539 -30.441 17.721 1.00 92.44 759 ASP A O 1
ATOM 5831 N N . VAL A 1 760 ? -55.550 -30.350 15.717 1.00 94.12 760 VAL A N 1
ATOM 5832 C CA . VAL A 1 760 ? -54.320 -30.438 14.921 1.00 94.12 760 VAL A CA 1
ATOM 5833 C C . VAL A 1 760 ? -53.527 -29.136 15.012 1.00 94.12 760 VAL A C 1
ATOM 5835 O O . VAL A 1 760 ? -52.306 -29.184 15.174 1.00 94.12 760 VAL A O 1
ATOM 5838 N N . ALA A 1 761 ? -54.197 -27.979 14.961 1.00 95.06 761 ALA A N 1
ATOM 5839 C CA . ALA A 1 761 ? -53.542 -26.684 15.133 1.00 95.06 761 ALA A CA 1
ATOM 5840 C C . ALA A 1 761 ? -52.969 -26.545 16.547 1.00 95.06 761 ALA A C 1
ATOM 5842 O O . ALA A 1 761 ? -51.809 -26.165 16.701 1.00 95.06 761 ALA A O 1
ATOM 5843 N N . ASP A 1 762 ? -53.737 -26.914 17.574 1.00 94.62 762 ASP A N 1
ATOM 5844 C CA . ASP A 1 762 ? -53.272 -26.881 18.964 1.00 94.62 762 ASP A CA 1
ATOM 5845 C C . ASP A 1 762 ? -52.042 -27.781 19.170 1.00 94.62 762 ASP A C 1
ATOM 5847 O O . ASP A 1 762 ? -51.070 -27.369 19.811 1.00 94.62 762 ASP A O 1
ATOM 5851 N N . ARG A 1 763 ? -52.026 -28.966 18.545 1.00 96.50 763 ARG A N 1
ATOM 5852 C CA . ARG A 1 763 ? -50.871 -29.870 18.585 1.00 96.50 763 ARG A CA 1
ATOM 5853 C C . ARG A 1 763 ? -49.659 -29.311 17.847 1.00 96.50 763 ARG A C 1
ATOM 5855 O O . ARG A 1 763 ? -48.548 -29.379 18.365 1.00 96.50 763 ARG A O 1
ATOM 5862 N N . LEU A 1 764 ? -49.842 -28.718 16.669 1.00 97.50 764 LEU A N 1
ATOM 5863 C CA . LEU A 1 764 ? -48.755 -28.061 15.934 1.00 97.50 764 LEU A CA 1
ATOM 5864 C C . LEU A 1 764 ? -48.159 -26.887 16.717 1.00 97.50 764 LEU A C 1
ATOM 5866 O O . LEU A 1 764 ? -46.941 -26.707 16.708 1.00 97.50 764 LEU A O 1
ATOM 5870 N N . LEU A 1 765 ? -48.987 -26.131 17.443 1.00 96.94 765 LEU A N 1
ATOM 5871 C CA . LEU A 1 765 ? -48.535 -25.071 18.346 1.00 96.94 765 LEU A CA 1
ATOM 5872 C C . LEU A 1 765 ? -47.752 -25.625 19.543 1.00 96.94 765 LEU A C 1
ATOM 5874 O O . LEU A 1 765 ? -46.733 -25.043 19.923 1.00 96.94 765 LEU A O 1
ATOM 5878 N N . ALA A 1 766 ? -48.192 -26.744 20.123 1.00 96.31 766 ALA A N 1
ATOM 5879 C CA . ALA A 1 766 ? -47.475 -27.420 21.204 1.00 96.31 766 ALA A CA 1
ATOM 5880 C C . ALA A 1 766 ? -46.112 -27.951 20.730 1.00 96.31 766 ALA A C 1
ATOM 5882 O O . ALA A 1 766 ? -45.090 -27.662 21.353 1.00 96.31 766 ALA A O 1
ATOM 5883 N N . ARG A 1 767 ? -46.077 -28.604 19.564 1.00 97.62 767 ARG A N 1
ATOM 5884 C CA . ARG A 1 767 ? -44.846 -29.077 18.912 1.00 97.62 767 ARG A CA 1
ATOM 5885 C C . ARG A 1 767 ? -43.898 -27.935 18.564 1.00 97.62 767 ARG A C 1
ATOM 5887 O O . ARG A 1 767 ? -42.699 -28.037 18.803 1.00 97.62 767 ARG A O 1
ATOM 5894 N N . ARG A 1 768 ? -44.424 -26.815 18.055 1.00 96.94 768 ARG A N 1
ATOM 5895 C CA . ARG A 1 768 ? -43.632 -25.598 17.824 1.00 96.94 768 ARG A CA 1
ATOM 5896 C C . ARG A 1 768 ? -43.011 -25.116 19.133 1.00 96.94 768 ARG A C 1
ATOM 5898 O O . ARG A 1 768 ? -41.830 -24.805 19.154 1.00 96.94 768 ARG A O 1
ATOM 5905 N N . ARG A 1 769 ? -43.771 -25.091 20.232 1.00 95.88 769 ARG A N 1
ATOM 5906 C CA . ARG A 1 769 ? -43.260 -24.690 21.553 1.00 95.88 769 ARG A CA 1
ATOM 5907 C C . ARG A 1 769 ? -42.148 -25.617 22.059 1.00 95.88 769 ARG A C 1
ATOM 5909 O O . ARG A 1 769 ? -41.158 -25.104 22.571 1.00 95.88 769 ARG A O 1
ATOM 5916 N N . ASP A 1 770 ? -42.282 -26.933 21.885 1.00 93.88 770 ASP A N 1
ATOM 5917 C CA . ASP A 1 770 ? -41.225 -27.908 22.212 1.00 93.88 770 ASP A CA 1
ATOM 5918 C C . ASP A 1 770 ? -39.923 -27.585 21.461 1.00 93.88 770 ASP A C 1
ATOM 5920 O O . ASP A 1 770 ? -38.853 -27.480 22.060 1.00 93.88 770 ASP A O 1
ATOM 5924 N N . LEU A 1 771 ? -40.026 -27.324 20.156 1.00 93.38 771 LEU A N 1
ATOM 5925 C CA . LEU A 1 771 ? -38.890 -26.942 19.318 1.00 93.38 771 LEU A CA 1
ATOM 5926 C C . LEU A 1 771 ? -38.287 -25.582 19.696 1.00 93.38 771 LEU A C 1
ATOM 5928 O O . LEU A 1 771 ? -37.065 -25.447 19.702 1.00 93.38 771 LEU A O 1
ATOM 5932 N N . MET A 1 772 ? -39.102 -24.592 20.073 1.00 94.94 772 MET A N 1
ATOM 5933 C CA . MET A 1 772 ? -38.597 -23.296 20.551 1.00 94.94 772 MET A CA 1
ATOM 5934 C C . MET A 1 772 ? -37.824 -23.429 21.872 1.00 94.94 772 MET A C 1
ATOM 5936 O O . MET A 1 772 ? -36.805 -22.768 22.044 1.00 94.94 772 MET A O 1
ATOM 5940 N N . GLY A 1 773 ? -38.225 -24.335 22.770 1.00 81.88 773 GLY A N 1
ATOM 5941 C CA . GLY A 1 773 ? -37.443 -24.631 23.978 1.00 81.88 773 GLY A CA 1
ATOM 5942 C C . GLY A 1 773 ? -36.064 -25.226 23.661 1.00 81.88 773 GLY A C 1
ATOM 5943 O O . GLY A 1 773 ? -35.069 -24.887 24.302 1.00 81.88 773 GLY A O 1
ATOM 5944 N N . ARG A 1 774 ? -35.973 -26.072 22.625 1.00 85.94 774 ARG A N 1
ATOM 5945 C CA . ARG A 1 774 ? -34.685 -26.600 22.134 1.00 85.94 774 ARG A CA 1
ATOM 5946 C C . ARG A 1 774 ? -33.831 -25.501 21.497 1.00 85.94 774 ARG A C 1
ATOM 5948 O O . ARG A 1 774 ? -32.628 -25.461 21.741 1.00 85.94 774 ARG A O 1
ATOM 5955 N N . LEU A 1 775 ? -34.453 -24.593 20.740 1.00 81.62 775 LEU A N 1
ATOM 5956 C CA . LEU A 1 775 ? -33.801 -23.420 20.148 1.00 81.62 775 LEU A CA 1
ATOM 5957 C C . LEU A 1 775 ? -33.188 -22.508 21.220 1.00 81.62 775 LEU A C 1
ATOM 5959 O O . LEU A 1 775 ? -32.035 -22.102 21.093 1.00 81.62 775 LEU A O 1
ATOM 5963 N N . GLU A 1 776 ? -33.920 -22.229 22.301 1.00 74.69 776 GLU A N 1
ATOM 5964 C CA . GLU A 1 776 ? -33.402 -21.471 23.448 1.00 74.69 776 GLU A CA 1
ATOM 5965 C C . GLU A 1 776 ? -32.197 -22.165 24.098 1.00 74.69 776 GLU A C 1
ATOM 5967 O O . GLU A 1 776 ? -31.198 -21.509 24.392 1.00 74.69 776 GLU A O 1
ATOM 5972 N N . GLY A 1 777 ? -32.246 -23.491 24.265 1.00 68.19 777 GLY A N 1
ATOM 5973 C CA . GLY A 1 777 ? -31.123 -24.273 24.789 1.00 68.19 777 GLY A CA 1
ATOM 5974 C C . GLY A 1 777 ? -29.867 -24.199 23.912 1.00 68.19 777 GLY A C 1
ATOM 5975 O O . GLY A 1 777 ? -28.763 -24.052 24.437 1.00 68.19 777 GLY A O 1
ATOM 5976 N N . LEU A 1 778 ? -30.029 -24.246 22.585 1.00 68.50 778 LEU A N 1
ATOM 5977 C CA . LEU A 1 778 ? -28.928 -24.080 21.629 1.00 68.50 778 LEU A CA 1
ATOM 5978 C C . LEU A 1 778 ? -28.350 -22.655 21.674 1.00 68.50 778 LEU A C 1
ATOM 5980 O O . LEU A 1 778 ? -27.131 -22.496 21.747 1.00 68.50 778 LEU A O 1
ATOM 5984 N N . ARG A 1 779 ? -29.211 -21.628 21.722 1.00 67.69 779 ARG A N 1
ATOM 5985 C CA . ARG A 1 779 ? -28.807 -20.214 21.841 1.00 67.69 779 ARG A CA 1
ATOM 5986 C C . ARG A 1 779 ? -28.046 -19.943 23.148 1.00 67.69 779 ARG A C 1
ATOM 5988 O O . ARG A 1 779 ? -27.026 -19.255 23.135 1.00 67.69 779 ARG A O 1
ATOM 5995 N N . GLU A 1 780 ? -28.489 -20.507 24.271 1.00 61.47 780 GLU A N 1
ATOM 5996 C CA . GLU A 1 780 ? -27.817 -20.338 25.568 1.00 61.47 780 GLU A CA 1
ATOM 5997 C C . GLU A 1 780 ? -26.474 -21.083 25.627 1.00 61.47 780 GLU A C 1
ATOM 5999 O O . GLU A 1 780 ? -25.488 -20.542 26.131 1.00 61.47 780 GLU A O 1
ATOM 6004 N N . ALA A 1 781 ? -26.392 -22.292 25.060 1.00 50.62 781 ALA A N 1
ATOM 6005 C CA . ALA A 1 781 ? -25.132 -23.028 24.950 1.00 50.62 781 ALA A CA 1
ATOM 6006 C C . ALA A 1 781 ? -24.095 -22.266 24.103 1.00 50.62 781 ALA A C 1
ATOM 6008 O O . ALA A 1 781 ? -22.933 -22.166 24.509 1.00 50.62 781 ALA A O 1
ATOM 6009 N N . ALA A 1 782 ? -24.520 -21.672 22.983 1.00 50.12 782 ALA A N 1
ATOM 6010 C CA . ALA A 1 782 ? -23.675 -20.818 22.149 1.00 50.12 782 ALA A CA 1
ATOM 6011 C C . ALA A 1 782 ? -23.192 -19.573 22.916 1.00 50.12 782 ALA A C 1
ATOM 6013 O O . ALA A 1 782 ? -21.999 -19.268 22.918 1.00 50.12 782 ALA A O 1
ATOM 6014 N N . ARG A 1 783 ? -24.081 -18.914 23.672 1.00 52.28 783 ARG A N 1
ATOM 6015 C CA . ARG A 1 783 ? -23.746 -17.745 24.504 1.00 52.28 783 ARG A CA 1
ATOM 6016 C C . ARG A 1 783 ? -22.735 -18.062 25.612 1.00 52.28 783 ARG A C 1
ATOM 6018 O O . ARG A 1 783 ? -21.829 -17.268 25.881 1.00 52.28 783 ARG A O 1
ATOM 6025 N N . LEU A 1 784 ? -22.879 -19.211 26.274 1.00 48.72 784 LEU A N 1
ATOM 6026 C CA . LEU A 1 784 ? -21.932 -19.695 27.286 1.00 48.72 784 LEU A CA 1
ATOM 6027 C C . LEU A 1 784 ? -20.562 -19.994 26.667 1.00 48.72 784 LEU A C 1
ATOM 6029 O O . LEU A 1 784 ? -19.547 -19.553 27.209 1.00 48.72 784 LEU A O 1
ATOM 6033 N N . ALA A 1 785 ? -20.529 -20.678 25.519 1.00 46.97 785 ALA A N 1
ATOM 6034 C CA . ALA A 1 785 ? -19.295 -20.956 24.785 1.00 46.97 785 ALA A CA 1
ATOM 6035 C C . ALA A 1 785 ? -18.589 -19.660 24.353 1.00 46.97 785 ALA A C 1
ATOM 6037 O O . ALA A 1 785 ? -17.386 -19.518 24.567 1.00 46.97 785 ALA A O 1
ATOM 6038 N N . GLU A 1 786 ? -19.343 -18.684 23.844 1.00 44.72 786 GLU A N 1
ATOM 6039 C CA . GLU A 1 786 ? -18.845 -17.363 23.465 1.00 44.72 786 GLU A CA 1
ATOM 6040 C C . GLU A 1 786 ? -18.286 -16.587 24.664 1.00 44.72 786 GLU A C 1
ATOM 6042 O O . GLU A 1 786 ? -17.204 -16.012 24.577 1.00 44.72 786 GLU A O 1
ATOM 6047 N N . THR A 1 787 ? -18.963 -16.621 25.816 1.00 44.84 787 THR A N 1
ATOM 6048 C CA . THR A 1 787 ? -18.505 -15.929 27.033 1.00 44.84 787 THR A CA 1
ATOM 6049 C C . THR A 1 787 ? -17.221 -16.550 27.593 1.00 44.84 787 THR A C 1
ATOM 6051 O O . THR A 1 787 ? -16.325 -15.838 28.054 1.00 44.84 787 THR A O 1
ATOM 6054 N N . THR A 1 788 ? -17.106 -17.879 27.554 1.00 42.72 788 THR A N 1
ATOM 6055 C CA . THR A 1 788 ? -15.897 -18.598 27.976 1.00 42.72 788 THR A CA 1
ATOM 6056 C C . THR A 1 788 ? -14.739 -18.365 27.007 1.00 42.72 788 THR A C 1
ATOM 6058 O O . THR A 1 788 ? -13.613 -18.145 27.449 1.00 42.72 788 THR A O 1
ATOM 6061 N N . LEU A 1 789 ? -15.005 -18.352 25.699 1.00 40.44 789 LEU A N 1
ATOM 6062 C CA . LEU A 1 789 ? -14.007 -18.106 24.661 1.00 40.44 789 LEU A CA 1
ATOM 6063 C C . LEU A 1 789 ? -13.522 -16.646 24.666 1.00 40.44 789 LEU A C 1
ATOM 6065 O O . LEU A 1 789 ? -12.319 -16.411 24.633 1.00 40.44 789 LEU A O 1
ATOM 6069 N N . ALA A 1 790 ? -14.424 -15.671 24.809 1.00 39.41 790 ALA A N 1
ATOM 6070 C CA . ALA A 1 790 ? -14.083 -14.251 24.916 1.00 39.41 790 ALA A CA 1
ATOM 6071 C C . ALA A 1 790 ? -13.159 -13.967 26.112 1.00 39.41 790 ALA A C 1
ATOM 6073 O O . ALA A 1 790 ? -12.217 -13.191 25.994 1.00 39.41 790 ALA A O 1
ATOM 6074 N N . ARG A 1 791 ? -13.366 -14.651 27.245 1.00 43.94 791 ARG A N 1
ATOM 6075 C CA . ARG A 1 791 ? -12.497 -14.534 28.430 1.00 43.94 791 ARG A CA 1
ATOM 6076 C C . ARG A 1 791 ? -11.147 -15.231 28.287 1.00 43.94 791 ARG A C 1
ATOM 6078 O O . ARG A 1 791 ? -10.193 -14.815 28.930 1.00 43.94 791 ARG A O 1
ATOM 6085 N N . LEU A 1 792 ? -11.062 -16.289 27.481 1.00 39.66 792 LEU A N 1
ATOM 6086 C CA . LEU A 1 792 ? -9.798 -16.967 27.174 1.00 39.66 792 LEU A CA 1
ATOM 6087 C C . LEU A 1 792 ? -8.964 -16.202 26.132 1.00 39.66 792 LEU A C 1
ATOM 6089 O O . LEU A 1 792 ? -7.744 -16.339 26.123 1.00 39.66 792 LEU A O 1
ATOM 6093 N N . LEU A 1 793 ? -9.612 -15.416 25.265 1.00 35.84 793 LEU A N 1
ATOM 6094 C CA . LEU A 1 793 ? -8.971 -14.655 24.187 1.00 35.84 793 LEU A CA 1
ATOM 6095 C C . LEU A 1 793 ? -8.616 -13.206 24.571 1.00 35.84 793 LEU A C 1
ATOM 6097 O O . LEU A 1 793 ? -7.716 -12.628 23.958 1.00 35.84 793 LEU A O 1
ATOM 6101 N N . ASP A 1 794 ? -9.264 -12.614 25.581 1.00 38.56 794 ASP A N 1
ATOM 6102 C CA . ASP A 1 794 ? -8.933 -11.268 26.068 1.00 38.56 794 ASP A CA 1
ATOM 6103 C C . ASP A 1 794 ? -7.698 -11.310 26.991 1.00 38.56 794 ASP A C 1
ATOM 6105 O O . ASP A 1 794 ? -7.778 -11.417 28.213 1.00 38.56 794 ASP A O 1
ATOM 6109 N N . HIS A 1 795 ? -6.514 -11.267 26.377 1.00 42.44 795 HIS A N 1
ATOM 6110 C CA . HIS A 1 795 ? -5.179 -11.320 26.993 1.00 42.44 795 HIS A CA 1
ATOM 6111 C C . HIS A 1 795 ? -4.812 -10.087 27.862 1.00 42.44 795 HIS A C 1
ATOM 6113 O O . HIS A 1 795 ? -3.657 -9.652 27.868 1.00 42.44 795 HIS A O 1
ATOM 6119 N N . LYS A 1 796 ? -5.766 -9.482 28.581 1.00 37.19 796 LYS A N 1
ATOM 6120 C CA . LYS A 1 796 ? -5.531 -8.248 29.354 1.00 37.19 796 LYS A CA 1
ATOM 6121 C C . LYS A 1 796 ? -5.596 -8.362 30.864 1.00 37.19 796 LYS A C 1
ATOM 6123 O O . LYS A 1 796 ? -5.032 -7.486 31.513 1.00 37.19 796 LYS A O 1
ATOM 6128 N N . ASP A 1 797 ? -6.161 -9.431 31.403 1.00 33.91 797 ASP A N 1
ATOM 6129 C CA . ASP A 1 797 ? -6.110 -9.672 32.837 1.00 33.91 797 ASP A CA 1
ATOM 6130 C C . ASP A 1 797 ? -5.313 -10.945 33.110 1.00 33.91 797 ASP A C 1
ATOM 6132 O O . ASP A 1 797 ? -5.602 -12.011 32.563 1.00 33.91 797 ASP A O 1
ATOM 6136 N N . ASP A 1 798 ? -4.293 -10.818 33.962 1.00 41.62 798 ASP A N 1
ATOM 6137 C CA . ASP A 1 798 ? -3.588 -11.918 34.618 1.00 41.62 798 ASP A CA 1
ATOM 6138 C C . ASP A 1 798 ? -4.582 -12.705 35.495 1.00 41.62 798 ASP A C 1
ATOM 6140 O O . ASP A 1 798 ? -4.548 -12.640 36.725 1.00 41.62 798 ASP A O 1
ATOM 6144 N N . LEU A 1 799 ? -5.511 -13.432 34.871 1.00 38.44 799 LEU A N 1
ATOM 6145 C CA . LEU A 1 799 ? -6.398 -14.354 35.561 1.00 38.44 799 LEU A CA 1
ATOM 6146 C C . LEU A 1 799 ? -5.532 -15.487 36.099 1.00 38.44 799 LEU A C 1
ATOM 6148 O O . LEU A 1 799 ? -5.131 -16.402 35.373 1.00 38.44 799 LEU A O 1
ATOM 6152 N N . ASN A 1 800 ? -5.214 -15.414 37.390 1.00 40.59 800 ASN A N 1
ATOM 6153 C CA . ASN A 1 800 ? -4.578 -16.530 38.062 1.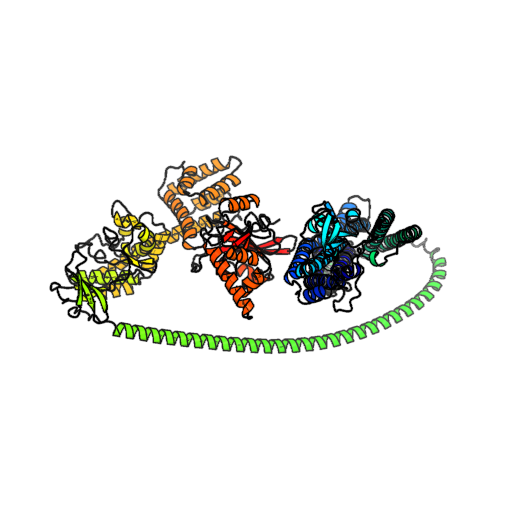00 40.59 800 ASN A CA 1
ATOM 6154 C C . ASN A 1 800 ? -5.570 -17.714 38.088 1.00 40.59 800 ASN A C 1
ATOM 6156 O O . ASN A 1 800 ? -6.794 -17.543 38.097 1.00 40.59 800 ASN A O 1
ATOM 6160 N N . ALA A 1 801 ? -5.044 -18.939 38.070 1.00 41.19 801 ALA A N 1
ATOM 6161 C CA . ALA A 1 801 ? -5.863 -20.154 38.049 1.00 41.19 801 ALA A CA 1
ATOM 6162 C C . ALA A 1 801 ? -6.854 -20.229 39.232 1.00 41.19 801 ALA A C 1
ATOM 6164 O O . ALA A 1 801 ? -7.876 -20.906 39.142 1.00 41.19 801 ALA A O 1
ATOM 6165 N N . GLU A 1 802 ? -6.578 -19.498 40.314 1.00 40.69 802 GLU A N 1
ATOM 6166 C CA . GLU A 1 802 ? -7.378 -19.413 41.535 1.00 40.69 802 GLU A CA 1
ATOM 6167 C C . GLU A 1 802 ? -8.663 -18.580 41.344 1.00 40.69 802 GLU A C 1
ATOM 6169 O O . GLU A 1 802 ? -9.733 -18.995 41.777 1.00 40.69 802 GLU A O 1
ATOM 6174 N N . GLN A 1 803 ? -8.606 -17.478 40.593 1.00 45.72 803 GLN A N 1
ATOM 6175 C CA . GLN A 1 803 ? -9.768 -16.650 40.249 1.00 45.72 803 GLN A CA 1
ATOM 6176 C C . GLN A 1 803 ? -10.684 -17.345 39.236 1.00 45.72 803 GLN A C 1
ATOM 6178 O O . GLN A 1 803 ? -11.905 -17.299 39.377 1.00 45.72 803 GLN A O 1
ATOM 6183 N N . LEU A 1 804 ? -10.114 -18.052 38.251 1.00 43.69 804 LEU A N 1
ATOM 6184 C CA . LEU A 1 804 ? -10.888 -18.870 37.308 1.00 43.69 804 LEU A CA 1
ATOM 6185 C C . LEU A 1 804 ? -11.570 -20.052 38.025 1.00 43.69 804 LEU A C 1
ATOM 6187 O O . LEU A 1 804 ? -12.700 -20.421 37.702 1.00 43.69 804 LEU A O 1
ATOM 6191 N N . ARG A 1 805 ? -10.891 -20.624 39.027 1.00 44.22 805 ARG A N 1
ATOM 6192 C CA . ARG A 1 805 ? -11.408 -21.680 39.905 1.00 44.22 805 ARG A CA 1
ATOM 6193 C C . ARG A 1 805 ? -12.588 -21.189 40.744 1.00 44.22 805 ARG A C 1
ATOM 6195 O O . ARG A 1 805 ? -13.611 -21.870 40.765 1.00 44.22 805 ARG A O 1
ATOM 6202 N N . ASP A 1 806 ? -12.484 -20.025 41.378 1.00 48.28 806 ASP A N 1
ATOM 6203 C CA . ASP A 1 806 ? -13.563 -19.472 42.203 1.00 48.28 806 ASP A CA 1
ATOM 6204 C C . ASP A 1 806 ? -14.801 -19.103 41.373 1.00 48.28 806 ASP A C 1
ATOM 6206 O O . ASP A 1 806 ? -15.925 -19.393 41.785 1.00 48.28 806 ASP A O 1
ATOM 6210 N N . ASP A 1 807 ? -14.635 -18.545 40.172 1.00 46.97 807 ASP A N 1
ATOM 6211 C CA . ASP A 1 807 ? -15.768 -18.130 39.332 1.00 46.97 807 ASP A CA 1
ATOM 6212 C C . ASP A 1 807 ? -16.520 -19.322 38.702 1.00 46.97 807 ASP A C 1
ATOM 6214 O O . ASP A 1 807 ? -17.752 -19.297 38.596 1.00 46.97 807 ASP A O 1
ATOM 6218 N N . LEU A 1 808 ? -15.801 -20.393 38.334 1.00 45.28 808 LEU A N 1
ATOM 6219 C CA . LEU A 1 808 ? -16.382 -21.632 37.792 1.00 45.28 808 LEU A CA 1
ATOM 6220 C C . LEU A 1 808 ? -17.045 -22.498 38.872 1.00 45.28 808 LEU A C 1
ATOM 6222 O O . LEU A 1 808 ? -18.036 -23.172 38.596 1.00 45.28 808 LEU A O 1
ATOM 6226 N N . LEU A 1 809 ? -16.531 -22.481 40.105 1.00 49.66 809 LEU A N 1
ATOM 6227 C CA . LEU A 1 809 ? -17.119 -23.228 41.221 1.00 49.66 809 LEU A CA 1
ATOM 6228 C C . LEU A 1 809 ? -18.311 -22.499 41.860 1.00 49.66 809 LEU A C 1
ATOM 6230 O O . LEU A 1 809 ? -19.179 -23.152 42.447 1.00 49.66 809 LEU A O 1
ATOM 6234 N N . ASN A 1 810 ? -18.393 -21.171 41.729 1.00 48.19 810 ASN A N 1
ATOM 6235 C CA . ASN A 1 810 ? -19.450 -20.369 42.350 1.00 48.19 810 ASN A CA 1
ATOM 6236 C C . ASN A 1 810 ? -20.692 -20.146 41.470 1.00 48.19 810 ASN A C 1
ATOM 6238 O O . ASN A 1 810 ? -21.714 -19.677 41.980 1.00 48.19 810 ASN A O 1
ATOM 6242 N N . LYS A 1 811 ? -20.680 -20.521 40.182 1.00 49.91 811 LYS A N 1
ATOM 6243 C CA . LYS A 1 811 ? -21.850 -20.386 39.294 1.00 49.91 811 LYS A CA 1
ATOM 6244 C C . LYS A 1 811 ? -22.476 -21.739 38.955 1.00 49.91 811 LYS A C 1
ATOM 6246 O O . LYS A 1 811 ? -21.959 -22.489 38.146 1.00 49.91 811 LYS A O 1
ATOM 6251 N N . ARG A 1 812 ? -23.612 -21.992 39.623 1.00 48.84 812 ARG A N 1
ATOM 6252 C CA . ARG A 1 812 ? -24.636 -23.042 39.418 1.00 48.84 812 ARG A CA 1
ATOM 6253 C C . ARG A 1 812 ? -24.146 -24.386 38.847 1.00 48.84 812 ARG A C 1
ATOM 6255 O O . ARG A 1 812 ? -23.961 -24.546 37.651 1.00 48.84 812 ARG A O 1
ATOM 6262 N N . GLY A 1 813 ? -24.125 -25.379 39.735 1.00 44.44 813 GLY A N 1
ATOM 6263 C CA . GLY A 1 813 ? -23.995 -26.809 39.457 1.00 44.44 813 GLY A CA 1
ATOM 6264 C C . GLY A 1 813 ? -24.146 -27.602 40.760 1.00 44.44 813 GLY A C 1
ATOM 6265 O O . GLY A 1 813 ? -24.008 -27.046 41.858 1.00 44.44 813 GLY A O 1
ATOM 6266 N N . THR A 1 814 ? -24.460 -28.889 40.663 1.00 46.06 814 THR A N 1
ATOM 6267 C CA . THR A 1 814 ? -24.537 -29.808 41.808 1.00 46.06 814 THR A CA 1
ATOM 6268 C C . THR A 1 814 ? -23.171 -29.950 42.497 1.00 46.06 814 THR A C 1
ATOM 6270 O O . THR A 1 814 ? -22.117 -29.657 41.930 1.00 46.06 814 THR A O 1
ATOM 6273 N N . GLU A 1 815 ? -23.153 -30.361 43.765 1.00 43.66 815 GLU A N 1
ATOM 6274 C CA . GLU A 1 815 ? -21.915 -30.500 44.553 1.00 43.66 815 GLU A CA 1
ATOM 6275 C C . GLU A 1 815 ? -20.918 -31.487 43.916 1.00 43.66 815 GLU A C 1
ATOM 6277 O O . GLU A 1 815 ? -19.721 -31.214 43.867 1.00 43.66 815 GLU A O 1
ATOM 6282 N N . ALA A 1 816 ? -21.425 -32.559 43.300 1.00 42.66 816 ALA A N 1
ATOM 6283 C CA . ALA A 1 816 ? -20.624 -33.532 42.559 1.00 42.66 816 ALA A CA 1
ATOM 6284 C C . ALA A 1 816 ? -19.935 -32.934 41.315 1.00 42.66 816 ALA A C 1
ATOM 6286 O O . ALA A 1 816 ? -18.791 -33.282 41.013 1.00 42.66 816 ALA A O 1
ATOM 6287 N N . GLU A 1 817 ? -20.599 -32.013 40.610 1.00 40.44 817 GLU A N 1
ATOM 6288 C CA . GLU A 1 817 ? -20.036 -31.315 39.446 1.00 40.44 817 GLU A CA 1
ATOM 6289 C C . GLU A 1 817 ? -18.925 -30.354 39.870 1.00 40.44 817 GLU A C 1
ATOM 6291 O O . GLU A 1 817 ? -17.847 -30.355 39.274 1.00 40.44 817 GLU A O 1
ATOM 6296 N N . ARG A 1 818 ? -19.137 -29.605 40.958 1.00 47.91 818 ARG A N 1
ATOM 6297 C CA . ARG A 1 818 ? -18.123 -28.705 41.530 1.00 47.91 818 ARG A CA 1
ATOM 6298 C C . ARG A 1 818 ? -16.881 -29.471 41.990 1.00 47.91 818 ARG A C 1
ATOM 6300 O O . ARG A 1 818 ? -15.754 -29.075 41.700 1.00 47.91 818 ARG A O 1
ATOM 6307 N N . GLU A 1 819 ? -17.067 -30.625 42.619 1.00 43.41 819 GLU A N 1
ATOM 6308 C CA . GLU A 1 819 ? -15.965 -31.467 43.083 1.00 43.41 819 GLU A CA 1
ATOM 6309 C C . GLU A 1 819 ? -15.203 -32.149 41.923 1.00 43.41 819 GLU A C 1
ATOM 6311 O O . GLU A 1 819 ? -13.979 -32.309 41.962 1.00 43.41 819 GLU A O 1
ATOM 6316 N N . ALA A 1 820 ? -15.900 -32.513 40.840 1.00 41.84 820 ALA A N 1
ATOM 6317 C CA . ALA A 1 820 ? -15.288 -33.041 39.620 1.00 41.84 820 ALA A CA 1
ATOM 6318 C C . ALA A 1 820 ? -14.461 -31.981 38.870 1.00 41.84 820 ALA A C 1
ATOM 6320 O O . ALA A 1 820 ? -13.362 -32.286 38.391 1.00 41.84 820 ALA A O 1
ATOM 6321 N N . TRP A 1 821 ? -14.944 -30.736 38.825 1.00 44.25 821 TRP A N 1
ATOM 6322 C CA . TRP A 1 821 ? -14.198 -29.596 38.289 1.00 44.25 821 TRP A CA 1
ATOM 6323 C C . TRP A 1 821 ? -12.964 -29.270 39.127 1.00 44.25 821 TRP A C 1
ATOM 6325 O O . TRP A 1 821 ? -11.877 -29.109 38.569 1.00 44.25 821 TRP A O 1
ATOM 6335 N N . ALA A 1 822 ? -13.082 -29.294 40.457 1.00 43.97 822 ALA A N 1
ATOM 6336 C CA . ALA A 1 822 ? -11.945 -29.107 41.353 1.00 43.97 822 ALA A CA 1
ATOM 6337 C C . ALA A 1 822 ? -10.842 -30.161 41.114 1.00 43.97 822 ALA A C 1
ATOM 6339 O O . ALA A 1 822 ? -9.661 -29.816 41.037 1.00 43.97 822 ALA A O 1
ATOM 6340 N N . ARG A 1 823 ? -11.205 -31.438 40.913 1.00 43.09 823 ARG A N 1
ATOM 6341 C CA . ARG A 1 823 ? -10.253 -32.528 40.603 1.00 43.09 823 ARG A CA 1
ATOM 6342 C C . ARG A 1 823 ? -9.591 -32.385 39.226 1.00 43.09 823 ARG A C 1
ATOM 6344 O O . ARG A 1 823 ? -8.395 -32.654 39.091 1.00 43.09 823 ARG A O 1
ATOM 6351 N N . ALA A 1 824 ? -10.337 -31.939 38.214 1.00 39.78 824 ALA A N 1
ATOM 6352 C CA . ALA A 1 824 ? -9.805 -31.685 36.875 1.00 39.78 824 ALA A CA 1
ATOM 6353 C C . ALA A 1 824 ? -8.814 -30.507 36.855 1.00 39.78 824 ALA A C 1
ATOM 6355 O O . ALA A 1 824 ? -7.745 -30.630 36.261 1.00 39.78 824 ALA A O 1
ATOM 6356 N N . LEU A 1 825 ? -9.122 -29.420 37.567 1.00 44.41 825 LEU A N 1
ATOM 6357 C CA . LEU A 1 825 ? -8.231 -28.263 37.724 1.00 44.41 825 LEU A CA 1
ATOM 6358 C C . LEU A 1 825 ? -6.972 -28.613 38.529 1.00 44.41 825 LEU A C 1
ATOM 6360 O O . LEU A 1 825 ? -5.873 -28.272 38.121 1.00 44.41 825 LEU A O 1
ATOM 6364 N N . THR A 1 826 ? -7.093 -29.434 39.577 1.00 41.19 826 THR A N 1
ATOM 6365 C CA . THR A 1 826 ? -5.920 -29.938 40.325 1.00 41.19 826 THR A CA 1
ATOM 6366 C C . THR A 1 826 ? -4.994 -30.800 39.447 1.00 41.19 826 THR A C 1
ATOM 6368 O O . THR A 1 826 ? -3.791 -30.897 39.686 1.00 41.19 826 THR A O 1
ATOM 6371 N N . THR A 1 827 ? -5.542 -31.454 38.419 1.00 39.59 827 THR A N 1
ATOM 6372 C CA . THR A 1 827 ? -4.757 -32.214 37.430 1.00 39.59 827 THR A CA 1
ATOM 6373 C C . THR A 1 827 ? -4.097 -31.282 36.407 1.00 39.59 827 THR A C 1
ATOM 6375 O O . THR A 1 827 ? -2.978 -31.544 35.972 1.00 39.59 827 THR A O 1
ATOM 6378 N N . PHE A 1 828 ? -4.759 -30.171 36.078 1.00 37.28 828 PHE A N 1
ATOM 6379 C CA . PHE A 1 828 ? -4.238 -29.091 35.242 1.00 37.28 828 PHE A CA 1
ATOM 6380 C C . PHE A 1 828 ? -3.062 -28.358 35.922 1.00 37.28 828 PHE A C 1
ATOM 6382 O O . PHE A 1 828 ? -2.023 -28.175 35.291 1.00 37.28 828 PHE A O 1
ATOM 6389 N N . ASP A 1 829 ? -3.152 -28.073 37.227 1.00 38.28 829 ASP A N 1
ATOM 6390 C CA . ASP A 1 829 ? -2.072 -27.463 38.028 1.00 38.28 829 ASP A CA 1
ATOM 6391 C C . ASP A 1 829 ? -0.829 -28.362 38.115 1.00 38.28 829 ASP A C 1
ATOM 6393 O O . ASP A 1 829 ? 0.298 -27.914 37.903 1.00 38.28 829 ASP A O 1
ATOM 6397 N N . LYS A 1 830 ? -1.020 -29.675 38.305 1.00 39.44 830 LYS A N 1
ATOM 6398 C CA . LYS A 1 830 ? 0.085 -30.656 38.301 1.00 39.44 830 LYS A CA 1
ATOM 6399 C C . LYS A 1 830 ? 0.818 -30.749 36.957 1.00 39.44 830 LYS A C 1
ATOM 6401 O O . LYS A 1 830 ? 1.953 -31.227 36.912 1.00 39.44 830 LYS A O 1
ATOM 6406 N N . LEU A 1 831 ? 0.173 -30.334 35.866 1.00 36.28 831 LEU A N 1
ATOM 6407 C CA . LEU A 1 831 ? 0.773 -30.243 34.533 1.00 36.28 831 LEU A CA 1
ATOM 6408 C C . LEU A 1 831 ? 1.423 -28.869 34.285 1.00 36.28 831 LEU A C 1
ATOM 6410 O O . LEU A 1 831 ? 2.389 -28.800 33.524 1.00 36.28 831 LEU A O 1
ATOM 6414 N N . ALA A 1 832 ? 0.948 -27.809 34.946 1.00 36.31 832 ALA A N 1
ATOM 6415 C CA . ALA A 1 832 ? 1.489 -26.452 34.858 1.00 36.31 832 ALA A CA 1
ATOM 6416 C C . ALA A 1 832 ? 2.800 -26.259 35.652 1.00 36.31 832 ALA A C 1
ATOM 6418 O O . ALA A 1 832 ? 3.680 -25.532 35.191 1.00 36.31 832 ALA A O 1
ATOM 6419 N N . ASP A 1 833 ? 2.996 -26.986 36.760 1.00 35.78 833 ASP A N 1
ATOM 6420 C CA . ASP A 1 833 ? 4.203 -26.914 37.611 1.00 35.78 833 ASP A CA 1
ATOM 6421 C C . ASP A 1 833 ? 5.508 -27.400 36.941 1.00 35.78 833 ASP A C 1
ATOM 6423 O O . ASP A 1 833 ? 6.605 -27.231 37.477 1.00 35.78 833 ASP A O 1
ATOM 6427 N N . LYS A 1 834 ? 5.444 -27.964 35.727 1.00 37.81 834 LYS A N 1
ATOM 6428 C CA . LYS A 1 834 ? 6.629 -28.301 34.920 1.00 37.81 834 LYS A CA 1
ATOM 6429 C C . LYS A 1 834 ? 6.966 -27.191 33.919 1.00 37.81 834 LYS A C 1
ATOM 6431 O O . LYS A 1 834 ? 6.895 -27.403 32.716 1.00 37.81 834 LYS A O 1
ATOM 6436 N N . GLY A 1 835 ? 7.337 -26.011 34.420 1.00 31.73 835 GLY A N 1
ATOM 6437 C CA . GLY A 1 835 ? 8.255 -25.038 33.792 1.00 31.73 835 GLY A CA 1
ATOM 6438 C C . GLY A 1 835 ? 8.186 -24.763 32.275 1.00 31.73 835 GLY A C 1
ATOM 6439 O O . GLY A 1 835 ? 9.229 -24.500 31.682 1.00 31.73 835 GLY A O 1
ATOM 6440 N N . GLY A 1 8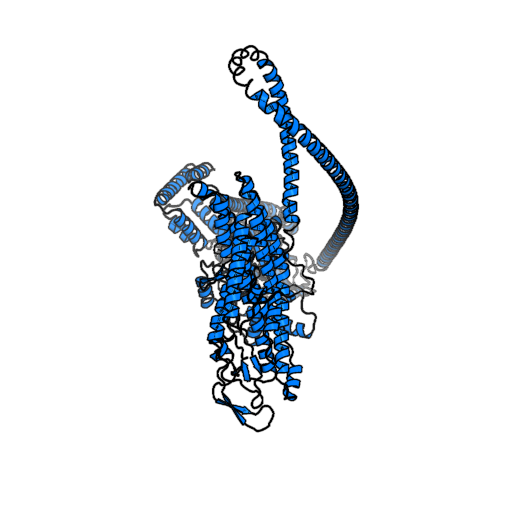36 ? 7.013 -24.821 31.631 1.00 38.41 836 GLY A N 1
ATOM 6441 C CA . GLY A 1 836 ? 6.880 -24.648 30.170 1.00 38.41 836 GLY A CA 1
ATOM 6442 C C . GLY A 1 836 ? 5.472 -24.304 29.656 1.00 38.41 836 GLY A C 1
ATOM 6443 O O . GLY A 1 836 ? 5.183 -24.480 28.471 1.00 38.41 836 GLY A O 1
ATOM 6444 N N . ALA A 1 837 ? 4.569 -23.841 30.526 1.00 42.56 837 ALA A N 1
ATOM 6445 C CA . ALA A 1 837 ? 3.128 -23.816 30.258 1.00 42.56 837 ALA A CA 1
ATOM 6446 C C . ALA A 1 837 ? 2.661 -22.820 29.170 1.00 42.56 837 ALA A C 1
ATOM 6448 O O . ALA A 1 837 ? 1.766 -23.167 28.403 1.00 42.56 837 ALA A O 1
ATOM 6449 N N . GLN A 1 838 ? 3.268 -21.635 29.015 1.00 38.84 838 GLN A N 1
ATOM 6450 C CA . GLN A 1 838 ? 2.811 -20.652 28.009 1.00 38.84 838 GLN A CA 1
ATOM 6451 C C . GLN A 1 838 ? 2.972 -21.150 26.560 1.00 38.84 838 GLN A C 1
ATOM 6453 O O . GLN A 1 838 ? 2.055 -21.020 25.750 1.00 38.84 838 GLN A O 1
ATOM 6458 N N . ALA A 1 839 ? 4.096 -21.796 26.239 1.00 35.84 839 ALA A N 1
ATOM 6459 C CA . ALA A 1 839 ? 4.333 -22.354 24.906 1.00 35.84 839 ALA A CA 1
ATOM 6460 C C . ALA A 1 839 ? 3.496 -23.621 24.649 1.00 35.84 839 ALA A C 1
ATOM 6462 O O . ALA A 1 839 ? 3.035 -23.854 23.534 1.00 35.84 839 ALA A O 1
ATOM 6463 N N . GLY A 1 840 ? 3.270 -24.435 25.687 1.00 39.69 840 GLY A N 1
ATOM 6464 C CA . GLY A 1 840 ? 2.491 -25.671 25.595 1.00 39.69 840 GLY A CA 1
ATOM 6465 C C . GLY A 1 840 ? 0.981 -25.458 25.464 1.00 39.69 840 GLY A C 1
ATOM 6466 O O . GLY A 1 840 ? 0.321 -26.310 24.862 1.00 39.69 840 GLY A O 1
ATOM 6467 N N . HIS A 1 841 ? 0.456 -24.355 26.011 1.00 41.72 841 HIS A N 1
ATOM 6468 C CA . HIS A 1 841 ? -0.951 -23.951 25.923 1.00 41.72 841 HIS A CA 1
ATOM 6469 C C . HIS A 1 841 ? -1.263 -23.357 24.546 1.00 41.72 841 HIS A C 1
ATOM 6471 O O . HIS A 1 841 ? -2.177 -23.837 23.880 1.00 41.72 841 HIS A O 1
ATOM 6477 N N . LYS A 1 842 ? -0.441 -22.407 24.074 1.00 43.44 842 LYS A N 1
ATOM 6478 C CA . LYS A 1 842 ? -0.552 -21.832 22.725 1.00 43.44 842 LYS A CA 1
ATOM 6479 C C . LYS A 1 842 ? -0.467 -22.917 21.650 1.00 43.44 842 LYS A C 1
ATOM 6481 O O . LYS A 1 842 ? -1.393 -23.084 20.874 1.00 43.44 842 LYS A O 1
ATOM 6486 N N . LYS A 1 843 ? 0.556 -23.778 21.724 1.00 44.97 843 LYS A N 1
ATOM 6487 C CA . LYS A 1 843 ? 0.724 -24.908 20.799 1.00 44.97 843 LYS A CA 1
ATOM 6488 C C . LYS A 1 843 ? -0.454 -25.888 20.823 1.00 44.97 843 LYS A C 1
ATOM 6490 O O . LYS A 1 843 ? -0.737 -26.515 19.811 1.00 44.97 843 LYS A O 1
ATOM 6495 N N . TRP A 1 844 ? -1.118 -26.073 21.966 1.00 46.38 844 TRP A N 1
ATOM 6496 C CA . TRP A 1 844 ? -2.283 -26.955 22.052 1.00 46.38 844 TRP A CA 1
ATOM 6497 C C . TRP A 1 844 ? -3.528 -26.343 21.425 1.00 46.38 844 TRP A C 1
ATOM 6499 O O . TRP A 1 844 ? -4.179 -27.040 20.658 1.00 46.38 844 TRP A O 1
ATOM 6509 N N . LEU A 1 845 ? -3.822 -25.074 21.729 1.00 44.00 845 LEU A N 1
ATOM 6510 C CA . LEU A 1 845 ? -4.909 -24.334 21.090 1.00 44.00 845 LEU A CA 1
ATOM 6511 C C . LEU A 1 845 ? -4.692 -24.279 19.580 1.00 44.00 845 LEU A C 1
ATOM 6513 O O . LEU A 1 845 ? -5.604 -24.644 18.854 1.00 44.00 845 LEU A O 1
ATOM 6517 N N . ASP A 1 846 ? -3.465 -23.989 19.136 1.00 46.00 846 ASP A N 1
ATOM 6518 C CA . ASP A 1 846 ? -3.089 -24.015 17.721 1.00 46.00 846 ASP A CA 1
ATOM 6519 C C . ASP A 1 846 ? -3.329 -25.404 17.108 1.00 46.00 846 ASP A C 1
ATOM 6521 O O . ASP A 1 846 ? -3.906 -25.510 16.038 1.00 46.00 846 ASP A O 1
ATOM 6525 N N . THR A 1 847 ? -2.969 -26.498 17.793 1.00 47.84 847 THR A N 1
ATOM 6526 C CA . THR A 1 847 ? -3.231 -27.867 17.290 1.00 47.84 847 THR A CA 1
ATOM 6527 C C . THR A 1 847 ? -4.732 -28.193 17.265 1.00 47.84 847 THR A C 1
ATOM 6529 O O . THR A 1 847 ? -5.180 -28.991 16.452 1.00 47.84 847 THR A O 1
ATOM 6532 N N . LEU A 1 848 ? -5.523 -27.620 18.172 1.00 44.72 848 LEU A N 1
ATOM 6533 C CA . LEU A 1 848 ? -6.957 -27.885 18.293 1.00 44.72 848 LEU A CA 1
ATOM 6534 C C . LEU A 1 848 ? -7.774 -27.091 17.266 1.00 44.72 848 LEU A C 1
ATOM 6536 O O . LEU A 1 848 ? -8.813 -27.570 16.830 1.00 44.72 848 LEU A O 1
ATOM 6540 N N . THR A 1 849 ? -7.290 -25.921 16.849 1.00 41.44 849 THR A N 1
ATOM 6541 C CA . THR A 1 849 ? -7.906 -25.081 15.811 1.00 41.44 849 THR A CA 1
ATOM 6542 C C . THR A 1 849 ? -7.427 -25.410 14.395 1.00 41.44 849 THR A C 1
ATOM 6544 O O . THR A 1 849 ? -8.071 -24.993 13.441 1.00 41.44 849 THR A O 1
ATOM 6547 N N . THR A 1 850 ? -6.338 -26.175 14.244 1.00 42.44 850 THR A N 1
ATOM 6548 C CA . THR A 1 850 ? -5.749 -26.543 12.936 1.00 42.44 850 THR A CA 1
ATOM 6549 C C . THR A 1 850 ? -5.841 -28.036 12.591 1.00 42.44 850 THR A C 1
ATOM 6551 O O . THR A 1 850 ? -5.384 -28.443 11.529 1.00 42.44 850 THR A O 1
ATOM 6554 N N . SER A 1 851 ? -6.406 -28.873 13.470 1.00 44.25 851 SER A N 1
ATOM 6555 C CA . SER A 1 851 ? -6.519 -30.324 13.249 1.00 44.25 851 SER A CA 1
ATOM 6556 C C . SER A 1 851 ? -7.744 -30.689 12.410 1.00 44.25 851 SER A C 1
ATOM 6558 O O . SER A 1 851 ? -8.844 -30.224 12.698 1.00 44.25 851 SER A O 1
ATOM 6560 N N . ASP A 1 852 ? -7.571 -31.626 11.472 1.00 38.53 852 ASP A N 1
ATOM 6561 C CA . ASP A 1 852 ? -8.661 -32.262 10.712 1.00 38.53 852 ASP A CA 1
ATOM 6562 C C . ASP A 1 852 ? -9.589 -33.117 11.603 1.00 38.53 852 ASP A C 1
ATOM 6564 O O . ASP A 1 852 ? -10.748 -33.360 11.270 1.00 38.53 852 ASP A O 1
ATOM 6568 N N . ASP A 1 853 ? -9.091 -33.548 12.770 1.00 39.84 853 ASP A N 1
ATOM 6569 C CA . ASP A 1 853 ? -9.849 -34.245 13.818 1.00 39.84 853 ASP A CA 1
ATOM 6570 C C . ASP A 1 853 ? -9.572 -33.590 15.188 1.00 39.84 853 ASP A C 1
ATOM 6572 O O . ASP A 1 853 ? -8.754 -34.064 15.994 1.00 39.84 853 ASP A O 1
ATOM 6576 N N . PRO A 1 854 ? -10.178 -32.419 15.448 1.00 44.25 854 PRO A N 1
ATOM 6577 C CA . PRO A 1 854 ? -9.935 -31.647 16.661 1.00 44.25 854 PRO A CA 1
ATOM 6578 C C . PRO A 1 854 ? -10.590 -32.301 17.886 1.00 44.25 854 PRO A C 1
ATOM 6580 O O . PRO A 1 854 ? -10.123 -32.110 19.011 1.00 44.25 854 PRO A O 1
ATOM 6583 N N . GLU A 1 855 ? -11.596 -33.159 17.673 1.00 39.56 855 GLU A N 1
ATOM 6584 C CA . GLU A 1 855 ? -12.210 -33.992 18.707 1.00 39.56 855 GLU A CA 1
ATOM 6585 C C . GLU A 1 855 ? -11.193 -34.997 19.260 1.00 39.56 855 GLU A C 1
ATOM 6587 O O . GLU A 1 855 ? -10.982 -35.046 20.472 1.00 39.56 855 GLU A O 1
ATOM 6592 N N . ALA A 1 856 ? -10.457 -35.718 18.410 1.00 46.69 856 ALA A N 1
ATOM 6593 C CA . ALA A 1 856 ? -9.414 -36.632 18.869 1.00 46.69 856 ALA A CA 1
ATOM 6594 C C . ALA A 1 856 ? -8.208 -35.923 19.506 1.00 46.69 856 ALA A C 1
ATOM 6596 O O . ALA A 1 856 ? -7.520 -36.525 20.333 1.00 46.69 856 ALA A O 1
ATOM 6597 N N . VAL A 1 857 ? -7.909 -34.672 19.141 1.00 48.34 857 VAL A N 1
ATOM 6598 C CA . VAL A 1 857 ? -6.833 -33.865 19.756 1.00 48.34 857 VAL A CA 1
ATOM 6599 C C . VAL A 1 857 ? -7.244 -33.357 21.138 1.00 48.34 857 VAL A C 1
ATOM 6601 O O . VAL A 1 857 ? -6.468 -33.478 22.096 1.00 48.34 857 VAL A O 1
ATOM 6604 N N . ALA A 1 858 ? -8.474 -32.853 21.268 1.00 47.97 858 ALA A N 1
ATOM 6605 C CA . ALA A 1 858 ? -9.070 -32.490 22.548 1.00 47.97 858 ALA A CA 1
ATOM 6606 C C . ALA A 1 858 ? -9.139 -33.717 23.474 1.00 47.97 858 ALA A C 1
ATOM 6608 O O . ALA A 1 858 ? -8.664 -33.676 24.610 1.00 47.97 858 ALA A O 1
ATOM 6609 N N . MET A 1 859 ? -9.628 -34.847 22.956 1.00 43.88 859 MET A N 1
ATOM 6610 C CA . MET A 1 859 ? -9.806 -36.099 23.694 1.00 43.88 859 MET A CA 1
ATOM 6611 C C . MET A 1 859 ? -8.481 -36.788 24.048 1.00 43.88 859 MET A C 1
ATOM 6613 O O . MET A 1 859 ? -8.366 -37.329 25.145 1.00 43.88 859 MET A O 1
ATOM 6617 N N . ARG A 1 860 ? -7.439 -36.734 23.200 1.00 49.47 860 ARG A N 1
ATOM 6618 C CA . ARG A 1 860 ? -6.108 -37.300 23.520 1.00 49.47 860 ARG A CA 1
ATOM 6619 C C . ARG A 1 860 ? -5.411 -36.577 24.667 1.00 49.47 860 ARG A C 1
ATOM 6621 O O . ARG A 1 860 ? -4.711 -37.223 25.443 1.00 49.47 860 ARG A O 1
ATOM 6628 N N . ARG A 1 861 ? -5.587 -35.257 24.788 1.00 46.34 861 ARG A N 1
ATOM 6629 C CA . ARG A 1 861 ? -4.938 -34.464 25.848 1.00 46.34 861 ARG A CA 1
ATOM 6630 C C . ARG A 1 861 ? -5.778 -34.361 27.123 1.00 46.34 861 ARG A C 1
ATOM 6632 O O . ARG A 1 861 ? -5.208 -34.270 28.205 1.00 46.34 861 ARG A O 1
ATOM 6639 N N . LEU A 1 862 ? -7.106 -34.446 27.011 1.00 43.56 862 LEU A N 1
ATOM 6640 C CA . LEU A 1 862 ? -8.046 -34.478 28.144 1.00 43.56 862 LEU A CA 1
ATOM 6641 C C . LEU A 1 862 ? -8.383 -35.910 28.618 1.00 43.56 862 LEU A C 1
ATOM 6643 O O . LEU A 1 862 ? -9.089 -36.091 29.612 1.00 43.56 862 LEU A O 1
ATOM 6647 N N . GLY A 1 863 ? -7.843 -36.928 27.942 1.00 37.88 863 GLY A N 1
ATOM 6648 C CA . GLY A 1 863 ? -8.158 -38.355 28.068 1.00 37.88 863 GLY A CA 1
ATOM 6649 C C . GLY A 1 863 ? -7.724 -39.073 29.350 1.00 37.88 863 GLY A C 1
ATOM 6650 O O . GLY A 1 863 ? -7.532 -40.285 29.323 1.00 37.88 863 GLY A O 1
ATOM 6651 N N . GLN A 1 864 ? -7.591 -38.380 30.483 1.00 40.09 864 GLN A N 1
ATOM 6652 C CA . GLN A 1 864 ? -7.452 -39.032 31.796 1.00 40.09 864 GLN A CA 1
ATOM 6653 C C . GLN A 1 864 ? -8.671 -38.879 32.714 1.00 40.09 864 GLN A C 1
ATOM 6655 O O . GLN A 1 864 ? -8.610 -39.295 33.869 1.00 40.09 864 GLN A O 1
ATOM 6660 N N . VAL A 1 865 ? -9.806 -38.362 32.231 1.00 35.88 865 VAL A N 1
ATOM 6661 C CA . VAL A 1 865 ? -11.032 -38.308 33.044 1.00 35.88 865 VAL A CA 1
ATOM 6662 C C . VAL A 1 865 ? -12.169 -39.063 32.362 1.00 35.88 865 VAL A C 1
ATOM 6664 O O . VAL A 1 865 ? -12.659 -38.662 31.312 1.00 35.88 865 VAL A O 1
ATOM 6667 N N . LYS A 1 866 ? -12.588 -40.173 32.984 1.00 36.03 866 LYS A N 1
ATOM 6668 C CA . LYS A 1 866 ? -13.784 -40.941 32.605 1.00 36.03 866 LYS A CA 1
ATOM 6669 C C . LYS A 1 866 ? -15.031 -40.066 32.826 1.00 36.03 866 LYS A C 1
ATOM 6671 O O . LYS A 1 866 ? -15.153 -39.420 33.862 1.00 36.03 866 LYS A O 1
ATOM 6676 N N . SER A 1 867 ? -15.877 -39.990 31.803 1.00 38.75 867 SER A N 1
ATOM 6677 C CA . SER A 1 867 ? -16.818 -38.900 31.493 1.00 38.75 867 SER A CA 1
ATOM 6678 C C . SER A 1 867 ? -17.999 -38.686 32.450 1.00 38.75 867 SER A C 1
ATOM 6680 O O . SER A 1 867 ? -18.526 -39.643 33.010 1.00 38.75 867 SER A O 1
ATOM 6682 N N . SER A 1 868 ? -18.521 -37.451 32.464 1.00 44.62 868 SER A N 1
ATOM 6683 C CA . SER A 1 868 ? -19.962 -37.161 32.573 1.00 44.62 868 SER A CA 1
ATOM 6684 C C . SER A 1 868 ? -20.450 -36.543 31.252 1.00 44.62 868 SER A C 1
ATOM 6686 O O . SER A 1 868 ? -19.708 -35.810 30.594 1.00 44.62 868 SER A O 1
ATOM 6688 N N . GLU A 1 869 ? -21.673 -36.865 30.833 1.00 39.19 869 GLU A N 1
ATOM 6689 C CA . GLU A 1 869 ? -22.238 -36.552 29.505 1.00 39.19 869 GLU A CA 1
ATOM 6690 C C . GLU A 1 869 ? -22.275 -35.048 29.190 1.00 39.19 869 GLU A C 1
ATOM 6692 O O . GLU A 1 869 ? -21.986 -34.646 28.065 1.00 39.19 869 GLU A O 1
ATOM 6697 N N . LEU A 1 870 ? -22.488 -34.204 30.202 1.00 35.69 870 LEU A N 1
ATOM 6698 C CA . LEU A 1 870 ? -22.427 -32.740 30.098 1.00 35.69 870 LEU A CA 1
ATOM 6699 C C . LEU A 1 870 ? -21.050 -32.217 29.663 1.00 35.69 870 LEU A C 1
ATOM 6701 O O . LEU A 1 870 ? -20.956 -31.237 28.929 1.00 35.69 870 LEU A O 1
ATOM 6705 N N . ARG A 1 871 ? -19.966 -32.888 30.072 1.00 43.28 871 ARG A N 1
ATOM 6706 C CA . ARG A 1 871 ? -18.592 -32.505 29.716 1.00 43.28 871 ARG A CA 1
ATOM 6707 C C . ARG A 1 871 ? -18.269 -32.837 28.262 1.00 43.28 871 ARG A C 1
ATOM 6709 O O . ARG A 1 871 ? -17.581 -32.067 27.600 1.00 43.28 871 ARG A O 1
ATOM 6716 N N . ALA A 1 872 ? -18.777 -33.966 27.772 1.00 41.94 872 ALA A N 1
ATOM 6717 C CA . ALA A 1 872 ? -18.675 -34.331 26.363 1.00 41.94 872 ALA A CA 1
ATOM 6718 C C . ALA A 1 872 ? -19.548 -33.411 25.493 1.00 41.94 872 ALA A C 1
ATOM 6720 O O . ALA A 1 872 ? -19.100 -32.972 24.439 1.00 41.94 872 ALA A O 1
ATOM 6721 N N . ALA A 1 873 ? -20.745 -33.051 25.966 1.00 39.72 873 ALA A N 1
ATOM 6722 C CA . ALA A 1 873 ? -21.644 -32.127 25.279 1.00 39.72 873 ALA A CA 1
ATOM 6723 C C . ALA A 1 873 ? -21.063 -30.707 25.172 1.00 39.72 873 ALA A C 1
ATOM 6725 O O . ALA A 1 873 ? -21.074 -30.137 24.089 1.00 39.72 873 ALA A O 1
ATOM 6726 N N . ALA A 1 874 ? -20.480 -30.163 26.245 1.00 39.97 874 ALA A N 1
ATOM 6727 C CA . ALA A 1 874 ? -19.871 -28.830 26.226 1.00 39.97 874 ALA A CA 1
ATOM 6728 C C . ALA A 1 874 ? -18.632 -28.749 25.313 1.00 39.97 874 ALA A C 1
ATOM 6730 O O . ALA A 1 874 ? -18.441 -27.758 24.613 1.00 39.97 874 ALA A O 1
ATOM 6731 N N . LEU A 1 875 ? -17.803 -29.800 25.285 1.00 46.41 875 LEU A N 1
ATOM 6732 C CA . LEU A 1 875 ? -16.636 -29.864 24.396 1.00 46.41 875 LEU A CA 1
ATOM 6733 C C . LEU A 1 875 ? -17.038 -30.030 22.924 1.00 46.41 875 LEU A C 1
ATOM 6735 O O . LEU A 1 875 ? -16.414 -29.423 22.056 1.00 46.41 875 LEU A O 1
ATOM 6739 N N . ARG A 1 876 ? -18.098 -30.799 22.643 1.00 45.34 876 ARG A N 1
ATOM 6740 C CA . ARG A 1 876 ? -18.678 -30.901 21.296 1.00 45.34 876 ARG A CA 1
ATOM 6741 C C . ARG A 1 876 ? -19.317 -29.591 20.853 1.00 45.34 876 ARG A C 1
ATOM 6743 O O . ARG A 1 876 ? -19.045 -29.165 19.742 1.00 45.34 876 ARG A O 1
ATOM 6750 N N . ALA A 1 877 ? -20.076 -28.930 21.726 1.00 41.44 877 ALA A N 1
ATOM 6751 C CA . ALA A 1 877 ? -20.699 -27.639 21.443 1.00 41.44 877 ALA A CA 1
ATOM 6752 C C . ALA A 1 877 ? -19.657 -26.545 21.176 1.00 41.44 877 ALA A C 1
ATOM 6754 O O . ALA A 1 877 ? -19.822 -25.769 20.246 1.00 41.44 877 ALA A O 1
ATOM 6755 N N . LEU A 1 878 ? -18.544 -26.518 21.919 1.00 44.22 878 LEU A N 1
ATOM 6756 C CA . LEU A 1 878 ? -17.438 -25.594 21.649 1.00 44.22 878 LEU A CA 1
ATOM 6757 C C . LEU A 1 878 ? -16.783 -25.875 20.288 1.00 44.22 878 LEU A C 1
ATOM 6759 O O . LEU A 1 878 ? -16.535 -24.951 19.523 1.00 44.22 878 LEU A O 1
ATOM 6763 N N . ALA A 1 879 ? -16.520 -27.145 19.967 1.00 42.56 879 ALA A N 1
ATOM 6764 C CA . ALA A 1 879 ? -15.943 -27.525 18.679 1.00 42.56 879 ALA A CA 1
ATOM 6765 C C . ALA A 1 879 ? -16.907 -27.268 17.504 1.00 42.56 879 ALA A C 1
ATOM 6767 O O . ALA A 1 879 ? -16.469 -26.879 16.426 1.00 42.56 879 ALA A O 1
ATOM 6768 N N . GLU A 1 880 ? -18.211 -27.464 17.696 1.00 44.91 880 GLU A N 1
ATOM 6769 C CA . GLU A 1 880 ? -19.243 -27.150 16.705 1.00 44.91 880 GLU A CA 1
ATOM 6770 C C . GLU A 1 880 ? -19.489 -25.655 16.556 1.00 44.91 880 GLU A C 1
ATOM 6772 O O . GLU A 1 880 ? -19.681 -25.223 15.434 1.00 44.91 880 GLU A O 1
ATOM 6777 N N . GLU A 1 881 ? -19.428 -24.857 17.619 1.00 40.81 881 GLU A N 1
ATOM 6778 C CA . GLU A 1 881 ? -19.562 -23.398 17.539 1.00 40.81 881 GLU A CA 1
ATOM 6779 C C . GLU A 1 881 ? -18.346 -22.769 16.846 1.00 40.81 881 GLU A C 1
ATOM 6781 O O . GLU A 1 881 ? -18.501 -21.871 16.023 1.00 40.81 881 GLU A O 1
ATOM 6786 N N . LEU A 1 882 ? -17.138 -23.296 17.084 1.00 43.06 882 LEU A N 1
ATOM 6787 C CA . LEU A 1 882 ? -15.936 -22.905 16.339 1.00 43.06 882 LEU A CA 1
ATOM 6788 C C . LEU A 1 882 ? -16.049 -23.270 14.847 1.00 43.06 882 LEU A C 1
ATOM 6790 O O . LEU A 1 882 ? -15.719 -22.452 13.991 1.00 43.06 882 LEU A O 1
ATOM 6794 N N . ARG A 1 883 ? -16.589 -24.454 14.520 1.00 44.09 883 ARG A N 1
ATOM 6795 C CA . ARG A 1 883 ? -16.890 -24.858 13.130 1.00 44.09 883 ARG A CA 1
ATOM 6796 C C . ARG A 1 883 ? -18.014 -24.033 12.505 1.00 44.09 883 ARG A C 1
ATOM 6798 O O . ARG A 1 883 ? -17.934 -23.677 11.338 1.00 44.09 883 ARG A O 1
ATOM 6805 N N . ALA A 1 884 ? -19.062 -23.734 13.260 1.00 40.69 884 ALA A N 1
ATOM 6806 C CA . ALA A 1 884 ? -20.241 -23.041 12.777 1.00 40.69 884 ALA A CA 1
ATOM 6807 C C . ALA A 1 884 ? -20.005 -21.542 12.619 1.00 40.69 884 ALA A C 1
ATOM 6809 O O . ALA A 1 884 ? -20.576 -20.947 11.718 1.00 40.69 884 ALA A O 1
ATOM 6810 N N . ARG A 1 885 ? -19.130 -20.930 13.421 1.00 41.38 885 ARG A N 1
ATOM 6811 C CA . ARG A 1 885 ? -18.613 -19.583 13.142 1.00 41.38 885 ARG A CA 1
ATOM 6812 C C . ARG A 1 885 ? -17.763 -19.554 11.880 1.00 41.38 885 ARG A C 1
ATOM 6814 O O . ARG A 1 885 ? -17.888 -18.614 11.109 1.00 41.38 885 ARG A O 1
ATOM 6821 N N . ALA A 1 886 ? -16.968 -20.596 11.635 1.00 37.94 886 ALA A N 1
ATOM 6822 C CA . ALA A 1 886 ? -16.209 -20.729 10.395 1.00 37.94 886 ALA A CA 1
ATOM 6823 C C . ALA A 1 886 ? -17.107 -20.984 9.161 1.00 37.94 886 ALA A C 1
ATOM 6825 O O . ALA A 1 886 ? -16.763 -20.561 8.062 1.00 37.94 886 ALA A O 1
ATOM 6826 N N . ALA A 1 887 ? -18.257 -21.651 9.335 1.00 37.22 887 ALA A N 1
ATOM 6827 C CA . ALA A 1 887 ? -19.181 -22.008 8.254 1.00 37.22 887 ALA A CA 1
ATOM 6828 C C . ALA A 1 887 ? -20.294 -20.968 7.985 1.00 37.22 887 ALA A C 1
ATOM 6830 O O . ALA A 1 887 ? -20.633 -20.746 6.826 1.00 37.22 887 ALA A O 1
ATOM 6831 N N . ARG A 1 888 ? -20.858 -20.311 9.015 1.00 39.56 888 ARG A N 1
ATOM 6832 C CA . ARG A 1 888 ? -21.980 -19.346 8.898 1.00 39.56 888 ARG A CA 1
ATOM 6833 C C . ARG A 1 888 ? -21.568 -17.988 8.344 1.00 39.56 888 ARG A C 1
ATOM 6835 O O . ARG A 1 888 ? -22.392 -17.264 7.798 1.00 39.56 888 ARG A O 1
ATOM 6842 N N . SER A 1 889 ? -20.299 -17.628 8.468 1.00 40.28 889 SER A N 1
ATOM 6843 C CA . SER A 1 889 ? -19.828 -16.305 8.086 1.00 40.28 889 SER A CA 1
ATOM 6844 C C . SER A 1 889 ? -19.575 -16.149 6.589 1.00 40.28 889 SER A C 1
ATOM 6846 O O . SER A 1 889 ? -19.381 -15.018 6.161 1.00 40.28 889 SER A O 1
ATOM 6848 N N . GLY A 1 890 ? -19.454 -17.233 5.803 1.00 51.47 890 GLY A N 1
ATOM 6849 C CA . GLY A 1 890 ? -18.810 -17.174 4.474 1.00 51.47 890 GLY A CA 1
ATOM 6850 C C . GLY A 1 890 ? -17.401 -16.549 4.513 1.00 51.47 890 GLY A C 1
ATOM 6851 O O . GLY A 1 890 ? -16.849 -16.170 3.486 1.00 51.47 890 GLY A O 1
ATOM 6852 N N . SER A 1 891 ? -16.862 -16.398 5.724 1.00 55.38 891 SER A N 1
ATOM 6853 C CA . SER A 1 891 ? -15.701 -15.610 6.103 1.00 55.38 891 SER A CA 1
ATOM 6854 C C . SER A 1 891 ? -15.104 -16.292 7.339 1.00 55.38 891 SER A C 1
ATOM 6856 O O . SER A 1 891 ? -15.366 -15.865 8.470 1.00 55.38 891 SER A O 1
ATOM 6858 N N . PRO A 1 892 ? -14.413 -17.444 7.199 1.00 64.06 892 PRO A N 1
ATOM 6859 C CA . PRO A 1 892 ? -13.930 -18.182 8.364 1.00 64.06 892 PRO A CA 1
ATOM 6860 C C . PRO A 1 892 ? -12.992 -17.380 9.282 1.00 64.06 892 PRO A C 1
ATOM 6862 O O . PRO A 1 892 ? -12.577 -17.892 10.313 1.00 64.06 892 PRO A O 1
ATOM 6865 N N . GLY A 1 893 ? -12.659 -16.130 8.955 1.00 71.94 893 GLY A N 1
ATOM 6866 C CA . GLY A 1 893 ? -11.786 -15.280 9.737 1.00 71.94 893 GLY A CA 1
ATOM 6867 C C . GLY A 1 893 ? -10.361 -15.385 9.237 1.00 71.94 893 GLY A C 1
ATOM 6868 O O . GLY A 1 893 ? -9.990 -16.312 8.507 1.00 71.94 893 GLY A O 1
ATOM 6869 N N . MET A 1 894 ? -9.526 -14.431 9.632 1.00 82.31 894 MET A N 1
ATOM 6870 C CA . MET A 1 894 ? -8.160 -14.348 9.122 1.00 82.31 894 MET A CA 1
ATOM 6871 C C . MET A 1 894 ? -7.343 -15.601 9.462 1.00 82.31 894 MET A C 1
ATOM 6873 O O . MET A 1 894 ? -6.468 -15.989 8.696 1.00 82.31 894 MET A O 1
ATOM 6877 N N . ARG A 1 895 ? -7.662 -16.284 10.568 1.00 76.31 895 ARG A N 1
ATOM 6878 C CA . ARG A 1 895 ? -6.860 -17.378 11.144 1.00 76.31 895 ARG A CA 1
ATOM 6879 C C . ARG A 1 895 ? -6.926 -18.712 10.393 1.00 76.31 895 ARG A C 1
ATOM 6881 O O . ARG A 1 895 ? -6.158 -19.613 10.712 1.00 76.31 895 ARG A O 1
ATOM 6888 N N . HIS A 1 896 ? -7.794 -18.824 9.390 1.00 71.00 896 HIS A N 1
ATOM 6889 C CA . HIS A 1 896 ? -8.020 -20.041 8.599 1.00 71.00 896 HIS A CA 1
ATOM 6890 C C . HIS A 1 896 ? -7.312 -20.013 7.226 1.00 71.00 896 HIS A C 1
ATOM 6892 O O . HIS A 1 896 ? -7.757 -20.660 6.275 1.00 71.00 896 HIS A O 1
ATOM 6898 N N . GLY A 1 897 ? -6.239 -19.228 7.087 1.00 78.12 897 GLY A N 1
ATOM 6899 C CA . GLY A 1 897 ? -5.342 -19.238 5.928 1.00 78.12 897 GLY A CA 1
ATOM 6900 C C . GLY A 1 897 ? -3.922 -19.639 6.326 1.00 78.12 897 GLY A C 1
ATOM 6901 O O . GLY A 1 897 ? -3.451 -19.267 7.401 1.00 78.12 897 GLY A O 1
ATOM 6902 N N . LEU A 1 898 ? -3.230 -20.376 5.457 1.00 84.44 898 LEU A N 1
ATOM 6903 C CA . LEU A 1 898 ? -1.813 -20.685 5.606 1.00 84.44 898 LEU A CA 1
ATOM 6904 C C . LEU A 1 898 ? -1.018 -19.376 5.664 1.00 84.44 898 LEU A C 1
ATOM 6906 O O . LEU A 1 898 ? -1.025 -18.583 4.719 1.00 84.44 898 LEU A O 1
ATOM 6910 N N . ARG A 1 899 ? -0.355 -19.142 6.797 1.00 85.94 899 ARG A N 1
ATOM 6911 C CA . ARG A 1 899 ? 0.455 -17.952 7.056 1.00 85.94 899 ARG A CA 1
ATOM 6912 C C . ARG A 1 899 ? 1.914 -18.351 7.174 1.00 85.94 899 ARG A C 1
ATOM 6914 O O . ARG A 1 899 ? 2.264 -19.178 8.008 1.00 85.94 899 ARG A O 1
ATOM 6921 N N . PHE A 1 900 ? 2.754 -17.702 6.384 1.00 87.31 900 PHE A N 1
ATOM 6922 C CA . PHE A 1 900 ? 4.186 -17.967 6.361 1.00 87.31 900 PHE A CA 1
ATOM 6923 C C . PHE A 1 900 ? 4.918 -17.107 7.390 1.00 87.31 900 PHE A C 1
ATOM 6925 O O . PHE A 1 900 ? 4.630 -15.917 7.554 1.00 87.31 900 PHE A O 1
ATOM 6932 N N . HIS A 1 901 ? 5.884 -17.698 8.089 1.00 79.50 901 HIS A N 1
ATOM 6933 C CA . HIS A 1 901 ? 6.663 -16.992 9.112 1.00 79.50 901 HIS A CA 1
ATOM 6934 C C . HIS A 1 901 ? 7.971 -16.403 8.573 1.00 79.50 901 HIS A C 1
ATOM 6936 O O . HIS A 1 901 ? 8.592 -15.556 9.235 1.00 79.50 901 HIS A O 1
ATOM 6942 N N . ASP A 1 902 ? 8.348 -16.790 7.355 1.00 83.19 902 ASP A N 1
ATOM 6943 C CA . ASP A 1 902 ? 9.419 -16.202 6.564 1.00 83.19 902 ASP A CA 1
ATOM 6944 C C . ASP A 1 902 ? 9.067 -16.167 5.060 1.00 83.19 902 ASP A C 1
ATOM 6946 O O . ASP A 1 902 ? 8.129 -16.810 4.592 1.00 83.19 902 ASP A O 1
ATOM 6950 N N . ASN A 1 903 ? 9.785 -15.341 4.294 1.00 88.62 903 ASN A N 1
ATOM 6951 C CA . ASN A 1 903 ? 9.504 -15.146 2.866 1.00 88.62 903 ASN A CA 1
ATOM 6952 C C . ASN A 1 903 ? 9.943 -16.331 1.999 1.00 88.62 903 ASN A C 1
ATOM 6954 O O . ASN A 1 903 ? 9.424 -16.498 0.897 1.00 88.62 903 ASN A O 1
ATOM 6958 N N . HIS A 1 904 ? 10.899 -17.130 2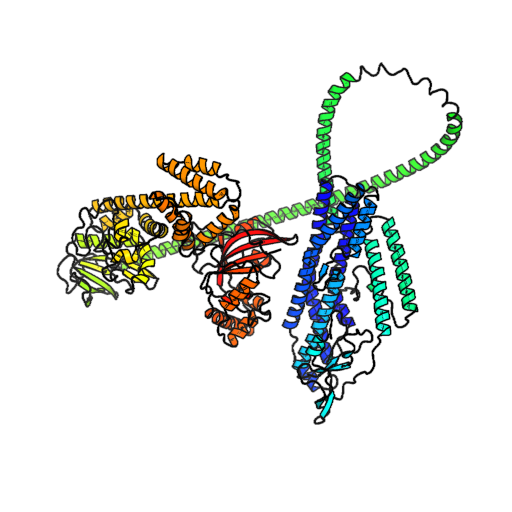.472 1.00 85.38 904 HIS A N 1
ATOM 6959 C CA . HIS A 1 904 ? 11.393 -18.282 1.734 1.00 85.38 904 HIS A CA 1
ATOM 6960 C C . HIS A 1 904 ? 10.371 -19.422 1.769 1.00 85.38 904 HIS A C 1
ATOM 6962 O O . HIS A 1 904 ? 10.120 -20.033 0.738 1.00 85.38 904 HIS A O 1
ATOM 6968 N N . GLU A 1 905 ? 9.718 -19.640 2.910 1.00 86.88 905 GLU A N 1
ATOM 6969 C CA . GLU A 1 905 ? 8.623 -20.596 3.088 1.00 86.88 905 GLU A CA 1
ATOM 6970 C C . GLU A 1 905 ? 7.470 -20.326 2.109 1.00 86.88 905 GLU A C 1
ATOM 6972 O O . GLU A 1 905 ? 7.052 -21.223 1.379 1.00 86.88 905 GLU A O 1
ATOM 6977 N N . GLY A 1 906 ? 7.019 -19.068 2.018 1.00 90.06 906 GLY A N 1
ATOM 6978 C CA . GLY A 1 906 ? 5.957 -18.680 1.084 1.00 90.06 906 GLY A CA 1
ATOM 6979 C C . GLY A 1 906 ? 6.359 -18.812 -0.386 1.00 90.06 906 GLY A C 1
ATOM 6980 O O . GLY A 1 906 ? 5.551 -19.240 -1.210 1.00 90.06 906 GLY A O 1
ATOM 6981 N N . LEU A 1 907 ? 7.613 -18.489 -0.721 1.00 90.25 907 LEU A N 1
ATOM 6982 C CA . LEU A 1 907 ? 8.141 -18.659 -2.076 1.00 90.25 907 LEU A CA 1
ATOM 6983 C C . LEU A 1 907 ? 8.181 -20.140 -2.480 1.00 90.25 907 LEU A C 1
ATOM 6985 O O . LEU A 1 907 ? 7.714 -20.487 -3.563 1.00 90.25 907 LEU A O 1
ATOM 6989 N N . THR A 1 908 ? 8.705 -21.000 -1.604 1.00 89.31 908 THR A N 1
ATOM 6990 C CA . THR A 1 908 ? 8.768 -22.451 -1.822 1.00 89.31 908 THR A CA 1
ATOM 6991 C C . THR A 1 908 ? 7.369 -23.027 -1.990 1.00 89.31 908 THR A C 1
ATOM 6993 O O . THR A 1 908 ? 7.105 -23.716 -2.972 1.00 89.31 908 THR A O 1
ATOM 6996 N N . TRP A 1 909 ? 6.437 -22.663 -1.102 1.00 93.81 909 TRP A N 1
ATOM 6997 C CA . TRP A 1 909 ? 5.053 -23.112 -1.208 1.00 93.81 909 TRP A CA 1
ATOM 6998 C C . TRP A 1 909 ? 4.429 -22.728 -2.553 1.00 93.81 909 TRP A C 1
ATOM 7000 O O . TRP A 1 909 ? 3.814 -23.576 -3.195 1.00 93.81 909 TRP A O 1
ATOM 7010 N N . ALA A 1 910 ? 4.619 -21.488 -3.014 1.00 92.81 910 ALA A N 1
ATOM 7011 C CA . ALA A 1 910 ? 4.041 -21.024 -4.274 1.00 92.81 910 ALA A CA 1
ATOM 7012 C C . ALA A 1 910 ? 4.636 -21.741 -5.494 1.00 92.81 910 ALA A C 1
ATOM 7014 O O . ALA A 1 910 ? 3.916 -22.026 -6.447 1.00 92.81 910 ALA A O 1
ATOM 7015 N N . GLN A 1 911 ? 5.932 -22.055 -5.468 1.00 89.00 911 GLN A N 1
ATOM 7016 C CA . GLN A 1 911 ? 6.595 -22.802 -6.540 1.00 89.00 911 GLN A CA 1
ATOM 7017 C C . GLN A 1 911 ? 6.148 -24.268 -6.598 1.00 89.00 911 GLN A C 1
ATOM 7019 O O . GLN A 1 911 ? 6.022 -24.819 -7.689 1.00 89.00 911 GLN A O 1
ATOM 7024 N N . GLU A 1 912 ? 5.904 -24.889 -5.445 1.00 90.25 912 GLU A N 1
ATOM 7025 C CA . GLU A 1 912 ? 5.538 -26.306 -5.349 1.00 90.25 912 GLU A CA 1
ATOM 7026 C C . GLU A 1 912 ? 4.037 -26.554 -5.539 1.00 90.25 912 GLU A C 1
ATOM 7028 O O . GLU A 1 912 ? 3.652 -27.526 -6.187 1.00 90.25 912 GLU A O 1
ATOM 7033 N N . ASN A 1 913 ? 3.189 -25.682 -4.986 1.00 90.44 913 ASN A N 1
ATOM 7034 C CA . ASN A 1 913 ? 1.751 -25.930 -4.858 1.00 90.44 913 ASN A CA 1
ATOM 7035 C C . ASN A 1 913 ? 0.900 -25.060 -5.787 1.00 90.44 913 ASN A C 1
ATOM 7037 O O . ASN A 1 913 ? -0.231 -25.435 -6.085 1.00 90.44 913 ASN A O 1
ATOM 7041 N N . HIS A 1 914 ? 1.423 -23.927 -6.268 1.00 93.69 914 HIS A N 1
ATOM 7042 C CA . HIS A 1 914 ? 0.678 -23.001 -7.129 1.00 93.69 914 HIS A CA 1
ATOM 7043 C C . HIS A 1 914 ? 1.495 -22.537 -8.347 1.00 93.69 914 HIS A C 1
ATOM 7045 O O . HIS A 1 914 ? 1.783 -21.345 -8.476 1.00 93.69 914 HIS A O 1
ATOM 7051 N N . PRO A 1 915 ? 1.940 -23.450 -9.233 1.00 91.94 915 PRO A N 1
ATOM 7052 C CA . PRO A 1 915 ? 2.715 -23.082 -10.415 1.00 91.94 915 PRO A CA 1
ATOM 7053 C C . PRO A 1 915 ? 1.881 -22.268 -11.418 1.00 91.94 915 PRO A C 1
ATOM 7055 O O . PRO A 1 915 ? 0.652 -22.338 -11.436 1.00 91.94 915 PRO A O 1
ATOM 7058 N N . LEU A 1 916 ? 2.557 -21.512 -12.291 1.00 92.44 916 LEU A N 1
ATOM 7059 C CA . LEU A 1 916 ? 1.890 -20.832 -13.405 1.00 92.44 916 LEU A CA 1
ATOM 7060 C C . LEU A 1 916 ? 1.213 -21.885 -14.312 1.00 92.44 916 LEU A C 1
ATOM 7062 O O . LEU A 1 916 ? 1.894 -22.829 -14.723 1.00 92.44 916 LEU A O 1
ATOM 7066 N N . PRO A 1 917 ? -0.087 -21.746 -14.637 1.00 91.88 917 PRO A N 1
ATOM 7067 C CA . PRO A 1 917 ? -0.768 -22.662 -15.549 1.00 91.88 917 PRO A CA 1
ATOM 7068 C C . PRO A 1 917 ? -0.271 -22.493 -16.993 1.00 91.88 917 PRO A C 1
ATOM 7070 O O . PRO A 1 917 ? 0.387 -21.508 -17.332 1.00 91.88 917 PRO A O 1
ATOM 7073 N N . ASP A 1 918 ? -0.652 -23.418 -17.875 1.00 93.31 918 ASP A N 1
ATOM 7074 C CA . ASP A 1 918 ? -0.376 -23.296 -19.308 1.00 93.31 918 ASP A CA 1
ATOM 7075 C C . ASP A 1 918 ? -1.171 -22.128 -19.918 1.00 93.31 918 ASP A C 1
ATOM 7077 O O . ASP A 1 918 ? -2.378 -22.212 -20.184 1.00 93.31 918 ASP A O 1
ATOM 7081 N N . LEU A 1 919 ? -0.470 -21.015 -20.138 1.00 95.38 919 LEU A N 1
ATOM 7082 C CA . LEU A 1 919 ? -1.004 -19.801 -20.745 1.00 95.38 919 LEU A CA 1
ATOM 7083 C C . LEU A 1 919 ? -0.642 -19.711 -22.233 1.00 95.38 919 LEU A C 1
ATOM 7085 O O . LEU A 1 919 ? 0.434 -20.128 -22.665 1.00 95.38 919 LEU A O 1
ATOM 7089 N N . THR A 1 920 ? -1.539 -19.131 -23.029 1.00 96.31 920 THR A N 1
ATOM 7090 C CA . THR A 1 920 ? -1.259 -18.819 -24.438 1.00 96.31 920 THR A CA 1
ATOM 7091 C C . THR A 1 920 ? -0.292 -17.632 -24.549 1.00 96.31 920 THR A C 1
ATOM 7093 O O . THR A 1 920 ? -0.167 -16.849 -23.605 1.00 96.31 920 THR A O 1
ATOM 7096 N N . PRO A 1 921 ? 0.385 -17.431 -25.696 1.00 94.06 921 PRO A N 1
ATOM 7097 C CA . PRO A 1 921 ? 1.237 -16.259 -25.893 1.00 94.06 921 PRO A CA 1
ATOM 7098 C C . PRO A 1 921 ? 0.518 -14.923 -25.646 1.00 94.06 921 PRO A C 1
ATOM 7100 O O . PRO A 1 921 ? 1.111 -14.023 -25.056 1.00 94.06 921 PRO A O 1
ATOM 7103 N N . ASP A 1 922 ? -0.758 -14.821 -26.030 1.00 92.62 922 ASP A N 1
ATOM 7104 C CA . ASP A 1 922 ? -1.568 -13.610 -25.853 1.00 92.62 922 ASP A CA 1
ATOM 7105 C C . ASP A 1 922 ? -1.966 -13.387 -24.385 1.00 92.62 922 ASP A C 1
ATOM 7107 O O . ASP A 1 922 ? -1.960 -12.258 -23.896 1.00 92.62 922 ASP A O 1
ATOM 7111 N N . GLU A 1 923 ? -2.248 -14.462 -23.646 1.00 95.69 923 GLU A N 1
ATOM 7112 C CA . GLU A 1 923 ? -2.488 -14.411 -22.199 1.00 95.69 923 GLU A CA 1
ATOM 7113 C C . GLU A 1 923 ? -1.217 -14.024 -21.435 1.00 95.69 923 GLU A C 1
ATOM 7115 O O . GLU A 1 923 ? -1.266 -13.165 -20.556 1.00 95.69 923 GLU A O 1
ATOM 7120 N N . ILE A 1 924 ? -0.064 -14.599 -21.796 1.00 92.88 924 ILE A N 1
ATOM 7121 C CA . ILE A 1 924 ? 1.237 -14.244 -21.209 1.00 92.88 924 ILE A CA 1
ATOM 7122 C C . ILE A 1 924 ? 1.550 -12.771 -21.476 1.00 92.88 924 ILE A C 1
ATOM 7124 O O . ILE A 1 924 ? 1.961 -12.056 -20.564 1.00 92.88 924 ILE A O 1
ATOM 7128 N N . ASP A 1 925 ? 1.352 -12.304 -22.708 1.00 91.44 925 ASP A N 1
ATOM 7129 C CA . ASP A 1 925 ? 1.552 -10.904 -23.079 1.00 91.44 925 ASP A CA 1
ATOM 7130 C C . ASP A 1 925 ? 0.609 -9.966 -22.306 1.00 91.44 925 ASP A C 1
ATOM 7132 O O . ASP A 1 925 ? 1.052 -8.933 -21.801 1.00 91.44 925 ASP A O 1
ATOM 7136 N N . ALA A 1 926 ? -0.662 -10.339 -22.126 1.00 93.25 926 ALA A N 1
ATOM 7137 C CA . ALA A 1 926 ? -1.612 -9.568 -21.328 1.00 93.25 926 ALA A CA 1
ATOM 7138 C C . ALA A 1 926 ? -1.207 -9.488 -19.847 1.00 93.25 926 ALA A C 1
ATOM 7140 O O . ALA A 1 926 ? -1.199 -8.394 -19.273 1.00 93.25 926 ALA A O 1
ATOM 7141 N N . VAL A 1 927 ? -0.808 -10.616 -19.249 1.00 92.38 927 VAL A N 1
ATOM 7142 C CA . VAL A 1 927 ? -0.330 -10.676 -17.859 1.00 92.38 927 VAL A CA 1
ATOM 7143 C C . VAL A 1 927 ? 0.938 -9.836 -17.695 1.00 92.38 927 VAL A C 1
ATOM 7145 O O . VAL A 1 927 ? 0.979 -8.991 -16.806 1.00 92.38 927 VAL A O 1
ATOM 7148 N N . LYS A 1 928 ? 1.920 -9.959 -18.599 1.00 90.06 928 LYS A N 1
ATOM 7149 C CA . LYS A 1 928 ? 3.146 -9.137 -18.599 1.00 90.06 928 LYS A CA 1
ATOM 7150 C C . LYS A 1 928 ? 2.859 -7.646 -18.749 1.00 90.06 928 LYS A C 1
ATOM 7152 O O . LYS A 1 928 ? 3.460 -6.812 -18.075 1.00 90.06 928 LYS A O 1
ATOM 7157 N N . LYS A 1 929 ? 1.925 -7.279 -19.630 1.00 88.19 929 LYS A N 1
ATOM 7158 C CA . LYS A 1 929 ? 1.509 -5.881 -19.807 1.00 88.19 929 LYS A CA 1
ATOM 7159 C C . LYS A 1 929 ? 0.884 -5.321 -18.539 1.00 88.19 929 LYS A C 1
ATOM 7161 O O . LYS A 1 929 ? 1.121 -4.145 -18.249 1.00 88.19 929 LYS A O 1
ATOM 7166 N N . TYR A 1 930 ? 0.111 -6.131 -17.815 1.00 88.44 930 TYR A N 1
ATOM 7167 C CA . TYR A 1 930 ? -0.442 -5.758 -16.522 1.00 88.44 930 TYR A CA 1
ATOM 7168 C C . TYR A 1 930 ? 0.653 -5.617 -15.459 1.00 88.44 930 TYR A C 1
ATOM 7170 O O . TYR A 1 930 ? 0.789 -4.524 -14.915 1.00 88.44 930 TYR A O 1
ATOM 7178 N N . THR A 1 931 ? 1.457 -6.659 -15.210 1.00 84.62 931 THR A N 1
ATOM 7179 C CA . THR A 1 931 ? 2.505 -6.665 -14.164 1.00 84.62 931 THR A CA 1
ATOM 7180 C C . THR A 1 931 ? 3.646 -5.682 -14.452 1.00 84.62 931 THR A C 1
ATOM 7182 O O . THR A 1 931 ? 4.417 -5.343 -13.561 1.00 84.62 931 THR A O 1
ATOM 7185 N N . GLY A 1 932 ? 3.745 -5.184 -15.687 1.00 78.31 932 GLY A N 1
ATOM 7186 C CA . GLY A 1 932 ? 4.591 -4.058 -16.067 1.00 78.31 932 GLY A CA 1
ATOM 7187 C C . GLY A 1 932 ? 3.957 -2.695 -15.751 1.00 78.31 932 GLY A C 1
ATOM 7188 O O . GLY A 1 932 ? 3.654 -2.353 -14.614 1.00 78.31 932 GLY A O 1
ATOM 7189 N N . GLN A 1 933 ? 3.793 -1.849 -16.771 1.00 66.31 933 GLN A N 1
ATOM 7190 C CA . GLN A 1 933 ? 3.407 -0.440 -16.580 1.00 66.31 933 GLN A CA 1
ATOM 7191 C C . GLN A 1 933 ? 1.907 -0.155 -16.727 1.00 66.31 933 GLN A C 1
ATOM 7193 O O . GLN A 1 933 ? 1.471 0.963 -16.453 1.00 66.31 933 GLN A O 1
ATOM 7198 N N . ASN A 1 934 ? 1.106 -1.113 -17.209 1.00 81.31 934 ASN A N 1
ATOM 7199 C CA . ASN A 1 934 ? -0.277 -0.818 -17.595 1.00 81.31 934 ASN A CA 1
ATOM 7200 C C . ASN A 1 934 ? -1.302 -1.073 -16.488 1.00 81.31 934 ASN A C 1
ATOM 7202 O O . ASN A 1 934 ? -2.469 -0.732 -16.691 1.00 81.31 934 ASN A O 1
ATOM 7206 N N . TYR A 1 935 ? -0.910 -1.614 -15.327 1.00 82.88 935 TYR A N 1
ATOM 7207 C CA . TYR A 1 935 ? -1.851 -1.886 -14.234 1.00 82.88 935 TYR A CA 1
ATOM 7208 C C . TYR A 1 935 ? -2.656 -0.642 -13.826 1.00 82.88 935 TYR A C 1
ATOM 7210 O O . TYR A 1 935 ? -3.849 -0.756 -13.560 1.00 82.88 935 TYR A O 1
ATOM 7218 N N . GLU A 1 936 ? -2.056 0.559 -13.826 1.00 81.06 936 GLU A N 1
ATOM 7219 C CA . GLU A 1 936 ? -2.767 1.797 -13.474 1.00 81.06 936 GLU A CA 1
ATOM 7220 C C . GLU A 1 936 ? -3.889 2.112 -14.465 1.00 81.06 936 GLU A C 1
ATOM 7222 O O . GLU A 1 936 ? -5.011 2.406 -14.056 1.00 81.06 936 GLU A O 1
ATOM 7227 N N . VAL A 1 937 ? -3.608 2.022 -15.769 1.00 83.38 937 VAL A N 1
ATOM 7228 C CA . VAL A 1 937 ? -4.590 2.283 -16.833 1.00 83.38 937 VAL A CA 1
ATOM 7229 C C . VAL A 1 937 ? -5.686 1.221 -16.819 1.00 83.38 937 VAL A C 1
ATOM 7231 O O . VAL A 1 937 ? -6.866 1.556 -16.926 1.00 83.38 937 VAL A O 1
ATOM 7234 N N . LEU A 1 938 ? -5.304 -0.046 -16.646 1.00 88.69 938 LEU A N 1
ATOM 7235 C CA . LEU A 1 938 ? -6.226 -1.178 -16.621 1.00 88.69 938 LEU A CA 1
ATOM 7236 C C . LEU A 1 938 ? -7.170 -1.089 -15.413 1.00 88.69 938 LEU A C 1
ATOM 7238 O O . LEU A 1 938 ? -8.392 -1.076 -15.582 1.00 88.69 938 LEU A O 1
ATOM 7242 N N . ASN A 1 939 ? -6.620 -0.906 -14.210 1.00 88.94 939 ASN A N 1
ATOM 7243 C CA . ASN A 1 939 ? -7.399 -0.822 -12.975 1.00 88.94 939 ASN A CA 1
ATOM 7244 C C . ASN A 1 939 ? -8.206 0.475 -12.877 1.00 88.94 939 ASN A C 1
ATOM 7246 O O . ASN A 1 939 ? -9.341 0.449 -12.409 1.00 88.94 939 ASN A O 1
ATOM 7250 N N . LYS A 1 940 ? -7.689 1.613 -13.361 1.00 84.94 940 LYS A N 1
ATOM 7251 C CA . LYS A 1 940 ? -8.476 2.854 -13.459 1.00 84.94 940 LYS A CA 1
ATOM 7252 C C . LYS A 1 940 ? -9.658 2.689 -14.417 1.00 84.94 940 LYS A C 1
ATOM 7254 O O . LYS A 1 940 ? -10.756 3.148 -14.107 1.00 84.94 940 LYS A O 1
ATOM 7259 N N . GLY A 1 941 ? -9.449 1.989 -15.533 1.00 86.25 941 GLY A N 1
ATOM 7260 C CA . GLY A 1 941 ? -10.516 1.631 -16.460 1.00 86.25 941 GLY A CA 1
ATOM 7261 C C . GLY A 1 941 ? -11.607 0.789 -15.809 1.00 86.25 941 GLY A C 1
ATOM 7262 O O . GLY A 1 941 ? -12.785 1.127 -15.911 1.00 86.25 941 GLY A O 1
ATOM 7263 N N . LEU A 1 942 ? -11.198 -0.245 -15.069 1.00 88.56 942 LEU A N 1
ATOM 7264 C CA . LEU A 1 942 ? -12.110 -1.150 -14.372 1.00 88.56 942 LEU A CA 1
ATOM 7265 C C . LEU A 1 942 ? -12.863 -0.447 -13.230 1.00 88.56 942 LEU A C 1
ATOM 7267 O O . LEU A 1 942 ? -14.019 -0.759 -12.969 1.00 88.56 942 LEU A O 1
ATOM 7271 N N . ARG A 1 943 ? -12.261 0.574 -12.607 1.00 87.06 943 ARG A N 1
ATOM 7272 C CA . ARG A 1 943 ? -12.882 1.443 -11.589 1.00 87.06 943 ARG A CA 1
ATOM 7273 C C . ARG A 1 943 ? -13.678 2.610 -12.198 1.00 87.06 943 ARG A C 1
ATOM 7275 O O . ARG A 1 943 ? -13.683 3.723 -11.671 1.00 87.06 943 ARG A O 1
ATOM 7282 N N . GLY A 1 944 ? -14.326 2.377 -13.339 1.00 83.12 944 GLY A N 1
ATOM 7283 C CA . GLY A 1 944 ? -15.293 3.303 -13.939 1.00 83.12 944 GLY A CA 1
ATOM 7284 C C . GLY A 1 944 ? -14.716 4.405 -14.832 1.00 83.12 944 GLY A C 1
ATOM 7285 O O . GLY A 1 944 ? -15.467 5.275 -15.265 1.00 83.12 944 GLY A O 1
ATOM 7286 N N . HIS A 1 945 ? -13.418 4.379 -15.149 1.00 83.94 945 HIS A N 1
ATOM 7287 C CA . HIS A 1 945 ? -12.785 5.380 -16.019 1.00 83.94 945 HIS A CA 1
ATOM 7288 C C . HIS A 1 945 ? -12.092 4.744 -17.241 1.00 83.94 945 HIS A C 1
ATOM 7290 O O . HIS A 1 945 ? -10.882 4.938 -17.422 1.00 83.94 945 HIS A O 1
ATOM 7296 N N . PRO A 1 946 ? -12.803 3.948 -18.071 1.00 82.81 946 PRO A N 1
ATOM 7297 C CA . PRO A 1 946 ? -12.199 3.272 -19.215 1.00 82.81 946 PRO A CA 1
ATOM 7298 C C . PRO A 1 946 ? -11.709 4.277 -20.268 1.00 82.81 946 PRO A C 1
ATOM 7300 O O . PRO A 1 946 ? -12.254 5.382 -20.375 1.00 82.81 946 PRO A O 1
ATOM 7303 N N . PRO A 1 947 ? -10.704 3.913 -21.085 1.00 82.31 947 PRO A N 1
ATOM 7304 C CA . PRO A 1 947 ? -10.275 4.745 -22.200 1.00 82.31 947 PRO A CA 1
ATOM 7305 C C . PRO A 1 947 ? -11.445 5.083 -23.131 1.00 82.31 947 PRO A C 1
ATOM 7307 O O . PRO A 1 947 ? -12.215 4.207 -23.526 1.00 82.31 947 PRO A O 1
ATOM 7310 N N . THR A 1 948 ? -11.566 6.360 -23.488 1.00 77.50 948 THR A N 1
ATOM 7311 C CA . THR A 1 948 ? -12.607 6.866 -24.398 1.00 77.50 948 THR A CA 1
ATOM 7312 C C . THR A 1 948 ? -12.189 6.811 -25.866 1.00 77.50 948 THR A C 1
ATOM 7314 O O . THR A 1 948 ? -13.040 6.803 -26.751 1.00 77.50 948 THR A O 1
ATOM 7317 N N . ASP A 1 949 ? -10.884 6.758 -26.132 1.00 83.62 949 ASP A N 1
ATOM 7318 C CA . ASP A 1 949 ? -10.333 6.596 -27.475 1.00 83.62 949 ASP A CA 1
ATOM 7319 C C . ASP A 1 949 ? -10.599 5.181 -28.010 1.00 83.62 949 ASP A C 1
ATOM 7321 O O . ASP A 1 949 ? -10.271 4.198 -27.350 1.00 83.62 949 ASP A O 1
ATOM 7325 N N . SER A 1 950 ? -11.174 5.078 -29.211 1.00 72.25 950 SER A N 1
ATOM 7326 C CA . SER A 1 950 ? -11.628 3.803 -29.789 1.00 72.25 950 SER A CA 1
ATOM 7327 C C . SER A 1 950 ? -10.507 2.772 -29.983 1.00 72.25 950 SER A C 1
ATOM 7329 O O . SER A 1 950 ? -10.708 1.591 -29.697 1.00 72.25 950 SER A O 1
ATOM 7331 N N . MET A 1 951 ? -9.311 3.204 -30.400 1.00 63.72 951 MET A N 1
ATOM 7332 C CA . MET A 1 951 ? -8.163 2.311 -30.587 1.00 63.72 951 MET A CA 1
ATOM 7333 C C . MET A 1 951 ? -7.623 1.828 -29.242 1.00 63.72 951 MET A C 1
ATOM 7335 O O . MET A 1 951 ? -7.387 0.634 -29.048 1.00 63.72 951 MET A O 1
ATOM 7339 N N . ARG A 1 952 ? -7.478 2.741 -28.276 1.00 79.94 952 ARG A N 1
ATOM 7340 C CA . ARG A 1 952 ? -7.059 2.400 -26.913 1.00 79.94 952 ARG A CA 1
ATOM 7341 C C . ARG A 1 952 ? -8.105 1.552 -26.188 1.00 79.94 952 ARG A C 1
ATOM 7343 O O . ARG A 1 952 ? -7.730 0.733 -25.355 1.00 79.94 952 ARG A O 1
ATOM 7350 N N . ARG A 1 953 ? -9.390 1.714 -26.512 1.00 84.06 953 ARG A N 1
ATOM 7351 C CA . ARG A 1 953 ? -10.482 0.910 -25.960 1.00 84.06 953 ARG A CA 1
ATOM 7352 C C . ARG A 1 953 ? -10.434 -0.530 -26.463 1.00 84.06 953 ARG A C 1
ATOM 7354 O O . ARG A 1 953 ? -10.500 -1.431 -25.642 1.00 84.06 953 ARG A O 1
ATOM 7361 N N . ALA A 1 954 ? -10.218 -0.745 -27.760 1.00 82.31 954 ALA A N 1
ATOM 7362 C CA . ALA A 1 954 ? -10.055 -2.090 -28.313 1.00 82.31 954 ALA A CA 1
ATOM 7363 C C . ALA A 1 954 ? -8.837 -2.819 -27.716 1.00 82.31 954 ALA A C 1
ATOM 7365 O O . ALA A 1 954 ? -8.932 -3.986 -27.344 1.00 82.31 954 ALA A O 1
ATOM 7366 N N . TRP A 1 955 ? -7.706 -2.117 -27.563 1.00 89.44 955 TRP A N 1
ATOM 7367 C CA . TRP A 1 955 ? -6.539 -2.655 -26.857 1.00 89.44 955 TRP A CA 1
ATOM 7368 C C . TRP A 1 955 ? -6.867 -3.010 -25.401 1.00 89.44 955 TRP A C 1
ATOM 7370 O O . TRP A 1 955 ? -6.544 -4.106 -24.955 1.00 89.44 955 TRP A O 1
ATOM 7380 N N . TYR A 1 956 ? -7.533 -2.105 -24.679 1.00 91.56 956 TYR A N 1
ATOM 7381 C CA . TYR A 1 956 ? -7.942 -2.312 -23.292 1.00 91.56 956 TYR A CA 1
ATOM 7382 C C . TYR A 1 956 ? -8.846 -3.544 -23.153 1.00 91.56 956 TYR A C 1
ATOM 7384 O O . TYR A 1 956 ? -8.526 -4.439 -22.376 1.00 91.56 956 TYR A O 1
ATOM 7392 N N . ASP A 1 957 ? -9.915 -3.633 -23.948 1.00 91.56 957 ASP A N 1
ATOM 7393 C CA . ASP A 1 957 ? -10.870 -4.744 -23.902 1.00 91.56 957 ASP A CA 1
ATOM 7394 C C . ASP A 1 957 ? -10.176 -6.082 -24.233 1.00 91.56 957 ASP A C 1
ATOM 7396 O O . ASP A 1 957 ? -10.434 -7.091 -23.579 1.00 91.56 957 ASP A O 1
ATOM 7400 N N . ASN A 1 958 ? -9.229 -6.083 -25.182 1.00 91.88 958 ASN A N 1
ATOM 7401 C CA . ASN A 1 958 ? -8.431 -7.265 -25.516 1.00 91.88 958 ASN A CA 1
ATOM 7402 C C . ASN A 1 958 ? -7.529 -7.720 -24.359 1.00 91.88 958 ASN A C 1
ATOM 7404 O O . ASN A 1 958 ? -7.426 -8.917 -24.095 1.00 91.88 958 ASN A O 1
ATOM 7408 N N . ILE A 1 959 ? -6.869 -6.789 -23.664 1.00 93.31 959 ILE A N 1
ATOM 7409 C CA . ILE A 1 959 ? -6.041 -7.129 -22.500 1.00 93.31 959 ILE A CA 1
ATOM 7410 C C . ILE A 1 959 ? -6.914 -7.683 -21.372 1.00 93.31 959 ILE A C 1
ATOM 7412 O O . ILE A 1 959 ? -6.571 -8.720 -20.815 1.00 93.31 959 ILE A O 1
ATOM 7416 N N . ILE A 1 960 ? -8.059 -7.057 -21.079 1.00 94.94 960 ILE A N 1
ATOM 7417 C CA . ILE A 1 960 ? -8.986 -7.548 -20.049 1.00 94.94 960 ILE A CA 1
ATOM 7418 C C . ILE A 1 960 ? -9.481 -8.961 -20.380 1.00 94.94 960 ILE A C 1
ATOM 7420 O O . ILE A 1 960 ? -9.427 -9.831 -19.516 1.00 94.94 960 ILE A O 1
ATOM 7424 N N . ALA A 1 961 ? -9.887 -9.219 -21.627 1.00 95.06 961 ALA A N 1
ATOM 7425 C CA . ALA A 1 961 ? -10.357 -10.539 -22.045 1.00 95.06 961 ALA A CA 1
ATOM 7426 C C . ALA A 1 961 ? -9.280 -11.628 -21.890 1.00 95.06 961 ALA A C 1
ATOM 7428 O O . ALA A 1 961 ? -9.568 -12.710 -21.380 1.00 95.06 961 ALA A O 1
ATOM 7429 N N . ASN A 1 962 ? -8.034 -11.338 -22.280 1.00 96.00 962 ASN A N 1
ATOM 7430 C CA . ASN A 1 962 ? -6.922 -12.280 -22.132 1.00 96.00 962 ASN A CA 1
ATOM 7431 C C . ASN A 1 962 ? -6.508 -12.471 -20.665 1.00 96.00 962 ASN A C 1
ATOM 7433 O O . ASN A 1 962 ? -6.170 -13.582 -20.265 1.00 96.00 962 ASN A O 1
ATOM 7437 N N . MET A 1 963 ? -6.586 -11.428 -19.835 1.00 95.06 963 MET A N 1
ATOM 7438 C CA . MET A 1 963 ? -6.382 -11.573 -18.393 1.00 95.06 963 MET A CA 1
ATOM 7439 C C . MET A 1 963 ? -7.467 -12.449 -17.759 1.00 95.06 963 MET A C 1
ATOM 7441 O O . MET A 1 963 ? -7.137 -13.382 -17.035 1.00 95.06 963 MET A O 1
ATOM 7445 N N . ASP A 1 964 ? -8.745 -12.213 -18.061 1.00 94.38 964 ASP A N 1
ATOM 7446 C CA . ASP A 1 964 ? -9.852 -13.029 -17.545 1.00 94.38 964 ASP A CA 1
ATOM 7447 C C . ASP A 1 964 ? -9.726 -14.500 -17.976 1.00 94.38 964 ASP A C 1
ATOM 7449 O O . ASP A 1 964 ? -9.958 -15.411 -17.174 1.00 94.38 964 ASP A O 1
ATOM 7453 N N . ALA A 1 965 ? -9.299 -14.738 -19.221 1.00 95.06 965 ALA A N 1
ATOM 7454 C CA . ALA A 1 965 ? -8.996 -16.073 -19.723 1.00 95.06 965 ALA A CA 1
ATOM 7455 C C . ALA A 1 965 ? -7.842 -16.725 -18.944 1.00 95.06 965 ALA A C 1
ATOM 7457 O O . ALA A 1 965 ? -7.972 -17.876 -18.524 1.00 95.06 965 ALA A O 1
ATOM 7458 N N . ALA A 1 966 ? -6.758 -15.994 -18.665 1.00 94.94 966 ALA A N 1
ATOM 7459 C CA . ALA A 1 966 ? -5.651 -16.494 -17.852 1.00 94.94 966 ALA A CA 1
ATOM 7460 C C . ALA A 1 966 ? -6.103 -16.856 -16.424 1.00 94.94 966 ALA A C 1
ATOM 7462 O O . ALA A 1 966 ? -5.789 -17.937 -15.927 1.00 94.94 966 ALA A O 1
ATOM 7463 N N . PHE A 1 967 ? -6.906 -16.000 -15.783 1.00 94.50 967 PHE A N 1
ATOM 7464 C CA . PHE A 1 967 ? -7.450 -16.248 -14.441 1.00 94.50 967 PHE A CA 1
ATOM 7465 C C . PHE A 1 967 ? -8.407 -17.437 -14.366 1.00 94.50 967 PHE A C 1
ATOM 7467 O O . PHE A 1 967 ? -8.547 -18.039 -13.306 1.00 94.50 967 PHE A O 1
ATOM 7474 N N . SER A 1 968 ? -9.063 -17.805 -15.469 1.00 92.44 968 SER A N 1
ATOM 7475 C CA . SER A 1 968 ? -9.922 -18.996 -15.514 1.00 92.44 968 SER A CA 1
ATOM 7476 C C . SER A 1 968 ? -9.156 -20.320 -15.383 1.00 92.44 968 SER A C 1
ATOM 7478 O O . SER A 1 968 ? -9.780 -21.354 -15.166 1.00 92.44 968 SER A O 1
ATOM 7480 N N . LYS A 1 969 ? -7.819 -20.292 -15.495 1.00 94.12 969 LYS A N 1
ATOM 7481 C CA . LYS A 1 969 ? -6.945 -21.476 -15.513 1.00 94.12 969 LYS A CA 1
ATOM 7482 C C . LYS A 1 969 ? -6.185 -21.718 -14.208 1.00 94.12 969 LYS A C 1
ATOM 7484 O O . LYS A 1 969 ? -5.457 -22.703 -14.126 1.00 94.12 969 LYS A O 1
ATOM 7489 N N . ALA A 1 970 ? -6.310 -20.834 -13.219 1.00 91.12 970 ALA A N 1
ATOM 7490 C CA . ALA A 1 970 ? -5.606 -20.961 -11.947 1.00 91.12 970 ALA A CA 1
ATOM 7491 C C . ALA A 1 970 ? -6.511 -20.629 -10.764 1.00 91.12 970 ALA A C 1
ATOM 7493 O O . ALA A 1 970 ? -7.070 -19.536 -10.667 1.00 91.12 970 ALA A O 1
ATOM 7494 N N . GLU A 1 971 ? -6.580 -21.569 -9.831 1.00 92.12 971 GLU A N 1
ATOM 7495 C CA . GLU A 1 971 ? -7.288 -21.449 -8.562 1.00 92.12 971 GLU A CA 1
ATOM 7496 C C . GLU A 1 971 ? -6.349 -21.858 -7.431 1.00 92.12 971 GLU A C 1
ATOM 7498 O O . GLU A 1 971 ? -5.511 -22.745 -7.604 1.00 92.12 971 GLU A O 1
ATOM 7503 N N . LEU A 1 972 ? -6.476 -21.218 -6.270 1.00 91.94 972 LEU A N 1
ATOM 7504 C CA . LEU A 1 972 ? -5.628 -21.540 -5.126 1.00 91.94 972 LEU A CA 1
ATOM 7505 C C . LEU A 1 972 ? -5.924 -22.949 -4.579 1.00 91.94 972 LEU A C 1
ATOM 7507 O O . LEU A 1 972 ? -7.087 -23.272 -4.318 1.00 91.94 972 LEU A O 1
ATOM 7511 N N . PRO A 1 973 ? -4.899 -23.777 -4.319 1.00 86.69 973 PRO A N 1
ATOM 7512 C CA . PRO A 1 973 ? -5.081 -25.158 -3.856 1.00 86.69 973 PRO A CA 1
ATOM 7513 C C . PRO A 1 973 ? -5.551 -25.258 -2.392 1.00 86.69 973 PRO A C 1
ATOM 7515 O O . PRO A 1 973 ? -6.184 -26.242 -1.993 1.00 86.69 973 PRO A O 1
ATOM 7518 N N . GLU A 1 974 ? -5.282 -24.229 -1.594 1.00 86.31 974 GLU A N 1
ATOM 7519 C CA . GLU A 1 974 ? -5.660 -24.088 -0.189 1.00 86.31 974 GLU A CA 1
ATOM 7520 C C . GLU A 1 974 ? -5.817 -22.603 0.168 1.00 86.31 974 GLU A C 1
ATOM 7522 O O . GLU A 1 974 ? -5.497 -21.725 -0.633 1.00 86.31 974 GLU A O 1
ATOM 7527 N N . SER A 1 975 ? -6.356 -22.313 1.354 1.00 90.06 975 SER A N 1
ATOM 7528 C CA . SER A 1 975 ? -6.502 -20.926 1.804 1.00 90.06 975 SER A CA 1
ATOM 7529 C C . SER A 1 975 ? -5.148 -20.388 2.255 1.00 90.06 975 SER A C 1
ATOM 7531 O O . SER A 1 975 ? -4.485 -21.047 3.050 1.00 90.06 975 SER A O 1
ATOM 7533 N N . VAL A 1 976 ? -4.758 -19.186 1.830 1.00 94.19 976 VAL A N 1
ATOM 7534 C CA . VAL A 1 976 ? -3.440 -18.600 2.140 1.00 94.19 976 VAL A CA 1
ATOM 7535 C C . VAL A 1 976 ? -3.535 -17.131 2.539 1.00 94.19 976 VAL A C 1
ATOM 7537 O O . VAL A 1 976 ? -4.479 -16.432 2.168 1.00 94.19 976 VAL A O 1
ATOM 7540 N N . ILE A 1 977 ? -2.542 -16.655 3.289 1.00 94.25 977 ILE A N 1
ATOM 7541 C CA . ILE A 1 977 ? -2.356 -15.239 3.603 1.00 94.25 977 ILE A CA 1
ATOM 7542 C C . ILE A 1 977 ? -1.362 -14.620 2.622 1.00 94.25 977 ILE A C 1
ATOM 7544 O O . ILE A 1 977 ? -0.237 -15.097 2.467 1.00 94.25 977 ILE A O 1
ATOM 7548 N N . VAL A 1 978 ? -1.773 -13.518 1.998 1.00 94.94 978 VAL A N 1
ATOM 7549 C CA . VAL A 1 978 ? -0.918 -12.671 1.160 1.00 94.94 978 VAL A CA 1
ATOM 7550 C C . VAL A 1 978 ? -0.872 -11.251 1.706 1.00 94.94 978 VAL A C 1
ATOM 7552 O O . VAL A 1 978 ? -1.727 -10.816 2.481 1.00 94.94 978 VAL A O 1
ATOM 7555 N N . HIS A 1 979 ? 0.137 -10.501 1.286 1.00 94.56 979 HIS A N 1
ATOM 7556 C CA . HIS A 1 979 ? 0.384 -9.149 1.757 1.00 94.56 979 HIS A CA 1
ATOM 7557 C C . HIS A 1 979 ? 0.427 -8.148 0.608 1.00 94.56 979 HIS A C 1
ATOM 7559 O O . HIS A 1 979 ? 0.893 -8.456 -0.483 1.00 94.56 979 HIS A O 1
ATOM 7565 N N . ARG A 1 980 ? -0.012 -6.914 0.848 1.00 92.44 980 ARG A N 1
ATOM 7566 C CA . ARG A 1 980 ? 0.097 -5.826 -0.132 1.00 92.44 980 ARG A CA 1
ATOM 7567 C C . ARG A 1 980 ? 0.347 -4.512 0.583 1.00 92.44 980 ARG A C 1
ATOM 7569 O O . ARG A 1 980 ? -0.373 -4.196 1.525 1.00 92.44 980 ARG A O 1
ATOM 7576 N N . ALA A 1 981 ? 1.300 -3.710 0.116 1.00 88.50 981 ALA A N 1
ATOM 7577 C CA . ALA A 1 981 ? 1.374 -2.325 0.566 1.00 88.50 981 ALA A CA 1
ATOM 7578 C C . ALA A 1 981 ? 0.508 -1.418 -0.308 1.00 88.50 981 ALA A C 1
ATOM 7580 O O . ALA A 1 981 ? 0.415 -1.593 -1.524 1.00 88.50 981 ALA A O 1
ATOM 7581 N N . VAL A 1 982 ? -0.104 -0.425 0.324 1.00 88.31 982 VAL A N 1
ATOM 7582 C CA . VAL A 1 982 ? -0.971 0.559 -0.318 1.00 88.31 982 VAL A CA 1
ATOM 7583 C C . VAL A 1 982 ? -0.665 1.968 0.179 1.00 88.31 982 VAL A C 1
ATOM 7585 O O . VAL A 1 982 ? -0.076 2.167 1.243 1.00 88.31 982 VAL A O 1
ATOM 7588 N N . THR A 1 983 ? -1.054 2.959 -0.614 1.00 86.50 983 THR A N 1
ATOM 7589 C CA . THR A 1 983 ? -0.948 4.381 -0.269 1.00 86.50 983 THR A CA 1
ATOM 7590 C C . THR A 1 983 ? -2.246 4.884 0.364 1.00 86.50 983 THR A C 1
ATOM 7592 O O . THR A 1 983 ? -3.259 4.182 0.375 1.00 86.50 983 THR A O 1
ATOM 7595 N N . ASP A 1 984 ? -2.236 6.127 0.839 1.00 85.38 984 ASP A N 1
ATOM 7596 C CA . ASP A 1 984 ? -3.401 6.814 1.409 1.00 85.38 984 ASP A CA 1
ATOM 7597 C C . ASP A 1 984 ? -4.611 6.812 0.451 1.00 85.38 984 ASP A C 1
ATOM 7599 O O . ASP A 1 984 ? -5.751 6.672 0.889 1.00 85.38 984 ASP A O 1
ATOM 7603 N N . ALA A 1 985 ? -4.364 6.842 -0.867 1.00 80.19 985 ALA A N 1
ATOM 7604 C CA . ALA A 1 985 ? -5.401 6.785 -1.902 1.00 80.19 985 ALA A CA 1
ATOM 7605 C C . ALA A 1 985 ? -6.256 5.506 -1.837 1.00 80.19 985 ALA A C 1
ATOM 7607 O O . ALA A 1 985 ? -7.404 5.500 -2.277 1.00 80.19 985 ALA A O 1
ATOM 7608 N N . TYR A 1 986 ? -5.717 4.412 -1.290 1.00 82.00 986 TYR A N 1
ATOM 7609 C CA . TYR A 1 986 ? -6.491 3.189 -1.100 1.00 82.00 986 TYR A CA 1
ATOM 7610 C C . TYR A 1 986 ? -7.472 3.309 0.072 1.00 82.00 986 TYR A C 1
ATOM 7612 O O . TYR A 1 986 ? -8.592 2.826 -0.024 1.00 82.00 986 TYR A O 1
ATOM 7620 N N . ALA A 1 987 ? -7.103 4.001 1.154 1.00 84.44 987 ALA A N 1
ATOM 7621 C CA . ALA A 1 987 ? -8.046 4.294 2.234 1.00 84.44 987 ALA A CA 1
ATOM 7622 C C . ALA A 1 987 ? -9.163 5.236 1.756 1.00 84.44 987 ALA A C 1
ATOM 7624 O O . ALA A 1 987 ? -10.329 4.992 2.062 1.00 84.44 987 ALA A O 1
ATOM 7625 N N . GLU A 1 988 ? -8.830 6.235 0.927 1.00 83.19 988 GLU A N 1
ATOM 7626 C CA . GLU A 1 988 ? -9.823 7.106 0.281 1.00 83.19 988 GLU A CA 1
ATOM 7627 C C . GLU A 1 988 ? -10.782 6.311 -0.617 1.00 83.19 988 GLU A C 1
ATOM 7629 O O . GLU A 1 988 ? -11.990 6.538 -0.573 1.00 83.19 988 GLU A O 1
ATOM 7634 N N . PHE A 1 989 ? -10.270 5.336 -1.379 1.00 82.56 989 PHE A N 1
ATOM 7635 C CA . PHE A 1 989 ? -11.087 4.410 -2.173 1.00 82.56 989 PHE A CA 1
ATOM 7636 C C . PHE A 1 989 ? -12.088 3.617 -1.312 1.00 82.56 989 PHE A C 1
ATOM 7638 O O . PHE A 1 989 ? -13.230 3.430 -1.724 1.00 82.56 989 PHE A O 1
ATOM 7645 N N . LEU A 1 990 ? -11.709 3.225 -0.091 1.00 84.75 990 LEU A N 1
ATOM 7646 C CA . LEU A 1 990 ? -12.609 2.581 0.880 1.00 84.75 990 LEU A CA 1
ATOM 7647 C C . LEU A 1 990 ? -13.546 3.580 1.600 1.00 84.75 990 LEU A C 1
ATOM 7649 O O . LEU A 1 990 ? -14.382 3.196 2.426 1.00 84.75 990 LEU A O 1
ATOM 7653 N N . GLY A 1 991 ? -13.431 4.876 1.298 1.00 86.31 991 GLY A N 1
ATOM 7654 C CA . GLY A 1 991 ? -14.200 5.948 1.926 1.00 86.31 991 GLY A CA 1
ATOM 7655 C C . GLY A 1 991 ? -13.742 6.283 3.347 1.00 86.31 991 GLY A C 1
ATOM 7656 O O . GLY A 1 991 ? -14.568 6.686 4.167 1.00 86.31 991 GLY A O 1
ATOM 7657 N N . ALA A 1 992 ? -12.458 6.091 3.657 1.00 89.19 992 ALA A N 1
ATOM 7658 C CA . ALA A 1 992 ? -11.852 6.442 4.938 1.00 89.19 992 ALA A CA 1
ATOM 7659 C C . ALA A 1 992 ? -10.724 7.471 4.782 1.00 89.19 992 ALA A C 1
ATOM 7661 O O . ALA A 1 992 ? -10.065 7.570 3.751 1.00 89.19 992 ALA A O 1
ATOM 7662 N N . ASP A 1 993 ? -10.503 8.242 5.842 1.00 88.38 993 ASP A N 1
ATOM 7663 C CA . ASP A 1 993 ? -9.514 9.311 5.919 1.00 88.38 993 ASP A CA 1
ATOM 7664 C C . ASP A 1 993 ? -8.405 8.878 6.889 1.00 88.38 993 ASP A C 1
ATOM 7666 O O . ASP A 1 993 ? -8.625 8.705 8.093 1.00 88.38 993 ASP A O 1
ATOM 7670 N N . VAL A 1 994 ? -7.192 8.690 6.365 1.00 88.44 994 VAL A N 1
ATOM 7671 C CA . VAL A 1 994 ? -6.039 8.178 7.125 1.00 88.44 994 VAL A CA 1
ATOM 7672 C C . VAL A 1 994 ? -5.653 9.075 8.303 1.00 88.44 994 VAL A C 1
ATOM 7674 O O . VAL A 1 994 ? -5.068 8.591 9.286 1.00 88.44 994 VAL A O 1
ATOM 7677 N N . ASP A 1 995 ? -6.011 10.359 8.258 1.00 88.69 995 ASP A N 1
ATOM 7678 C CA . ASP A 1 995 ? -5.764 11.318 9.329 1.00 88.69 995 ASP A CA 1
ATOM 7679 C C . ASP A 1 995 ? -6.820 11.250 10.438 1.00 88.69 995 ASP A C 1
ATOM 7681 O O . ASP A 1 995 ? -6.529 11.675 11.559 1.00 88.69 995 ASP A O 1
ATOM 7685 N N . LYS A 1 996 ? -7.974 10.614 10.188 1.00 89.81 996 LYS A N 1
ATOM 7686 C CA . LYS A 1 996 ? -9.093 10.444 11.130 1.00 89.81 996 LYS A CA 1
ATOM 7687 C C . LYS A 1 996 ? -9.246 8.981 11.564 1.00 89.81 996 LYS A C 1
ATOM 7689 O O . LYS A 1 996 ? -9.931 8.204 10.888 1.00 89.81 996 LYS A O 1
ATOM 7694 N N . PRO A 1 997 ? -8.640 8.573 12.700 1.00 89.38 997 PRO A N 1
ATOM 7695 C CA . PRO A 1 997 ? -8.648 7.189 13.176 1.00 89.38 997 PRO A CA 1
ATOM 7696 C C . PRO A 1 997 ? -10.032 6.550 13.268 1.00 89.38 997 PRO A C 1
ATOM 7698 O O . PRO A 1 997 ? -10.182 5.364 13.005 1.00 89.38 997 PRO A O 1
ATOM 7701 N N . GLU A 1 998 ? -11.034 7.330 13.641 1.00 89.69 998 GLU A N 1
ATOM 7702 C CA . GLU A 1 998 ? -12.441 6.954 13.698 1.00 89.69 998 GLU A CA 1
ATOM 7703 C C . GLU A 1 998 ? -12.979 6.466 12.347 1.00 89.69 998 GLU A C 1
ATOM 7705 O O . GLU A 1 998 ? -13.641 5.433 12.310 1.00 89.69 998 GLU A O 1
ATOM 7710 N N . THR A 1 999 ? -12.635 7.126 11.236 1.00 92.81 999 THR A N 1
ATOM 7711 C CA . THR A 1 999 ? -13.076 6.703 9.894 1.00 92.81 999 THR A CA 1
ATOM 7712 C C . THR A 1 999 ? -12.381 5.420 9.442 1.00 92.81 999 THR A C 1
ATOM 7714 O O . THR A 1 999 ? -13.021 4.544 8.871 1.00 92.81 999 THR A O 1
ATOM 7717 N N . MET A 1 1000 ? -11.098 5.260 9.783 1.00 92.62 1000 MET A N 1
ATOM 7718 C CA . MET A 1 1000 ? -10.339 4.037 9.515 1.00 92.62 1000 MET A CA 1
ATOM 7719 C C . MET A 1 1000 ? -10.873 2.857 10.330 1.00 92.62 1000 MET A C 1
ATOM 7721 O O . MET A 1 1000 ? -11.081 1.774 9.800 1.00 92.62 1000 MET A O 1
ATOM 7725 N N . LYS A 1 1001 ? -11.157 3.062 11.620 1.00 90.94 1001 LYS A N 1
ATOM 7726 C CA . LYS A 1 1001 ? -11.756 2.032 12.482 1.00 90.94 1001 LYS A CA 1
ATOM 7727 C C . LYS A 1 1001 ? -13.172 1.659 12.043 1.00 90.94 1001 LYS A C 1
ATOM 7729 O O . LYS A 1 1001 ? -13.551 0.503 12.189 1.00 90.94 1001 LYS A O 1
ATOM 7734 N N . ALA A 1 1002 ? -13.925 2.600 11.474 1.00 92.19 1002 ALA A N 1
ATOM 7735 C CA . ALA A 1 1002 ? -15.257 2.349 10.925 1.00 92.19 1002 ALA A CA 1
ATOM 7736 C C . ALA A 1 1002 ? -15.252 1.462 9.665 1.00 92.19 1002 ALA A C 1
ATOM 7738 O O . ALA A 1 1002 ? -16.319 1.043 9.219 1.00 92.19 1002 ALA A O 1
ATOM 7739 N N . LEU A 1 1003 ? -14.080 1.154 9.091 1.00 93.06 1003 LEU A N 1
ATOM 7740 C CA . LEU A 1 1003 ? -13.966 0.165 8.019 1.00 93.06 1003 LEU A CA 1
ATOM 7741 C C . LEU A 1 1003 ? -14.203 -1.265 8.510 1.00 93.06 1003 LEU A C 1
ATOM 7743 O O . LEU A 1 1003 ? -14.612 -2.096 7.709 1.00 93.06 1003 LEU A O 1
ATOM 7747 N N . VAL A 1 1004 ? -13.974 -1.564 9.795 1.00 93.50 1004 VAL A N 1
ATOM 7748 C CA . VAL A 1 1004 ? -14.147 -2.918 10.340 1.00 93.50 1004 VAL A CA 1
ATOM 7749 C C . VAL A 1 1004 ? -15.586 -3.397 10.131 1.00 93.50 1004 VAL A C 1
ATOM 7751 O O . VAL A 1 1004 ? -16.549 -2.757 10.551 1.00 93.50 1004 VAL A O 1
ATOM 7754 N N . GLY A 1 1005 ? -15.725 -4.543 9.469 1.00 86.94 1005 GLY A N 1
ATOM 7755 C CA . GLY A 1 1005 ? -16.999 -5.142 9.101 1.00 86.94 1005 GLY A CA 1
ATOM 7756 C C . GLY A 1 1005 ? -17.735 -4.467 7.957 1.00 86.94 1005 GLY A C 1
ATOM 7757 O O . GLY A 1 1005 ? -18.897 -4.806 7.740 1.00 86.94 1005 GLY A O 1
ATOM 7758 N N . ARG A 1 1006 ? -17.108 -3.525 7.251 1.00 90.38 1006 ARG A N 1
ATOM 7759 C CA . ARG A 1 1006 ? -17.543 -3.128 5.912 1.00 90.38 1006 ARG A CA 1
ATOM 7760 C C . ARG A 1 1006 ? -16.899 -4.056 4.894 1.00 90.38 1006 ARG A C 1
ATOM 7762 O O . ARG A 1 1006 ? -15.760 -4.496 5.082 1.00 90.38 1006 ARG A O 1
ATOM 7769 N N . ASP A 1 1007 ? -17.628 -4.315 3.824 1.00 87.88 1007 ASP A N 1
ATOM 7770 C CA . ASP A 1 1007 ? -17.122 -5.008 2.657 1.00 87.88 1007 ASP A CA 1
ATOM 7771 C C . ASP A 1 1007 ? -17.080 -4.093 1.433 1.00 87.88 1007 ASP A C 1
ATOM 7773 O O . ASP A 1 1007 ? -17.825 -3.113 1.339 1.00 87.88 1007 ASP A O 1
ATOM 7777 N N . PHE A 1 1008 ? -16.160 -4.388 0.519 1.00 87.50 1008 PHE A N 1
ATOM 7778 C CA . PHE A 1 1008 ? -15.907 -3.564 -0.656 1.00 87.50 1008 PHE A CA 1
ATOM 7779 C C . PHE A 1 1008 ? -15.507 -4.433 -1.852 1.00 87.50 1008 PHE A C 1
ATOM 7781 O O . PHE A 1 1008 ? -14.692 -5.348 -1.687 1.00 87.50 1008 PHE A O 1
ATOM 7788 N N . PRO A 1 1009 ? -16.025 -4.145 -3.059 1.00 87.88 1009 PRO A N 1
ATOM 7789 C CA . PRO A 1 1009 ? -15.561 -4.773 -4.288 1.00 87.88 1009 PRO A CA 1
ATOM 7790 C C . PRO A 1 1009 ? -14.322 -4.051 -4.839 1.00 87.88 1009 PRO A C 1
ATOM 7792 O O . PRO A 1 1009 ? -14.327 -2.834 -5.025 1.00 87.88 1009 PRO A O 1
ATOM 7795 N N . GLU A 1 1010 ? -13.266 -4.790 -5.170 1.00 90.06 1010 GLU A N 1
ATOM 7796 C CA . GLU A 1 1010 ? -12.178 -4.292 -6.014 1.00 90.06 1010 GLU A CA 1
ATOM 7797 C C . GLU A 1 1010 ? -12.480 -4.647 -7.466 1.00 90.06 1010 GLU A C 1
ATOM 7799 O O . GLU A 1 1010 ? -12.340 -5.787 -7.905 1.00 90.06 1010 GLU A O 1
ATOM 7804 N N . HIS A 1 1011 ? -12.911 -3.644 -8.226 1.00 88.31 1011 HIS A N 1
ATOM 7805 C CA . HIS A 1 1011 ? -13.231 -3.819 -9.639 1.00 88.31 1011 HIS A CA 1
ATOM 7806 C C . HIS A 1 1011 ? -11.991 -4.096 -10.501 1.00 88.31 1011 HIS A C 1
ATOM 7808 O O . HIS A 1 1011 ? -12.134 -4.671 -11.577 1.00 88.31 1011 HIS A O 1
ATOM 7814 N N . GLY A 1 1012 ? -10.801 -3.678 -10.055 1.00 90.12 1012 GLY A N 1
ATOM 7815 C CA . GLY A 1 1012 ? -9.517 -3.926 -10.709 1.00 90.12 1012 GLY A CA 1
ATOM 7816 C C . GLY A 1 1012 ? -8.904 -5.286 -10.365 1.00 90.12 1012 GLY A C 1
ATOM 7817 O O . GLY A 1 1012 ? -9.371 -5.983 -9.476 1.00 90.12 1012 GLY A O 1
ATOM 7818 N N . PHE A 1 1013 ? -7.821 -5.656 -11.041 1.00 93.56 1013 PHE A N 1
ATOM 7819 C CA . PHE A 1 1013 ? -6.937 -6.726 -10.568 1.00 93.56 1013 PHE A CA 1
ATOM 7820 C C . PHE A 1 1013 ? -6.082 -6.218 -9.396 1.00 93.56 1013 PHE A C 1
ATOM 7822 O O . PHE A 1 1013 ? -5.886 -5.007 -9.229 1.00 93.56 1013 PHE A O 1
ATOM 7829 N N . MET A 1 1014 ? -5.526 -7.127 -8.592 1.00 91.50 1014 MET A N 1
ATOM 7830 C CA . MET A 1 1014 ? -4.718 -6.736 -7.433 1.00 91.50 1014 MET A CA 1
ATOM 7831 C C . MET A 1 1014 ? -3.460 -7.586 -7.275 1.00 91.50 1014 MET A C 1
ATOM 7833 O O . MET A 1 1014 ? -3.536 -8.783 -7.027 1.00 91.50 1014 MET A O 1
ATOM 7837 N N . SER A 1 1015 ? -2.292 -6.948 -7.356 1.00 91.38 1015 SER A N 1
ATOM 7838 C CA . SER A 1 1015 ? -1.005 -7.598 -7.072 1.00 91.38 1015 SER A CA 1
ATOM 7839 C C . SER A 1 1015 ? -0.793 -7.763 -5.574 1.00 91.38 1015 SER A C 1
ATOM 7841 O O . SER A 1 1015 ? -0.971 -6.819 -4.801 1.00 91.38 1015 SER A O 1
ATOM 7843 N N . THR A 1 1016 ? -0.381 -8.944 -5.145 1.00 94.31 1016 THR A N 1
ATOM 7844 C CA . THR A 1 1016 ? -0.057 -9.233 -3.745 1.00 94.31 1016 THR A CA 1
ATOM 7845 C C . THR A 1 1016 ? 1.263 -9.987 -3.666 1.00 94.31 1016 THR A C 1
ATOM 7847 O O . THR A 1 1016 ? 1.744 -10.486 -4.675 1.00 94.31 1016 THR A O 1
ATOM 7850 N N . SER A 1 1017 ? 1.858 -10.065 -2.483 1.00 93.19 1017 SER A N 1
ATOM 7851 C CA . SER A 1 1017 ? 3.095 -10.796 -2.219 1.00 93.19 1017 SER A CA 1
ATOM 7852 C C . SER A 1 1017 ? 2.826 -11.945 -1.256 1.00 93.19 1017 SER A C 1
ATOM 7854 O O . SER A 1 1017 ? 2.231 -11.738 -0.194 1.00 93.19 1017 SER A O 1
ATOM 7856 N N . ILE A 1 1018 ? 3.305 -13.140 -1.593 1.00 93.81 1018 ILE A N 1
ATOM 7857 C CA . ILE A 1 1018 ? 3.279 -14.298 -0.697 1.00 93.81 1018 ILE A CA 1
ATOM 7858 C C . ILE A 1 1018 ? 4.516 -14.335 0.212 1.00 93.81 1018 ILE A C 1
ATOM 7860 O O . ILE A 1 1018 ? 5.590 -13.840 -0.143 1.00 93.81 1018 ILE A O 1
ATOM 7864 N N . GLY A 1 1019 ? 4.368 -14.903 1.409 1.00 89.56 1019 GLY A N 1
ATOM 7865 C CA . GLY A 1 1019 ? 5.410 -14.937 2.439 1.00 89.56 1019 GLY A CA 1
ATOM 7866 C C . GLY A 1 1019 ? 5.009 -14.179 3.703 1.00 89.56 1019 GLY A C 1
ATOM 7867 O O . GLY A 1 1019 ? 3.830 -13.950 3.952 1.00 89.56 1019 GLY A O 1
ATOM 7868 N N . LYS A 1 1020 ? 5.999 -13.794 4.511 1.00 85.56 1020 LYS A N 1
ATOM 7869 C CA . LYS A 1 1020 ? 5.793 -13.100 5.790 1.00 85.56 1020 LYS A CA 1
ATOM 7870 C C . LYS A 1 1020 ? 5.338 -11.649 5.615 1.00 85.56 1020 LYS A C 1
ATOM 7872 O O . LYS A 1 1020 ? 4.677 -11.093 6.488 1.00 85.56 1020 LYS A O 1
ATOM 7877 N N . ASN A 1 1021 ? 5.795 -10.993 4.549 1.00 85.00 1021 ASN A N 1
ATOM 7878 C CA . ASN A 1 1021 ? 5.532 -9.583 4.285 1.00 85.00 1021 ASN A CA 1
ATOM 7879 C C . ASN A 1 1021 ? 5.643 -9.228 2.789 1.00 85.00 1021 ASN A C 1
ATOM 7881 O O . ASN A 1 1021 ? 6.183 -9.986 1.978 1.00 85.00 1021 ASN A O 1
ATOM 7885 N N . SER A 1 1022 ? 5.154 -8.037 2.436 1.00 82.56 1022 SER A N 1
ATOM 7886 C CA . SER A 1 1022 ? 5.386 -7.409 1.128 1.00 82.56 1022 SER A CA 1
ATOM 7887 C C . SER A 1 1022 ? 6.580 -6.445 1.167 1.00 82.56 1022 SER A C 1
ATOM 7889 O O . SER A 1 1022 ? 6.720 -5.697 2.139 1.00 82.56 1022 SER A O 1
ATOM 7891 N N . ASP A 1 1023 ? 7.361 -6.364 0.085 1.00 67.00 1023 ASP A N 1
ATOM 7892 C CA . ASP A 1 1023 ? 8.564 -5.508 -0.034 1.00 67.00 1023 ASP A CA 1
ATOM 7893 C C . ASP A 1 1023 ? 8.284 -4.022 -0.355 1.00 67.00 1023 ASP A C 1
ATOM 7895 O O . ASP A 1 1023 ? 9.163 -3.271 -0.782 1.00 67.00 1023 ASP A O 1
ATOM 7899 N N . PHE A 1 1024 ? 7.065 -3.552 -0.093 1.00 59.31 1024 PHE A N 1
ATOM 7900 C CA . PHE A 1 1024 ? 6.614 -2.211 -0.457 1.00 59.31 1024 PHE A CA 1
ATOM 7901 C C . PHE A 1 1024 ? 6.393 -1.300 0.769 1.00 59.31 1024 PHE A C 1
ATOM 7903 O O . PHE A 1 1024 ? 6.054 -1.745 1.868 1.00 59.31 1024 PHE A O 1
ATOM 7910 N N . SER A 1 1025 ? 6.604 0.009 0.586 1.00 63.62 1025 SER A N 1
ATOM 7911 C CA . SER A 1 1025 ? 6.435 1.039 1.623 1.00 63.62 1025 SER A CA 1
ATOM 7912 C C . SER A 1 1025 ? 5.021 1.624 1.616 1.00 63.62 1025 SER A C 1
ATOM 7914 O O . SER A 1 1025 ? 4.554 2.048 0.562 1.00 63.62 1025 SER A O 1
ATOM 7916 N N . GLY A 1 1026 ? 4.371 1.729 2.778 1.00 80.19 1026 GLY A N 1
ATOM 7917 C CA . GLY A 1 1026 ? 3.049 2.350 2.901 1.00 80.19 1026 GLY A CA 1
ATOM 7918 C C . GLY A 1 1026 ? 2.215 1.767 4.038 1.00 80.19 1026 GLY A C 1
ATOM 7919 O O . GLY A 1 1026 ? 2.751 1.231 5.012 1.00 80.19 1026 GLY A O 1
ATOM 7920 N N . HIS A 1 1027 ? 0.898 1.886 3.909 1.00 89.38 1027 HIS A N 1
ATOM 7921 C CA . HIS A 1 1027 ? -0.065 1.106 4.682 1.00 89.38 1027 HIS A CA 1
ATOM 7922 C C . HIS A 1 1027 ? -0.022 -0.351 4.226 1.00 89.38 1027 HIS A C 1
ATOM 7924 O O . HIS A 1 1027 ? 0.361 -0.633 3.095 1.00 89.38 1027 HIS A O 1
ATOM 7930 N N . VAL A 1 1028 ? -0.385 -1.280 5.100 1.00 90.75 1028 VAL A N 1
ATOM 7931 C CA . VAL A 1 1028 ? -0.233 -2.714 4.850 1.00 90.75 1028 VAL A CA 1
ATOM 7932 C C . VAL A 1 1028 ? -1.596 -3.377 4.868 1.00 90.75 1028 VAL A C 1
ATOM 7934 O O . VAL A 1 1028 ? -2.377 -3.180 5.795 1.00 90.75 1028 VAL A O 1
ATOM 7937 N N . LEU A 1 1029 ? -1.856 -4.188 3.854 1.00 93.69 1029 LEU A N 1
ATOM 7938 C CA . LEU A 1 1029 ? -2.959 -5.128 3.806 1.00 93.69 1029 LEU A CA 1
ATOM 7939 C C . LEU A 1 1029 ? -2.413 -6.523 4.098 1.00 93.69 1029 LEU A C 1
ATOM 7941 O O . LEU A 1 1029 ? -1.413 -6.940 3.508 1.00 93.69 1029 LEU A O 1
ATOM 7945 N N . MET A 1 1030 ? -3.083 -7.240 4.987 1.00 93.88 1030 MET A N 1
ATOM 7946 C CA . MET A 1 1030 ? -2.949 -8.681 5.138 1.00 93.88 1030 MET A CA 1
ATOM 7947 C C . MET A 1 1030 ? -4.261 -9.287 4.679 1.00 93.88 1030 MET A C 1
ATOM 7949 O O . MET A 1 1030 ? -5.306 -8.965 5.238 1.00 93.88 1030 MET A O 1
ATOM 7953 N N . ILE A 1 1031 ? -4.204 -10.095 3.629 1.00 95.19 1031 ILE A N 1
ATOM 7954 C CA . ILE A 1 1031 ? -5.382 -10.537 2.896 1.00 95.19 1031 ILE A CA 1
ATOM 7955 C C . ILE A 1 1031 ? -5.442 -12.053 2.953 1.00 95.19 1031 ILE A C 1
ATOM 7957 O O . ILE A 1 1031 ? -4.506 -12.726 2.522 1.00 95.19 1031 ILE A O 1
ATOM 7961 N N . ARG A 1 1032 ? -6.540 -12.592 3.476 1.00 93.88 1032 ARG A N 1
ATOM 7962 C CA . ARG A 1 1032 ? -6.825 -14.018 3.391 1.00 93.88 1032 ARG A CA 1
ATOM 7963 C C . ARG A 1 1032 ? -7.526 -14.324 2.078 1.00 93.88 1032 ARG A C 1
ATOM 7965 O O . ARG A 1 1032 ? -8.595 -13.785 1.802 1.00 93.88 1032 ARG A O 1
ATOM 7972 N N . LEU A 1 1033 ? -6.935 -15.233 1.314 1.00 93.62 1033 LEU A N 1
ATOM 7973 C CA . LEU A 1 1033 ? -7.508 -15.788 0.097 1.00 93.62 1033 LEU A CA 1
ATOM 7974 C C . LEU A 1 1033 ? -8.066 -17.181 0.408 1.00 93.62 1033 LEU A C 1
ATOM 7976 O O . LEU A 1 1033 ? -7.330 -17.999 0.969 1.00 93.62 1033 LEU A O 1
ATOM 7980 N N . PRO A 1 1034 ? -9.335 -17.481 0.087 1.00 90.19 1034 PRO A N 1
ATOM 7981 C CA . PRO A 1 1034 ? -9.878 -18.813 0.281 1.00 90.19 1034 PRO A CA 1
ATOM 7982 C C . PRO A 1 1034 ? -9.362 -19.780 -0.790 1.00 90.19 1034 PRO A C 1
ATOM 7984 O O . PRO A 1 1034 ? -9.050 -19.396 -1.920 1.00 90.19 1034 PRO A O 1
ATOM 7987 N N . LYS A 1 1035 ? -9.324 -21.067 -0.437 1.00 88.12 1035 LYS A N 1
ATOM 7988 C CA . LYS A 1 1035 ? -9.140 -22.162 -1.397 1.00 88.12 1035 LYS A CA 1
ATOM 7989 C C . LYS A 1 1035 ? -10.124 -22.021 -2.566 1.00 88.12 1035 LYS A C 1
ATOM 7991 O O . LYS A 1 1035 ? -11.296 -21.729 -2.345 1.00 88.12 1035 LYS A O 1
ATOM 7996 N N . GLY A 1 1036 ? -9.661 -22.268 -3.787 1.00 89.06 1036 GLY A N 1
ATOM 7997 C CA . GLY A 1 1036 ? -10.461 -22.150 -5.009 1.00 89.06 1036 GLY A CA 1
ATOM 7998 C C . GLY A 1 1036 ? -10.549 -20.726 -5.565 1.00 89.06 1036 GLY A C 1
ATOM 7999 O O . GLY A 1 1036 ? -11.054 -20.529 -6.665 1.00 89.06 1036 GLY A O 1
ATOM 8000 N N . HIS A 1 1037 ? -10.052 -19.708 -4.851 1.00 91.94 1037 HIS A N 1
ATOM 8001 C CA . HIS A 1 1037 ? -10.061 -18.344 -5.373 1.00 91.94 1037 HIS A CA 1
ATOM 8002 C C . HIS A 1 1037 ? -9.116 -18.203 -6.574 1.00 91.94 1037 HIS A C 1
ATOM 8004 O O . HIS A 1 1037 ? -8.001 -18.733 -6.569 1.00 91.94 1037 HIS A O 1
ATOM 8010 N N . LYS A 1 1038 ? -9.559 -17.460 -7.595 1.00 92.94 1038 LYS A N 1
ATOM 8011 C CA . LYS A 1 1038 ? -8.807 -17.247 -8.835 1.00 92.94 1038 LYS A CA 1
ATOM 8012 C C . LYS A 1 1038 ? -7.613 -16.329 -8.594 1.00 92.94 1038 LYS A C 1
ATOM 8014 O O . LYS A 1 1038 ? -7.769 -15.119 -8.422 1.00 92.94 1038 LYS A O 1
ATOM 8019 N N . ALA A 1 1039 ? -6.418 -16.904 -8.619 1.00 94.56 1039 ALA A N 1
ATOM 8020 C CA . ALA A 1 1039 ? -5.168 -16.181 -8.436 1.00 94.56 1039 ALA A CA 1
ATOM 8021 C C . ALA A 1 1039 ? -4.072 -16.775 -9.322 1.00 94.56 1039 ALA A C 1
ATOM 8023 O O . ALA A 1 1039 ? -3.969 -17.993 -9.450 1.00 94.56 1039 ALA A O 1
ATOM 8024 N N . LEU A 1 1040 ? -3.218 -15.930 -9.893 1.00 95.56 1040 LEU A N 1
ATOM 8025 C CA . LEU A 1 1040 ? -2.104 -16.345 -10.742 1.00 95.56 1040 LEU A CA 1
ATOM 8026 C C . LEU A 1 1040 ? -0.775 -16.149 -10.016 1.00 95.56 1040 LEU A C 1
ATOM 8028 O O . LEU A 1 1040 ? -0.468 -15.055 -9.545 1.00 95.56 1040 LEU A O 1
ATOM 8032 N N . ASN A 1 1041 ? 0.041 -17.198 -9.981 1.00 94.94 1041 ASN A N 1
ATOM 8033 C CA . ASN A 1 1041 ? 1.454 -17.072 -9.653 1.00 94.94 1041 ASN A CA 1
ATOM 8034 C C . ASN A 1 1041 ? 2.212 -16.590 -10.893 1.00 94.94 1041 ASN A C 1
ATOM 8036 O O . ASN A 1 1041 ? 2.491 -17.369 -11.801 1.00 94.94 1041 ASN A O 1
ATOM 8040 N N . VAL A 1 1042 ? 2.533 -15.299 -10.937 1.00 93.06 1042 VAL A N 1
ATOM 8041 C CA . VAL A 1 1042 ? 3.130 -14.654 -12.117 1.00 93.06 1042 VAL A CA 1
ATOM 8042 C C . VAL A 1 1042 ? 4.655 -14.587 -12.060 1.00 93.06 1042 VAL A C 1
ATOM 8044 O O . VAL A 1 1042 ? 5.275 -14.085 -12.993 1.00 93.06 1042 VAL A O 1
ATOM 8047 N N . MET A 1 1043 ? 5.289 -15.123 -11.014 1.00 90.50 1043 MET A N 1
ATOM 8048 C CA . MET A 1 1043 ? 6.733 -14.981 -10.776 1.00 90.50 1043 MET A CA 1
ATOM 8049 C C . MET A 1 1043 ? 7.616 -15.511 -11.915 1.00 90.50 1043 MET A C 1
ATOM 8051 O O . MET A 1 1043 ? 8.727 -15.028 -12.101 1.00 90.50 1043 MET A O 1
ATOM 8055 N N . SER A 1 1044 ? 7.155 -16.498 -12.688 1.00 86.19 1044 SER A N 1
ATOM 8056 C CA . SER A 1 1044 ? 7.914 -17.051 -13.821 1.00 86.19 1044 SER A CA 1
ATOM 8057 C C . SER A 1 1044 ? 7.849 -16.195 -15.091 1.00 86.19 1044 SER A C 1
ATOM 8059 O O . SER A 1 1044 ? 8.638 -16.413 -16.010 1.00 86.19 1044 SER A O 1
ATOM 8061 N N . ILE A 1 1045 ? 6.917 -15.239 -15.162 1.00 84.31 1045 ILE A N 1
ATOM 8062 C CA . ILE A 1 1045 ? 6.673 -14.403 -16.347 1.00 84.31 1045 ILE A CA 1
ATOM 8063 C C . ILE A 1 1045 ? 6.707 -12.900 -16.060 1.00 84.31 1045 ILE A C 1
ATOM 8065 O O . ILE A 1 1045 ? 6.826 -12.129 -17.006 1.00 84.31 1045 ILE A O 1
ATOM 8069 N N . SER A 1 1046 ? 6.627 -12.472 -14.801 1.00 79.19 1046 SER A N 1
ATOM 8070 C CA . SER A 1 1046 ? 6.809 -11.078 -14.398 1.00 79.19 1046 SER A CA 1
ATOM 8071 C C . SER A 1 1046 ? 8.273 -10.661 -14.574 1.00 79.19 1046 SER A C 1
ATOM 8073 O O . SER A 1 1046 ? 9.186 -11.425 -14.259 1.00 79.19 1046 SER A O 1
ATOM 8075 N N . ASP A 1 1047 ? 8.507 -9.429 -15.033 1.00 68.81 1047 ASP A N 1
ATOM 8076 C CA . ASP A 1 1047 ? 9.855 -8.868 -15.226 1.00 68.81 1047 ASP A CA 1
ATOM 8077 C C . ASP A 1 1047 ? 10.639 -8.732 -13.901 1.00 68.81 1047 ASP A C 1
ATOM 8079 O O . ASP A 1 1047 ? 11.858 -8.549 -13.913 1.00 68.81 1047 ASP A O 1
ATOM 8083 N N . TYR A 1 1048 ? 9.949 -8.848 -12.760 1.00 66.62 1048 TYR A N 1
ATOM 8084 C CA . TYR A 1 1048 ? 10.510 -8.798 -11.407 1.00 66.62 1048 TYR A CA 1
ATOM 8085 C C . TYR A 1 1048 ? 10.791 -10.184 -10.795 1.00 66.62 1048 TYR A C 1
ATOM 8087 O O . TYR A 1 1048 ? 11.356 -10.284 -9.705 1.00 66.62 1048 TYR A O 1
ATOM 8095 N N . GLY A 1 1049 ? 10.435 -11.269 -11.492 1.00 76.81 1049 GLY A N 1
ATOM 8096 C CA . GLY A 1 1049 ? 10.769 -12.633 -11.089 1.00 76.81 1049 GLY A CA 1
ATOM 8097 C C . GLY A 1 1049 ? 10.249 -13.027 -9.698 1.00 76.81 1049 GLY A C 1
ATOM 8098 O O . GLY A 1 1049 ? 9.119 -12.732 -9.310 1.00 76.81 1049 GLY A O 1
ATOM 8099 N N . THR A 1 1050 ? 11.097 -13.707 -8.922 1.00 80.94 1050 THR A N 1
ATOM 8100 C CA . THR A 1 1050 ? 10.789 -14.146 -7.549 1.00 80.94 1050 THR A CA 1
ATOM 8101 C C . THR A 1 1050 ? 10.994 -13.063 -6.488 1.00 80.94 1050 THR A C 1
ATOM 8103 O O . THR A 1 1050 ? 10.652 -13.296 -5.329 1.00 80.94 1050 THR A O 1
ATOM 8106 N N . ASP A 1 1051 ? 11.554 -11.901 -6.844 1.00 76.12 1051 ASP A N 1
ATOM 8107 C CA . ASP A 1 1051 ? 11.911 -10.859 -5.872 1.00 76.12 1051 ASP A CA 1
ATOM 8108 C C . ASP A 1 1051 ? 10.658 -10.263 -5.211 1.00 76.12 1051 ASP A C 1
ATOM 8110 O O . ASP A 1 1051 ? 10.624 -10.083 -3.994 1.00 76.12 1051 ASP A O 1
ATOM 8114 N N . GLU A 1 1052 ? 9.590 -10.050 -5.984 1.00 77.81 1052 GLU A N 1
ATOM 8115 C CA . GLU A 1 1052 ? 8.320 -9.490 -5.493 1.00 77.81 1052 GLU A CA 1
ATOM 8116 C C . GLU A 1 1052 ? 7.363 -10.533 -4.899 1.00 77.81 1052 GLU A C 1
ATOM 8118 O O . GLU A 1 1052 ? 6.381 -10.176 -4.237 1.00 77.81 1052 GLU A O 1
ATOM 8123 N N . ARG A 1 1053 ? 7.663 -11.824 -5.102 1.00 92.50 1053 ARG A N 1
ATOM 8124 C CA . ARG A 1 1053 ? 6.846 -12.967 -4.658 1.00 92.50 1053 ARG A CA 1
ATOM 8125 C C . ARG A 1 1053 ? 5.379 -12.827 -5.072 1.00 92.50 1053 ARG A C 1
ATOM 8127 O O . ARG A 1 1053 ? 4.473 -13.044 -4.266 1.00 92.50 1053 ARG A O 1
ATOM 8134 N N . GLU A 1 1054 ? 5.158 -12.379 -6.305 1.00 92.31 1054 GLU A N 1
ATOM 8135 C CA . GLU A 1 1054 ? 3.860 -11.865 -6.729 1.00 92.31 1054 GLU A CA 1
ATOM 8136 C C . GLU A 1 1054 ? 2.820 -12.979 -6.947 1.00 92.31 1054 GLU A C 1
ATOM 8138 O O . GLU A 1 1054 ? 2.987 -13.862 -7.793 1.00 92.31 1054 GLU A O 1
ATOM 8143 N N . ILE A 1 1055 ? 1.710 -12.879 -6.211 1.00 94.69 1055 ILE A N 1
ATOM 8144 C CA . ILE A 1 1055 ? 0.449 -13.579 -6.466 1.00 94.69 1055 ILE A CA 1
ATOM 8145 C C . ILE A 1 1055 ? -0.567 -12.529 -6.912 1.00 94.69 1055 ILE A C 1
ATOM 8147 O O . ILE A 1 1055 ? -0.928 -11.622 -6.156 1.00 94.69 1055 ILE A O 1
ATOM 8151 N N . LEU A 1 1056 ? -1.017 -12.628 -8.158 1.00 95.19 1056 LEU A N 1
ATOM 8152 C CA . LEU A 1 1056 ? -1.954 -11.685 -8.750 1.00 95.19 1056 LEU A CA 1
ATOM 8153 C C . LEU A 1 1056 ? -3.391 -12.174 -8.544 1.00 95.19 1056 LEU A C 1
ATOM 8155 O O . LEU A 1 1056 ? -3.684 -13.326 -8.850 1.00 95.19 1056 LEU A O 1
ATOM 8159 N N . LEU A 1 1057 ? -4.286 -11.316 -8.048 1.00 94.62 1057 LEU A N 1
ATOM 8160 C CA . LEU A 1 1057 ? -5.700 -11.642 -7.827 1.00 94.62 1057 LEU A CA 1
ATOM 8161 C C . LEU A 1 1057 ? -6.581 -11.179 -8.984 1.00 94.62 1057 LEU A C 1
ATOM 8163 O O . LEU A 1 1057 ? -6.354 -10.109 -9.564 1.00 94.62 1057 LEU A O 1
ATOM 8167 N N . GLY A 1 1058 ? -7.612 -11.977 -9.269 1.00 91.38 1058 GLY A N 1
ATOM 8168 C CA . GLY A 1 1058 ? -8.614 -11.683 -10.285 1.00 91.38 1058 GLY A CA 1
ATOM 8169 C C . GLY A 1 1058 ? -9.397 -10.402 -9.990 1.00 91.38 1058 GLY A C 1
ATOM 8170 O O . GLY A 1 1058 ? -9.566 -9.989 -8.839 1.00 91.38 1058 GLY A O 1
ATOM 8171 N N . ARG A 1 1059 ? -9.890 -9.760 -11.050 1.00 90.50 1059 ARG A N 1
ATOM 8172 C CA . ARG A 1 1059 ? -10.737 -8.572 -10.928 1.00 90.50 1059 ARG A CA 1
ATOM 8173 C C . ARG A 1 1059 ? -12.127 -8.910 -10.390 1.00 90.50 1059 ARG A C 1
ATOM 8175 O O . ARG A 1 1059 ? -12.637 -9.994 -10.650 1.00 90.50 1059 ARG A O 1
ATOM 8182 N N . GLY A 1 1060 ? -12.756 -7.961 -9.699 1.00 87.50 1060 GLY A N 1
ATOM 8183 C CA . GLY A 1 1060 ? -14.076 -8.143 -9.083 1.00 87.50 1060 GLY A CA 1
ATOM 8184 C C . GLY A 1 1060 ? -14.033 -8.758 -7.684 1.00 87.50 1060 GLY A C 1
ATOM 8185 O O . GLY A 1 1060 ? -15.082 -8.958 -7.088 1.00 87.50 1060 GLY A O 1
ATOM 8186 N N . THR A 1 1061 ? -12.841 -9.015 -7.142 1.00 90.50 1061 THR A N 1
ATOM 8187 C CA . THR A 1 1061 ? -12.674 -9.620 -5.818 1.00 90.50 1061 THR A CA 1
ATOM 8188 C C . THR A 1 1061 ? -13.287 -8.739 -4.729 1.00 90.50 1061 THR A C 1
ATOM 8190 O O . THR A 1 1061 ? -12.995 -7.543 -4.646 1.00 90.50 1061 THR A O 1
ATOM 8193 N N . ARG A 1 1062 ? -14.120 -9.335 -3.873 1.00 90.44 1062 ARG A N 1
ATOM 8194 C CA . ARG A 1 1062 ? -14.794 -8.665 -2.758 1.00 90.44 1062 ARG A CA 1
ATOM 8195 C C . ARG A 1 1062 ? -14.118 -9.020 -1.437 1.00 90.44 1062 ARG A C 1
ATOM 8197 O O . ARG A 1 1062 ? -13.753 -10.173 -1.221 1.00 90.44 1062 ARG A O 1
ATOM 8204 N N . TYR A 1 1063 ? -13.951 -8.038 -0.553 1.00 90.25 1063 TYR A N 1
ATOM 8205 C CA . TYR A 1 1063 ? -13.315 -8.242 0.755 1.00 90.25 1063 TYR A CA 1
ATOM 8206 C C . TYR A 1 1063 ? -14.181 -7.713 1.877 1.00 90.25 1063 TYR A C 1
ATOM 8208 O O . TYR A 1 1063 ? -14.808 -6.674 1.697 1.00 90.25 1063 TYR A O 1
ATOM 8216 N N . VAL A 1 1064 ? -14.105 -8.338 3.049 1.00 92.62 1064 VAL A N 1
ATOM 8217 C CA . VAL A 1 1064 ? -14.576 -7.781 4.323 1.00 92.62 1064 VAL A CA 1
ATOM 8218 C C . VAL A 1 1064 ? -13.385 -7.462 5.232 1.00 92.62 1064 VAL A C 1
ATOM 8220 O O . VAL A 1 1064 ? -12.388 -8.184 5.255 1.00 92.62 1064 VAL A O 1
ATOM 8223 N N . VAL A 1 1065 ? -13.455 -6.358 5.979 1.00 93.94 1065 VAL A N 1
ATOM 8224 C CA . VAL A 1 1065 ? -12.365 -5.916 6.868 1.00 93.94 1065 VAL A CA 1
ATOM 8225 C C . VAL A 1 1065 ? -12.537 -6.492 8.279 1.00 93.94 1065 VAL A C 1
ATOM 8227 O O . VAL A 1 1065 ? -13.492 -6.154 8.974 1.00 93.94 1065 VAL A O 1
ATOM 8230 N N . HIS A 1 1066 ? -11.579 -7.294 8.745 1.00 91.62 1066 HIS A N 1
ATOM 8231 C CA . HIS A 1 1066 ? -11.561 -7.910 10.081 1.00 91.62 1066 HIS A CA 1
ATOM 8232 C C . HIS A 1 1066 ? -10.871 -7.049 11.141 1.00 91.62 1066 HIS A C 1
ATOM 8234 O O . HIS A 1 1066 ? -11.213 -7.103 12.319 1.00 91.62 1066 HIS A O 1
ATOM 8240 N N . GLY A 1 1067 ? -9.888 -6.241 10.755 1.00 92.50 1067 GLY A N 1
ATOM 8241 C CA . GLY A 1 1067 ? -9.116 -5.472 11.724 1.00 92.50 1067 GLY A CA 1
ATOM 8242 C C . GLY A 1 1067 ? -8.439 -4.277 11.089 1.00 92.50 1067 GLY A C 1
ATOM 8243 O O . GLY A 1 1067 ? -7.973 -4.351 9.957 1.00 92.50 1067 GLY A O 1
ATOM 8244 N N . VAL A 1 1068 ? -8.385 -3.171 11.830 1.00 94.12 1068 VAL A N 1
ATOM 8245 C CA . VAL A 1 1068 ? -7.673 -1.961 11.420 1.00 94.12 1068 VAL A CA 1
ATOM 8246 C C . VAL A 1 1068 ? -6.811 -1.473 12.573 1.00 94.12 1068 VAL A C 1
ATOM 8248 O O . VAL A 1 1068 ? -7.302 -1.137 13.653 1.00 94.12 1068 VAL A O 1
ATOM 8251 N N . TYR A 1 1069 ? -5.509 -1.416 12.325 1.00 92.06 1069 TYR A N 1
ATOM 8252 C CA . TYR A 1 1069 ? -4.486 -1.150 13.321 1.00 92.06 1069 TYR A CA 1
ATOM 8253 C C . TYR A 1 1069 ? -3.693 0.077 12.933 1.00 92.06 1069 TYR A C 1
ATOM 8255 O O . TYR A 1 1069 ? -3.196 0.201 11.815 1.00 92.06 1069 TYR A O 1
ATOM 8263 N N . GLN A 1 1070 ? -3.532 0.982 13.888 1.00 89.88 1070 GLN A N 1
ATOM 8264 C CA . GLN A 1 1070 ? -2.618 2.095 13.731 1.00 89.88 1070 GLN A CA 1
ATOM 8265 C C . GLN A 1 1070 ? -1.246 1.663 14.241 1.00 89.88 1070 GLN A C 1
ATOM 8267 O O . GLN A 1 1070 ? -1.054 1.443 15.435 1.00 89.88 1070 GLN A O 1
ATOM 8272 N N . GLY A 1 1071 ? -0.298 1.541 13.325 1.00 83.88 1071 GLY A N 1
ATOM 8273 C CA . GLY A 1 1071 ? 1.095 1.265 13.617 1.00 83.88 1071 GLY A CA 1
ATOM 8274 C C . GLY A 1 1071 ? 1.952 2.515 13.513 1.00 83.88 1071 GLY A C 1
ATOM 8275 O O . GLY A 1 1071 ? 1.517 3.605 13.124 1.00 83.88 1071 GLY A O 1
ATOM 8276 N N . THR A 1 1072 ? 3.220 2.349 13.857 1.00 74.12 1072 THR A N 1
ATOM 8277 C CA . THR A 1 1072 ? 4.254 3.336 13.562 1.00 74.12 1072 THR A CA 1
ATOM 8278 C C . THR A 1 1072 ? 5.433 2.610 12.948 1.00 74.12 1072 THR A C 1
ATOM 8280 O O . THR A 1 1072 ? 6.053 1.787 13.615 1.00 74.12 1072 THR A O 1
ATOM 8283 N N . ARG A 1 1073 ? 5.756 2.928 11.695 1.00 67.69 1073 ARG A N 1
ATOM 8284 C CA . ARG A 1 1073 ? 6.919 2.375 10.996 1.00 67.69 1073 ARG A CA 1
ATOM 8285 C C . ARG A 1 1073 ? 7.848 3.520 10.635 1.00 67.69 1073 ARG A C 1
ATOM 8287 O O . ARG A 1 1073 ? 7.411 4.527 10.085 1.00 67.69 1073 ARG A O 1
ATOM 8294 N N . GLU A 1 1074 ? 9.100 3.419 11.070 1.00 62.12 1074 GLU A N 1
ATOM 8295 C CA . GLU A 1 1074 ? 10.119 4.469 10.893 1.00 62.12 1074 GLU A CA 1
ATOM 8296 C C . GLU A 1 1074 ? 9.696 5.881 11.373 1.00 62.12 1074 GLU A C 1
ATOM 8298 O O . GLU A 1 1074 ? 10.250 6.893 10.952 1.00 62.12 1074 GLU A O 1
ATOM 8303 N N . GLY A 1 1075 ? 8.739 5.965 12.309 1.00 60.50 1075 GLY A N 1
ATOM 8304 C CA . GLY A 1 1075 ? 8.221 7.226 12.854 1.00 60.50 1075 GLY A CA 1
ATOM 8305 C C . GLY A 1 1075 ? 7.035 7.833 12.093 1.00 60.50 1075 GLY A C 1
ATOM 8306 O O . GLY A 1 1075 ? 6.529 8.871 12.525 1.00 60.50 1075 GLY A O 1
ATOM 8307 N N . TYR A 1 1076 ? 6.565 7.195 11.018 1.00 63.16 1076 TYR A N 1
ATOM 8308 C CA . TYR A 1 1076 ? 5.336 7.566 10.312 1.00 63.16 1076 TYR A CA 1
ATOM 8309 C C . TYR A 1 1076 ? 4.164 6.717 10.786 1.00 63.16 1076 TYR A C 1
ATOM 8311 O O . TYR A 1 1076 ? 4.310 5.527 11.077 1.00 63.16 1076 TYR A O 1
ATOM 8319 N N . LYS A 1 1077 ? 2.990 7.348 10.848 1.00 81.12 1077 LYS A N 1
ATOM 8320 C CA . LYS A 1 1077 ? 1.723 6.665 11.093 1.00 81.12 1077 LYS A CA 1
ATOM 8321 C C . LYS A 1 1077 ? 1.433 5.781 9.886 1.00 81.12 1077 LYS A C 1
ATOM 8323 O O . LYS A 1 1077 ? 1.307 6.277 8.773 1.00 81.12 1077 LYS A O 1
ATOM 8328 N N . VAL A 1 1078 ? 1.342 4.482 10.122 1.00 88.94 1078 VAL A N 1
ATOM 8329 C CA . VAL A 1 1078 ? 0.943 3.512 9.104 1.00 88.94 1078 VAL A CA 1
ATOM 8330 C C . VAL A 1 1078 ? -0.324 2.820 9.564 1.00 88.94 1078 VAL A C 1
ATOM 8332 O O . VAL A 1 1078 ? -0.519 2.603 10.760 1.00 88.94 1078 VAL A O 1
ATOM 8335 N N . TRP A 1 1079 ? -1.184 2.482 8.618 1.00 92.62 1079 TRP A N 1
ATOM 8336 C CA . TRP A 1 1079 ? -2.364 1.680 8.871 1.00 92.62 1079 TRP A CA 1
ATOM 8337 C C . TRP A 1 1079 ? -2.114 0.257 8.401 1.00 92.62 1079 TRP A C 1
ATOM 8339 O O . TRP A 1 1079 ? -1.573 0.041 7.320 1.00 92.62 1079 TRP A O 1
ATOM 8349 N N . GLY A 1 1080 ? -2.469 -0.700 9.243 1.00 92.50 1080 GLY A N 1
ATOM 8350 C CA . GLY A 1 1080 ? -2.529 -2.109 8.911 1.00 92.50 1080 GLY A CA 1
ATOM 8351 C C . GLY A 1 1080 ? -3.992 -2.515 8.838 1.00 92.50 1080 GLY A C 1
ATOM 8352 O O . GLY A 1 1080 ? -4.736 -2.228 9.773 1.00 92.50 1080 GLY A O 1
ATOM 8353 N N . MET A 1 1081 ? -4.408 -3.145 7.748 1.00 94.19 1081 MET A N 1
ATOM 8354 C CA . MET A 1 1081 ? -5.760 -3.661 7.577 1.00 94.19 1081 MET A CA 1
ATOM 8355 C C . MET A 1 1081 ? -5.719 -5.158 7.305 1.00 94.19 1081 MET A C 1
ATOM 8357 O O . MET A 1 1081 ? -4.970 -5.626 6.451 1.00 94.19 1081 MET A O 1
ATOM 8361 N N . GLU A 1 1082 ? -6.529 -5.899 8.043 1.00 93.94 1082 GLU A N 1
ATOM 8362 C CA . GLU A 1 1082 ? -6.715 -7.332 7.865 1.00 93.94 1082 GLU A CA 1
ATOM 8363 C C . GLU A 1 1082 ? -8.017 -7.561 7.108 1.00 93.94 1082 GLU A C 1
ATOM 8365 O O . GLU A 1 1082 ? -9.077 -7.137 7.574 1.00 93.94 1082 GLU A O 1
ATOM 8370 N N . LEU A 1 1083 ? -7.925 -8.167 5.928 1.00 93.94 1083 LEU A N 1
ATOM 8371 C CA . LEU A 1 1083 ? -9.034 -8.347 5.001 1.00 93.94 1083 LEU A CA 1
ATOM 8372 C C . LEU A 1 1083 ? -9.205 -9.815 4.651 1.00 93.94 1083 LEU A C 1
ATOM 8374 O O . LEU A 1 1083 ? -8.234 -10.528 4.414 1.00 93.94 1083 LEU A O 1
ATOM 8378 N N . GLU A 1 1084 ? -10.447 -10.242 4.527 1.00 93.25 1084 GLU A N 1
ATOM 8379 C CA . GLU A 1 1084 ? -10.785 -11.567 4.036 1.00 93.25 1084 GLU A CA 1
ATOM 8380 C C . GLU A 1 1084 ? -11.517 -11.446 2.706 1.00 93.25 1084 GLU A C 1
ATOM 8382 O O . GLU A 1 1084 ? -12.476 -10.683 2.602 1.00 93.25 1084 GLU A O 1
ATOM 8387 N N . VAL A 1 1085 ? -11.066 -12.195 1.696 1.00 92.62 1085 VAL A N 1
ATOM 8388 C CA . VAL A 1 1085 ? -11.813 -12.352 0.447 1.00 92.62 1085 VAL A CA 1
ATOM 8389 C C . VAL A 1 1085 ? -13.065 -13.178 0.713 1.00 92.62 1085 VAL A C 1
ATOM 8391 O O . VAL A 1 1085 ? -12.979 -14.295 1.223 1.00 92.62 1085 VAL A O 1
ATOM 8394 N N . VAL A 1 1086 ? -14.210 -12.632 0.320 1.00 88.25 1086 VAL A N 1
ATOM 8395 C CA . VAL A 1 1086 ? -15.529 -13.254 0.458 1.00 88.25 1086 VAL A CA 1
ATOM 8396 C C . VAL A 1 1086 ? -16.146 -13.513 -0.923 1.00 88.25 1086 VAL A C 1
ATOM 8398 O O . VAL A 1 1086 ? -15.760 -12.847 -1.887 1.00 88.25 1086 VAL A O 1
ATOM 8401 N N . PRO A 1 1087 ? -17.088 -14.465 -1.050 1.00 81.00 1087 PRO A N 1
ATOM 8402 C CA . PRO A 1 1087 ? -17.824 -14.694 -2.295 1.00 81.00 1087 PRO A CA 1
ATOM 8403 C C . PRO A 1 1087 ? -18.546 -13.442 -2.823 1.00 81.00 1087 PRO A C 1
ATOM 8405 O O . PRO A 1 1087 ? -18.901 -12.541 -2.061 1.00 81.00 1087 PRO A O 1
ATOM 8408 N N . ASP A 1 1088 ? -18.815 -13.393 -4.129 1.00 77.06 1088 ASP A N 1
ATOM 8409 C CA . ASP A 1 1088 ? -19.482 -12.243 -4.762 1.00 77.06 1088 ASP A CA 1
ATOM 8410 C C . ASP A 1 1088 ? -20.896 -12.006 -4.208 1.00 77.06 1088 ASP A C 1
ATOM 8412 O O . ASP A 1 1088 ? -21.317 -10.859 -4.039 1.00 77.06 1088 ASP A O 1
ATOM 8416 N N . ASP A 1 1089 ? -21.605 -13.083 -3.872 1.00 75.62 1089 ASP A N 1
ATOM 8417 C CA . ASP A 1 1089 ? -22.942 -13.097 -3.274 1.00 75.62 1089 ASP A CA 1
ATOM 8418 C C . ASP A 1 1089 ? -22.926 -12.964 -1.744 1.00 75.62 1089 ASP A C 1
ATOM 8420 O O . ASP A 1 1089 ? -23.971 -13.061 -1.098 1.00 75.62 1089 ASP A O 1
ATOM 8424 N N . TRP A 1 1090 ? -21.761 -12.694 -1.147 1.00 79.06 1090 TRP A N 1
ATOM 8425 C CA . TRP A 1 1090 ? -21.643 -12.554 0.295 1.00 79.06 1090 TRP A CA 1
ATOM 8426 C C . TRP A 1 1090 ? -22.502 -11.401 0.821 1.00 79.06 1090 TRP A C 1
ATOM 8428 O O . TRP A 1 1090 ? -22.414 -10.247 0.380 1.00 79.06 1090 TRP A O 1
ATOM 8438 N N . VAL A 1 1091 ? -23.329 -11.721 1.811 1.00 75.31 1091 VAL A N 1
ATOM 8439 C CA . VAL A 1 1091 ? -24.120 -10.762 2.575 1.00 75.31 1091 VAL A CA 1
ATOM 8440 C C . VAL A 1 1091 ? -23.694 -10.900 4.020 1.00 75.31 1091 VAL A C 1
ATOM 8442 O O . VAL A 1 1091 ? -23.805 -11.986 4.581 1.00 75.31 1091 VAL A O 1
ATOM 8445 N N . LYS A 1 1092 ? -23.223 -9.799 4.615 1.00 77.00 1092 LYS A N 1
ATOM 8446 C CA . LYS A 1 1092 ? -22.769 -9.766 6.005 1.00 77.00 1092 LYS A CA 1
ATOM 8447 C C . LYS A 1 1092 ? -23.827 -10.371 6.941 1.00 77.00 1092 LYS A C 1
ATOM 8449 O O . LYS A 1 1092 ? -24.892 -9.764 7.098 1.00 77.00 1092 LYS A O 1
ATOM 8454 N N . PRO A 1 1093 ? -23.539 -11.511 7.592 1.00 70.06 1093 PRO A N 1
ATOM 8455 C CA . PRO A 1 1093 ? -24.467 -12.108 8.546 1.00 70.06 1093 PRO A CA 1
ATOM 8456 C C . PRO A 1 1093 ? -24.726 -11.192 9.745 1.00 70.06 1093 PRO A C 1
ATOM 8458 O O . PRO A 1 1093 ? -23.863 -10.407 10.145 1.00 70.06 1093 PRO A O 1
ATOM 8461 N N . ALA A 1 1094 ? -25.919 -11.289 10.335 1.00 63.31 1094 ALA A N 1
ATOM 8462 C CA . ALA A 1 1094 ? -26.314 -10.453 11.471 1.00 63.31 1094 ALA A CA 1
ATOM 8463 C C . ALA A 1 1094 ? -25.438 -10.682 12.721 1.00 63.31 1094 ALA A C 1
ATOM 8465 O O . ALA A 1 1094 ? -25.271 -9.775 13.533 1.00 63.31 1094 ALA A O 1
ATOM 8466 N N . ASP A 1 1095 ? -24.866 -11.878 12.847 1.00 60.03 1095 ASP A N 1
ATOM 8467 C CA . ASP A 1 1095 ? -23.954 -12.327 13.899 1.00 60.03 1095 ASP A CA 1
ATOM 8468 C C . ASP A 1 1095 ? -22.471 -12.252 13.492 1.00 60.03 1095 ASP A C 1
ATOM 8470 O O . ASP A 1 1095 ? -21.600 -12.707 14.234 1.00 60.03 1095 ASP A O 1
ATOM 8474 N N . TRP A 1 1096 ? -22.155 -11.666 12.330 1.00 78.62 1096 TRP A N 1
ATOM 8475 C CA . TRP A 1 1096 ? -20.775 -11.535 11.876 1.00 78.62 1096 TRP A CA 1
ATOM 8476 C C . TRP A 1 1096 ? -19.954 -10.708 12.869 1.00 78.62 1096 TRP A C 1
ATOM 8478 O O . TRP A 1 1096 ? -20.293 -9.563 13.191 1.00 78.62 1096 TRP A O 1
ATOM 8488 N N . ALA A 1 1097 ? -18.832 -11.277 13.307 1.00 74.38 1097 ALA A N 1
ATOM 8489 C CA . ALA A 1 1097 ? -17.868 -10.625 14.177 1.00 74.38 1097 ALA A CA 1
ATOM 8490 C C . ALA A 1 1097 ? -16.485 -10.593 13.508 1.00 74.38 1097 ALA A C 1
ATOM 8492 O O . ALA A 1 1097 ? -16.101 -11.562 12.849 1.00 74.38 1097 ALA A O 1
ATOM 8493 N N . PRO A 1 1098 ? -15.703 -9.517 13.695 1.00 79.31 1098 PRO A N 1
ATOM 8494 C CA . PRO A 1 1098 ? -14.352 -9.466 13.165 1.00 79.31 1098 PRO A CA 1
ATOM 8495 C C . PRO A 1 1098 ? -13.448 -10.479 13.885 1.00 79.31 1098 PRO A C 1
ATOM 8497 O O . PRO A 1 1098 ? -13.280 -10.405 15.100 1.00 79.31 1098 PRO A O 1
ATOM 8500 N N . ASP A 1 1099 ? -12.824 -11.381 13.127 1.00 82.12 1099 ASP A N 1
ATOM 8501 C CA . ASP A 1 1099 ? -11.749 -12.281 13.592 1.00 82.12 1099 ASP A CA 1
ATOM 8502 C C . ASP A 1 1099 ? -10.393 -11.947 12.937 1.00 82.12 1099 ASP A C 1
ATOM 8504 O O . ASP A 1 1099 ? -10.007 -12.581 11.948 1.00 82.12 1099 ASP A O 1
ATOM 8508 N N . PRO A 1 1100 ? -9.688 -10.906 13.410 1.00 85.50 1100 PRO A N 1
ATOM 8509 C CA . PRO A 1 1100 ? -8.341 -10.595 12.957 1.00 85.50 1100 PRO A CA 1
ATOM 8510 C C . PRO A 1 1100 ? -7.271 -11.356 13.760 1.00 85.50 1100 PRO A C 1
ATOM 8512 O O . PRO A 1 1100 ? -7.475 -11.728 14.919 1.00 85.50 1100 PRO A O 1
ATOM 8515 N N . TYR A 1 1101 ? -6.076 -11.517 13.190 1.00 81.19 1101 TYR A N 1
ATOM 8516 C CA . TYR A 1 1101 ? -4.874 -11.934 13.909 1.00 81.19 1101 TYR A CA 1
ATOM 8517 C C . TYR A 1 1101 ? -4.469 -10.926 14.991 1.00 81.19 1101 TYR A C 1
ATOM 8519 O O . TYR A 1 1101 ? -4.116 -11.348 16.096 1.00 81.19 1101 TYR A O 1
ATOM 8527 N N . GLY A 1 1102 ? -4.544 -9.621 14.701 1.00 81.94 1102 GLY A N 1
ATOM 8528 C CA . GLY A 1 1102 ? -4.159 -8.552 15.628 1.00 81.94 1102 GLY A CA 1
ATOM 8529 C C . GLY A 1 1102 ? -2.670 -8.213 15.631 1.00 81.94 1102 GLY A C 1
ATOM 8530 O O . GLY A 1 1102 ? -2.231 -7.374 16.417 1.00 81.94 1102 GLY A O 1
ATOM 8531 N N . ASP A 1 1103 ? -1.898 -8.847 14.756 1.00 82.88 1103 ASP A N 1
ATOM 8532 C CA . ASP A 1 1103 ? -0.440 -8.790 14.714 1.00 82.88 1103 ASP A CA 1
ATOM 8533 C C . ASP A 1 1103 ? 0.073 -8.420 13.314 1.00 82.88 1103 ASP A C 1
ATOM 8535 O O . ASP A 1 1103 ? 1.184 -8.775 12.948 1.00 82.88 1103 ASP A O 1
ATOM 8539 N N . ILE A 1 1104 ? -0.712 -7.700 12.508 1.00 83.88 1104 ILE A N 1
ATOM 8540 C CA . ILE A 1 1104 ? -0.364 -7.386 11.110 1.00 83.88 1104 ILE A CA 1
ATOM 8541 C C . ILE A 1 1104 ? 1.032 -6.760 10.914 1.00 83.88 1104 ILE A C 1
ATOM 8543 O O . ILE A 1 1104 ? 1.621 -6.874 9.842 1.00 83.88 1104 ILE A O 1
ATOM 8547 N N . PHE A 1 1105 ? 1.579 -6.099 11.937 1.00 82.31 1105 PHE A N 1
ATOM 8548 C CA . PHE A 1 1105 ? 2.920 -5.516 11.892 1.00 82.31 1105 PHE A CA 1
ATOM 8549 C C . PHE A 1 1105 ? 4.043 -6.500 12.271 1.00 82.31 1105 PHE A C 1
ATOM 8551 O O . PHE A 1 1105 ? 5.215 -6.166 12.092 1.00 82.31 1105 PHE A O 1
ATOM 8558 N N . ASP A 1 1106 ? 3.736 -7.713 12.742 1.00 75.12 1106 ASP A N 1
ATOM 8559 C CA . ASP A 1 1106 ? 4.737 -8.756 12.981 1.00 75.12 1106 ASP A CA 1
ATOM 8560 C C . ASP A 1 1106 ? 5.379 -9.171 11.652 1.00 75.12 1106 ASP A C 1
ATOM 8562 O O . ASP A 1 1106 ? 4.735 -9.680 10.740 1.00 75.12 1106 ASP A O 1
ATOM 8566 N N . GLY A 1 1107 ? 6.690 -8.940 11.539 1.00 57.28 1107 GLY A N 1
ATOM 8567 C CA . GLY A 1 1107 ? 7.448 -9.129 10.298 1.00 57.28 1107 GLY A CA 1
ATOM 8568 C C . GLY A 1 1107 ? 7.661 -7.859 9.477 1.00 57.28 1107 GLY A C 1
ATOM 8569 O O . GLY A 1 1107 ? 8.502 -7.871 8.579 1.00 57.28 1107 GLY A O 1
ATOM 8570 N N . TYR A 1 1108 ? 6.996 -6.757 9.823 1.00 58.50 1108 TYR A N 1
ATOM 8571 C CA . TYR A 1 1108 ? 7.267 -5.424 9.291 1.00 58.50 1108 TYR A CA 1
ATOM 8572 C C . TYR A 1 1108 ? 8.144 -4.660 10.287 1.00 58.50 1108 TYR A C 1
ATOM 8574 O O . TYR A 1 1108 ? 7.646 -3.972 11.174 1.00 58.50 1108 TYR A O 1
ATOM 8582 N N . THR A 1 1109 ? 9.465 -4.813 10.163 1.00 48.69 1109 THR A N 1
ATOM 8583 C CA . THR A 1 1109 ? 10.437 -4.027 10.948 1.00 48.69 1109 THR A CA 1
ATOM 8584 C C . THR A 1 1109 ? 10.542 -2.585 10.473 1.00 48.69 1109 THR A C 1
ATOM 8586 O O . THR A 1 1109 ? 10.413 -2.353 9.239 1.00 48.69 1109 THR A O 1
#

Radius of gyration: 44.69 Å; chains: 1; bounding box: 116×113×122 Å

Secondary structure (DSSP, 8-state):
----HHHHHHHHHHHHHHHHHHHHHHHHHHHHHHHHHTT---HHHHHHHHHHHHHHHHHHHHHHHHHHHHHHHHHHHHHHHHHHHHHHTT-TT-HHHHHHHHHPPP-HHHHHHHHHHHHHHHHHHHTHHHHHHHHHHHHHHHHHHHTTTTTSS-HHHHHHHHHHHHHHH-TT-EE-TTS-EE-HHHHHHHHHHHHHHHHHHHHHHHHHHTTT--EEEE---TT--TTTGGGTT-EEESSS--EEEEEE-TTSTT-EEEEEE-EEHHHHHHTTTT-TT----EEE--TTTPPPP-----HHHHHHHHHHHHHHHHHHHHHHHHHT-SSHHHHHHHHHHHHHHHHHHHHHHHH-TT----GGGGSTT--SSPPP---SS---STT-S-HHHHHHHHHHHHHHHHHHHHHHHHHHHHHHHHHHHHTTTSSSSTTS--SS-SSGGGSSHHHHHHHHHHHHHHHHHHHHHHHHHHHHHHHHHHHHHHHHHHHHHHHHHHHHHHHHHHHHHHHHHHHHHHHHHHHHHHHHHHHHHHHHHHHHHHHHHHHHHHHH---S-TEE-TTPEEEE---SSSSEEEEE-TT--EEEEEE-SSHHHHHHHHHHHHHHHHTT-----EEEEE--TTSPSS-EEEEEPPP-B---HHHHHHHHHTTHHHHHHTT-TTSS-SSSTTEEE-TTSPEEE---TTSTTB-TTS-B-GGGS-SS-THHHHTT-TTT-HHHHHHHTT--HHHHHHHHHHHHHS-HHHHHHHHHHTT--HHHHHHHHHHHHHHHHHHHHHHHHHHHHHHHHHHHH-TTS---HHHHHHHHHHSS--HHHHHHHHHHHHHHHHHHTSS-HHHHHHHHHHHHHH-S-HHHHHHHHHTTS---HHHHHHHHHHHHHHHHHHHHTS---GGGSB--SSHHHHHHHHHHHSPPP---HHHHHHHHHIIIIIHHHHHHHHTT----SHHHHHHHHHHHHHHHHHHTT-B-SS-EEEEEEE-HHHHHHTT--TT-HHHHHTTTT-EEE--S-EEEEESS--S--SEEEEEEEPTT-BEEE-TTTSTTTTTTTEEEEPTT-EEEEEEEEEEEETTEEEEEEEEEEE-TT----TT------S-TTTT--

Sequence (1109 aa):
MPADPDLLDAIAGSLADLYRDVEASLIKVIAYRLGRDLPTERQAAKLGGVQQLSKAVQILIKRLAGQKGPAARVMVAEAYNAGWTSALADLHGNKALVAKAVEAIPNAAAIERVASSVSADLGRVEANILRSSVDAYRAVQAAGAARILAGTSTRRQASQAMWQRLTDQGIVGFTDSAGRKWKLSTYVEMVARTNAARAAIQAQVDRLTAIDQDLVIVSDHGGECALCRRFESAVLSLSGPTGDVQVEHAINDDEMITVHVEATLEEAQLRGLFHPMCRHSISSYLPGVTKTPKNTADPAGDKARQRQRAIERKIRQYKERELGALTPEAKAAAKVKVKQWQGIMRDHLRAHPKLKRQPHREAIGAGSIPRVASDAQVAPVADVIPQQVLDLDVDRARARREQLEAERVERRRLEEQARAQAAALAEEQRRAEEADEAERQRLLVEAEKARREAEAAARALAEREEAERKAEEERLRLEAEAERVRLEAEERERQRRLEEEAEQARREAEAKAERERLEAEARAERERLEAERRAEEERARLEAEAAARATVPNGDFSNLRQIGPQGGSNPGGLFEDADGNRWYVKTQKSEQHAANEIAAARLYTAAGILAPEIHAGRGAPGLPDGPQTASRVIEGREASPGELRMPARAGFAADAWLANWDAAGLDFDNMLLTPGGDVARIDTGGALLYRAQGSPKGSAFGDTVTEWDTLRDPGTAPQAAKLFEGMTSAELQDSLERVERVSPEEIRRIVAESGLPDDVADRLLARRRDLMGRLEGLREAARLAETTLARLLDHKDDLNAEQLRDDLLNKRGTEAEREAWARALTTFDKLADKGGAQAGHKKWLDTLTTSDDPEAVAMRRLGQVKSSELRAAALRALAEELRARAARSGSPGMRHGLRFHDNHEGLTWAQENHPLPDLTPDEIDAVKKYTGQNYEVLNKGLRGHPPTDSMRRAWYDNIIANMDAAFSKAELPESVIVHRAVTDAYAEFLGADVDKPETMKALVGRDFPEHGFMSTSIGKNSDFSGHVLMIRLPKGHKALNVMSISDYGTDEREILLGRGTRYVVHGVYQGTREGYKVWGMELEVVPDDWVKPADWAPDPYGDIFDGYT

Organism: NCBI:txid150177